Protein AF-0000000068602469 (afdb_homodimer)

Nearest PDB structures (foldseek):
  4c7j-assembly2_D  TM=8.621E-01  e=1.320E-16  Homo sapiens
  2ilt-assembly1_A  TM=8.071E-01  e=1.392E-16  Homo sapiens
  3czr-assembly1_A  TM=8.133E-01  e=3.814E-16  Homo sapiens
  6jhb-assembly1_B-2  TM=8.945E-01  e=5.231E-11  Microcystis aeruginosa FACHB-905 = DIANCHI905
  6jh7-assembly1_A-2  TM=8.562E-01  e=1.511E-10  Microcystis aeruginosa FACHB-905 = DIANCHI905

Foldseek 3Di:
DDPPPPPDLVVLLVPPVLPVLQCVLCVVVVVVVVQCPDVVSVVVVVVVVVVVVVVVVVVVVCVCLVVLVVLVVLLLVLQAPFEEEEEPCLWFLNVLLLLVSLLSAHEYEYEEQDQVSRVVSQVNSVVNHHVHYHYQYDALLDDLVRLLVSLVVSCVVSVGHQEYEYDWAAFEQAAPVLADPCQVLLLVLRLSGLAVSLLSNVVNNVVRLLVCLVVVHPCVVDPGQREYEYEAALLLLDPDFRGRSNSVNSVNRLVSQVVVCVVCVPSRHAYEYEHEYAAPICVQVTFGQYGYRNDNDSGTDNPSPDDDPDDDPPPPCCPPPDFHHYSNSSSSSSSSCRSVRHNYNYNGDPPSSVLSVCCVSRVSVSSSVCVSLNVQLNVCSNVVHDSRDRPDD/DDPPPDPDLVVLLVPPVLPVLQCVLCVVVVVVVVQCPDVVSVVVNVVVVVVVVVVVVVVVVCPCLPVLVVLVVLLLVLQAAFEEEEEPCLWFLNVLLLLVSLLSAHEYEYEEQDQVSRVVSQVNSVVNHHVHYHYQYDALLDDLVRLLVSLVVSCVVSVHHQEYEYDWAAFEQAAPPLADPCQVLLLVLRLSGLAVSLLSNVVNNVVRLLVCCVVVHPCVVDPGQREYEYEAALLLLDPDFRGRSNSVNSVNRLVSQVVVCVVCVPSRHAYEYEHEYAALICVQLTFGQYGYRNDSDRGTDNVSPPDDDDDDPPPPPCPPPDFHHYSNSSSSSSSSCRSVRHNYNYRGDPPSSVLSVCCVSRVSVSSSVCVSLNVQLNVCSNVVHDSRDRPDD

pLDDT: mean 78.22, std 22.5, range [24.78, 98.88]

Organism: Ostreococcus tauri (NCBI:txid70448)

Sequence (786 aa):
MVRPRSARPARAFARAGRFIPLCVDLAPAVAAGALIVAPDTAVALRALAGVVLAACAASLAFGRSSPSSAFARASRTHGRGRVVWITGATQGLGEAMAMRYAELGATVIASGRDLERCEDVATRCRRAGASSAHAVAFDVSGTREEINEATRKAFAVANGVDVFVHCAGGSQAASALDGDDNTGEVDRALFQLNALGAIAITKEVAKAMVNNIRSGGDSSRSSFAPTIVGVCSAASKLPAPGQAVYAAAKSAYAAFLNSLRSEIADTGVRVTCAYPGPIATGMNGQERVVFRRDMASSSPSPGAAKKTKSHAPDTSSASKIKGRMPVDRVARDIIAAAAVGHDEIVLAPQPIMALTYFIRFAPTLAYAILDLVGPKRARKADAGENMYILNEKMVRPRSARPARAFARAGRFIPLCVDLAPAVAAGALIVAPDTAVALRALAGVVLAACAASLAFGRSSPSSAFARASRTHGRGRVVWITGATQGLGEAMAMRYAELGATVIASGRDLERCEDVATRCRRAGASSAHAVAFDVSGTREEINEATRKAFAVANGVDVFVHCAGGSQAASALDGDDNTGEVDRALFQLNALGAIAITKEVAKAMVNNIRSGGDSSRSSFAPTIVGVCSAASKLPAPGQAVYAAAKSAYAAFLNSLRSEIADTGVRVTCAYPGPIATGMNGQERVVFRRDMASSSPSPGAAKKTKSHAPDTSSASKIKGRMPVDRVARDIIAAAAVGHDEIVLAPQPIMALTYFIRFAPTLAYAILDLVGPKRARKADAGENMYILNEK

Structure (mmCIF, N/CA/C/O backbone):
data_AF-0000000068602469-model_v1
#
loop_
_entity.id
_entity.type
_entity.pdbx_description
1 polymer 'Short-chain dehydrogenase/reductase SDR'
#
loop_
_atom_site.group_PDB
_atom_site.id
_atom_site.type_symbol
_atom_site.label_atom_id
_atom_site.label_alt_id
_atom_site.label_comp_id
_atom_site.label_asym_id
_atom_site.label_entity_id
_atom_site.label_seq_id
_atom_site.pdbx_PDB_ins_code
_atom_site.Cartn_x
_atom_site.Cartn_y
_atom_site.Cartn_z
_atom_site.occupancy
_atom_site.B_iso_or_equiv
_atom_site.auth_seq_id
_atom_site.auth_comp_id
_atom_site.auth_asym_id
_atom_site.auth_atom_id
_atom_site.pdbx_PDB_model_num
ATOM 1 N N . MET A 1 1 ? 32.594 32.719 2.256 1 24.78 1 MET A N 1
ATOM 2 C CA . MET A 1 1 ? 32.062 31.453 1.738 1 24.78 1 MET A CA 1
ATOM 3 C C . MET A 1 1 ? 31.547 30.578 2.871 1 24.78 1 MET A C 1
ATOM 5 O O . MET A 1 1 ? 32.312 29.922 3.57 1 24.78 1 MET A O 1
ATOM 9 N N . VAL A 1 2 ? 30.594 30.953 3.617 1 28.78 2 VAL A N 1
ATOM 10 C CA . VAL A 1 2 ? 30.203 30.375 4.898 1 28.78 2 VAL A CA 1
ATOM 11 C C . VAL A 1 2 ? 29.641 28.969 4.676 1 28.78 2 VAL A C 1
ATOM 13 O O . VAL A 1 2 ? 28.734 28.781 3.854 1 28.78 2 VAL A O 1
ATOM 16 N N . ARG A 1 3 ? 30.391 27.906 4.961 1 31.88 3 ARG A N 1
ATOM 17 C CA . ARG A 1 3 ? 30.125 26.484 4.848 1 31.88 3 ARG A CA 1
ATOM 18 C C . ARG A 1 3 ? 28.797 26.125 5.52 1 31.88 3 ARG A C 1
ATOM 20 O O . ARG A 1 3 ? 28.531 26.547 6.645 1 31.88 3 ARG A O 1
ATOM 27 N N . PRO A 1 4 ? 27.75 25.766 4.75 1 32.97 4 PRO A N 1
ATOM 28 C CA . PRO A 1 4 ? 26.469 25.391 5.328 1 32.97 4 PRO A CA 1
ATOM 29 C C . PRO A 1 4 ? 26.594 24.406 6.488 1 32.97 4 PRO A C 1
ATOM 31 O O . PRO A 1 4 ? 27.484 23.562 6.48 1 32.97 4 PRO A O 1
ATOM 34 N N . ARG A 1 5 ? 26.359 24.812 7.676 1 31.92 5 ARG A N 1
ATOM 35 C CA . ARG A 1 5 ? 26.375 24.031 8.914 1 31.92 5 ARG A CA 1
ATOM 36 C C . ARG A 1 5 ? 25.781 22.656 8.695 1 31.92 5 ARG A C 1
ATOM 38 O O . ARG A 1 5 ? 24.719 22.516 8.07 1 31.92 5 ARG A O 1
ATOM 45 N N . SER A 1 6 ? 26.562 21.578 8.656 1 33.22 6 SER A N 1
ATOM 46 C CA . SER A 1 6 ? 26.312 20.141 8.602 1 33.22 6 SER A CA 1
ATOM 47 C C . SER A 1 6 ? 25.141 19.75 9.492 1 33.22 6 SER A C 1
ATOM 49 O O . SER A 1 6 ? 25.172 19.969 10.703 1 33.22 6 SER A O 1
ATOM 51 N N . ALA A 1 7 ? 23.922 19.859 9.133 1 35.5 7 ALA A N 1
ATOM 52 C CA . ALA A 1 7 ? 22.734 19.406 9.852 1 35.5 7 ALA A CA 1
ATOM 53 C C . ALA A 1 7 ? 22.938 18 10.422 1 35.5 7 ALA A C 1
ATOM 55 O O . ALA A 1 7 ? 23.25 17.062 9.68 1 35.5 7 ALA A O 1
ATOM 56 N N . ARG A 1 8 ? 23.359 17.766 11.703 1 35.94 8 ARG A N 1
ATOM 57 C CA . ARG A 1 8 ? 23.734 16.594 12.484 1 35.94 8 ARG A CA 1
ATOM 58 C C . ARG A 1 8 ? 22.688 15.492 12.328 1 35.94 8 ARG A C 1
ATOM 60 O O . ARG A 1 8 ? 21.484 15.758 12.367 1 35.94 8 ARG A O 1
ATOM 67 N N . PRO A 1 9 ? 22.984 14.328 11.883 1 38.09 9 PRO A N 1
ATOM 68 C CA . PRO A 1 9 ? 22.203 13.086 11.766 1 38.09 9 PRO A CA 1
ATOM 69 C C . PRO A 1 9 ? 21.328 12.82 13 1 38.09 9 PRO A C 1
ATOM 71 O O . PRO A 1 9 ? 20.391 12.039 12.93 1 38.09 9 PRO A O 1
ATOM 74 N N . ALA A 1 10 ? 21.688 13.445 14.156 1 37.88 10 ALA A N 1
ATOM 75 C CA . ALA A 1 10 ? 21.078 13.156 15.453 1 37.88 10 ALA A CA 1
ATOM 76 C C . ALA A 1 10 ? 19.594 13.547 15.461 1 37.88 10 ALA A C 1
ATOM 78 O O . ALA A 1 10 ? 18.844 13.109 16.328 1 37.88 10 ALA A O 1
ATOM 79 N N . ARG A 1 11 ? 19.125 14.281 14.508 1 44.03 11 ARG A N 1
ATOM 80 C CA . ARG A 1 11 ? 17.797 14.852 14.609 1 44.03 11 ARG A CA 1
ATOM 81 C C . ARG A 1 11 ? 16.734 13.828 14.219 1 44.03 11 ARG A C 1
ATOM 83 O O . ARG A 1 11 ? 15.555 13.977 14.57 1 44.03 11 ARG A O 1
ATOM 90 N N . ALA A 1 12 ? 17.094 12.836 13.492 1 44.28 12 ALA A N 1
ATOM 91 C CA . ALA A 1 12 ? 16.078 11.883 13.039 1 44.28 12 ALA A CA 1
ATOM 92 C C . ALA A 1 12 ? 15.492 11.109 14.211 1 44.28 12 ALA A C 1
ATOM 94 O O . ALA A 1 12 ? 14.281 10.875 14.266 1 44.28 12 ALA A O 1
ATOM 95 N N . PHE A 1 13 ? 16.406 10.695 15.102 1 46 13 PHE A N 1
ATOM 96 C CA . PHE A 1 13 ? 15.922 9.953 16.266 1 46 13 PHE A CA 1
ATOM 97 C C . PHE A 1 13 ? 15.328 10.906 17.297 1 46 13 PHE A C 1
ATOM 99 O O . PHE A 1 13 ? 14.531 10.484 18.141 1 46 13 PHE A O 1
ATOM 106 N N . ALA A 1 14 ? 15.664 12.211 17.078 1 47.72 14 ALA A N 1
ATOM 107 C CA . ALA A 1 14 ? 15.352 13.164 18.156 1 47.72 14 ALA A CA 1
ATOM 108 C C . ALA A 1 14 ? 13.977 13.789 17.938 1 47.72 14 ALA A C 1
ATOM 110 O O . ALA A 1 14 ? 13.617 14.766 18.594 1 47.72 14 ALA A O 1
ATOM 111 N N . ARG A 1 15 ? 13.32 13.133 17.047 1 56.53 15 ARG A N 1
ATOM 112 C CA . ARG A 1 15 ? 11.977 13.695 16.938 1 56.53 15 ARG A CA 1
ATOM 113 C C . ARG A 1 15 ? 11.148 13.391 18.172 1 56.53 15 ARG A C 1
ATOM 115 O O . ARG A 1 15 ? 10.914 12.219 18.5 1 56.53 15 ARG A O 1
ATOM 122 N N . ALA A 1 16 ? 10.914 14.375 19 1 54.81 16 ALA A N 1
ATOM 123 C CA . ALA A 1 16 ? 10.164 14.266 20.25 1 54.81 16 ALA A CA 1
ATOM 124 C C . ALA A 1 16 ? 8.883 13.461 20.047 1 54.81 16 ALA A C 1
ATOM 126 O O . ALA A 1 16 ? 8.469 12.719 20.938 1 54.81 16 ALA A O 1
ATOM 127 N N . GLY A 1 17 ? 8.375 13.445 18.75 1 57.44 17 GLY A N 1
ATOM 128 C CA . GLY A 1 17 ? 7.102 12.789 18.516 1 57.44 17 GLY A CA 1
ATOM 129 C C . GLY A 1 17 ? 7.227 11.281 18.391 1 57.44 17 GLY A C 1
ATOM 130 O O . GLY A 1 17 ? 6.219 10.578 18.312 1 57.44 17 GLY A O 1
ATOM 131 N N . ARG A 1 18 ? 8.422 10.789 18.453 1 62.84 18 ARG A N 1
ATOM 132 C CA . ARG A 1 18 ? 8.594 9.359 18.203 1 62.84 18 ARG A CA 1
ATOM 133 C C . ARG A 1 18 ? 8.656 8.578 19.5 1 62.84 18 ARG A C 1
ATOM 135 O O . ARG A 1 18 ? 8.516 7.352 19.516 1 62.84 18 ARG A O 1
ATOM 142 N N . PHE A 1 19 ? 8.867 9.344 20.625 1 60.91 19 PHE A N 1
ATOM 143 C CA . PHE A 1 19 ? 9.062 8.625 21.891 1 60.91 19 PHE A CA 1
ATOM 144 C C . PHE A 1 19 ? 7.824 7.812 22.234 1 60.91 19 PHE A C 1
ATOM 146 O O . PHE A 1 19 ? 7.914 6.605 22.469 1 60.91 19 PHE A O 1
ATOM 153 N N . ILE A 1 20 ? 6.645 8.375 22.25 1 55.97 20 ILE A N 1
ATOM 154 C CA . ILE A 1 20 ? 5.41 7.715 22.656 1 55.97 20 ILE A CA 1
ATOM 155 C C . ILE A 1 20 ? 5.07 6.598 21.672 1 55.97 20 ILE A C 1
ATOM 157 O O . ILE A 1 20 ? 4.832 5.457 22.078 1 55.97 20 ILE A O 1
ATOM 161 N N . PRO A 1 21 ? 5.18 6.859 20.359 1 55.12 21 PRO A N 1
ATOM 162 C CA . PRO A 1 21 ? 4.918 5.758 19.438 1 55.12 21 PRO A CA 1
ATOM 163 C C . PRO A 1 21 ? 5.883 4.586 19.609 1 55.12 21 PRO A C 1
ATOM 165 O O . PRO A 1 21 ? 5.484 3.428 19.469 1 55.12 21 PRO A O 1
ATOM 168 N N . LEU A 1 22 ? 7.082 4.859 19.859 1 59.94 22 LEU A N 1
ATOM 169 C CA . LEU A 1 22 ? 8.055 3.793 20.062 1 59.94 22 LEU A CA 1
ATOM 170 C C . LEU A 1 22 ? 7.688 2.938 21.266 1 59.94 22 LEU A C 1
ATOM 172 O O . LEU A 1 22 ? 7.801 1.71 21.219 1 59.94 22 LEU A O 1
ATOM 176 N N . CYS A 1 23 ? 7.266 3.592 22.297 1 55.28 23 CYS A N 1
ATOM 177 C CA . CYS A 1 23 ? 6.82 2.867 23.484 1 55.28 23 CYS A CA 1
ATOM 178 C C . CYS A 1 23 ? 5.637 1.966 23.156 1 55.28 23 CYS A C 1
ATOM 180 O O . CYS A 1 23 ? 5.57 0.828 23.625 1 55.28 23 CYS A O 1
ATOM 182 N N . VAL A 1 24 ? 4.781 2.455 22.297 1 54.88 24 VAL A N 1
ATOM 183 C CA . VAL A 1 24 ? 3.604 1.684 21.922 1 54.88 24 VAL A CA 1
ATOM 184 C C . VAL A 1 24 ? 4.023 0.494 21.062 1 54.88 24 VAL A C 1
ATOM 186 O O . VAL A 1 24 ? 3.484 -0.605 21.203 1 54.88 24 VAL A O 1
ATOM 189 N N . ASP A 1 25 ? 4.961 0.739 20.188 1 58.53 25 ASP A N 1
ATOM 190 C CA . ASP A 1 25 ? 5.465 -0.328 19.328 1 58.53 25 ASP A CA 1
ATOM 191 C C . ASP A 1 25 ? 6.008 -1.488 20.156 1 58.53 25 ASP A C 1
ATOM 193 O O . ASP A 1 25 ? 5.801 -2.654 19.812 1 58.53 25 ASP A O 1
ATOM 197 N N . LEU A 1 26 ? 6.629 -1.241 21.188 1 55.47 26 LEU A N 1
ATOM 198 C CA . LEU A 1 26 ? 7.402 -2.229 21.938 1 55.47 26 LEU A CA 1
ATOM 199 C C . LEU A 1 26 ? 6.57 -2.834 23.062 1 55.47 26 LEU A C 1
ATOM 201 O O . LEU A 1 26 ? 6.973 -3.828 23.672 1 55.47 26 LEU A O 1
ATOM 205 N N . ALA A 1 27 ? 5.34 -2.287 23.203 1 50.59 27 ALA A N 1
ATOM 206 C CA . ALA A 1 27 ? 4.512 -2.633 24.344 1 50.59 27 ALA A CA 1
ATOM 207 C C . ALA A 1 27 ? 4.176 -4.121 24.359 1 50.59 27 ALA A C 1
ATOM 209 O O . ALA A 1 27 ? 4.309 -4.789 25.391 1 50.59 27 ALA A O 1
ATOM 210 N N . PRO A 1 28 ? 3.705 -4.605 23.172 1 50.66 28 PRO A N 1
ATOM 211 C CA . PRO A 1 28 ? 3.363 -6.027 23.203 1 50.66 28 PRO A CA 1
ATOM 212 C C . PRO A 1 28 ? 4.551 -6.906 23.594 1 50.66 28 PRO A C 1
ATOM 214 O O . PRO A 1 28 ? 4.395 -7.863 24.359 1 50.66 28 PRO A O 1
ATOM 217 N N . ALA A 1 29 ? 5.605 -6.438 22.984 1 50.53 29 ALA A N 1
ATOM 218 C CA . ALA A 1 29 ? 6.805 -7.211 23.297 1 50.53 29 ALA A CA 1
ATOM 219 C C . ALA A 1 29 ? 7.172 -7.098 24.766 1 50.53 29 ALA A C 1
ATOM 221 O O . ALA A 1 29 ? 7.539 -8.094 25.406 1 50.53 29 ALA A O 1
ATOM 222 N N . VAL A 1 30 ? 6.957 -5.945 25.312 1 49.31 30 VAL A N 1
ATOM 223 C CA . VAL A 1 30 ? 7.293 -5.672 26.703 1 49.31 30 VAL A CA 1
ATOM 224 C C . VAL A 1 30 ? 6.293 -6.371 27.625 1 49.31 30 VAL A C 1
ATOM 226 O O . VAL A 1 30 ? 6.68 -6.988 28.609 1 49.31 30 VAL A O 1
ATOM 229 N N . ALA A 1 31 ? 4.953 -6.227 27.312 1 48.41 31 ALA A N 1
ATOM 230 C CA . ALA A 1 31 ? 3.902 -6.887 28.094 1 48.41 31 ALA A CA 1
ATOM 231 C C . ALA A 1 31 ? 4.098 -8.398 28.109 1 48.41 31 ALA A C 1
ATOM 233 O O . ALA A 1 31 ? 3.969 -9.039 29.156 1 48.41 31 ALA A O 1
ATOM 234 N N . ALA A 1 32 ? 4.289 -8.828 26.953 1 45.47 32 ALA A N 1
ATOM 235 C CA . ALA A 1 32 ? 4.543 -10.266 26.844 1 45.47 32 ALA A CA 1
ATOM 236 C C . ALA A 1 32 ? 5.703 -10.688 27.75 1 45.47 32 ALA A C 1
ATOM 238 O O . ALA A 1 32 ? 5.637 -11.719 28.422 1 45.47 32 ALA A O 1
ATOM 239 N N . GLY A 1 33 ? 6.613 -9.758 27.891 1 43.19 33 GLY A N 1
ATOM 240 C CA . GLY A 1 33 ? 7.762 -10 28.75 1 43.19 33 GLY A CA 1
ATOM 241 C C . GLY A 1 33 ? 7.418 -10 30.234 1 43.19 33 GLY A C 1
ATOM 242 O O . GLY A 1 33 ? 7.879 -10.859 30.984 1 43.19 33 GLY A O 1
ATOM 243 N N . ALA A 1 34 ? 6.523 -9.125 30.688 1 47.22 34 ALA A N 1
ATOM 244 C CA . ALA A 1 34 ? 6.102 -9 32.062 1 47.22 34 ALA A CA 1
ATOM 245 C C . ALA A 1 34 ? 5.309 -10.227 32.531 1 47.22 34 ALA A C 1
ATOM 247 O O . ALA A 1 34 ? 5.469 -10.703 33.656 1 47.22 34 ALA A O 1
ATOM 248 N N . LEU A 1 35 ? 4.406 -10.625 31.781 1 46.41 35 LEU A N 1
ATOM 249 C CA . LEU A 1 35 ? 3.576 -11.773 32.125 1 46.41 35 LEU A CA 1
ATOM 250 C C . LEU A 1 35 ? 4.434 -13.023 32.312 1 46.41 35 LEU A C 1
ATOM 252 O O . LEU A 1 35 ? 4.129 -13.852 33.188 1 46.41 35 LEU A O 1
ATOM 256 N N . ILE A 1 36 ? 5.457 -13.07 31.641 1 43.56 36 ILE A N 1
ATOM 257 C CA . ILE A 1 36 ? 6.312 -14.25 31.688 1 43.56 36 ILE A CA 1
ATOM 258 C C . ILE A 1 36 ? 7.109 -14.258 32.969 1 43.56 36 ILE A C 1
ATOM 260 O O . ILE A 1 36 ? 7.379 -15.32 33.562 1 43.56 36 ILE A O 1
ATOM 264 N N . VAL A 1 37 ? 7.41 -13.07 33.625 1 41.44 37 VAL A N 1
ATOM 265 C CA . VAL A 1 37 ? 8.273 -12.977 34.812 1 41.44 37 VAL A CA 1
ATOM 266 C C . VAL A 1 37 ? 7.438 -13.172 36.062 1 41.44 37 VAL A C 1
ATOM 268 O O . VAL A 1 37 ? 7.988 -13.305 37.156 1 41.44 37 VAL A O 1
ATOM 271 N N . ALA A 1 38 ? 6.188 -13.273 36.062 1 44.69 38 ALA A N 1
ATOM 272 C CA . ALA A 1 38 ? 5.41 -13.469 37.281 1 44.69 38 ALA A CA 1
ATOM 273 C C . ALA A 1 38 ? 5.723 -14.828 37.906 1 44.69 38 ALA A C 1
ATOM 275 O O . ALA A 1 38 ? 5.879 -15.828 37.219 1 44.69 38 ALA A O 1
ATOM 276 N N . PRO A 1 39 ? 6.172 -14.977 39.281 1 43.44 39 PRO A N 1
ATOM 277 C CA . PRO A 1 39 ? 6.711 -16.125 40.031 1 43.44 39 PRO A CA 1
ATOM 278 C C . PRO A 1 39 ? 6.059 -17.438 39.625 1 43.44 39 PRO A C 1
ATOM 280 O O . PRO A 1 39 ? 6.754 -18.438 39.406 1 43.44 39 PRO A O 1
ATOM 283 N N . ASP A 1 40 ? 4.973 -17.828 40.281 1 41.81 40 ASP A N 1
ATOM 284 C CA . ASP A 1 40 ? 4.344 -19.094 39.906 1 41.81 40 ASP A CA 1
ATOM 285 C C . ASP A 1 40 ? 4.254 -19.25 38.406 1 41.81 40 ASP A C 1
ATOM 287 O O . ASP A 1 40 ? 3.76 -20.266 37.906 1 41.81 40 ASP A O 1
ATOM 291 N N . THR A 1 41 ? 4.684 -18.266 37.812 1 41.41 41 THR A N 1
ATOM 292 C CA . THR A 1 41 ? 4.773 -17.734 36.438 1 41.41 41 THR A CA 1
ATOM 293 C C . THR A 1 41 ? 6.105 -18.109 35.812 1 41.41 41 THR A C 1
ATOM 295 O O . THR A 1 41 ? 6.316 -17.875 34.625 1 41.41 41 THR A O 1
ATOM 298 N N . ALA A 1 42 ? 6.957 -18.734 36.562 1 42.22 42 ALA A N 1
ATOM 299 C CA . ALA A 1 42 ? 8.297 -19.234 36.25 1 42.22 42 ALA A CA 1
ATOM 300 C C . ALA A 1 42 ? 8.266 -20.266 35.125 1 42.22 42 ALA A C 1
ATOM 302 O O . ALA A 1 42 ? 9.125 -20.234 34.25 1 42.22 42 ALA A O 1
ATOM 303 N N . VAL A 1 43 ? 7.348 -21.188 35.344 1 42.72 43 VAL A N 1
ATOM 304 C CA . VAL A 1 43 ? 7.172 -22.219 34.344 1 42.72 43 VAL A CA 1
ATOM 305 C C . VAL A 1 43 ? 6.75 -21.578 33.031 1 42.72 43 VAL A C 1
ATOM 307 O O . VAL A 1 43 ? 7.262 -21.938 31.953 1 42.72 43 VAL A O 1
ATOM 310 N N . ALA A 1 44 ? 6.062 -20.531 33.219 1 37 44 ALA A N 1
ATOM 311 C CA . ALA A 1 44 ? 5.516 -19.891 32.031 1 37 44 ALA A CA 1
ATOM 312 C C . ALA A 1 44 ? 6.562 -19.031 31.344 1 37 44 ALA A C 1
ATOM 314 O O . ALA A 1 44 ? 6.672 -19.031 30.109 1 37 44 ALA A O 1
ATOM 315 N N . LEU A 1 45 ? 7.586 -18.672 32.031 1 41.84 45 LEU A N 1
ATOM 316 C CA . LEU A 1 45 ? 8.648 -17.844 31.5 1 41.84 45 LEU A CA 1
ATOM 317 C C . LEU A 1 45 ? 9.742 -18.688 30.859 1 41.84 45 LEU A C 1
ATOM 319 O O . LEU A 1 45 ? 10.273 -18.344 29.812 1 41.84 45 LEU A O 1
ATOM 323 N N . ARG A 1 46 ? 10.039 -19.781 31.406 1 43 46 ARG A N 1
ATOM 324 C CA . ARG A 1 46 ? 10.992 -20.734 30.828 1 43 46 ARG A CA 1
ATOM 325 C C . ARG A 1 46 ? 10.469 -21.297 29.516 1 43 46 ARG A C 1
ATOM 327 O O . ARG A 1 46 ? 11.227 -21.438 28.547 1 43 46 ARG A O 1
ATOM 334 N N . ALA A 1 47 ? 9.102 -21.422 29.484 1 42.22 47 ALA A N 1
ATOM 335 C CA . ALA A 1 47 ? 8.469 -21.844 28.234 1 42.22 47 ALA A CA 1
ATOM 336 C C . ALA A 1 47 ? 8.438 -20.703 27.219 1 42.22 47 ALA A C 1
ATOM 338 O O . ALA A 1 47 ? 8.695 -20.922 26.031 1 42.22 47 ALA A O 1
ATOM 339 N N . LEU A 1 48 ? 8.484 -19.594 27.734 1 40.19 48 LEU A N 1
ATOM 340 C CA . LEU A 1 48 ? 8.406 -18.469 26.812 1 40.19 48 LEU A CA 1
ATOM 341 C C . LEU A 1 48 ? 9.797 -18.094 26.297 1 40.19 48 LEU A C 1
ATOM 343 O O . LEU A 1 48 ? 9.969 -17.844 25.094 1 40.19 48 LEU A O 1
ATOM 347 N N . ALA A 1 49 ? 10.844 -18.188 26.969 1 42.53 49 ALA A N 1
ATOM 348 C CA . ALA A 1 49 ? 12.227 -18.031 26.516 1 42.53 49 ALA A CA 1
ATOM 349 C C . ALA A 1 49 ? 12.617 -19.109 25.516 1 42.53 49 ALA A C 1
ATOM 351 O O . ALA A 1 49 ? 13.281 -18.828 24.516 1 42.53 49 ALA A O 1
ATOM 352 N N . GLY A 1 50 ? 12.109 -20.344 25.734 1 42.22 50 GLY A N 1
ATOM 353 C CA . GLY A 1 50 ? 12.297 -21.391 24.75 1 42.22 50 GLY A CA 1
ATOM 354 C C . GLY A 1 50 ? 11.586 -21.094 23.438 1 42.22 50 GLY A C 1
ATOM 355 O O . GLY A 1 50 ? 12.156 -21.297 22.359 1 42.22 50 GLY A O 1
ATOM 356 N N . VAL A 1 51 ? 10.477 -20.375 23.578 1 41.66 51 VAL A N 1
ATOM 357 C CA . VAL A 1 51 ? 9.719 -20.031 22.375 1 41.66 51 VAL A CA 1
ATOM 358 C C . VAL A 1 51 ? 10.336 -18.797 21.719 1 41.66 51 VAL A C 1
ATOM 360 O O . VAL A 1 51 ? 10.484 -18.75 20.5 1 41.66 51 VAL A O 1
ATOM 363 N N . VAL A 1 52 ? 11.047 -17.953 22.422 1 41.84 52 VAL A N 1
ATOM 364 C CA . VAL A 1 52 ? 11.672 -16.797 21.797 1 41.84 52 VAL A CA 1
ATOM 365 C C . VAL A 1 52 ? 13.047 -17.188 21.25 1 41.84 52 VAL A C 1
ATOM 367 O O . VAL A 1 52 ? 13.383 -16.859 20.109 1 41.84 52 VAL A O 1
ATOM 370 N N . LEU A 1 53 ? 13.742 -17.781 21.812 1 42.69 53 LEU A N 1
ATOM 371 C CA . LEU A 1 53 ? 15.016 -18.266 21.312 1 42.69 53 LEU A CA 1
ATOM 372 C C . LEU A 1 53 ? 14.805 -19.266 20.172 1 42.69 53 LEU A C 1
ATOM 374 O O . LEU A 1 53 ? 15.547 -19.25 19.172 1 42.69 53 LEU A O 1
ATOM 378 N N . ALA A 1 54 ? 13.539 -19.984 20.234 1 43.09 54 ALA A N 1
ATOM 379 C CA . ALA A 1 54 ? 13.156 -20.766 19.047 1 43.09 54 ALA A CA 1
ATOM 380 C C . ALA A 1 54 ? 12.594 -19.859 17.953 1 43.09 54 ALA A C 1
ATOM 382 O O . ALA A 1 54 ? 12.867 -20.062 16.766 1 43.09 54 ALA A O 1
ATOM 383 N N . ALA A 1 55 ? 12.125 -18.812 18.297 1 40.19 55 ALA A N 1
ATOM 384 C CA . ALA A 1 55 ? 11.602 -17.891 17.281 1 40.19 55 ALA A CA 1
ATOM 385 C C . ALA A 1 55 ? 12.703 -17.031 16.688 1 40.19 55 ALA A C 1
ATOM 387 O O . ALA A 1 55 ? 12.727 -16.781 15.477 1 40.19 55 ALA A O 1
ATOM 388 N N . CYS A 1 56 ? 13.719 -16.641 17.281 1 41.59 56 CYS A N 1
ATOM 389 C CA . CYS A 1 56 ? 14.938 -16.047 16.719 1 41.59 56 CYS A CA 1
ATOM 390 C C . CYS A 1 56 ? 15.758 -17.094 15.984 1 41.59 56 CYS A C 1
ATOM 392 O O . CYS A 1 56 ? 16.219 -16.844 14.867 1 41.59 56 CYS A O 1
ATOM 394 N N . ALA A 1 57 ? 15.977 -18.125 16.484 1 41.53 57 ALA A N 1
ATOM 395 C CA . ALA A 1 57 ? 16.641 -19.234 15.805 1 41.53 57 ALA A CA 1
ATOM 396 C C . ALA A 1 57 ? 15.805 -19.734 14.617 1 41.53 57 ALA A C 1
ATOM 398 O O . ALA A 1 57 ? 16.344 -20.062 13.562 1 41.53 57 ALA A O 1
ATOM 399 N N . ALA A 1 58 ? 14.539 -19.469 14.641 1 40.5 58 ALA A N 1
ATOM 400 C CA . ALA A 1 58 ? 13.68 -19.625 13.469 1 40.5 58 ALA A CA 1
ATOM 401 C C . ALA A 1 58 ? 13.734 -18.391 12.578 1 40.5 58 ALA A C 1
ATOM 403 O O . ALA A 1 58 ? 13.781 -18.5 11.352 1 40.5 58 ALA A O 1
ATOM 404 N N . SER A 1 59 ? 13.703 -17.234 12.883 1 40.47 59 SER A N 1
ATOM 405 C CA . SER A 1 59 ? 13.781 -16.109 11.953 1 40.47 59 SER A CA 1
ATOM 406 C C . SER A 1 59 ? 15.164 -16.016 11.328 1 40.47 59 SER A C 1
ATOM 408 O O . SER A 1 59 ? 15.297 -15.625 10.164 1 40.47 59 SER A O 1
ATOM 410 N N . LEU A 1 60 ? 16.156 -16.203 11.844 1 39.91 60 LEU A N 1
ATOM 411 C CA . LEU A 1 60 ? 17.484 -16.5 11.305 1 39.91 60 LEU A CA 1
ATOM 412 C C . LEU A 1 60 ? 17.453 -17.812 10.516 1 39.91 60 LEU A C 1
ATOM 414 O O . LEU A 1 60 ? 18.109 -17.922 9.477 1 39.91 60 LEU A O 1
ATOM 418 N N . ALA A 1 61 ? 16.938 -18.688 11 1 35.72 61 ALA A N 1
ATOM 419 C CA . ALA A 1 61 ? 16.609 -19.953 10.352 1 35.72 61 ALA A CA 1
ATOM 420 C C . ALA A 1 61 ? 15.43 -19.812 9.406 1 35.72 61 ALA A C 1
ATOM 422 O O . ALA A 1 61 ? 15.305 -20.547 8.43 1 35.72 61 ALA A O 1
ATOM 423 N N . PHE A 1 62 ? 14.633 -18.844 9.547 1 37.03 62 PHE A N 1
ATOM 424 C CA . PHE A 1 62 ? 13.492 -18.406 8.758 1 37.03 62 PHE A CA 1
ATOM 425 C C . PHE A 1 62 ? 13.875 -17.25 7.844 1 37.03 62 PHE A C 1
ATOM 427 O O . PHE A 1 62 ? 13 -16.562 7.301 1 37.03 62 PHE A O 1
ATOM 434 N N . GLY A 1 63 ? 15.062 -16.625 7.875 1 40.44 63 GLY A N 1
ATOM 435 C CA . GLY A 1 63 ? 14.781 -16.266 6.496 1 40.44 63 GLY A CA 1
ATOM 436 C C . GLY A 1 63 ? 13.609 -17.016 5.91 1 40.44 63 GLY A C 1
ATOM 437 O O . GLY A 1 63 ? 13.438 -18.219 6.164 1 40.44 63 GLY A O 1
ATOM 438 N N . ARG A 1 64 ? 12.289 -16.359 6.047 1 44.97 64 ARG A N 1
ATOM 439 C CA . ARG A 1 64 ? 11.242 -17.266 5.586 1 44.97 64 ARG A CA 1
ATOM 440 C C . ARG A 1 64 ? 11.805 -18.312 4.629 1 44.97 64 ARG A C 1
ATOM 442 O O . ARG A 1 64 ? 11.789 -18.125 3.41 1 44.97 64 ARG A O 1
ATOM 449 N N . SER A 1 65 ? 13.062 -18.453 4.805 1 41.06 65 SER A N 1
ATOM 450 C CA . SER A 1 65 ? 13.492 -19.453 3.836 1 41.06 65 SER A CA 1
ATOM 451 C C . SER A 1 65 ? 12.672 -20.719 3.961 1 41.06 65 SER A C 1
ATOM 453 O O . SER A 1 65 ? 12.742 -21.422 4.977 1 41.06 65 SER A O 1
ATOM 455 N N . SER A 1 66 ? 11.469 -20.391 3.822 1 43.97 66 SER A N 1
ATOM 456 C CA . SER A 1 66 ? 10.852 -21.719 3.709 1 43.97 66 SER A CA 1
ATOM 457 C C . SER A 1 66 ? 11.844 -22.75 3.182 1 43.97 66 SER A C 1
ATOM 459 O O . SER A 1 66 ? 12.477 -22.531 2.146 1 43.97 66 SER A O 1
ATOM 461 N N . PRO A 1 67 ? 12.445 -23.484 4.145 1 46.5 67 PRO A N 1
ATOM 462 C CA . PRO A 1 67 ? 13.312 -24.484 3.504 1 46.5 67 PRO A CA 1
ATOM 463 C C . PRO A 1 67 ? 12.703 -25.078 2.24 1 46.5 67 PRO A C 1
ATOM 465 O O . PRO A 1 67 ? 11.75 -25.859 2.32 1 46.5 67 PRO A O 1
ATOM 468 N N . SER A 1 68 ? 12.828 -24.234 1.227 1 54.31 68 SER A N 1
ATOM 469 C CA . SER A 1 68 ? 12.336 -24.766 -0.041 1 54.31 68 SER A CA 1
ATOM 470 C C . SER A 1 68 ? 12.5 -26.281 -0.102 1 54.31 68 SER A C 1
ATOM 472 O O . SER A 1 68 ? 11.648 -26.984 -0.66 1 54.31 68 SER A O 1
ATOM 474 N N . SER A 1 69 ? 13.508 -26.625 0.757 1 56.53 69 SER A N 1
ATOM 475 C CA . SER A 1 69 ? 13.758 -28.062 0.7 1 56.53 69 SER A CA 1
ATOM 476 C C . SER A 1 69 ? 12.68 -28.844 1.454 1 56.53 69 SER A C 1
ATOM 478 O O . SER A 1 69 ? 12.297 -29.938 1.045 1 56.53 69 SER A O 1
ATOM 480 N N . ALA A 1 70 ? 12.133 -28.141 2.428 1 57.16 70 ALA A N 1
ATOM 481 C CA . ALA A 1 70 ? 11.117 -28.812 3.246 1 57.16 70 ALA A CA 1
ATOM 482 C C . ALA A 1 70 ? 9.789 -28.906 2.504 1 57.16 70 ALA A C 1
ATOM 484 O O . ALA A 1 70 ? 8.938 -29.734 2.848 1 57.16 70 ALA A O 1
ATOM 485 N N . PHE A 1 71 ? 9.852 -28.188 1.399 1 69.69 71 PHE A N 1
ATOM 486 C CA . PHE A 1 71 ? 8.57 -28.156 0.708 1 69.69 71 PHE A CA 1
ATOM 487 C C . PHE A 1 71 ? 8.703 -28.672 -0.715 1 69.69 71 PHE A C 1
ATOM 489 O O . PHE A 1 71 ? 7.922 -28.312 -1.596 1 69.69 71 PHE A O 1
ATOM 496 N N . ALA A 1 72 ? 9.766 -29.453 -0.813 1 71.81 72 ALA A N 1
ATOM 497 C CA . ALA A 1 72 ? 10.047 -29.969 -2.15 1 71.81 72 ALA A CA 1
ATOM 498 C C . ALA A 1 72 ? 8.859 -30.766 -2.689 1 71.81 72 ALA A C 1
ATOM 500 O O . ALA A 1 72 ? 8.492 -30.625 -3.857 1 71.81 72 ALA A O 1
ATOM 501 N N . ARG A 1 73 ? 8.273 -31.609 -1.834 1 75.12 73 ARG A N 1
ATOM 502 C CA . ARG A 1 73 ? 7.137 -32.406 -2.266 1 75.12 73 ARG A CA 1
ATOM 503 C C . ARG A 1 73 ? 5.949 -31.531 -2.623 1 75.12 73 ARG A C 1
ATOM 505 O O . ARG A 1 73 ? 5.27 -31.781 -3.625 1 75.12 73 ARG A O 1
ATOM 512 N N . ALA A 1 74 ? 5.742 -30.594 -1.795 1 76 74 ALA A N 1
ATOM 513 C CA . ALA A 1 74 ? 4.641 -29.672 -2.051 1 76 74 ALA A CA 1
ATOM 514 C C . ALA A 1 74 ? 4.863 -28.906 -3.348 1 76 74 ALA A C 1
ATOM 516 O O . ALA A 1 74 ? 3.926 -28.703 -4.121 1 76 74 ALA A O 1
ATOM 517 N N . SER A 1 75 ? 6.016 -28.5 -3.533 1 82.81 75 SER A N 1
ATOM 518 C CA . SER A 1 75 ? 6.344 -27.781 -4.762 1 82.81 75 SER A CA 1
ATOM 519 C C . SER A 1 75 ? 6.094 -28.641 -5.992 1 82.81 75 SER A C 1
ATOM 521 O O . SER A 1 75 ? 5.605 -28.156 -7.012 1 82.81 75 SER A O 1
ATOM 523 N N . ARG A 1 76 ? 6.43 -29.875 -5.859 1 85.75 76 ARG A N 1
ATOM 524 C CA . ARG A 1 76 ? 6.215 -30.781 -6.973 1 85.75 76 ARG A CA 1
ATOM 525 C C . ARG A 1 76 ? 4.73 -30.922 -7.293 1 85.75 76 ARG A C 1
ATOM 527 O O . ARG A 1 76 ? 4.336 -30.906 -8.461 1 85.75 76 ARG A O 1
ATOM 534 N N . THR A 1 77 ? 3.926 -31.031 -6.258 1 85.25 77 THR A N 1
ATOM 535 C CA . THR A 1 77 ? 2.482 -31.156 -6.441 1 85.25 77 THR A CA 1
ATOM 536 C C . THR A 1 77 ? 1.896 -29.875 -7.016 1 85.25 77 THR A C 1
ATOM 538 O O . THR A 1 77 ? 0.884 -29.906 -7.719 1 85.25 77 THR A O 1
ATOM 541 N N . HIS A 1 78 ? 2.562 -28.812 -6.699 1 89.69 78 HIS A N 1
ATOM 542 C CA . HIS A 1 78 ? 2.102 -27.484 -7.137 1 89.69 78 HIS A CA 1
ATOM 543 C C . HIS A 1 78 ? 2.482 -27.234 -8.594 1 89.69 78 HIS A C 1
ATOM 545 O O . HIS A 1 78 ? 1.936 -26.328 -9.227 1 89.69 78 HIS A O 1
ATOM 551 N N . GLY A 1 79 ? 3.357 -28.062 -9.164 1 91.62 79 GLY A N 1
ATOM 552 C CA . GLY A 1 79 ? 3.807 -27.875 -10.531 1 91.62 79 GLY A CA 1
ATOM 553 C C . GLY A 1 79 ? 3.408 -29.016 -11.453 1 91.62 79 GLY A C 1
ATOM 554 O O . GLY A 1 79 ? 2.861 -28.781 -12.531 1 91.62 79 GLY A O 1
ATOM 555 N N . ARG A 1 80 ? 3.602 -30.234 -10.961 1 92.94 80 ARG A N 1
ATOM 556 C CA . ARG A 1 80 ? 3.414 -31.406 -11.812 1 92.94 80 ARG A CA 1
ATOM 557 C C . ARG A 1 80 ? 1.957 -31.547 -12.242 1 92.94 80 ARG A C 1
ATOM 559 O O . ARG A 1 80 ? 1.063 -31.641 -11.398 1 92.94 80 ARG A O 1
ATOM 566 N N . GLY A 1 81 ? 1.798 -31.531 -13.516 1 92.31 81 GLY A N 1
ATOM 567 C CA . GLY A 1 81 ? 0.468 -31.734 -14.07 1 92.31 81 GLY A CA 1
ATOM 568 C C . GLY A 1 81 ? -0.408 -30.5 -13.969 1 92.31 81 GLY A C 1
ATOM 569 O O . GLY A 1 81 ? -1.59 -30.531 -14.32 1 92.31 81 GLY A O 1
ATOM 570 N N . ARG A 1 82 ? 0.157 -29.469 -13.492 1 95.25 82 ARG A N 1
ATOM 571 C CA . ARG A 1 82 ? -0.61 -28.234 -13.328 1 95.25 82 ARG A CA 1
ATOM 572 C C . ARG A 1 82 ? -0.342 -27.266 -14.477 1 95.25 82 ARG A C 1
ATOM 574 O O . ARG A 1 82 ? 0.73 -27.297 -15.086 1 95.25 82 ARG A O 1
ATOM 581 N N . VAL A 1 83 ? -1.347 -26.484 -14.789 1 97.25 83 VAL A N 1
ATOM 582 C CA . VAL A 1 83 ? -1.19 -25.406 -15.766 1 97.25 83 VAL A CA 1
ATOM 583 C C . VAL A 1 83 ? -0.824 -24.109 -15.047 1 97.25 83 VAL A C 1
ATOM 585 O O . VAL A 1 83 ? -1.598 -23.609 -14.234 1 97.25 83 VAL A O 1
ATOM 588 N N . VAL A 1 84 ? 0.363 -23.562 -15.359 1 98.44 84 VAL A N 1
ATOM 589 C CA . VAL A 1 84 ? 0.877 -22.359 -14.711 1 98.44 84 VAL A CA 1
ATOM 590 C C . VAL A 1 84 ? 1.001 -21.234 -15.742 1 98.44 84 VAL A C 1
ATOM 592 O O . VAL A 1 84 ? 1.684 -21.391 -16.75 1 98.44 84 VAL A O 1
ATOM 595 N N . TRP A 1 85 ? 0.285 -20.141 -15.523 1 98.81 85 TRP A N 1
ATOM 596 C CA . TRP A 1 85 ? 0.36 -18.953 -16.359 1 98.81 85 TRP A CA 1
ATOM 597 C C . TRP A 1 85 ? 1.194 -17.859 -15.695 1 98.81 85 TRP A C 1
ATOM 599 O O . TRP A 1 85 ? 0.89 -17.438 -14.586 1 98.81 85 TRP A O 1
ATOM 609 N N . ILE A 1 86 ? 2.25 -17.422 -16.375 1 98.81 86 ILE A N 1
ATOM 610 C CA . ILE A 1 86 ? 3.182 -16.453 -15.812 1 98.81 86 ILE A CA 1
ATOM 611 C C . ILE A 1 86 ? 3.246 -15.219 -16.703 1 98.81 86 ILE A C 1
ATOM 613 O O . ILE A 1 86 ? 3.555 -15.312 -17.891 1 98.81 86 ILE A O 1
ATOM 617 N N . THR A 1 87 ? 2.92 -14.047 -16.156 1 98.5 87 THR A N 1
ATOM 618 C CA . THR A 1 87 ? 3.189 -12.781 -16.844 1 98.5 87 THR A CA 1
ATOM 619 C C . THR A 1 87 ? 4.578 -12.266 -16.484 1 98.5 87 THR A C 1
ATOM 621 O O . THR A 1 87 ? 5.121 -12.594 -15.43 1 98.5 87 THR A O 1
ATOM 624 N N . GLY A 1 88 ? 5.117 -11.406 -17.375 1 96.5 88 GLY A N 1
ATOM 625 C CA . GLY A 1 88 ? 6.508 -11.023 -17.203 1 96.5 88 GLY A CA 1
ATOM 626 C C . GLY A 1 88 ? 7.469 -12.195 -17.312 1 96.5 88 GLY A C 1
ATOM 627 O O . GLY A 1 88 ? 8.508 -12.219 -16.656 1 96.5 88 GLY A O 1
ATOM 628 N N . ALA A 1 89 ? 7.164 -13.148 -18.125 1 97 89 ALA A N 1
ATOM 629 C CA . ALA A 1 89 ? 7.875 -14.422 -18.172 1 97 89 ALA A CA 1
ATOM 630 C C . ALA A 1 89 ? 9.148 -14.305 -19 1 97 89 ALA A C 1
ATOM 632 O O . ALA A 1 89 ? 9.969 -15.234 -19.031 1 97 89 ALA A O 1
ATOM 633 N N . THR A 1 90 ? 9.398 -13.203 -19.609 1 93.12 90 THR A N 1
ATOM 634 C CA . THR A 1 90 ? 10.484 -13.133 -20.594 1 93.12 90 THR A CA 1
ATOM 635 C C . THR A 1 90 ? 11.734 -12.523 -19.953 1 93.12 90 THR A C 1
ATOM 637 O O . THR A 1 90 ? 12.727 -12.281 -20.656 1 93.12 90 THR A O 1
ATOM 640 N N . GLN A 1 91 ? 11.68 -12.195 -18.703 1 87.88 91 GLN A N 1
ATOM 641 C CA . GLN A 1 91 ? 12.875 -11.648 -18.078 1 87.88 91 GLN A CA 1
ATOM 642 C C . GLN A 1 91 ? 12.828 -11.844 -16.562 1 87.88 91 GLN A C 1
ATOM 644 O O . GLN A 1 91 ? 11.758 -12.094 -15.992 1 87.88 91 GLN A O 1
ATOM 649 N N . GLY A 1 92 ? 13.984 -11.859 -16 1 90.56 92 GLY A N 1
ATOM 650 C CA . GLY A 1 92 ? 14.148 -11.742 -14.555 1 90.56 92 GLY A CA 1
ATOM 651 C C . GLY A 1 92 ? 13.453 -12.852 -13.789 1 90.56 92 GLY A C 1
ATOM 652 O O . GLY A 1 92 ? 13.648 -14.031 -14.086 1 90.56 92 GLY A O 1
ATOM 653 N N . LEU A 1 93 ? 12.734 -12.414 -12.789 1 94 93 LEU A N 1
ATOM 654 C CA . LEU A 1 93 ? 12.07 -13.352 -11.891 1 94 93 LEU A CA 1
ATOM 655 C C . LEU A 1 93 ? 11.016 -14.172 -12.633 1 94 93 LEU A C 1
ATOM 657 O O . LEU A 1 93 ? 10.859 -15.367 -12.375 1 94 93 LEU A O 1
ATOM 661 N N . GLY A 1 94 ? 10.297 -13.562 -13.586 1 96.81 94 GLY A N 1
ATOM 662 C CA . GLY A 1 94 ? 9.289 -14.281 -14.344 1 96.81 94 GLY A CA 1
ATOM 663 C C . GLY A 1 94 ? 9.867 -15.438 -15.148 1 96.81 94 GLY A C 1
ATOM 664 O O . GLY A 1 94 ? 9.273 -16.516 -15.195 1 96.81 94 GLY A O 1
ATOM 665 N N . GLU A 1 95 ? 10.969 -15.18 -15.719 1 95.31 95 GLU A N 1
ATOM 666 C CA . GLU A 1 95 ? 11.641 -16.234 -16.469 1 95.31 95 GLU A CA 1
ATOM 667 C C . GLU A 1 95 ? 12.094 -17.359 -15.539 1 95.31 95 GLU A C 1
ATOM 669 O O . GLU A 1 95 ? 11.93 -18.547 -15.867 1 95.31 95 GLU A O 1
ATOM 674 N N . ALA A 1 96 ? 12.672 -16.969 -14.43 1 95.44 96 ALA A N 1
ATOM 675 C CA . ALA A 1 96 ? 13.117 -17.969 -13.453 1 95.44 96 ALA A CA 1
ATOM 676 C C . ALA A 1 96 ? 11.953 -18.797 -12.945 1 95.44 96 ALA A C 1
ATOM 678 O O . ALA A 1 96 ? 12.086 -20.016 -12.766 1 95.44 96 ALA A O 1
ATOM 679 N N . MET A 1 97 ? 10.82 -18.172 -12.75 1 97.19 97 MET A N 1
ATOM 680 C CA . MET A 1 97 ? 9.617 -18.875 -12.32 1 97.19 97 MET A CA 1
ATOM 681 C C . MET A 1 97 ? 9.164 -19.875 -13.391 1 97.19 97 MET A C 1
ATOM 683 O O . MET A 1 97 ? 8.82 -21.016 -13.078 1 97.19 97 MET A O 1
ATOM 687 N N . ALA A 1 98 ? 9.18 -19.422 -14.602 1 98.06 98 ALA A N 1
ATOM 688 C CA . ALA A 1 98 ? 8.781 -20.281 -15.711 1 98.06 98 ALA A CA 1
ATOM 689 C C . ALA A 1 98 ? 9.664 -21.531 -15.789 1 98.06 98 ALA A C 1
ATOM 691 O O . ALA A 1 98 ? 9.156 -22.656 -15.891 1 98.06 98 ALA A O 1
ATOM 692 N N . MET A 1 99 ? 10.945 -21.297 -15.688 1 97.56 99 MET A N 1
ATOM 693 C CA . MET A 1 99 ? 11.906 -22.406 -15.766 1 97.56 99 MET A CA 1
ATOM 694 C C . MET A 1 99 ? 11.719 -23.375 -14.609 1 97.56 99 MET A C 1
ATOM 696 O O . MET A 1 99 ? 11.75 -24.594 -14.797 1 97.56 99 MET A O 1
ATOM 700 N N . ARG A 1 100 ? 11.508 -22.812 -13.461 1 97 100 ARG A N 1
ATOM 701 C CA . ARG A 1 100 ? 11.367 -23.656 -12.281 1 97 100 ARG A CA 1
ATOM 702 C C . ARG A 1 100 ? 10.094 -24.484 -12.352 1 97 100 ARG A C 1
ATOM 704 O O . ARG A 1 100 ? 10.102 -25.672 -12.031 1 97 100 ARG A O 1
ATOM 711 N N . TYR A 1 101 ? 8.977 -23.938 -12.742 1 98.19 101 TYR A N 1
ATOM 712 C CA . TYR A 1 101 ? 7.734 -24.688 -12.898 1 98.19 101 TYR A CA 1
ATOM 713 C C . TYR A 1 101 ? 7.871 -25.75 -13.984 1 98.19 101 TYR A C 1
ATOM 715 O O . TYR A 1 101 ? 7.309 -26.844 -13.867 1 98.19 101 TYR A O 1
ATOM 723 N N . ALA A 1 102 ? 8.625 -25.422 -15.047 1 98.38 102 ALA A N 1
ATOM 724 C CA . ALA A 1 102 ? 8.891 -26.406 -16.109 1 98.38 102 ALA A CA 1
ATOM 725 C C . ALA A 1 102 ? 9.625 -27.625 -15.555 1 98.38 102 ALA A C 1
ATOM 727 O O . ALA A 1 102 ? 9.25 -28.75 -15.844 1 98.38 102 ALA A O 1
ATOM 728 N N . GLU A 1 103 ? 10.625 -27.328 -14.766 1 97.44 103 GLU A N 1
ATOM 729 C CA . GLU A 1 103 ? 11.406 -28.391 -14.148 1 97.44 103 GLU A CA 1
ATOM 730 C C . GLU A 1 103 ? 10.531 -29.281 -13.266 1 97.44 103 GLU A C 1
ATOM 732 O O . GLU A 1 103 ? 10.828 -30.469 -13.078 1 97.44 103 GLU A O 1
ATOM 737 N N . LEU A 1 104 ? 9.453 -28.734 -12.75 1 96.56 104 LEU A N 1
ATOM 738 C CA . LEU A 1 104 ? 8.539 -29.469 -11.883 1 96.56 104 LEU A CA 1
ATOM 739 C C . LEU A 1 104 ? 7.504 -30.219 -12.695 1 96.56 104 LEU A C 1
ATOM 741 O O . LEU A 1 104 ? 6.645 -30.906 -12.141 1 96.56 104 LEU A O 1
ATOM 745 N N . GLY A 1 105 ? 7.539 -30.078 -14.016 1 97.31 105 GLY A N 1
ATOM 746 C CA . GLY A 1 105 ? 6.672 -30.844 -14.891 1 97.31 105 GLY A CA 1
ATOM 747 C C . GLY A 1 105 ? 5.359 -30.141 -15.195 1 97.31 105 GLY A C 1
ATOM 748 O O . GLY A 1 105 ? 4.383 -30.797 -15.586 1 97.31 105 GLY A O 1
ATOM 749 N N . ALA A 1 106 ? 5.277 -28.875 -15.055 1 97.81 106 ALA A N 1
ATOM 750 C CA . ALA A 1 106 ? 4.059 -28.109 -15.297 1 97.81 106 ALA A CA 1
ATOM 751 C C . ALA A 1 106 ? 3.852 -27.859 -16.797 1 97.81 106 ALA A C 1
ATOM 753 O O . ALA A 1 106 ? 4.781 -28.016 -17.594 1 97.81 106 ALA A O 1
ATOM 754 N N . THR A 1 107 ? 2.594 -27.672 -17.156 1 98.12 107 THR A N 1
ATOM 755 C CA . THR A 1 107 ? 2.309 -26.938 -18.391 1 98.12 107 THR A CA 1
ATOM 756 C C . THR A 1 107 ? 2.486 -25.438 -18.172 1 98.12 107 THR A C 1
ATOM 758 O O . THR A 1 107 ? 1.834 -24.844 -17.312 1 98.12 107 THR A O 1
ATOM 761 N N . VAL A 1 108 ? 3.352 -24.797 -18.969 1 98.69 108 VAL A N 1
ATOM 762 C CA . VAL A 1 108 ? 3.701 -23.391 -18.719 1 98.69 108 VAL A CA 1
ATOM 763 C C . VAL A 1 108 ? 3.139 -22.516 -19.828 1 98.69 108 VAL A C 1
ATOM 765 O O . VAL A 1 108 ? 3.297 -22.812 -21.016 1 98.69 108 VAL A O 1
ATOM 768 N N . ILE A 1 109 ? 2.404 -21.516 -19.484 1 98.81 109 ILE A N 1
ATOM 769 C CA . ILE A 1 109 ? 2.01 -20.438 -20.391 1 98.81 109 ILE A CA 1
ATOM 770 C C . ILE A 1 109 ? 2.838 -19.188 -20.094 1 98.81 109 ILE A C 1
ATOM 772 O O . ILE A 1 109 ? 2.699 -18.578 -19.031 1 98.81 109 ILE A O 1
ATOM 776 N N . ALA A 1 110 ? 3.703 -18.812 -21.031 1 98.56 110 ALA A N 1
ATOM 777 C CA . ALA A 1 110 ? 4.598 -17.672 -20.875 1 98.56 110 ALA A CA 1
ATOM 778 C C . ALA A 1 110 ? 4.035 -16.438 -21.562 1 98.56 110 ALA A C 1
ATOM 780 O O . ALA A 1 110 ? 3.754 -16.469 -22.766 1 98.56 110 ALA A O 1
ATOM 781 N N . SER A 1 111 ? 3.889 -15.398 -20.797 1 98.44 111 SER A N 1
ATOM 782 C CA . SER A 1 111 ? 3.354 -14.164 -21.375 1 98.44 111 SER A CA 1
ATOM 783 C C . SER A 1 111 ? 4.32 -13 -21.172 1 98.44 111 SER A C 1
ATOM 785 O O . SER A 1 111 ? 4.984 -12.906 -20.141 1 98.44 111 SER A O 1
ATOM 787 N N . GLY A 1 112 ? 4.391 -12.117 -22.047 1 96 112 GLY A N 1
ATOM 788 C CA . GLY A 1 112 ? 5.094 -10.852 -22.188 1 96 112 GLY A CA 1
ATOM 789 C C . GLY A 1 112 ? 4.645 -10.055 -23.391 1 96 112 GLY A C 1
ATOM 790 O O . GLY A 1 112 ? 3.719 -10.453 -24.094 1 96 112 GLY A O 1
ATOM 791 N N . ARG A 1 113 ? 5.262 -8.961 -23.594 1 93.5 113 ARG A N 1
ATOM 792 C CA . ARG A 1 113 ? 4.828 -8.086 -24.672 1 93.5 113 ARG A CA 1
ATOM 793 C C . ARG A 1 113 ? 5.301 -8.609 -26.031 1 93.5 113 ARG A C 1
ATOM 795 O O . ARG A 1 113 ? 4.637 -8.406 -27.047 1 93.5 113 ARG A O 1
ATOM 802 N N . ASP A 1 114 ? 6.418 -9.312 -26 1 92.88 114 ASP A N 1
ATOM 803 C CA . ASP A 1 114 ? 7.062 -9.75 -27.234 1 92.88 114 ASP A CA 1
ATOM 804 C C . ASP A 1 114 ? 6.797 -11.234 -27.5 1 92.88 114 ASP A C 1
ATOM 806 O O . ASP A 1 114 ? 7.277 -12.094 -26.75 1 92.88 114 ASP A O 1
ATOM 810 N N . LEU A 1 115 ? 6.137 -11.516 -28.609 1 97 115 LEU A N 1
ATOM 811 C CA . LEU A 1 115 ? 5.734 -12.883 -28.906 1 97 115 LEU A CA 1
ATOM 812 C C . LEU A 1 115 ? 6.957 -13.773 -29.109 1 97 115 LEU A C 1
ATOM 814 O O . LEU A 1 115 ? 6.988 -14.914 -28.625 1 97 115 LEU A O 1
ATOM 818 N N . GLU A 1 116 ? 7.93 -13.32 -29.812 1 96.75 116 GLU A N 1
ATOM 819 C CA . GLU A 1 116 ? 9.125 -14.117 -30.094 1 96.75 116 GLU A CA 1
ATOM 820 C C . GLU A 1 116 ? 9.844 -14.5 -28.797 1 96.75 116 GLU A C 1
ATOM 822 O O . GLU A 1 116 ? 10.297 -15.633 -28.641 1 96.75 116 GLU A O 1
ATOM 827 N N . ARG A 1 117 ? 9.914 -13.57 -27.922 1 95 117 ARG A N 1
ATOM 828 C CA . ARG A 1 117 ? 10.555 -13.836 -26.641 1 95 117 ARG A CA 1
ATOM 829 C C . ARG A 1 117 ? 9.75 -14.836 -25.812 1 95 117 ARG A C 1
ATOM 831 O O . ARG A 1 117 ? 10.312 -15.703 -25.156 1 95 117 ARG A O 1
ATOM 838 N N . CYS A 1 118 ? 8.422 -14.727 -25.859 1 97.62 118 CYS A N 1
ATOM 839 C CA . CYS A 1 118 ? 7.559 -15.672 -25.156 1 97.62 118 CYS A CA 1
ATOM 840 C C . CYS A 1 118 ? 7.738 -17.078 -25.703 1 97.62 118 CYS A C 1
ATOM 842 O O . CYS A 1 118 ? 7.809 -18.047 -24.938 1 97.62 118 CYS A O 1
ATOM 844 N N . GLU A 1 119 ? 7.855 -17.188 -26.984 1 98.19 119 GLU A N 1
ATOM 845 C CA . GLU A 1 119 ? 8.055 -18.484 -27.641 1 98.19 119 GLU A CA 1
ATOM 846 C C . GLU A 1 119 ? 9.398 -19.094 -27.266 1 98.19 119 GLU A C 1
ATOM 848 O O . GLU A 1 119 ? 9.508 -20.297 -27.062 1 98.19 119 GLU A O 1
ATOM 853 N N . ASP A 1 120 ? 10.375 -18.203 -27.219 1 97.5 120 ASP A N 1
ATOM 854 C CA . ASP A 1 120 ? 11.695 -18.672 -26.797 1 97.5 120 ASP A CA 1
ATOM 855 C C . ASP A 1 120 ? 11.641 -19.266 -25.391 1 97.5 120 ASP A C 1
ATOM 857 O O . ASP A 1 120 ? 12.188 -20.344 -25.156 1 97.5 120 ASP A O 1
ATOM 861 N N . VAL A 1 121 ? 10.961 -18.594 -24.484 1 97.5 121 VAL A N 1
ATOM 862 C CA . VAL A 1 121 ? 10.82 -19.094 -23.109 1 97.5 121 VAL A CA 1
ATOM 863 C C . VAL A 1 121 ? 10.039 -20.406 -23.125 1 97.5 121 VAL A C 1
ATOM 865 O O . VAL A 1 121 ? 10.414 -21.359 -22.438 1 97.5 121 VAL A O 1
ATOM 868 N N . ALA A 1 122 ? 8.992 -20.484 -23.891 1 98.38 122 ALA A N 1
ATOM 869 C CA . ALA A 1 122 ? 8.195 -21.703 -23.984 1 98.38 122 ALA A CA 1
ATOM 870 C C . ALA A 1 122 ? 9.047 -22.875 -24.469 1 98.38 122 ALA A C 1
ATOM 872 O O . ALA A 1 122 ? 8.961 -23.984 -23.922 1 98.38 122 ALA A O 1
ATOM 873 N N . THR A 1 123 ? 9.867 -22.625 -25.453 1 98.5 123 THR A N 1
ATOM 874 C CA . THR A 1 123 ? 10.75 -23.656 -26 1 98.5 123 THR A CA 1
ATOM 875 C C . THR A 1 123 ? 11.727 -24.141 -24.922 1 98.5 123 THR A C 1
ATOM 877 O O . THR A 1 123 ? 11.922 -25.344 -24.766 1 98.5 123 THR A O 1
ATOM 880 N N . ARG A 1 124 ? 12.289 -23.188 -24.266 1 98.06 124 ARG A N 1
ATOM 881 C CA . ARG A 1 124 ? 13.234 -23.547 -23.203 1 98.06 124 ARG A CA 1
ATOM 882 C C . ARG A 1 124 ? 12.539 -24.312 -22.094 1 98.06 124 ARG A C 1
ATOM 884 O O . ARG A 1 124 ? 13.125 -25.219 -21.5 1 98.06 124 ARG A O 1
ATOM 891 N N . CYS A 1 125 ? 11.289 -23.969 -21.812 1 98.44 125 CYS A N 1
ATOM 892 C CA . CYS A 1 125 ? 10.516 -24.688 -20.797 1 98.44 125 CYS A CA 1
ATOM 893 C C . CYS A 1 125 ? 10.273 -26.125 -21.219 1 98.44 125 CYS A C 1
ATOM 895 O O . CYS A 1 125 ? 10.398 -27.047 -20.406 1 98.44 125 CYS A O 1
ATOM 897 N N . ARG A 1 126 ? 9.969 -26.375 -22.484 1 98.19 126 ARG A N 1
ATOM 898 C CA . ARG A 1 126 ? 9.773 -27.734 -22.984 1 98.19 126 ARG A CA 1
ATOM 899 C C . ARG A 1 126 ? 11.047 -28.562 -22.828 1 98.19 126 ARG A C 1
ATOM 901 O O . ARG A 1 126 ? 10.992 -29.719 -22.406 1 98.19 126 ARG A O 1
ATOM 908 N N . ARG A 1 127 ? 12.148 -27.922 -23.078 1 98 127 ARG A N 1
ATOM 909 C CA . ARG A 1 127 ? 13.43 -28.609 -22.969 1 98 127 ARG A CA 1
ATOM 910 C C . ARG A 1 127 ? 13.758 -28.922 -21.516 1 98 127 ARG A C 1
ATOM 912 O O . ARG A 1 127 ? 14.398 -29.938 -21.219 1 98 127 ARG A O 1
ATOM 919 N N . ALA A 1 128 ? 13.289 -28.047 -20.625 1 97.19 128 ALA A N 1
ATOM 920 C CA . ALA A 1 128 ? 13.625 -28.156 -19.219 1 97.19 128 ALA A CA 1
ATOM 921 C C . ALA A 1 128 ? 12.781 -29.234 -18.531 1 97.19 128 ALA A C 1
ATOM 923 O O . ALA A 1 128 ? 13.125 -29.703 -17.453 1 97.19 128 ALA A O 1
ATOM 924 N N . GLY A 1 129 ? 11.609 -29.609 -19.109 1 97.38 129 GLY A N 1
ATOM 925 C CA . GLY A 1 129 ? 10.836 -30.688 -18.531 1 97.38 129 GLY A CA 1
ATOM 926 C C . GLY A 1 129 ? 9.352 -30.375 -18.438 1 97.38 129 GLY A C 1
ATOM 927 O O . GLY A 1 129 ? 8.594 -31.156 -17.844 1 97.38 129 GLY A O 1
ATOM 928 N N . ALA A 1 130 ? 8.945 -29.297 -18.984 1 97.94 130 ALA A N 1
ATOM 929 C CA . ALA A 1 130 ? 7.52 -28.969 -18.969 1 97.94 130 ALA A CA 1
ATOM 930 C C . ALA A 1 130 ? 6.707 -30.016 -19.734 1 97.94 130 ALA A C 1
ATOM 932 O O . ALA A 1 130 ? 7.16 -30.531 -20.75 1 97.94 130 ALA A O 1
ATOM 933 N N . SER A 1 131 ? 5.527 -30.359 -19.203 1 96.62 131 SER A N 1
ATOM 934 C CA . SER A 1 131 ? 4.629 -31.234 -19.953 1 96.62 131 SER A CA 1
ATOM 935 C C . SER A 1 131 ? 4.242 -30.609 -21.297 1 96.62 131 SER A C 1
ATOM 937 O O . SER A 1 131 ? 4.125 -31.312 -22.297 1 96.62 131 SER A O 1
ATOM 939 N N . SER A 1 132 ? 3.979 -29.406 -21.266 1 97.5 132 SER A N 1
ATOM 940 C CA . SER A 1 132 ? 3.775 -28.547 -22.438 1 97.5 132 SER A CA 1
ATOM 941 C C . SER A 1 132 ? 4.07 -27.094 -22.125 1 97.5 132 SER A C 1
ATOM 943 O O . SER A 1 132 ? 4.164 -26.719 -20.953 1 97.5 132 SER A O 1
ATOM 945 N N . ALA A 1 133 ? 4.289 -26.266 -23.156 1 98.5 133 ALA A N 1
ATOM 946 C CA . ALA A 1 133 ? 4.555 -24.859 -22.938 1 98.5 133 ALA A CA 1
ATOM 947 C C . ALA A 1 133 ? 4.027 -24.016 -24.109 1 98.5 133 ALA A C 1
ATOM 949 O O . ALA A 1 133 ? 4.16 -24.406 -25.266 1 98.5 133 ALA A O 1
ATOM 950 N N . HIS A 1 134 ? 3.395 -22.953 -23.766 1 98.44 134 HIS A N 1
ATOM 951 C CA . HIS A 1 134 ? 2.721 -22.094 -24.719 1 98.44 134 HIS A CA 1
ATOM 952 C C . HIS A 1 134 ? 3.082 -20.625 -24.516 1 98.44 134 HIS A C 1
ATOM 954 O O . HIS A 1 134 ? 3.516 -20.25 -23.422 1 98.44 134 HIS A O 1
ATOM 960 N N . ALA A 1 135 ? 2.975 -19.891 -25.609 1 98.44 135 ALA A N 1
ATOM 961 C CA . ALA A 1 135 ? 3.195 -18.453 -25.578 1 98.44 135 ALA A CA 1
ATOM 962 C C . ALA A 1 135 ? 1.891 -17.688 -25.781 1 98.44 135 ALA A C 1
ATOM 964 O O . ALA A 1 135 ? 1.134 -17.984 -26.719 1 98.44 135 ALA A O 1
ATOM 965 N N . VAL A 1 136 ? 1.555 -16.766 -24.906 1 98.31 136 VAL A N 1
ATOM 966 C CA . VAL A 1 136 ? 0.455 -15.82 -25.062 1 98.31 136 VAL A CA 1
ATOM 967 C C . VAL A 1 136 ? 0.967 -14.391 -24.859 1 98.31 136 VAL A C 1
ATOM 969 O O . VAL A 1 136 ? 1.168 -13.961 -23.719 1 98.31 136 VAL A O 1
ATOM 972 N N . ALA A 1 137 ? 1.152 -13.672 -25.906 1 97.69 137 ALA A N 1
ATOM 973 C CA . ALA A 1 137 ? 1.731 -12.336 -25.844 1 97.69 137 ALA A CA 1
ATOM 974 C C . ALA A 1 137 ? 0.649 -11.281 -25.625 1 97.69 137 ALA A C 1
ATOM 976 O O . ALA A 1 137 ? -0.408 -11.336 -26.266 1 97.69 137 ALA A O 1
ATOM 977 N N . PHE A 1 138 ? 0.857 -10.344 -24.703 1 97.12 138 PHE A N 1
ATOM 978 C CA . PHE A 1 138 ? 0.03 -9.164 -24.484 1 97.12 138 PHE A CA 1
ATOM 979 C C . PHE A 1 138 ? 0.727 -8.172 -23.562 1 97.12 138 PHE A C 1
ATOM 981 O O . PHE A 1 138 ? 1.741 -8.5 -22.938 1 97.12 138 PHE A O 1
ATOM 988 N N . ASP A 1 139 ? 0.258 -6.988 -23.562 1 96.12 139 ASP A N 1
ATOM 989 C CA . ASP A 1 139 ? 0.766 -5.938 -22.688 1 96.12 139 ASP A CA 1
ATOM 990 C C . ASP A 1 139 ? -0.119 -5.781 -21.453 1 96.12 139 ASP A C 1
ATOM 992 O O . ASP A 1 139 ? -1.287 -5.402 -21.562 1 96.12 139 ASP A O 1
ATOM 996 N N . VAL A 1 140 ? 0.506 -6.027 -20.297 1 96.06 140 VAL A N 1
ATOM 997 C CA . VAL A 1 140 ? -0.236 -5.93 -19.047 1 96.06 140 VAL A CA 1
ATOM 998 C C . VAL A 1 140 ? -0.752 -4.504 -18.859 1 96.06 140 VAL A C 1
ATOM 1000 O O . VAL A 1 140 ? -1.735 -4.277 -18.156 1 96.06 140 VAL A O 1
ATOM 1003 N N . SER A 1 141 ? -0.138 -3.545 -19.484 1 95.06 141 SER A N 1
ATOM 1004 C CA . SER A 1 141 ? -0.545 -2.146 -19.391 1 95.06 141 SER A CA 1
ATOM 1005 C C . SER A 1 141 ? -1.599 -1.807 -20.438 1 95.06 141 SER A C 1
ATOM 1007 O O . SER A 1 141 ? -2.008 -0.65 -20.562 1 95.06 141 SER A O 1
ATOM 1009 N N . GLY A 1 142 ? -2.031 -2.752 -21.203 1 94.44 142 GLY A N 1
ATOM 1010 C CA . GLY A 1 142 ? -2.98 -2.521 -22.281 1 94.44 142 GLY A CA 1
ATOM 1011 C C . GLY A 1 142 ? -4.395 -2.277 -21.781 1 94.44 142 GLY A C 1
ATOM 1012 O O . GLY A 1 142 ? -4.617 -2.1 -20.578 1 94.44 142 GLY A O 1
ATOM 1013 N N . THR A 1 143 ? -5.34 -2.299 -22.688 1 93.31 143 THR A N 1
ATOM 1014 C CA . THR A 1 143 ? -6.742 -2.041 -22.391 1 93.31 143 THR A CA 1
ATOM 1015 C C . THR A 1 143 ? -7.379 -3.246 -21.703 1 93.31 143 THR A C 1
ATOM 1017 O O . THR A 1 143 ? -6.82 -4.348 -21.734 1 93.31 143 THR A O 1
ATOM 1020 N N . ARG A 1 144 ? -8.484 -2.961 -21.109 1 91.94 144 ARG A N 1
ATOM 1021 C CA . ARG A 1 144 ? -9.227 -4.039 -20.469 1 91.94 144 ARG A CA 1
ATOM 1022 C C . ARG A 1 144 ? -9.586 -5.137 -21.469 1 91.94 144 ARG A C 1
ATOM 1024 O O . ARG A 1 144 ? -9.562 -6.32 -21.125 1 91.94 144 ARG A O 1
ATOM 1031 N N . GLU A 1 145 ? -9.945 -4.742 -22.625 1 93.12 145 GLU A N 1
ATOM 1032 C CA . GLU A 1 145 ? -10.289 -5.695 -23.672 1 93.12 145 GLU A CA 1
ATOM 1033 C C . GLU A 1 145 ? -9.109 -6.598 -24.016 1 93.12 145 GLU A C 1
ATOM 1035 O O . GLU A 1 145 ? -9.266 -7.805 -24.188 1 93.12 145 GLU A O 1
ATOM 1040 N N . GLU A 1 146 ? -7.957 -6.012 -24.125 1 95.44 146 GLU A N 1
ATOM 1041 C CA . GLU A 1 146 ? -6.75 -6.777 -24.406 1 95.44 146 GLU A CA 1
ATOM 1042 C C . GLU A 1 146 ? -6.445 -7.777 -23.297 1 95.44 146 GLU A C 1
ATOM 1044 O O . GLU A 1 146 ? -6.062 -8.914 -23.562 1 95.44 146 GLU A O 1
ATOM 1049 N N . ILE A 1 147 ? -6.637 -7.371 -22.109 1 96 147 ILE A N 1
ATOM 1050 C CA . ILE A 1 147 ? -6.375 -8.211 -20.938 1 96 147 ILE A CA 1
ATOM 1051 C C . ILE A 1 147 ? -7.387 -9.352 -20.891 1 96 147 ILE A C 1
ATOM 1053 O O . ILE A 1 147 ? -7.023 -10.5 -20.641 1 96 147 ILE A O 1
ATOM 1057 N N . ASN A 1 148 ? -8.617 -9.047 -21.156 1 94.75 148 ASN A N 1
ATOM 1058 C CA . ASN A 1 148 ? -9.664 -10.062 -21.203 1 94.75 148 ASN A CA 1
ATOM 1059 C C . ASN A 1 148 ? -9.383 -11.109 -22.281 1 94.75 148 ASN A C 1
ATOM 1061 O O . ASN A 1 148 ? -9.547 -12.305 -22.047 1 94.75 148 ASN A O 1
ATOM 1065 N N . GLU A 1 149 ? -9.008 -10.609 -23.406 1 96.62 149 GLU A N 1
ATOM 1066 C CA . GLU A 1 149 ? -8.695 -11.508 -24.516 1 96.62 149 GLU A CA 1
ATOM 1067 C C . GLU A 1 149 ? -7.516 -12.414 -24.172 1 96.62 149 GLU A C 1
ATOM 1069 O O . GLU A 1 149 ? -7.539 -13.617 -24.453 1 96.62 149 GLU A O 1
ATOM 1074 N N . ALA A 1 150 ? -6.488 -11.828 -23.594 1 97.44 150 ALA A N 1
ATOM 1075 C CA . ALA A 1 150 ? -5.328 -12.617 -23.188 1 97.44 150 ALA A CA 1
ATOM 1076 C C . ALA A 1 150 ? -5.719 -13.688 -22.172 1 97.44 150 ALA A C 1
ATOM 1078 O O . ALA A 1 150 ? -5.219 -14.812 -22.219 1 97.44 150 ALA A O 1
ATOM 1079 N N . THR A 1 151 ? -6.574 -13.328 -21.219 1 97.25 151 THR A N 1
ATOM 1080 C CA . THR A 1 151 ? -7.039 -14.273 -20.219 1 97.25 151 THR A CA 1
ATOM 1081 C C . THR A 1 151 ? -7.809 -15.422 -20.859 1 97.25 151 THR A C 1
ATOM 1083 O O . THR A 1 151 ? -7.562 -16.594 -20.547 1 97.25 151 THR A O 1
ATOM 1086 N N . ARG A 1 152 ? -8.664 -15.094 -21.781 1 96.88 152 ARG A N 1
ATOM 1087 C CA . ARG A 1 152 ? -9.414 -16.125 -22.5 1 96.88 152 ARG A CA 1
ATOM 1088 C C . ARG A 1 152 ? -8.477 -17.078 -23.234 1 96.88 152 ARG A C 1
ATOM 1090 O O . ARG A 1 152 ? -8.641 -18.297 -23.172 1 96.88 152 ARG A O 1
ATOM 1097 N N . LYS A 1 153 ? -7.562 -16.516 -23.906 1 97.69 153 LYS A N 1
ATOM 1098 C CA . LYS A 1 153 ? -6.605 -17.328 -24.656 1 97.69 153 LYS A CA 1
ATOM 1099 C C . LYS A 1 153 ? -5.809 -18.234 -23.734 1 97.69 153 LYS A C 1
ATOM 1101 O O . LYS A 1 153 ? -5.625 -19.422 -24.031 1 97.69 153 LYS A O 1
ATOM 1106 N N . ALA A 1 154 ? -5.332 -17.719 -22.625 1 97.81 154 ALA A N 1
ATOM 1107 C CA . ALA A 1 154 ? -4.535 -18.5 -21.688 1 97.81 154 ALA A CA 1
ATOM 1108 C C . ALA A 1 154 ? -5.348 -19.656 -21.109 1 97.81 154 ALA A C 1
ATOM 1110 O O . ALA A 1 154 ? -4.852 -20.781 -21.016 1 97.81 154 ALA A O 1
ATOM 1111 N N . PHE A 1 155 ? -6.578 -19.406 -20.766 1 96.38 155 PHE A N 1
ATOM 1112 C CA . PHE A 1 155 ? -7.43 -20.438 -20.188 1 96.38 155 PHE A CA 1
ATOM 1113 C C . PHE A 1 155 ? -7.836 -21.453 -21.234 1 96.38 155 PHE A C 1
ATOM 1115 O O . PHE A 1 155 ? -8.086 -22.625 -20.906 1 96.38 155 PHE A O 1
ATOM 1122 N N . ALA A 1 156 ? -7.863 -21.047 -22.5 1 95.38 156 ALA A N 1
ATOM 1123 C CA . ALA A 1 156 ? -8.273 -21.938 -23.578 1 95.38 156 ALA A CA 1
ATOM 1124 C C . ALA A 1 156 ? -7.141 -22.875 -23.984 1 95.38 156 ALA A C 1
ATOM 1126 O O . ALA A 1 156 ? -7.375 -24.047 -24.312 1 95.38 156 ALA A O 1
ATOM 1127 N N . VAL A 1 157 ? -5.934 -22.406 -23.953 1 90.62 157 VAL A N 1
ATOM 1128 C CA . VAL A 1 157 ? -4.801 -23.141 -24.516 1 90.62 157 VAL A CA 1
ATOM 1129 C C . VAL A 1 157 ? -4.578 -24.422 -23.719 1 90.62 157 VAL A C 1
ATOM 1131 O O . VAL A 1 157 ? -4.195 -25.453 -24.297 1 90.62 157 VAL A O 1
ATOM 1134 N N . ALA A 1 158 ? -4.801 -24.469 -22.453 1 84.62 158 ALA A N 1
ATOM 1135 C CA . ALA A 1 158 ? -4.551 -25.656 -21.641 1 84.62 158 ALA A CA 1
ATOM 1136 C C . ALA A 1 158 ? -5.797 -26.062 -20.859 1 84.62 158 ALA A C 1
ATOM 1138 O O . ALA A 1 158 ? -5.707 -26.781 -19.859 1 84.62 158 ALA A O 1
ATOM 1139 N N . ASN A 1 159 ? -7.004 -25.562 -21.25 1 87.12 159 ASN A N 1
ATOM 1140 C CA . ASN A 1 159 ? -8.305 -25.891 -20.656 1 87.12 159 ASN A CA 1
ATOM 1141 C C . ASN A 1 159 ? -8.359 -25.516 -19.188 1 87.12 159 ASN A C 1
ATOM 1143 O O . ASN A 1 159 ? -8.789 -26.312 -18.344 1 87.12 159 ASN A O 1
ATOM 1147 N N . GLY A 1 160 ? -7.777 -24.391 -18.906 1 92.5 160 GLY A N 1
ATOM 1148 C CA . GLY A 1 160 ? -7.801 -23.875 -17.547 1 92.5 160 GLY A CA 1
ATOM 1149 C C . GLY A 1 160 ? -6.434 -23.453 -17.047 1 92.5 160 GLY A C 1
ATOM 1150 O O . GLY A 1 160 ? -5.418 -23.766 -17.672 1 92.5 160 GLY A O 1
ATOM 1151 N N . VAL A 1 161 ? -6.402 -22.719 -15.977 1 96.56 161 VAL A N 1
ATOM 1152 C CA . VAL A 1 161 ? -5.188 -22.297 -15.297 1 96.56 161 VAL A CA 1
ATOM 1153 C C . VAL A 1 161 ? -5.281 -22.641 -13.812 1 96.56 161 VAL A C 1
ATOM 1155 O O . VAL A 1 161 ? -6.234 -22.234 -13.133 1 96.56 161 VAL A O 1
ATOM 1158 N N . ASP A 1 162 ? -4.281 -23.359 -13.336 1 96.12 162 ASP A N 1
ATOM 1159 C CA . ASP A 1 162 ? -4.27 -23.766 -11.938 1 96.12 162 ASP A CA 1
ATOM 1160 C C . ASP A 1 162 ? -3.516 -22.766 -11.078 1 96.12 162 ASP A C 1
ATOM 1162 O O . ASP A 1 162 ? -3.871 -22.531 -9.914 1 96.12 162 ASP A O 1
ATOM 1166 N N . VAL A 1 163 ? -2.426 -22.25 -11.602 1 97.94 163 VAL A N 1
ATOM 1167 C CA . VAL A 1 163 ? -1.587 -21.281 -10.906 1 97.94 163 VAL A CA 1
ATOM 1168 C C . VAL A 1 163 ? -1.323 -20.078 -11.812 1 97.94 163 VAL A C 1
ATOM 1170 O O . VAL A 1 163 ? -0.923 -20.234 -12.969 1 97.94 163 VAL A O 1
ATOM 1173 N N . PHE A 1 164 ? -1.658 -18.922 -11.359 1 98.75 164 PHE A N 1
ATOM 1174 C CA . PHE A 1 164 ? -1.305 -17.672 -12.023 1 98.75 164 PHE A CA 1
ATOM 1175 C C . PHE A 1 164 ? -0.212 -16.953 -11.25 1 98.75 164 PHE A C 1
ATOM 1177 O O . PHE A 1 164 ? -0.333 -16.734 -10.039 1 98.75 164 PHE A O 1
ATOM 1184 N N . VAL A 1 165 ? 0.882 -16.625 -11.914 1 98.88 165 VAL A N 1
ATOM 1185 C CA . VAL A 1 165 ? 1.982 -15.867 -11.32 1 98.88 165 VAL A CA 1
ATOM 1186 C C . VAL A 1 165 ? 2.146 -14.531 -12.047 1 98.88 165 VAL A C 1
ATOM 1188 O O . VAL A 1 165 ? 2.488 -14.5 -13.234 1 98.88 165 VAL A O 1
ATOM 1191 N N . HIS A 1 166 ? 1.918 -13.469 -11.344 1 98.81 166 HIS A N 1
ATOM 1192 C CA . HIS A 1 166 ? 2.094 -12.148 -11.938 1 98.81 166 HIS A CA 1
ATOM 1193 C C . HIS A 1 166 ? 3.461 -11.57 -11.594 1 98.81 166 HIS A C 1
ATOM 1195 O O . HIS A 1 166 ? 3.666 -11.078 -10.484 1 98.81 166 HIS A O 1
ATOM 1201 N N . CYS A 1 167 ? 4.348 -11.523 -12.602 1 97.69 167 CYS A N 1
ATOM 1202 C CA . CYS A 1 167 ? 5.711 -11.047 -12.391 1 97.69 167 CYS A CA 1
ATOM 1203 C C . CYS A 1 167 ? 5.984 -9.789 -13.203 1 97.69 167 CYS A C 1
ATOM 1205 O O . CYS A 1 167 ? 7.051 -9.18 -13.07 1 97.69 167 CYS A O 1
ATOM 1207 N N . ALA A 1 168 ? 5.035 -9.422 -14.047 1 96.44 168 ALA A N 1
ATOM 1208 C CA . ALA A 1 168 ? 5.258 -8.242 -14.883 1 96.44 168 ALA A CA 1
ATOM 1209 C C . ALA A 1 168 ? 5.391 -6.984 -14.023 1 96.44 168 ALA A C 1
ATOM 1211 O O . ALA A 1 168 ? 4.621 -6.781 -13.086 1 96.44 168 ALA A O 1
ATOM 1212 N N . GLY A 1 169 ? 6.34 -6.188 -14.25 1 94.44 169 GLY A N 1
ATOM 1213 C CA . GLY A 1 169 ? 6.562 -4.938 -13.531 1 94.44 169 GLY A CA 1
ATOM 1214 C C . GLY A 1 169 ? 7.875 -4.27 -13.891 1 94.44 169 GLY A C 1
ATOM 1215 O O . GLY A 1 169 ? 8.602 -4.75 -14.766 1 94.44 169 GLY A O 1
ATOM 1216 N N . GLY A 1 170 ? 8.062 -3.113 -13.391 1 92.19 170 GLY A N 1
ATOM 1217 C CA . GLY A 1 170 ? 9.289 -2.334 -13.547 1 92.19 170 GLY A CA 1
ATOM 1218 C C . GLY A 1 170 ? 9.633 -1.525 -12.312 1 92.19 170 GLY A C 1
ATOM 1219 O O . GLY A 1 170 ? 8.742 -1.024 -11.617 1 92.19 170 GLY A O 1
ATOM 1220 N N . SER A 1 171 ? 10.922 -1.399 -12.078 1 91.5 171 SER A N 1
ATOM 1221 C CA . SER A 1 171 ? 11.391 -0.659 -10.906 1 91.5 171 SER A CA 1
ATOM 1222 C C . SER A 1 171 ? 11.508 0.832 -11.211 1 91.5 171 SER A C 1
ATOM 1224 O O . SER A 1 171 ? 11.047 1.297 -12.258 1 91.5 171 SER A O 1
ATOM 1226 N N . GLN A 1 172 ? 12.016 1.573 -10.203 1 90.56 172 GLN A N 1
ATOM 1227 C CA . GLN A 1 172 ? 12.203 3.014 -10.32 1 90.56 172 GLN A CA 1
ATOM 1228 C C . GLN A 1 172 ? 13.539 3.445 -9.719 1 90.56 172 GLN A C 1
ATOM 1230 O O . GLN A 1 172 ? 13.984 2.877 -8.719 1 90.56 172 GLN A O 1
ATOM 1235 N N . ALA A 1 173 ? 14.156 4.41 -10.344 1 89.62 173 ALA A N 1
ATOM 1236 C CA . ALA A 1 173 ? 15.289 5.121 -9.758 1 89.62 173 ALA A CA 1
ATOM 1237 C C . ALA A 1 173 ? 15.125 6.633 -9.906 1 89.62 173 ALA A C 1
ATOM 1239 O O . ALA A 1 173 ? 15.602 7.223 -10.883 1 89.62 173 ALA A O 1
ATOM 1240 N N . ALA A 1 174 ? 14.477 7.246 -9.039 1 92.56 174 ALA A N 1
ATOM 1241 C CA . ALA A 1 174 ? 14.203 8.68 -8.969 1 92.56 174 ALA A CA 1
ATOM 1242 C C . ALA A 1 174 ? 13.516 9.047 -7.656 1 92.56 174 ALA A C 1
ATOM 1244 O O . ALA A 1 174 ? 12.633 8.32 -7.188 1 92.56 174 ALA A O 1
ATOM 1245 N N . SER A 1 175 ? 14.008 10.102 -7.062 1 93.94 175 SER A N 1
ATOM 1246 C CA . SER A 1 175 ? 13.336 10.562 -5.852 1 93.94 175 SER A CA 1
ATOM 1247 C C . SER A 1 175 ? 12.016 11.258 -6.18 1 93.94 175 SER A C 1
ATOM 1249 O O . SER A 1 175 ? 11.766 11.602 -7.336 1 93.94 175 SER A O 1
ATOM 1251 N N . ALA A 1 176 ? 11.18 11.445 -5.172 1 94.44 176 ALA A N 1
ATOM 1252 C CA . ALA A 1 176 ? 9.859 12.047 -5.34 1 94.44 176 ALA A CA 1
ATOM 1253 C C . ALA A 1 176 ? 9.969 13.492 -5.816 1 94.44 176 ALA A C 1
ATOM 1255 O O . ALA A 1 176 ? 9.086 13.984 -6.527 1 94.44 176 ALA A O 1
ATOM 1256 N N . LEU A 1 177 ? 11.062 14.133 -5.434 1 93.12 177 LEU A N 1
ATOM 1257 C CA . LEU A 1 177 ? 11.172 15.555 -5.738 1 93.12 177 LEU A CA 1
ATOM 1258 C C . LEU A 1 177 ? 11.961 15.773 -7.027 1 93.12 177 LEU A C 1
ATOM 1260 O O . LEU A 1 177 ? 12.07 16.906 -7.512 1 93.12 177 LEU A O 1
ATOM 1264 N N . ASP A 1 178 ? 12.492 14.609 -7.559 1 83.62 178 ASP A N 1
ATOM 1265 C CA . ASP A 1 178 ? 13.266 14.711 -8.797 1 83.62 178 ASP A CA 1
ATOM 1266 C C . ASP A 1 178 ? 12.344 14.719 -10.016 1 83.62 178 ASP A C 1
ATOM 1268 O O . ASP A 1 178 ? 11.891 13.664 -10.461 1 83.62 178 ASP A O 1
ATOM 1272 N N . GLY A 1 179 ? 11.586 15.836 -10.133 1 76.5 179 GLY A N 1
ATOM 1273 C CA . GLY A 1 179 ? 10.633 15.781 -11.234 1 76.5 179 GLY A CA 1
ATOM 1274 C C . GLY A 1 179 ? 10.828 16.906 -12.242 1 76.5 179 GLY A C 1
ATOM 1275 O O . GLY A 1 179 ? 11.438 17.922 -11.93 1 76.5 179 GLY A O 1
ATOM 1276 N N . ASP A 1 180 ? 10.594 16.516 -13.469 1 76.75 180 ASP A N 1
ATOM 1277 C CA . ASP A 1 180 ? 10.516 17.5 -14.539 1 76.75 180 ASP A CA 1
ATOM 1278 C C . ASP A 1 180 ? 9.117 17.531 -15.148 1 76.75 180 ASP A C 1
ATOM 1280 O O . ASP A 1 180 ? 8.141 17.109 -14.516 1 76.75 180 ASP A O 1
ATOM 1284 N N . ASP A 1 181 ? 8.953 18.141 -16.25 1 73.06 181 ASP A N 1
ATOM 1285 C CA . ASP A 1 181 ? 7.656 18.328 -16.891 1 73.06 181 ASP A CA 1
ATOM 1286 C C . ASP A 1 181 ? 7.027 16.984 -17.266 1 73.06 181 ASP A C 1
ATOM 1288 O O . ASP A 1 181 ? 5.809 16.891 -17.422 1 73.06 181 ASP A O 1
ATOM 1292 N N . ASN A 1 182 ? 7.816 15.922 -17.312 1 76.12 182 ASN A N 1
ATOM 1293 C CA . ASN A 1 182 ? 7.328 14.625 -17.766 1 76.12 182 ASN A CA 1
ATOM 1294 C C . ASN A 1 182 ? 7.035 13.695 -16.594 1 76.12 182 ASN A C 1
ATOM 1296 O O . ASN A 1 182 ? 6.539 12.586 -16.781 1 76.12 182 ASN A O 1
ATOM 1300 N N . THR A 1 183 ? 7.246 14.156 -15.461 1 83.56 183 THR A N 1
ATOM 1301 C CA . THR A 1 183 ? 7.168 13.305 -14.273 1 83.56 183 THR A CA 1
ATOM 1302 C C . THR A 1 183 ? 5.758 12.75 -14.102 1 83.56 183 THR A C 1
ATOM 1304 O O . THR A 1 183 ? 5.582 11.609 -13.672 1 83.56 183 THR A O 1
ATOM 1307 N N . GLY A 1 184 ? 4.809 13.57 -14.492 1 87.75 184 GLY A N 1
ATOM 1308 C CA . GLY A 1 184 ? 3.443 13.078 -14.391 1 87.75 184 GLY A CA 1
ATOM 1309 C C . GLY A 1 184 ? 3.174 11.883 -15.289 1 87.75 184 GLY A C 1
ATOM 1310 O O . GLY A 1 184 ? 2.508 10.93 -14.875 1 87.75 184 GLY A O 1
ATOM 1311 N N . GLU A 1 185 ? 3.66 11.953 -16.406 1 89.5 185 GLU A N 1
ATOM 1312 C CA . GLU A 1 185 ? 3.494 10.852 -17.359 1 89.5 185 GLU A CA 1
ATOM 1313 C C . GLU A 1 185 ? 4.246 9.609 -16.891 1 89.5 185 GLU A C 1
ATOM 1315 O O . GLU A 1 185 ? 3.758 8.484 -17.047 1 89.5 185 GLU A O 1
ATOM 1320 N N . VAL A 1 186 ? 5.387 9.812 -16.344 1 91.56 186 VAL A N 1
ATOM 1321 C CA . VAL A 1 186 ? 6.195 8.703 -15.836 1 91.56 186 VAL A CA 1
ATOM 1322 C C . VAL A 1 186 ? 5.461 8.016 -14.688 1 91.56 186 VAL A C 1
ATOM 1324 O O . VAL A 1 186 ? 5.375 6.785 -14.648 1 91.56 186 VAL A O 1
ATOM 1327 N N . ASP A 1 187 ? 4.91 8.836 -13.812 1 94.69 187 ASP A N 1
ATOM 1328 C CA . ASP A 1 187 ? 4.16 8.289 -12.688 1 94.69 187 ASP A CA 1
ATOM 1329 C C . ASP A 1 187 ? 2.967 7.465 -13.172 1 94.69 187 ASP A C 1
ATOM 1331 O O . ASP A 1 187 ? 2.713 6.371 -12.664 1 94.69 187 ASP A O 1
ATOM 1335 N N . ARG A 1 188 ? 2.303 7.996 -14.133 1 94.44 188 ARG A N 1
ATOM 1336 C CA . ARG A 1 188 ? 1.133 7.312 -14.672 1 94.44 188 ARG A CA 1
ATOM 1337 C C . ARG A 1 188 ? 1.523 5.984 -15.32 1 94.44 188 ARG A C 1
ATOM 1339 O O . ARG A 1 188 ? 0.858 4.969 -15.109 1 94.44 188 ARG A O 1
ATOM 1346 N N . ALA A 1 189 ? 2.547 6.016 -16.094 1 94.12 189 ALA A N 1
ATOM 1347 C CA . ALA A 1 189 ? 3.01 4.797 -16.75 1 94.12 189 ALA A CA 1
ATOM 1348 C C . ALA A 1 189 ? 3.445 3.754 -15.734 1 94.12 189 ALA A C 1
ATOM 1350 O O . ALA A 1 189 ? 3.154 2.566 -15.883 1 94.12 189 ALA A O 1
ATOM 1351 N N . LEU A 1 190 ? 4.125 4.219 -14.766 1 95.94 190 LEU A N 1
ATOM 1352 C CA . LEU A 1 190 ? 4.582 3.336 -13.695 1 95.94 190 LEU A CA 1
ATOM 1353 C C . LEU A 1 190 ? 3.4 2.689 -12.984 1 95.94 190 LEU A C 1
ATOM 1355 O O . LEU A 1 190 ? 3.4 1.48 -12.742 1 95.94 190 LEU A O 1
ATOM 1359 N N . PHE A 1 191 ? 2.365 3.457 -12.688 1 96.94 191 PHE A N 1
ATOM 1360 C CA . PHE A 1 191 ? 1.178 2.941 -12.016 1 96.94 191 PHE A CA 1
ATOM 1361 C C . PHE A 1 191 ? 0.412 1.986 -12.922 1 96.94 191 PHE A C 1
ATOM 1363 O O . PHE A 1 191 ? -0.146 0.991 -12.453 1 96.94 191 PHE A O 1
ATOM 1370 N N . GLN A 1 192 ? 0.369 2.361 -14.141 1 96.25 192 GLN A N 1
ATOM 1371 C CA . GLN A 1 192 ? -0.338 1.503 -15.086 1 96.25 192 GLN A CA 1
ATOM 1372 C C . GLN A 1 192 ? 0.284 0.11 -15.133 1 96.25 192 GLN A C 1
ATOM 1374 O O . GLN A 1 192 ? -0.43 -0.894 -15.156 1 96.25 192 GLN A O 1
ATOM 1379 N N . LEU A 1 193 ? 1.508 0.04 -15.109 1 96.44 193 LEU A N 1
ATOM 1380 C CA . LEU A 1 193 ? 2.217 -1.23 -15.219 1 96.44 193 LEU A CA 1
ATOM 1381 C C . LEU A 1 193 ? 2.172 -1.993 -13.898 1 96.44 193 LEU A C 1
ATOM 1383 O O . LEU A 1 193 ? 1.784 -3.164 -13.867 1 96.44 193 LEU A O 1
ATOM 1387 N N . ASN A 1 194 ? 2.514 -1.327 -12.828 1 97.94 194 ASN A N 1
ATOM 1388 C CA . ASN A 1 194 ? 2.789 -2.018 -11.578 1 97.94 194 ASN A CA 1
ATOM 1389 C C . ASN A 1 194 ? 1.534 -2.146 -10.719 1 97.94 194 ASN A C 1
ATOM 1391 O O . ASN A 1 194 ? 1.504 -2.932 -9.773 1 97.94 194 ASN A O 1
ATOM 1395 N N . ALA A 1 195 ? 0.478 -1.354 -11.039 1 98.38 195 ALA A N 1
ATOM 1396 C CA . ALA A 1 195 ? -0.697 -1.391 -10.172 1 98.38 195 ALA A CA 1
ATOM 1397 C C . ALA A 1 195 ? -1.966 -1.653 -10.977 1 98.38 195 ALA A C 1
ATOM 1399 O O . ALA A 1 195 ? -2.484 -2.771 -10.984 1 98.38 195 ALA A O 1
ATOM 1400 N N . LEU A 1 196 ? -2.375 -0.721 -11.828 1 97.81 196 LEU A N 1
ATOM 1401 C CA . LEU A 1 196 ? -3.656 -0.817 -12.516 1 97.81 196 LEU A CA 1
ATOM 1402 C C . LEU A 1 196 ? -3.691 -2.035 -13.43 1 97.81 196 LEU A C 1
ATOM 1404 O O . LEU A 1 196 ? -4.672 -2.783 -13.445 1 97.81 196 LEU A O 1
ATOM 1408 N N . GLY A 1 197 ? -2.65 -2.17 -14.234 1 97.44 197 GLY A N 1
ATOM 1409 C CA . GLY A 1 197 ? -2.576 -3.346 -15.086 1 97.44 197 GLY A CA 1
ATOM 1410 C C . GLY A 1 197 ? -2.537 -4.648 -14.305 1 97.44 197 GLY A C 1
ATOM 1411 O O . GLY A 1 197 ? -3.215 -5.613 -14.672 1 97.44 197 GLY A O 1
ATOM 1412 N N . ALA A 1 198 ? -1.728 -4.688 -13.258 1 98.31 198 ALA A N 1
ATOM 1413 C CA . ALA A 1 198 ? -1.626 -5.859 -12.391 1 98.31 198 ALA A CA 1
ATOM 1414 C C . ALA A 1 198 ? -2.977 -6.195 -11.766 1 98.31 198 ALA A C 1
ATOM 1416 O O . ALA A 1 198 ? -3.371 -7.363 -11.719 1 98.31 198 ALA A O 1
ATOM 1417 N N . ILE A 1 199 ? -3.678 -5.203 -11.289 1 98.38 199 ILE A N 1
ATOM 1418 C CA . ILE A 1 199 ? -4.984 -5.375 -10.672 1 98.38 199 ILE A CA 1
ATOM 1419 C C . ILE A 1 199 ? -5.98 -5.906 -11.695 1 98.38 199 ILE A C 1
ATOM 1421 O O . ILE A 1 199 ? -6.727 -6.848 -11.422 1 98.38 199 ILE A O 1
ATOM 1425 N N . ALA A 1 200 ? -5.969 -5.375 -12.867 1 97.25 200 ALA A N 1
ATOM 1426 C CA . ALA A 1 200 ? -6.914 -5.75 -13.914 1 97.25 200 ALA A CA 1
ATOM 1427 C C . ALA A 1 200 ? -6.758 -7.219 -14.289 1 97.25 200 ALA A C 1
ATOM 1429 O O . ALA A 1 200 ? -7.742 -7.961 -14.344 1 97.25 200 ALA A O 1
ATOM 1430 N N . ILE A 1 201 ? -5.547 -7.629 -14.547 1 97.81 201 ILE A N 1
ATOM 1431 C CA . ILE A 1 201 ? -5.332 -9.008 -14.969 1 97.81 201 ILE A CA 1
ATOM 1432 C C . ILE A 1 201 ? -5.656 -9.953 -13.82 1 97.81 201 ILE A C 1
ATOM 1434 O O . ILE A 1 201 ? -6.184 -11.047 -14.039 1 97.81 201 ILE A O 1
ATOM 1438 N N . THR A 1 202 ? -5.316 -9.578 -12.625 1 98.38 202 THR A N 1
ATOM 1439 C CA . THR A 1 202 ? -5.602 -10.414 -11.469 1 98.38 202 THR A CA 1
ATOM 1440 C C . THR A 1 202 ? -7.109 -10.586 -11.289 1 98.38 202 THR A C 1
ATOM 1442 O O . THR A 1 202 ? -7.578 -11.68 -10.969 1 98.38 202 THR A O 1
ATOM 1445 N N . LYS A 1 203 ? -7.855 -9.484 -11.453 1 97.31 203 LYS A N 1
ATOM 1446 C CA . LYS A 1 203 ? -9.312 -9.578 -11.383 1 97.31 203 LYS A CA 1
ATOM 1447 C C . LYS A 1 203 ? -9.844 -10.602 -12.383 1 97.31 203 LYS A C 1
ATOM 1449 O O . LYS A 1 203 ? -10.672 -11.445 -12.031 1 97.31 203 LYS A O 1
ATOM 1454 N N . GLU A 1 204 ? -9.391 -10.531 -13.578 1 96.5 204 GLU A N 1
ATOM 1455 C CA . GLU A 1 204 ? -9.875 -11.422 -14.633 1 96.5 204 GLU A CA 1
ATOM 1456 C C . GLU A 1 204 ? -9.523 -12.875 -14.344 1 96.5 204 GLU A C 1
ATOM 1458 O O . GLU A 1 204 ? -10.352 -13.766 -14.523 1 96.5 204 GLU A O 1
ATOM 1463 N N . VAL A 1 205 ? -8.336 -13.094 -13.875 1 97.88 205 VAL A N 1
ATOM 1464 C CA . VAL A 1 205 ? -7.887 -14.445 -13.562 1 97.88 205 VAL A CA 1
ATOM 1465 C C . VAL A 1 205 ? -8.695 -15 -12.391 1 97.88 205 VAL A C 1
ATOM 1467 O O . VAL A 1 205 ? -9.148 -16.141 -12.43 1 97.88 205 VAL A O 1
ATOM 1470 N N . ALA A 1 206 ? -8.836 -14.18 -11.344 1 97.75 206 ALA A N 1
ATOM 1471 C CA . ALA A 1 206 ? -9.602 -14.602 -10.18 1 97.75 206 ALA A CA 1
ATOM 1472 C C . ALA A 1 206 ? -11.031 -14.977 -10.57 1 97.75 206 ALA A C 1
ATOM 1474 O O . ALA A 1 206 ? -11.547 -16.016 -10.141 1 97.75 206 ALA A O 1
ATOM 1475 N N . LYS A 1 207 ? -11.609 -14.148 -11.375 1 95.94 207 LYS A N 1
ATOM 1476 C CA . LYS A 1 207 ? -12.969 -14.406 -11.852 1 95.94 207 LYS A CA 1
ATOM 1477 C C . LYS A 1 207 ? -13.039 -15.734 -12.602 1 95.94 207 LYS A C 1
ATOM 1479 O O . LYS A 1 207 ? -13.938 -16.547 -12.352 1 95.94 207 LYS A O 1
ATOM 1484 N N . ALA A 1 208 ? -12.156 -15.938 -13.477 1 95.56 208 ALA A N 1
ATOM 1485 C CA . ALA A 1 208 ? -12.125 -17.172 -14.273 1 95.56 208 ALA A CA 1
ATOM 1486 C C . ALA A 1 208 ? -11.914 -18.391 -13.391 1 95.56 208 ALA A C 1
ATOM 1488 O O . ALA A 1 208 ? -12.562 -19.422 -13.578 1 95.56 208 ALA A O 1
ATOM 1489 N N . MET A 1 209 ? -11.008 -18.297 -12.414 1 95.88 209 MET A N 1
ATOM 1490 C CA . MET A 1 209 ? -10.719 -19.406 -11.508 1 95.88 209 MET A CA 1
ATOM 1491 C C . MET A 1 209 ? -11.93 -19.75 -10.648 1 95.88 209 MET A C 1
ATOM 1493 O O . MET A 1 209 ? -12.273 -20.922 -10.484 1 95.88 209 MET A O 1
ATOM 1497 N N . VAL A 1 210 ? -12.539 -18.703 -10.094 1 94.75 210 VAL A N 1
ATOM 1498 C CA . VAL A 1 210 ? -13.711 -18.906 -9.25 1 94.75 210 VAL A CA 1
ATOM 1499 C C . VAL A 1 210 ? -14.828 -19.547 -10.062 1 94.75 210 VAL A C 1
ATOM 1501 O O . VAL A 1 210 ? -15.484 -20.484 -9.594 1 94.75 210 VAL A O 1
ATOM 1504 N N . ASN A 1 211 ? -15.016 -19.078 -11.281 1 92.88 211 ASN A N 1
ATOM 1505 C CA . ASN A 1 211 ? -16.047 -19.625 -12.156 1 92.88 211 ASN A CA 1
ATOM 1506 C C . ASN A 1 211 ? -15.758 -21.078 -12.508 1 92.88 211 ASN A C 1
ATOM 1508 O O . ASN A 1 211 ? -16.672 -21.906 -12.602 1 92.88 211 ASN A O 1
ATOM 1512 N N . ASN A 1 212 ? -14.555 -21.375 -12.734 1 90.88 212 ASN A N 1
ATOM 1513 C CA . ASN A 1 212 ? -14.164 -22.75 -13.039 1 90.88 212 ASN A CA 1
ATOM 1514 C C . ASN A 1 212 ? -14.477 -23.688 -11.883 1 90.88 212 ASN A C 1
ATOM 1516 O O . ASN A 1 212 ? -14.922 -24.828 -12.102 1 90.88 212 ASN A O 1
ATOM 1520 N N . ILE A 1 213 ? -14.227 -23.266 -10.68 1 88.88 213 ILE A N 1
ATOM 1521 C CA . ILE A 1 213 ? -14.516 -24.078 -9.5 1 88.88 213 ILE A CA 1
ATOM 1522 C C . ILE A 1 213 ? -16.016 -24.297 -9.383 1 88.88 213 ILE A C 1
ATOM 1524 O O . ILE A 1 213 ? -16.484 -25.406 -9.125 1 88.88 213 ILE A O 1
ATOM 1528 N N . ARG A 1 214 ? -16.781 -23.281 -9.594 1 86.38 214 ARG A N 1
ATOM 1529 C CA . ARG A 1 214 ? -18.219 -23.344 -9.453 1 86.38 214 ARG A CA 1
ATOM 1530 C C . ARG A 1 214 ? -18.844 -24.266 -10.5 1 86.38 214 ARG A C 1
ATOM 1532 O O . ARG A 1 214 ? -19.859 -24.906 -10.25 1 86.38 214 ARG A O 1
ATOM 1539 N N . SER A 1 215 ? -18.219 -24.297 -11.602 1 84.69 215 SER A N 1
ATOM 1540 C CA . SER A 1 215 ? -18.75 -25.094 -12.695 1 84.69 215 SER A CA 1
ATOM 1541 C C . SER A 1 215 ? -18.297 -26.547 -12.586 1 84.69 215 SER A C 1
ATOM 1543 O O . SER A 1 215 ? -18.688 -27.391 -13.398 1 84.69 215 SER A O 1
ATOM 1545 N N . GLY A 1 216 ? -17.625 -26.844 -11.562 1 74.56 216 GLY A N 1
ATOM 1546 C CA . GLY A 1 216 ? -17.156 -28.203 -11.375 1 74.56 216 GLY A CA 1
ATOM 1547 C C . GLY A 1 216 ? -15.969 -28.547 -12.258 1 74.56 216 GLY A C 1
ATOM 1548 O O . GLY A 1 216 ? -15.828 -29.688 -12.695 1 74.56 216 GLY A O 1
ATOM 1549 N N . GLY A 1 217 ? -15.281 -27.562 -12.633 1 61.94 217 GLY A N 1
ATOM 1550 C CA . GLY A 1 217 ? -14.133 -27.812 -13.492 1 61.94 217 GLY A CA 1
ATOM 1551 C C . GLY A 1 217 ? -13.094 -28.703 -12.844 1 61.94 217 GLY A C 1
ATOM 1552 O O . GLY A 1 217 ? -13.273 -29.156 -11.711 1 61.94 217 GLY A O 1
ATOM 1553 N N . ASP A 1 218 ? -12.125 -29.188 -13.672 1 55.19 218 ASP A N 1
ATOM 1554 C CA . ASP A 1 218 ? -11.148 -30.234 -13.336 1 55.19 218 ASP A CA 1
ATOM 1555 C C . ASP A 1 218 ? -10.43 -29.906 -12.031 1 55.19 218 ASP A C 1
ATOM 1557 O O . ASP A 1 218 ? -10.156 -30.797 -11.227 1 55.19 218 ASP A O 1
ATOM 1561 N N . SER A 1 219 ? -10.062 -28.531 -11.844 1 52.88 219 SER A N 1
ATOM 1562 C CA . SER A 1 219 ? -9.344 -28.188 -10.625 1 52.88 219 SER A CA 1
ATOM 1563 C C . SER A 1 219 ? -10.188 -28.469 -9.391 1 52.88 219 SER A C 1
ATOM 1565 O O . SER A 1 219 ? -9.656 -28.672 -8.297 1 52.88 219 SER A O 1
ATOM 1567 N N . SER A 1 220 ? -11.594 -28.375 -9.594 1 49.5 220 SER A N 1
ATOM 1568 C CA . SER A 1 220 ? -12.516 -28.625 -8.492 1 49.5 220 SER A CA 1
ATOM 1569 C C . SER A 1 220 ? -12.484 -30.094 -8.078 1 49.5 220 SER A C 1
ATOM 1571 O O . SER A 1 220 ? -12.734 -30.422 -6.914 1 49.5 220 SER A O 1
ATOM 1573 N N . ARG A 1 221 ? -12.227 -30.938 -9.055 1 47.38 221 ARG A N 1
ATOM 1574 C CA . ARG A 1 221 ? -12.227 -32.375 -8.781 1 47.38 221 ARG A CA 1
ATOM 1575 C C . ARG A 1 221 ? -10.938 -32.781 -8.086 1 47.38 221 ARG A C 1
ATOM 1577 O O . ARG A 1 221 ? -10.875 -33.875 -7.48 1 47.38 221 ARG A O 1
ATOM 1584 N N . SER A 1 222 ? -9.898 -31.984 -8.312 1 57.59 222 SER A N 1
ATOM 1585 C CA . SER A 1 222 ? -8.633 -32.281 -7.656 1 57.59 222 SER A CA 1
ATOM 1586 C C . SER A 1 222 ? -8.477 -31.484 -6.367 1 57.59 222 SER A C 1
ATOM 1588 O O . SER A 1 222 ? -9.18 -30.484 -6.16 1 57.59 222 SER A O 1
ATOM 1590 N N . SER A 1 223 ? -8.039 -32.125 -5.324 1 68.62 223 SER A N 1
ATOM 1591 C CA . SER A 1 223 ? -7.715 -31.578 -4.008 1 68.62 223 SER A CA 1
ATOM 1592 C C . SER A 1 223 ? -6.809 -30.359 -4.121 1 68.62 223 SER A C 1
ATOM 1594 O O . SER A 1 223 ? -6.367 -29.812 -3.109 1 68.62 223 SER A O 1
ATOM 1596 N N . PHE A 1 224 ? -6.766 -29.859 -5.535 1 80.81 224 PHE A N 1
ATOM 1597 C CA . PHE A 1 224 ? -5.84 -28.75 -5.695 1 80.81 224 PHE A CA 1
ATOM 1598 C C . PHE A 1 224 ? -6.578 -27.406 -5.609 1 80.81 224 PHE A C 1
ATOM 1600 O O . PHE A 1 224 ? -7.637 -27.25 -6.223 1 80.81 224 PHE A O 1
ATOM 1607 N N . ALA A 1 225 ? -6.078 -26.562 -4.887 1 87.19 225 ALA A N 1
ATOM 1608 C CA . ALA A 1 225 ? -6.621 -25.203 -4.781 1 87.19 225 ALA A CA 1
ATOM 1609 C C . ALA A 1 225 ? -5.977 -24.266 -5.805 1 87.19 225 ALA A C 1
ATOM 1611 O O . ALA A 1 225 ? -4.77 -24.016 -5.742 1 87.19 225 ALA A O 1
ATOM 1612 N N . PRO A 1 226 ? -6.754 -23.812 -6.828 1 95 226 PRO A N 1
ATOM 1613 C CA . PRO A 1 226 ? -6.176 -22.812 -7.715 1 95 226 PRO A CA 1
ATOM 1614 C C . PRO A 1 226 ? -5.531 -21.656 -6.957 1 95 226 PRO A C 1
ATOM 1616 O O . PRO A 1 226 ? -6.027 -21.25 -5.902 1 95 226 PRO A O 1
ATOM 1619 N N . THR A 1 227 ? -4.379 -21.188 -7.477 1 96.62 227 THR A N 1
ATOM 1620 C CA . THR A 1 227 ? -3.568 -20.25 -6.699 1 96.62 227 THR A CA 1
ATOM 1621 C C . THR A 1 227 ? -3.154 -19.047 -7.555 1 96.62 227 THR A C 1
ATOM 1623 O O . THR A 1 227 ? -2.746 -19.219 -8.703 1 96.62 227 THR A O 1
ATOM 1626 N N . ILE A 1 228 ? -3.359 -17.906 -7.012 1 98.56 228 ILE A N 1
ATOM 1627 C CA . ILE A 1 228 ? -2.82 -16.656 -7.562 1 98.56 228 ILE A CA 1
ATOM 1628 C C . ILE A 1 228 ? -1.589 -16.234 -6.766 1 98.56 228 ILE A C 1
ATOM 1630 O O . ILE A 1 228 ? -1.649 -16.109 -5.543 1 98.56 228 ILE A O 1
ATOM 1634 N N . VAL A 1 229 ? -0.458 -16.078 -7.426 1 98.5 229 VAL A N 1
ATOM 1635 C CA . VAL A 1 229 ? 0.774 -15.562 -6.832 1 98.5 229 VAL A CA 1
ATOM 1636 C C . VAL A 1 229 ? 1.072 -14.172 -7.379 1 98.5 229 VAL A C 1
ATOM 1638 O O . VAL A 1 229 ? 1.335 -14.008 -8.578 1 98.5 229 VAL A O 1
ATOM 1641 N N . GLY A 1 230 ? 0.945 -13.188 -6.535 1 98.69 230 GLY A N 1
ATOM 1642 C CA . GLY A 1 230 ? 1.318 -11.836 -6.91 1 98.69 230 GLY A CA 1
ATOM 1643 C C . GLY A 1 230 ? 2.695 -11.438 -6.414 1 98.69 230 GLY A C 1
ATOM 1644 O O . GLY A 1 230 ? 2.982 -11.531 -5.219 1 98.69 230 GLY A O 1
ATOM 1645 N N . VAL A 1 231 ? 3.514 -11.023 -7.348 1 98 231 VAL A N 1
ATOM 1646 C CA . VAL A 1 231 ? 4.84 -10.547 -6.977 1 98 231 VAL A CA 1
ATOM 1647 C C . VAL A 1 231 ? 4.789 -9.055 -6.676 1 98 231 VAL A C 1
ATOM 1649 O O . VAL A 1 231 ? 4.684 -8.234 -7.59 1 98 231 VAL A O 1
ATOM 1652 N N . CYS A 1 232 ? 4.824 -8.766 -5.453 1 97.94 232 CYS A N 1
ATOM 1653 C CA . CYS A 1 232 ? 4.91 -7.398 -4.965 1 97.94 232 CYS A CA 1
ATOM 1654 C C . CYS A 1 232 ? 6.363 -6.965 -4.801 1 97.94 232 CYS A C 1
ATOM 1656 O O . CYS A 1 232 ? 7.148 -7.043 -5.742 1 97.94 232 CYS A O 1
ATOM 1658 N N . SER A 1 233 ? 6.711 -6.387 -3.607 1 96.38 233 SER A N 1
ATOM 1659 C CA . SER A 1 233 ? 8.07 -5.945 -3.318 1 96.38 233 SER A CA 1
ATOM 1660 C C . SER A 1 233 ? 8.266 -5.695 -1.827 1 96.38 233 SER A C 1
ATOM 1662 O O . SER A 1 233 ? 7.305 -5.418 -1.107 1 96.38 233 SER A O 1
ATOM 1664 N N . ALA A 1 234 ? 9.523 -5.863 -1.464 1 93.94 234 ALA A N 1
ATOM 1665 C CA . ALA A 1 234 ? 9.852 -5.391 -0.12 1 93.94 234 ALA A CA 1
ATOM 1666 C C . ALA A 1 234 ? 9.5 -3.916 0.044 1 93.94 234 ALA A C 1
ATOM 1668 O O . ALA A 1 234 ? 9.172 -3.467 1.146 1 93.94 234 ALA A O 1
ATOM 1669 N N . ALA A 1 235 ? 9.43 -3.193 -1.015 1 95.94 235 ALA A N 1
ATOM 1670 C CA . ALA A 1 235 ? 9.086 -1.774 -1.019 1 95.94 235 ALA A CA 1
ATOM 1671 C C . ALA A 1 235 ? 7.613 -1.57 -0.682 1 95.94 235 ALA A C 1
ATOM 1673 O O . ALA A 1 235 ? 7.18 -0.446 -0.42 1 95.94 235 ALA A O 1
ATOM 1674 N N . SER A 1 236 ? 6.84 -2.635 -0.689 1 96.94 236 SER A N 1
ATOM 1675 C CA . SER A 1 236 ? 5.453 -2.562 -0.241 1 96.94 236 SER A CA 1
ATOM 1676 C C . SER A 1 236 ? 5.359 -2.611 1.28 1 96.94 236 SER A C 1
ATOM 1678 O O . SER A 1 236 ? 4.32 -2.281 1.855 1 96.94 236 SER A O 1
ATOM 1680 N N . LYS A 1 237 ? 6.434 -3.062 1.898 1 93.06 237 LYS A N 1
ATOM 1681 C CA . LYS A 1 237 ? 6.406 -3.297 3.338 1 93.06 237 LYS A CA 1
ATOM 1682 C C . LYS A 1 237 ? 7.152 -2.197 4.09 1 93.06 237 LYS A C 1
ATOM 1684 O O . LYS A 1 237 ? 6.895 -1.959 5.27 1 93.06 237 LYS A O 1
ATOM 1689 N N . LEU A 1 238 ? 8.055 -1.558 3.432 1 93.69 238 LEU A N 1
ATOM 1690 C CA . LEU A 1 238 ? 8.844 -0.501 4.059 1 93.69 238 LEU A CA 1
ATOM 1691 C C . LEU A 1 238 ? 9.047 0.667 3.102 1 93.69 238 LEU A C 1
ATOM 1693 O O . LEU A 1 238 ? 9.016 0.487 1.882 1 93.69 238 LEU A O 1
ATOM 1697 N N . PRO A 1 239 ? 9.266 1.855 3.699 1 95 239 PRO A N 1
ATOM 1698 C CA . PRO A 1 239 ? 9.602 2.998 2.844 1 95 239 PRO A CA 1
ATOM 1699 C C . PRO A 1 239 ? 10.781 2.721 1.916 1 95 239 PRO A C 1
ATOM 1701 O O . PRO A 1 239 ? 11.734 2.047 2.311 1 95 239 PRO A O 1
ATOM 1704 N N . ALA A 1 240 ? 10.68 3.207 0.705 1 96.69 240 ALA A N 1
ATOM 1705 C CA . ALA A 1 240 ? 11.703 2.971 -0.31 1 96.69 240 ALA A CA 1
ATOM 1706 C C . ALA A 1 240 ? 12.219 4.285 -0.891 1 96.69 240 ALA A C 1
ATOM 1708 O O . ALA A 1 240 ? 11.938 4.609 -2.049 1 96.69 240 ALA A O 1
ATOM 1709 N N . PRO A 1 241 ? 13.062 5.02 -0.118 1 96.25 241 PRO A N 1
ATOM 1710 C CA . PRO A 1 241 ? 13.617 6.266 -0.662 1 96.25 241 PRO A CA 1
ATOM 1711 C C . PRO A 1 241 ? 14.336 6.055 -1.991 1 96.25 241 PRO A C 1
ATOM 1713 O O . PRO A 1 241 ? 15.102 5.102 -2.139 1 96.25 241 PRO A O 1
ATOM 1716 N N . GLY A 1 242 ? 14.07 6.914 -2.936 1 95.56 242 GLY A N 1
ATOM 1717 C CA . GLY A 1 242 ? 14.602 6.793 -4.285 1 95.56 242 GLY A CA 1
ATOM 1718 C C . GLY A 1 242 ? 13.688 6.016 -5.215 1 95.56 242 GLY A C 1
ATOM 1719 O O . GLY A 1 242 ? 13.969 5.883 -6.406 1 95.56 242 GLY A O 1
ATOM 1720 N N . GLN A 1 243 ? 12.594 5.438 -4.672 1 96.62 243 GLN A N 1
ATOM 1721 C CA . GLN A 1 243 ? 11.609 4.652 -5.414 1 96.62 243 GLN A CA 1
ATOM 1722 C C . GLN A 1 243 ? 10.203 4.871 -4.867 1 96.62 243 GLN A C 1
ATOM 1724 O O . GLN A 1 243 ? 9.445 3.918 -4.703 1 96.62 243 GLN A O 1
ATOM 1729 N N . ALA A 1 244 ? 9.914 6.133 -4.52 1 97.75 244 ALA A N 1
ATOM 1730 C CA . ALA A 1 244 ? 8.688 6.426 -3.787 1 97.75 244 ALA A CA 1
ATOM 1731 C C . ALA A 1 244 ? 7.453 6.039 -4.602 1 97.75 244 ALA A C 1
ATOM 1733 O O . ALA A 1 244 ? 6.508 5.457 -4.07 1 97.75 244 ALA A O 1
ATOM 1734 N N . VAL A 1 245 ? 7.414 6.367 -5.898 1 97.38 245 VAL A N 1
ATOM 1735 C CA . VAL A 1 245 ? 6.25 6.078 -6.727 1 97.38 245 VAL A CA 1
ATOM 1736 C C . VAL A 1 245 ? 6.176 4.578 -7.012 1 97.38 245 VAL A C 1
ATOM 1738 O O . VAL A 1 245 ? 5.09 4.004 -7.086 1 97.38 245 VAL A O 1
ATOM 1741 N N . TYR A 1 246 ? 7.289 3.93 -7.16 1 96.75 246 TYR A N 1
ATOM 1742 C CA . TYR A 1 246 ? 7.34 2.477 -7.289 1 96.75 246 TYR A CA 1
ATOM 1743 C C . TYR A 1 246 ? 6.773 1.802 -6.043 1 96.75 246 TYR A C 1
ATOM 1745 O O . TYR A 1 246 ? 5.941 0.899 -6.145 1 96.75 246 TYR A O 1
ATOM 1753 N N . ALA A 1 247 ? 7.273 2.248 -4.895 1 98.44 247 ALA A N 1
ATOM 1754 C CA . ALA A 1 247 ? 6.758 1.715 -3.637 1 98.44 247 ALA A CA 1
ATOM 1755 C C . ALA A 1 247 ? 5.246 1.886 -3.549 1 98.44 247 ALA A C 1
ATOM 1757 O O . ALA A 1 247 ? 4.539 0.987 -3.086 1 98.44 247 ALA A O 1
ATOM 1758 N N . ALA A 1 248 ? 4.805 3.023 -3.982 1 98.75 248 ALA A N 1
ATOM 1759 C CA . ALA A 1 248 ? 3.369 3.295 -3.996 1 98.75 248 ALA A CA 1
ATOM 1760 C C . ALA A 1 248 ? 2.625 2.277 -4.855 1 98.75 248 ALA A C 1
ATOM 1762 O O . ALA A 1 248 ? 1.669 1.647 -4.395 1 98.75 248 ALA A O 1
ATOM 1763 N N . ALA A 1 249 ? 3.047 2.061 -6.027 1 98.56 249 ALA A N 1
ATOM 1764 C CA . ALA A 1 249 ? 2.365 1.174 -6.965 1 98.56 249 ALA A CA 1
ATOM 1765 C C . ALA A 1 249 ? 2.389 -0.27 -6.473 1 98.56 249 ALA A C 1
ATOM 1767 O O . ALA A 1 249 ? 1.379 -0.974 -6.543 1 98.56 249 ALA A O 1
ATOM 1768 N N . LYS A 1 250 ? 3.516 -0.705 -6 1 98.69 250 LYS A N 1
ATOM 1769 C CA . LYS A 1 250 ? 3.635 -2.08 -5.52 1 98.69 250 LYS A CA 1
ATOM 1770 C C . LYS A 1 250 ? 2.828 -2.289 -4.242 1 98.69 250 LYS A C 1
ATOM 1772 O O . LYS A 1 250 ? 2.291 -3.373 -4.012 1 98.69 250 LYS A O 1
ATOM 1777 N N . SER A 1 251 ? 2.779 -1.257 -3.438 1 98.75 251 SER A N 1
ATOM 1778 C CA . SER A 1 251 ? 1.919 -1.333 -2.26 1 98.75 251 SER A CA 1
ATOM 1779 C C . SER A 1 251 ? 0.449 -1.43 -2.656 1 98.75 251 SER A C 1
ATOM 1781 O O . SER A 1 251 ? -0.336 -2.105 -1.987 1 98.75 251 SER A O 1
ATOM 1783 N N . ALA A 1 252 ? 0.118 -0.672 -3.639 1 98.88 252 ALA A N 1
ATOM 1784 C CA . ALA A 1 252 ? -1.249 -0.759 -4.145 1 98.88 252 ALA A CA 1
ATOM 1785 C C . ALA A 1 252 ? -1.599 -2.191 -4.539 1 98.88 252 ALA A C 1
ATOM 1787 O O . ALA A 1 252 ? -2.643 -2.715 -4.141 1 98.88 252 ALA A O 1
ATOM 1788 N N . TYR A 1 253 ? -0.768 -2.811 -5.289 1 98.81 253 TYR A N 1
ATOM 1789 C CA . TYR A 1 253 ? -1.026 -4.172 -5.75 1 98.81 253 TYR A CA 1
ATOM 1790 C C . TYR A 1 253 ? -1.106 -5.141 -4.578 1 98.81 253 TYR A C 1
ATOM 1792 O O . TYR A 1 253 ? -1.982 -6.008 -4.539 1 98.81 253 TYR A O 1
ATOM 1800 N N . ALA A 1 254 ? -0.205 -5.008 -3.619 1 98.69 254 ALA A N 1
ATOM 1801 C CA . ALA A 1 254 ? -0.219 -5.863 -2.436 1 98.69 254 ALA A CA 1
ATOM 1802 C C . ALA A 1 254 ? -1.535 -5.73 -1.676 1 98.69 254 ALA A C 1
ATOM 1804 O O . ALA A 1 254 ? -2.135 -6.73 -1.277 1 98.69 254 ALA A O 1
ATOM 1805 N N . ALA A 1 255 ? -1.923 -4.465 -1.485 1 98.75 255 ALA A N 1
ATOM 1806 C CA . ALA A 1 255 ? -3.166 -4.223 -0.758 1 98.75 255 ALA A CA 1
ATOM 1807 C C . ALA A 1 255 ? -4.359 -4.816 -1.499 1 98.75 255 ALA A C 1
ATOM 1809 O O . ALA A 1 255 ? -5.27 -5.375 -0.879 1 98.75 255 ALA A O 1
ATOM 1810 N N . PHE A 1 256 ? -4.363 -4.719 -2.773 1 98.75 256 PHE A N 1
ATOM 1811 C CA . PHE A 1 256 ? -5.422 -5.309 -3.582 1 98.75 256 PHE A CA 1
ATOM 1812 C C . PHE A 1 256 ? -5.465 -6.82 -3.395 1 98.75 256 PHE A C 1
ATOM 1814 O O . PHE A 1 256 ? -6.531 -7.391 -3.146 1 98.75 256 PHE A O 1
ATOM 1821 N N . LEU A 1 257 ? -4.34 -7.469 -3.527 1 98.75 257 LEU A N 1
ATOM 1822 C CA . LEU A 1 257 ? -4.254 -8.922 -3.424 1 98.75 257 LEU A CA 1
ATOM 1823 C C . LEU A 1 257 ? -4.77 -9.398 -2.07 1 98.75 257 LEU A C 1
ATOM 1825 O O . LEU A 1 257 ? -5.516 -10.383 -1.995 1 98.75 257 LEU A O 1
ATOM 1829 N N . ASN A 1 258 ? -4.332 -8.742 -1.023 1 98.06 258 ASN A N 1
ATOM 1830 C CA . ASN A 1 258 ? -4.75 -9.156 0.314 1 98.06 258 ASN A CA 1
ATOM 1831 C C . ASN A 1 258 ? -6.25 -8.977 0.512 1 98.06 258 ASN A C 1
ATOM 1833 O O . ASN A 1 258 ? -6.895 -9.805 1.158 1 98.06 258 ASN A O 1
ATOM 1837 N N . SER A 1 259 ? -6.797 -7.902 -0.015 1 98.44 259 SER A N 1
ATOM 1838 C CA . SER A 1 259 ? -8.242 -7.699 0.072 1 98.44 259 SER A CA 1
ATOM 1839 C C . SER A 1 259 ? -8.992 -8.719 -0.771 1 98.44 259 SER A C 1
ATOM 1841 O O . SER A 1 259 ? -10.008 -9.266 -0.335 1 98.44 259 SER A O 1
ATOM 1843 N N . LEU A 1 260 ? -8.477 -8.961 -1.945 1 98.38 260 LEU A N 1
ATOM 1844 C CA . LEU A 1 260 ? -9.062 -9.977 -2.814 1 98.38 260 LEU A CA 1
ATOM 1845 C C . LEU A 1 260 ? -9.086 -11.336 -2.121 1 98.38 260 LEU A C 1
ATOM 1847 O O . LEU A 1 260 ? -10.102 -12.039 -2.15 1 98.38 260 LEU A O 1
ATOM 1851 N N . ARG A 1 261 ? -7.957 -11.719 -1.54 1 96.94 261 ARG A N 1
ATOM 1852 C CA . ARG A 1 261 ? -7.859 -12.984 -0.823 1 96.94 261 ARG A CA 1
ATOM 1853 C C . ARG A 1 261 ? -9 -13.141 0.175 1 96.94 261 ARG A C 1
ATOM 1855 O O . ARG A 1 261 ? -9.648 -14.188 0.225 1 96.94 261 ARG A O 1
ATOM 1862 N N . SER A 1 262 ? -9.188 -12.094 0.944 1 96.38 262 SER A N 1
ATOM 1863 C CA . SER A 1 262 ? -10.242 -12.125 1.955 1 96.38 262 SER A CA 1
ATOM 1864 C C . SER A 1 262 ? -11.617 -12.242 1.314 1 96.38 262 SER A C 1
ATOM 1866 O O . SER A 1 262 ? -12.469 -12.984 1.8 1 96.38 262 SER A O 1
ATOM 1868 N N . GLU A 1 263 ? -11.867 -11.562 0.263 1 97.38 263 GLU A N 1
ATOM 1869 C CA . GLU A 1 263 ? -13.164 -11.531 -0.403 1 97.38 263 GLU A CA 1
ATOM 1870 C C . GLU A 1 263 ? -13.531 -12.898 -0.957 1 97.38 263 GLU A C 1
ATOM 1872 O O . GLU A 1 263 ? -14.703 -13.289 -0.933 1 97.38 263 GLU A O 1
ATOM 1877 N N . ILE A 1 264 ? -12.523 -13.609 -1.416 1 96.31 264 ILE A N 1
ATOM 1878 C CA . ILE A 1 264 ? -12.844 -14.844 -2.127 1 96.31 264 ILE A CA 1
ATOM 1879 C C . ILE A 1 264 ? -12.438 -16.047 -1.282 1 96.31 264 ILE A C 1
ATOM 1881 O O . ILE A 1 264 ? -12.227 -17.141 -1.811 1 96.31 264 ILE A O 1
ATOM 1885 N N . ALA A 1 265 ? -12.273 -15.836 -0.026 1 93.75 265 ALA A N 1
ATOM 1886 C CA . ALA A 1 265 ? -11.75 -16.859 0.882 1 93.75 265 ALA A CA 1
ATOM 1887 C C . ALA A 1 265 ? -12.664 -18.078 0.916 1 93.75 265 ALA A C 1
ATOM 1889 O O . ALA A 1 265 ? -12.234 -19.172 1.301 1 93.75 265 ALA A O 1
ATOM 1890 N N . ASP A 1 266 ? -13.859 -17.969 0.481 1 92.25 266 ASP A N 1
ATOM 1891 C CA . ASP A 1 266 ? -14.812 -19.062 0.552 1 92.25 266 ASP A CA 1
ATOM 1892 C C . ASP A 1 266 ? -14.977 -19.734 -0.81 1 92.25 266 ASP A C 1
ATOM 1894 O O . ASP A 1 266 ? -15.859 -20.578 -0.991 1 92.25 266 ASP A O 1
ATOM 1898 N N . THR A 1 267 ? -14.188 -19.453 -1.786 1 93 267 THR A N 1
ATOM 1899 C CA . THR A 1 267 ? -14.359 -19.953 -3.143 1 93 267 THR A CA 1
ATOM 1900 C C . THR A 1 267 ? -13.398 -21.109 -3.422 1 93 267 THR A C 1
ATOM 1902 O O . THR A 1 267 ? -13.562 -21.828 -4.406 1 93 267 THR A O 1
ATOM 1905 N N . GLY A 1 268 ? -12.328 -21.188 -2.604 1 90.62 268 GLY A N 1
ATOM 1906 C CA . GLY A 1 268 ? -11.328 -22.219 -2.816 1 90.62 268 GLY A CA 1
ATOM 1907 C C . GLY A 1 268 ? -10.086 -21.719 -3.527 1 90.62 268 GLY A C 1
ATOM 1908 O O . GLY A 1 268 ? -9.086 -22.438 -3.604 1 90.62 268 GLY A O 1
ATOM 1909 N N . VAL A 1 269 ? -10.125 -20.547 -4.074 1 94.75 269 VAL A N 1
ATOM 1910 C CA . VAL A 1 269 ? -8.953 -19.969 -4.719 1 94.75 269 VAL A CA 1
ATOM 1911 C C . VAL A 1 269 ? -8.023 -19.375 -3.658 1 94.75 269 VAL A C 1
ATOM 1913 O O . VAL A 1 269 ? -8.477 -18.688 -2.742 1 94.75 269 VAL A O 1
ATOM 1916 N N . ARG A 1 270 ? -6.73 -19.656 -3.76 1 94.12 270 ARG A N 1
ATOM 1917 C CA . ARG A 1 270 ? -5.73 -19.125 -2.836 1 94.12 270 ARG A CA 1
ATOM 1918 C C . ARG A 1 270 ? -4.98 -17.953 -3.449 1 94.12 270 ARG A C 1
ATOM 1920 O O . ARG A 1 270 ? -4.84 -17.859 -4.672 1 94.12 270 ARG A O 1
ATOM 1927 N N . VAL A 1 271 ? -4.574 -17.062 -2.588 1 97 271 VAL A N 1
ATOM 1928 C CA . VAL A 1 271 ? -3.77 -15.914 -3.002 1 97 271 VAL A CA 1
ATOM 1929 C C . VAL A 1 271 ? -2.504 -15.836 -2.152 1 97 271 VAL A C 1
ATOM 1931 O O . VAL A 1 271 ? -2.572 -15.852 -0.921 1 97 271 VAL A O 1
ATOM 1934 N N . THR A 1 272 ? -1.354 -15.82 -2.764 1 94.19 272 THR A N 1
ATOM 1935 C CA . THR A 1 272 ? -0.064 -15.648 -2.105 1 94.19 272 THR A CA 1
ATOM 1936 C C . THR A 1 272 ? 0.614 -14.367 -2.578 1 94.19 272 THR A C 1
ATOM 1938 O O . THR A 1 272 ? 0.752 -14.141 -3.783 1 94.19 272 THR A O 1
ATOM 1941 N N . CYS A 1 273 ? 0.958 -13.523 -1.672 1 96.75 273 CYS A N 1
ATOM 1942 C CA . CYS A 1 273 ? 1.708 -12.305 -1.969 1 96.75 273 CYS A CA 1
ATOM 1943 C C . CYS A 1 273 ? 3.195 -12.5 -1.695 1 96.75 273 CYS A C 1
ATOM 1945 O O . CYS A 1 273 ? 3.586 -12.836 -0.577 1 96.75 273 CYS A O 1
ATOM 1947 N N . ALA A 1 274 ? 4.027 -12.328 -2.697 1 96.06 274 ALA A N 1
ATOM 1948 C CA . ALA A 1 274 ? 5.477 -12.391 -2.531 1 96.06 274 ALA A CA 1
ATOM 1949 C C . ALA A 1 274 ? 6.082 -10.992 -2.449 1 96.06 274 ALA A C 1
ATOM 1951 O O . ALA A 1 274 ? 5.727 -10.109 -3.232 1 96.06 274 ALA A O 1
ATOM 1952 N N . TYR A 1 275 ? 6.953 -10.797 -1.501 1 95.69 275 TYR A N 1
ATOM 1953 C CA . TYR A 1 275 ? 7.613 -9.516 -1.287 1 95.69 275 TYR A CA 1
ATOM 1954 C C . TYR A 1 275 ? 9.125 -9.656 -1.402 1 95.69 275 TYR A C 1
ATOM 1956 O O . TYR A 1 275 ? 9.836 -9.617 -0.396 1 95.69 275 TYR A O 1
ATOM 1964 N N . PRO A 1 276 ? 9.633 -9.711 -2.623 1 94.31 276 PRO A N 1
ATOM 1965 C CA . PRO A 1 276 ? 11.086 -9.797 -2.775 1 94.31 276 PRO A CA 1
ATOM 1966 C C . PRO A 1 276 ? 11.781 -8.453 -2.586 1 94.31 276 PRO A C 1
ATOM 1968 O O . PRO A 1 276 ? 11.227 -7.414 -2.947 1 94.31 276 PRO A O 1
ATOM 1971 N N . GLY A 1 277 ? 12.938 -8.484 -1.944 1 92 277 GLY A N 1
ATOM 1972 C CA . GLY A 1 277 ? 13.875 -7.379 -2.025 1 92 277 GLY A CA 1
ATOM 1973 C C . GLY A 1 277 ? 14.672 -7.363 -3.318 1 92 277 GLY A C 1
ATOM 1974 O O . GLY A 1 277 ? 14.242 -7.934 -4.324 1 92 277 GLY A O 1
ATOM 1975 N N . PRO A 1 278 ? 15.773 -6.711 -3.34 1 88 278 PRO A N 1
ATOM 1976 C CA . PRO A 1 278 ? 16.594 -6.664 -4.559 1 88 278 PRO A CA 1
ATOM 1977 C C . PRO A 1 278 ? 17.016 -8.047 -5.035 1 88 278 PRO A C 1
ATOM 1979 O O . PRO A 1 278 ? 17.531 -8.844 -4.246 1 88 278 PRO A O 1
ATOM 1982 N N . ILE A 1 279 ? 16.703 -8.266 -6.27 1 85.81 279 ILE A N 1
ATOM 1983 C CA . ILE A 1 279 ? 17.031 -9.547 -6.902 1 85.81 279 ILE A CA 1
ATOM 1984 C C . ILE A 1 279 ? 18.094 -9.336 -7.98 1 85.81 279 ILE A C 1
ATOM 1986 O O . ILE A 1 279 ? 18.078 -8.32 -8.688 1 85.81 279 ILE A O 1
ATOM 1990 N N . ALA A 1 280 ? 18.969 -10.25 -8.047 1 74.5 280 ALA A N 1
ATOM 1991 C CA . ALA A 1 280 ? 20 -10.195 -9.07 1 74.5 280 ALA A CA 1
ATOM 1992 C C . ALA A 1 280 ? 19.453 -10.547 -10.445 1 74.5 280 ALA A C 1
ATOM 1994 O O . ALA A 1 280 ? 19.484 -11.703 -10.859 1 74.5 280 ALA A O 1
ATOM 1995 N N . THR A 1 281 ? 18.672 -9.547 -10.969 1 63.31 281 THR A N 1
ATOM 1996 C CA . THR A 1 281 ? 18.125 -9.742 -12.305 1 63.31 281 THR A CA 1
ATOM 1997 C C . THR A 1 281 ? 18.844 -8.844 -13.312 1 63.31 281 THR A C 1
ATOM 1999 O O . THR A 1 281 ? 19.375 -7.793 -12.945 1 63.31 281 THR A O 1
ATOM 2002 N N . GLY A 1 282 ? 18.969 -9.102 -14.586 1 55.31 282 GLY A N 1
ATOM 2003 C CA . GLY A 1 282 ? 19.5 -8.266 -15.656 1 55.31 282 GLY A CA 1
ATOM 2004 C C . GLY A 1 282 ? 21 -8.336 -15.797 1 55.31 282 GLY A C 1
ATOM 2005 O O . GLY A 1 282 ? 21.594 -7.629 -16.609 1 55.31 282 GLY A O 1
ATOM 2006 N N . MET A 1 283 ? 21.703 -8.883 -14.805 1 44.66 283 MET A N 1
ATOM 2007 C CA . MET A 1 283 ? 23.156 -8.82 -14.836 1 44.66 283 MET A CA 1
ATOM 2008 C C . MET A 1 283 ? 23.703 -9.562 -16.047 1 44.66 283 MET A C 1
ATOM 2010 O O . MET A 1 283 ? 24.844 -9.312 -16.484 1 44.66 283 MET A O 1
ATOM 2014 N N . ASN A 1 284 ? 23.062 -10.438 -16.469 1 42.88 284 ASN A N 1
ATOM 2015 C CA . ASN A 1 284 ? 23.641 -11.117 -17.625 1 42.88 284 ASN A CA 1
ATOM 2016 C C . ASN A 1 284 ? 23.156 -10.508 -18.938 1 42.88 284 ASN A C 1
ATOM 2018 O O . ASN A 1 284 ? 22.938 -11.234 -19.906 1 42.88 284 ASN A O 1
ATOM 2022 N N . GLY A 1 285 ? 22.969 -9.102 -18.938 1 48.94 285 GLY A N 1
ATOM 2023 C CA . GLY A 1 285 ? 22.5 -8.555 -20.188 1 48.94 285 GLY A CA 1
ATOM 2024 C C . GLY A 1 285 ? 20.984 -8.508 -20.297 1 48.94 285 GLY A C 1
ATOM 2025 O O . GLY A 1 285 ? 20.438 -8.18 -21.344 1 48.94 285 GLY A O 1
ATOM 2026 N N . GLN A 1 286 ? 20.422 -8.922 -19.219 1 54.19 286 GLN A N 1
ATOM 2027 C CA . GLN A 1 286 ? 18.969 -9.039 -19.328 1 54.19 286 GLN A CA 1
ATOM 2028 C C . GLN A 1 286 ? 18.297 -7.684 -19.109 1 54.19 286 GLN A C 1
ATOM 2030 O O . GLN A 1 286 ? 18.797 -6.852 -18.344 1 54.19 286 GLN A O 1
ATOM 2035 N N . GLU A 1 287 ? 17.266 -7.367 -20.031 1 61.84 287 GLU A N 1
ATOM 2036 C CA . GLU A 1 287 ? 16.453 -6.164 -20.125 1 61.84 287 GLU A CA 1
ATOM 2037 C C . GLU A 1 287 ? 15.578 -5.992 -18.891 1 61.84 287 GLU A C 1
ATOM 2039 O O . GLU A 1 287 ? 15.086 -6.973 -18.328 1 61.84 287 GLU A O 1
ATOM 2044 N N . ARG A 1 288 ? 15.828 -4.762 -18.125 1 72.81 288 ARG A N 1
ATOM 2045 C CA . ARG A 1 288 ? 14.898 -4.422 -17.047 1 72.81 288 ARG A CA 1
ATOM 2046 C C . ARG A 1 288 ? 14.188 -3.104 -17.344 1 72.81 288 ARG A C 1
ATOM 2048 O O . ARG A 1 288 ? 14.727 -2.234 -18.016 1 72.81 288 ARG A O 1
ATOM 2055 N N . VAL A 1 289 ? 12.945 -3.109 -16.984 1 77 289 VAL A N 1
ATOM 2056 C CA . VAL A 1 289 ? 12.219 -1.846 -17.047 1 77 289 VAL A CA 1
ATOM 2057 C C . VAL A 1 289 ? 12.484 -1.028 -15.781 1 77 289 VAL A C 1
ATOM 2059 O O . VAL A 1 289 ? 12.195 -1.48 -14.672 1 77 289 VAL A O 1
ATOM 2062 N N . VAL A 1 290 ? 13.195 0.096 -15.906 1 79.69 290 VAL A N 1
ATOM 2063 C CA . VAL A 1 290 ? 13.445 1.017 -14.797 1 79.69 290 VAL A CA 1
ATOM 2064 C C . VAL A 1 290 ? 12.953 2.414 -15.172 1 79.69 290 VAL A C 1
ATOM 2066 O O . VAL A 1 290 ? 13.414 3 -16.156 1 79.69 290 VAL A O 1
ATOM 2069 N N . PHE A 1 291 ? 12.055 2.873 -14.391 1 84.94 291 PHE A N 1
ATOM 2070 C CA . PHE A 1 291 ? 11.547 4.227 -14.586 1 84.94 291 PHE A CA 1
ATOM 2071 C C . PHE A 1 291 ? 12.469 5.25 -13.945 1 84.94 291 PHE A C 1
ATOM 2073 O O . PHE A 1 291 ? 12.953 5.047 -12.828 1 84.94 291 PHE A O 1
ATOM 2080 N N . ARG A 1 292 ? 12.734 6.188 -14.719 1 84.31 292 ARG A N 1
ATOM 2081 C CA . ARG A 1 292 ? 13.523 7.32 -14.25 1 84.31 292 ARG A CA 1
ATOM 2082 C C . ARG A 1 292 ? 12.758 8.625 -14.422 1 84.31 292 ARG A C 1
ATOM 2084 O O . ARG A 1 292 ? 11.578 8.617 -14.781 1 84.31 292 ARG A O 1
ATOM 2091 N N . ARG A 1 293 ? 13.391 9.68 -14.102 1 78.44 293 ARG A N 1
ATOM 2092 C CA . ARG A 1 293 ? 12.727 10.977 -14.094 1 78.44 293 ARG A CA 1
ATOM 2093 C C . ARG A 1 293 ? 12.078 11.273 -15.438 1 78.44 293 ARG A C 1
ATOM 2095 O O . ARG A 1 293 ? 10.992 11.859 -15.5 1 78.44 293 ARG A O 1
ATOM 2102 N N . ASP A 1 294 ? 12.648 10.82 -16.484 1 75.75 294 ASP A N 1
ATOM 2103 C CA . ASP A 1 294 ? 12.195 11.266 -17.797 1 75.75 294 ASP A CA 1
ATOM 2104 C C . ASP A 1 294 ? 11.844 10.078 -18.688 1 75.75 294 ASP A C 1
ATOM 2106 O O . ASP A 1 294 ? 11.609 10.242 -19.891 1 75.75 294 ASP A O 1
ATOM 2110 N N . MET A 1 295 ? 11.812 8.945 -18.156 1 72.19 295 MET A N 1
ATOM 2111 C CA . MET A 1 295 ? 11.57 7.762 -18.984 1 72.19 295 MET A CA 1
ATOM 2112 C C . MET A 1 295 ? 10.227 7.129 -18.641 1 72.19 295 MET A C 1
ATOM 2114 O O . MET A 1 295 ? 10.133 6.27 -17.766 1 72.19 295 MET A O 1
ATOM 2118 N N . ALA A 1 296 ? 9.281 7.5 -19.484 1 65.69 296 ALA A N 1
ATOM 2119 C CA . ALA A 1 296 ? 7.922 7.031 -19.219 1 65.69 296 ALA A CA 1
ATOM 2120 C C . ALA A 1 296 ? 7.648 5.723 -19.969 1 65.69 296 ALA A C 1
ATOM 2122 O O . ALA A 1 296 ? 6.512 5.25 -20 1 65.69 296 ALA A O 1
ATOM 2123 N N . SER A 1 297 ? 8.742 5.195 -20.547 1 66 297 SER A N 1
ATOM 2124 C CA . SER A 1 297 ? 8.43 3.99 -21.297 1 66 297 SER A CA 1
ATOM 2125 C C . SER A 1 297 ? 8.758 2.734 -20.5 1 66 297 SER A C 1
ATOM 2127 O O . SER A 1 297 ? 9.773 2.678 -19.812 1 66 297 SER A O 1
ATOM 2129 N N . SER A 1 298 ? 7.883 1.879 -20.531 1 65.81 298 SER A N 1
ATOM 2130 C CA . SER A 1 298 ? 8.039 0.583 -19.875 1 65.81 298 SER A CA 1
ATOM 2131 C C . SER A 1 298 ? 8.883 -0.365 -20.719 1 65.81 298 SER A C 1
ATOM 2133 O O . SER A 1 298 ? 8.859 -1.579 -20.516 1 65.81 298 SER A O 1
ATOM 2135 N N . SER A 1 299 ? 9.57 0.217 -21.672 1 61.75 299 SER A N 1
ATOM 2136 C CA . SER A 1 299 ? 10.406 -0.657 -22.484 1 61.75 299 SER A CA 1
ATOM 2137 C C . SER A 1 299 ? 11.758 -0.909 -21.812 1 61.75 299 SER A C 1
ATOM 2139 O O . SER A 1 299 ? 12.312 -0.015 -21.172 1 61.75 299 SER A O 1
ATOM 2141 N N . PRO A 1 300 ? 12.195 -2.113 -21.859 1 61.97 300 PRO A N 1
ATOM 2142 C CA . PRO A 1 300 ? 13.484 -2.422 -21.234 1 61.97 300 PRO A CA 1
ATOM 2143 C C . PRO A 1 300 ? 14.625 -1.589 -21.812 1 61.97 300 PRO A C 1
ATOM 2145 O O . PRO A 1 300 ? 14.602 -1.229 -23 1 61.97 300 PRO A O 1
ATOM 2148 N N . SER A 1 301 ? 15.539 -0.985 -21.094 1 51.34 301 SER A N 1
ATOM 2149 C CA . SER A 1 301 ? 16.703 -0.256 -21.578 1 51.34 301 SER A CA 1
ATOM 2150 C C . SER A 1 301 ? 17.609 -1.161 -22.406 1 51.34 301 SER A C 1
ATOM 2152 O O . SER A 1 301 ? 17.875 -2.301 -22.016 1 51.34 301 SER A O 1
ATOM 2154 N N . PRO A 1 302 ? 18.031 -0.674 -23.719 1 42.59 302 PRO A N 1
ATOM 2155 C CA . PRO A 1 302 ? 18.922 -1.438 -24.594 1 42.59 302 PRO A CA 1
ATOM 2156 C C . PRO A 1 302 ? 20.281 -1.717 -23.953 1 42.59 302 PRO A C 1
ATOM 2158 O O . PRO A 1 302 ? 21.172 -2.254 -24.609 1 42.59 302 PRO A O 1
ATOM 2161 N N . GLY A 1 303 ? 20.781 -1.311 -23.016 1 35.81 303 GLY A N 1
ATOM 2162 C CA . GLY A 1 303 ? 22.188 -1.424 -22.719 1 35.81 303 GLY A CA 1
ATOM 2163 C C . GLY A 1 303 ? 22.703 -2.848 -22.812 1 35.81 303 GLY A C 1
ATOM 2164 O O . GLY A 1 303 ? 23.922 -3.074 -22.812 1 35.81 303 GLY A O 1
ATOM 2165 N N . ALA A 1 304 ? 22.188 -3.861 -22.391 1 36.25 304 ALA A N 1
ATOM 2166 C CA . ALA A 1 304 ? 23.031 -5.059 -22.375 1 36.25 304 ALA A CA 1
ATOM 2167 C C . ALA A 1 304 ? 23.203 -5.633 -23.781 1 36.25 304 ALA A C 1
ATOM 2169 O O . ALA A 1 304 ? 23.703 -6.75 -23.938 1 36.25 304 ALA A O 1
ATOM 2170 N N . ALA A 1 305 ? 22.75 -5.059 -24.859 1 30.58 305 ALA A N 1
ATOM 2171 C CA . ALA A 1 305 ? 23.016 -5.766 -26.109 1 30.58 305 ALA A CA 1
ATOM 2172 C C . ALA A 1 305 ? 24.5 -5.75 -26.438 1 30.58 305 ALA A C 1
ATOM 2174 O O . ALA A 1 305 ? 24.906 -6.223 -27.5 1 30.58 305 ALA A O 1
ATOM 2175 N N . LYS A 1 306 ? 25.297 -4.93 -25.984 1 30.67 306 LYS A N 1
ATOM 2176 C CA . LYS A 1 306 ? 26.547 -5.031 -26.75 1 30.67 306 LYS A CA 1
ATOM 2177 C C . LYS A 1 306 ? 27.156 -6.422 -26.625 1 30.67 306 LYS A C 1
ATOM 2179 O O . LYS A 1 306 ? 28.141 -6.738 -27.297 1 30.67 306 LYS A O 1
ATOM 2184 N N . LYS A 1 307 ? 27.844 -6.75 -25.469 1 30 307 LYS A N 1
ATOM 2185 C CA . LYS A 1 307 ? 28.984 -7.602 -25.75 1 30 307 LYS A CA 1
ATOM 2186 C C . LYS A 1 307 ? 28.578 -8.844 -26.531 1 30 307 LYS A C 1
ATOM 2188 O O . LYS A 1 307 ? 27.422 -9.242 -26.516 1 30 307 LYS A O 1
ATOM 2193 N N . THR A 1 308 ? 29.594 -9.617 -27.219 1 27.83 308 THR A N 1
ATOM 2194 C CA . THR A 1 308 ? 29.984 -10.586 -28.234 1 27.83 308 THR A CA 1
ATOM 2195 C C . THR A 1 308 ? 29.219 -11.891 -28.062 1 27.83 308 THR A C 1
ATOM 2197 O O . THR A 1 308 ? 28.781 -12.219 -26.953 1 27.83 308 THR A O 1
ATOM 2200 N N . LYS A 1 309 ? 29.203 -12.891 -29.094 1 29.12 309 LYS A N 1
ATOM 2201 C CA . LYS A 1 309 ? 28.938 -14.266 -29.516 1 29.12 309 LYS A CA 1
ATOM 2202 C C . LYS A 1 309 ? 29.312 -15.258 -28.422 1 29.12 309 LYS A C 1
ATOM 2204 O O . LYS A 1 309 ? 29.078 -16.469 -28.562 1 29.12 309 LYS A O 1
ATOM 2209 N N . SER A 1 310 ? 30.672 -15.156 -27.938 1 30.14 310 SER A N 1
ATOM 2210 C CA . SER A 1 310 ? 31.281 -16.469 -27.734 1 30.14 310 SER A CA 1
ATOM 2211 C C . SER A 1 310 ? 30.516 -17.266 -26.672 1 30.14 310 SER A C 1
ATOM 2213 O O . SER A 1 310 ? 30.125 -18.406 -26.922 1 30.14 310 SER A O 1
ATOM 2215 N N . HIS A 1 311 ? 31.422 -17.641 -25.547 1 29.19 311 HIS A N 1
ATOM 2216 C CA . HIS A 1 311 ? 31.344 -18.875 -24.781 1 29.19 311 HIS A CA 1
ATOM 2217 C C . HIS A 1 311 ? 30.094 -18.906 -23.906 1 29.19 311 HIS A C 1
ATOM 2219 O O . HIS A 1 311 ? 29.578 -17.859 -23.516 1 29.19 311 HIS A O 1
ATOM 2225 N N . ALA A 1 312 ? 29.5 -20.062 -23.781 1 30.56 312 ALA A N 1
ATOM 2226 C CA . ALA A 1 312 ? 28.422 -20.609 -22.969 1 30.56 312 ALA A CA 1
ATOM 2227 C C . ALA A 1 312 ? 28.328 -19.891 -21.625 1 30.56 312 ALA A C 1
ATOM 2229 O O . ALA A 1 312 ? 29.297 -19.906 -20.844 1 30.56 312 ALA A O 1
ATOM 2230 N N . PRO A 1 313 ? 27.734 -18.828 -21.516 1 35.25 313 PRO A N 1
ATOM 2231 C CA . PRO A 1 313 ? 27.734 -18.172 -20.203 1 35.25 313 PRO A CA 1
ATOM 2232 C C . PRO A 1 313 ? 27.625 -19.172 -19.047 1 35.25 313 PRO A C 1
ATOM 2234 O O . PRO A 1 313 ? 26.828 -20.109 -19.125 1 35.25 313 PRO A O 1
ATOM 2237 N N . ASP A 1 314 ? 28.844 -19.578 -18.453 1 31.73 314 ASP A N 1
ATOM 2238 C CA . ASP A 1 314 ? 28.859 -20.422 -17.266 1 31.73 314 ASP A CA 1
ATOM 2239 C C . ASP A 1 314 ? 27.703 -20.094 -16.328 1 31.73 314 ASP A C 1
ATOM 2241 O O . ASP A 1 314 ? 27.625 -18.969 -15.812 1 31.73 314 ASP A O 1
ATOM 2245 N N . THR A 1 315 ? 26.5 -20.484 -16.562 1 35.41 315 THR A N 1
ATOM 2246 C CA . THR A 1 315 ? 25.234 -20.516 -15.836 1 35.41 315 THR A CA 1
ATOM 2247 C C . THR A 1 315 ? 25.484 -20.531 -14.328 1 35.41 315 THR A C 1
ATOM 2249 O O . THR A 1 315 ? 24.562 -20.312 -13.539 1 35.41 315 THR A O 1
ATOM 2252 N N . SER A 1 316 ? 26.578 -21.219 -13.898 1 34.22 316 SER A N 1
ATOM 2253 C CA . SER A 1 316 ? 26.797 -21.562 -12.5 1 34.22 316 SER A CA 1
ATOM 2254 C C . SER A 1 316 ? 27.125 -20.344 -11.664 1 34.22 316 SER A C 1
ATOM 2256 O O . SER A 1 316 ? 27.016 -20.359 -10.438 1 34.22 316 SER A O 1
ATOM 2258 N N . SER A 1 317 ? 27.906 -19.375 -12.125 1 34.62 317 SER A N 1
ATOM 2259 C CA . SER A 1 317 ? 28.438 -18.344 -11.242 1 34.62 317 SER A CA 1
ATOM 2260 C C . SER A 1 317 ? 27.422 -17.219 -11.023 1 34.62 317 SER A C 1
ATOM 2262 O O . SER A 1 317 ? 27.484 -16.203 -11.695 1 34.62 317 SER A O 1
ATOM 2264 N N . ALA A 1 318 ? 26.172 -17.422 -11.102 1 40.59 318 ALA A N 1
ATOM 2265 C CA . ALA A 1 318 ? 25.234 -16.438 -10.555 1 40.59 318 ALA A CA 1
ATOM 2266 C C . ALA A 1 318 ? 25.906 -15.578 -9.484 1 40.59 318 ALA A C 1
ATOM 2268 O O . ALA A 1 318 ? 26.172 -16.047 -8.375 1 40.59 318 ALA A O 1
ATOM 2269 N N . SER A 1 319 ? 26.844 -14.852 -9.773 1 39.28 319 SER A N 1
ATOM 2270 C CA . SER A 1 319 ? 27.672 -13.938 -9 1 39.28 319 SER A CA 1
ATOM 2271 C C . SER A 1 319 ? 26.844 -13.18 -7.965 1 39.28 319 SER A C 1
ATOM 2273 O O . SER A 1 319 ? 25.766 -12.688 -8.273 1 39.28 319 SER A O 1
ATOM 2275 N N . LYS A 1 320 ? 27.031 -13.547 -6.805 1 51.22 320 LYS A N 1
ATOM 2276 C CA . LYS A 1 320 ? 26.672 -12.844 -5.578 1 51.22 320 LYS A CA 1
ATOM 2277 C C . LYS A 1 320 ? 26.906 -11.336 -5.715 1 51.22 320 LYS A C 1
ATOM 2279 O O . LYS A 1 320 ? 28.031 -10.867 -5.613 1 51.22 320 LYS A O 1
ATOM 2284 N N . ILE A 1 321 ? 26.047 -10.828 -6.75 1 58.19 321 ILE A N 1
ATOM 2285 C CA . ILE A 1 321 ? 26.172 -9.375 -6.664 1 58.19 321 ILE A CA 1
ATOM 2286 C C . ILE A 1 321 ? 25.844 -8.906 -5.25 1 58.19 321 ILE A C 1
ATOM 2288 O O . ILE A 1 321 ? 24.797 -9.281 -4.699 1 58.19 321 ILE A O 1
ATOM 2292 N N . LYS A 1 322 ? 26.703 -8.305 -4.672 1 65.44 322 LYS A N 1
ATOM 2293 C CA . LYS A 1 322 ? 26.594 -7.848 -3.289 1 65.44 322 LYS A CA 1
ATOM 2294 C C . LYS A 1 322 ? 25.281 -7.125 -3.043 1 65.44 322 LYS A C 1
ATOM 2296 O O . LYS A 1 322 ? 24.859 -6.281 -3.84 1 65.44 322 LYS A O 1
ATOM 2301 N N . GLY A 1 323 ? 24.484 -7.633 -2.205 1 75.62 323 GLY A N 1
ATOM 2302 C CA . GLY A 1 323 ? 23.281 -6.98 -1.715 1 75.62 323 GLY A CA 1
ATOM 2303 C C . GLY A 1 323 ? 22.016 -7.422 -2.439 1 75.62 323 GLY A C 1
ATOM 2304 O O . GLY A 1 323 ? 20.938 -6.852 -2.238 1 75.62 323 GLY A O 1
ATOM 2305 N N . ARG A 1 324 ? 22.141 -8.445 -3.379 1 85.31 324 ARG A N 1
ATOM 2306 C CA . ARG A 1 324 ? 20.984 -8.93 -4.109 1 85.31 324 ARG A CA 1
ATOM 2307 C C . ARG A 1 324 ? 20.797 -10.43 -3.912 1 85.31 324 ARG A C 1
ATOM 2309 O O . ARG A 1 324 ? 21.766 -11.156 -3.691 1 85.31 324 ARG A O 1
ATOM 2316 N N . MET A 1 325 ? 19.578 -10.891 -3.969 1 85.31 325 MET A N 1
ATOM 2317 C CA . MET A 1 325 ? 19.281 -12.312 -3.848 1 85.31 325 MET A CA 1
ATOM 2318 C C . MET A 1 325 ? 19.359 -13 -5.207 1 85.31 325 MET A C 1
ATOM 2320 O O . MET A 1 325 ? 18.938 -12.438 -6.215 1 85.31 325 MET A O 1
ATOM 2324 N N . PRO A 1 326 ? 19.875 -14.25 -5.172 1 86.62 326 PRO A N 1
ATOM 2325 C CA . PRO A 1 326 ? 19.828 -15.008 -6.43 1 86.62 326 PRO A CA 1
ATOM 2326 C C . PRO A 1 326 ? 18.391 -15.25 -6.906 1 86.62 326 PRO A C 1
ATOM 2328 O O . PRO A 1 326 ? 17.531 -15.664 -6.121 1 86.62 326 PRO A O 1
ATOM 2331 N N . VAL A 1 327 ? 18.156 -15 -8.172 1 91.38 327 VAL A N 1
ATOM 2332 C CA . VAL A 1 327 ? 16.812 -15.031 -8.742 1 91.38 327 VAL A CA 1
ATOM 2333 C C . VAL A 1 327 ? 16.25 -16.438 -8.633 1 91.38 327 VAL A C 1
ATOM 2335 O O . VAL A 1 327 ? 15.055 -16.609 -8.359 1 91.38 327 VAL A O 1
ATOM 2338 N N . ASP A 1 328 ? 17.062 -17.5 -8.789 1 90.12 328 ASP A N 1
ATOM 2339 C CA . ASP A 1 328 ? 16.609 -18.875 -8.719 1 90.12 328 ASP A CA 1
ATOM 2340 C C . ASP A 1 328 ? 16.125 -19.234 -7.316 1 90.12 328 ASP A C 1
ATOM 2342 O O . ASP A 1 328 ? 15.148 -19.969 -7.152 1 90.12 328 ASP A O 1
ATOM 2346 N N . ARG A 1 329 ? 16.828 -18.703 -6.379 1 88.12 329 ARG A N 1
ATOM 2347 C CA . ARG A 1 329 ? 16.422 -18.953 -5 1 88.12 329 ARG A CA 1
ATOM 2348 C C . ARG A 1 329 ? 15.086 -18.297 -4.695 1 88.12 329 ARG A C 1
ATOM 2350 O O . ARG A 1 329 ? 14.227 -18.891 -4.043 1 88.12 329 ARG A O 1
ATOM 2357 N N . VAL A 1 330 ? 14.961 -17.094 -5.152 1 91.81 330 VAL A N 1
ATOM 2358 C CA . VAL A 1 330 ? 13.719 -16.375 -4.934 1 91.81 330 VAL A CA 1
ATOM 2359 C C . VAL A 1 330 ? 12.562 -17.109 -5.59 1 91.81 330 VAL A C 1
ATOM 2361 O O . VAL A 1 330 ? 11.508 -17.312 -4.969 1 91.81 330 VAL A O 1
ATOM 2364 N N . ALA A 1 331 ? 12.742 -17.594 -6.797 1 94.44 331 ALA A N 1
ATOM 2365 C CA . ALA A 1 331 ? 11.711 -18.344 -7.516 1 94.44 331 ALA A CA 1
ATOM 2366 C C . ALA A 1 331 ? 11.336 -19.609 -6.762 1 94.44 331 ALA A C 1
ATOM 2368 O O . ALA A 1 331 ? 10.148 -19.891 -6.562 1 94.44 331 ALA A O 1
ATOM 2369 N N . ARG A 1 332 ? 12.328 -20.328 -6.328 1 91.56 332 ARG A N 1
ATOM 2370 C CA . ARG A 1 332 ? 12.109 -21.578 -5.602 1 91.56 332 ARG A CA 1
ATOM 2371 C C . ARG A 1 332 ? 11.305 -21.328 -4.328 1 91.56 332 ARG A C 1
ATOM 2373 O O . ARG A 1 332 ? 10.359 -22.062 -4.031 1 91.56 332 ARG A O 1
ATOM 2380 N N . ASP A 1 333 ? 11.68 -20.297 -3.65 1 89.5 333 ASP A N 1
ATOM 2381 C CA . ASP A 1 333 ? 11.047 -20.031 -2.365 1 89.5 333 ASP A CA 1
ATOM 2382 C C . ASP A 1 333 ? 9.609 -19.547 -2.559 1 89.5 333 ASP A C 1
ATOM 2384 O O . ASP A 1 333 ? 8.727 -19.875 -1.768 1 89.5 333 ASP A O 1
ATOM 2388 N N . ILE A 1 334 ? 9.367 -18.75 -3.57 1 93.62 334 ILE A N 1
ATOM 2389 C CA . ILE A 1 334 ? 8.016 -18.266 -3.846 1 93.62 334 ILE A CA 1
ATOM 2390 C C . ILE A 1 334 ? 7.117 -19.453 -4.203 1 93.62 334 ILE A C 1
ATOM 2392 O O . ILE A 1 334 ? 5.996 -19.562 -3.709 1 93.62 334 ILE A O 1
ATOM 2396 N N . ILE A 1 335 ? 7.613 -20.375 -5.027 1 95.06 335 ILE A N 1
ATOM 2397 C CA . ILE A 1 335 ? 6.836 -21.547 -5.438 1 95.06 335 ILE A CA 1
ATOM 2398 C C . ILE A 1 335 ? 6.535 -22.422 -4.223 1 95.06 335 ILE A C 1
ATOM 2400 O O . ILE A 1 335 ? 5.406 -22.875 -4.047 1 95.06 335 ILE A O 1
ATOM 2404 N N . ALA A 1 336 ? 7.516 -22.609 -3.379 1 87.75 336 ALA A N 1
ATOM 2405 C CA . ALA A 1 336 ? 7.324 -23.406 -2.172 1 87.75 336 ALA A CA 1
ATOM 2406 C C . ALA A 1 336 ? 6.262 -22.781 -1.268 1 87.75 336 ALA A C 1
ATOM 2408 O O . ALA A 1 336 ? 5.398 -23.484 -0.742 1 87.75 336 ALA A O 1
ATOM 2409 N N . ALA A 1 337 ? 6.344 -21.469 -1.118 1 86.44 337 ALA A N 1
ATOM 2410 C CA . ALA A 1 337 ? 5.383 -20.766 -0.273 1 86.44 337 ALA A CA 1
ATOM 2411 C C . ALA A 1 337 ? 3.965 -20.906 -0.823 1 86.44 337 ALA A C 1
ATOM 2413 O O . ALA A 1 337 ? 3.021 -21.156 -0.071 1 86.44 337 ALA A O 1
ATOM 2414 N N . ALA A 1 338 ? 3.84 -20.703 -2.113 1 91.25 338 ALA A N 1
ATOM 2415 C CA . ALA A 1 338 ? 2.531 -20.844 -2.748 1 91.25 338 ALA A CA 1
ATOM 2416 C C . ALA A 1 338 ? 2.002 -22.266 -2.594 1 91.25 338 ALA A C 1
ATOM 2418 O O . ALA A 1 338 ? 0.812 -22.469 -2.344 1 91.25 338 ALA A O 1
ATOM 2419 N N . ALA A 1 339 ? 2.883 -23.234 -2.713 1 89.31 339 ALA A N 1
ATOM 2420 C CA . ALA A 1 339 ? 2.521 -24.656 -2.662 1 89.31 339 ALA A CA 1
ATOM 2421 C C . ALA A 1 339 ? 1.931 -25.016 -1.304 1 89.31 339 ALA A C 1
ATOM 2423 O O . ALA A 1 339 ? 1 -25.828 -1.221 1 89.31 339 ALA A O 1
ATOM 2424 N N . VAL A 1 340 ? 2.479 -24.453 -0.301 1 81.69 340 VAL A N 1
ATOM 2425 C CA . VAL A 1 340 ? 2.031 -24.828 1.034 1 81.69 340 VAL A CA 1
ATOM 2426 C C . VAL A 1 340 ? 0.915 -23.891 1.495 1 81.69 340 VAL A C 1
ATOM 2428 O O . VAL A 1 340 ? 0.393 -24.047 2.604 1 81.69 340 VAL A O 1
ATOM 2431 N N . GLY A 1 341 ? 0.631 -22.906 0.752 1 85.19 341 GLY A N 1
ATOM 2432 C CA . GLY A 1 341 ? -0.529 -22.078 1.025 1 85.19 341 GLY A CA 1
ATOM 2433 C C . GLY A 1 341 ? -0.211 -20.875 1.897 1 85.19 341 GLY A C 1
ATOM 2434 O O . GLY A 1 341 ? -1.058 -20.422 2.67 1 85.19 341 GLY A O 1
ATOM 2435 N N . HIS A 1 342 ? 1.034 -20.375 1.863 1 85.25 342 HIS A N 1
ATOM 2436 C CA . HIS A 1 342 ? 1.371 -19.141 2.576 1 85.25 342 HIS A CA 1
ATOM 2437 C C . HIS A 1 342 ? 0.62 -17.953 2.002 1 85.25 342 HIS A C 1
ATOM 2439 O O . HIS A 1 342 ? 0.47 -17.828 0.783 1 85.25 342 HIS A O 1
ATOM 2445 N N . ASP A 1 343 ? 0.118 -17.125 2.963 1 89.69 343 ASP A N 1
ATOM 2446 C CA . ASP A 1 343 ? -0.511 -15.883 2.512 1 89.69 343 ASP A CA 1
ATOM 2447 C C . ASP A 1 343 ? 0.531 -14.891 2.002 1 89.69 343 ASP A C 1
ATOM 2449 O O . ASP A 1 343 ? 0.272 -14.141 1.059 1 89.69 343 ASP A O 1
ATOM 2453 N N . GLU A 1 344 ? 1.652 -14.875 2.639 1 89.69 344 GLU A N 1
ATOM 2454 C CA . GLU A 1 344 ? 2.725 -13.953 2.275 1 89.69 344 GLU A CA 1
ATOM 2455 C C . GLU A 1 344 ? 4.094 -14.602 2.447 1 89.69 344 GLU A C 1
ATOM 2457 O O . GLU A 1 344 ? 4.266 -15.484 3.295 1 89.69 344 GLU A O 1
ATOM 2462 N N . ILE A 1 345 ? 5.016 -14.164 1.629 1 86.38 345 ILE A N 1
ATOM 2463 C CA . ILE A 1 345 ? 6.418 -14.523 1.797 1 86.38 345 ILE A CA 1
ATOM 2464 C C . ILE A 1 345 ? 7.297 -13.305 1.53 1 86.38 345 ILE A C 1
ATOM 2466 O O . ILE A 1 345 ? 7.156 -12.641 0.5 1 86.38 345 ILE A O 1
ATOM 2470 N N . VAL A 1 346 ? 8.109 -12.93 2.482 1 87.31 346 VAL A N 1
ATOM 2471 C CA . VAL A 1 346 ? 9.078 -11.852 2.348 1 87.31 346 VAL A CA 1
ATOM 2472 C C . VAL A 1 346 ? 10.477 -12.43 2.139 1 87.31 346 VAL A C 1
ATOM 2474 O O . VAL A 1 346 ? 10.906 -13.312 2.879 1 87.31 346 VAL A O 1
ATOM 2477 N N . LEU A 1 347 ? 11.125 -12.055 1.038 1 85.56 347 LEU A N 1
ATOM 2478 C CA . LEU A 1 347 ? 12.461 -12.516 0.685 1 85.56 347 LEU A CA 1
ATOM 2479 C C . LEU A 1 347 ? 13.398 -11.336 0.432 1 85.56 347 LEU A C 1
ATOM 2481 O O . LEU A 1 347 ? 13.227 -10.602 -0.542 1 85.56 347 LEU A O 1
ATOM 2485 N N . ALA A 1 348 ? 14.344 -11.125 1.26 1 85.81 348 ALA A N 1
ATOM 2486 C CA . ALA A 1 348 ? 15.273 -10.023 1.082 1 85.81 348 ALA A CA 1
ATOM 2487 C C . ALA A 1 348 ? 16.625 -10.328 1.74 1 85.81 348 ALA A C 1
ATOM 2489 O O . ALA A 1 348 ? 16.688 -11.086 2.711 1 85.81 348 ALA A O 1
ATOM 2490 N N . PRO A 1 349 ? 17.641 -9.773 1.15 1 81.38 349 PRO A N 1
ATOM 2491 C CA . PRO A 1 349 ? 18.922 -9.852 1.87 1 81.38 349 PRO A CA 1
ATOM 2492 C C . PRO A 1 349 ? 18.969 -8.945 3.096 1 81.38 349 PRO A C 1
ATOM 2494 O O . PRO A 1 349 ? 18.094 -8.078 3.26 1 81.38 349 PRO A O 1
ATOM 2497 N N . GLN A 1 350 ? 19.922 -9.203 3.945 1 78.69 350 GLN A N 1
ATOM 2498 C CA . GLN A 1 350 ? 20.172 -8.242 5.016 1 78.69 350 GLN A CA 1
ATOM 2499 C C . GLN A 1 350 ? 20.828 -6.973 4.48 1 78.69 350 GLN A C 1
ATOM 2501 O O . GLN A 1 350 ? 21.594 -7.023 3.518 1 78.69 350 GLN A O 1
ATOM 2506 N N . PRO A 1 351 ? 20.625 -5.797 5.02 1 81.56 351 PRO A N 1
ATOM 2507 C CA . PRO A 1 351 ? 19.828 -5.551 6.219 1 81.56 351 PRO A CA 1
ATOM 2508 C C . PRO A 1 351 ? 18.344 -5.32 5.906 1 81.56 351 PRO A C 1
ATOM 2510 O O . PRO A 1 351 ? 17.562 -5.016 6.805 1 81.56 351 PRO A O 1
ATOM 2513 N N . ILE A 1 352 ? 17.938 -5.477 4.672 1 87.12 352 ILE A N 1
ATOM 2514 C CA . ILE A 1 352 ? 16.562 -5.18 4.25 1 87.12 352 ILE A CA 1
ATOM 2515 C C . ILE A 1 352 ? 15.594 -6.105 4.973 1 87.12 352 ILE A C 1
ATOM 2517 O O . ILE A 1 352 ? 14.547 -5.664 5.449 1 87.12 352 ILE A O 1
ATOM 2521 N N . MET A 1 353 ? 15.914 -7.348 5.027 1 81.38 353 MET A N 1
ATOM 2522 C CA . MET A 1 353 ? 15.047 -8.297 5.719 1 81.38 353 MET A CA 1
ATOM 2523 C C . MET A 1 353 ? 14.82 -7.871 7.164 1 81.38 353 MET A C 1
ATOM 2525 O O . MET A 1 353 ? 13.688 -7.895 7.652 1 81.38 353 MET A O 1
ATOM 2529 N N . ALA A 1 354 ? 15.883 -7.477 7.867 1 75.31 354 ALA A N 1
ATOM 2530 C CA . ALA A 1 354 ? 15.781 -7.012 9.25 1 75.31 354 ALA A CA 1
ATOM 2531 C C . ALA A 1 354 ? 14.867 -5.789 9.344 1 75.31 354 ALA A C 1
ATOM 2533 O O . ALA A 1 354 ? 14.062 -5.68 10.273 1 75.31 354 ALA A O 1
ATOM 2534 N N . LEU A 1 355 ? 15 -4.926 8.414 1 83.06 355 LEU A N 1
ATOM 2535 C CA . LEU A 1 355 ? 14.211 -3.699 8.414 1 83.06 355 LEU A CA 1
ATOM 2536 C C . LEU A 1 355 ? 12.727 -4.012 8.258 1 83.06 355 LEU A C 1
ATOM 2538 O O . LEU A 1 355 ? 11.883 -3.318 8.828 1 83.06 355 LEU A O 1
ATOM 2542 N N . THR A 1 356 ? 12.375 -5.047 7.441 1 83.38 356 THR A N 1
ATOM 2543 C CA . THR A 1 356 ? 10.969 -5.426 7.305 1 83.38 356 THR A CA 1
ATOM 2544 C C . THR A 1 356 ? 10.398 -5.875 8.641 1 83.38 356 THR A C 1
ATOM 2546 O O . THR A 1 356 ? 9.227 -5.625 8.938 1 83.38 356 THR A O 1
ATOM 2549 N N . TYR A 1 357 ? 11.172 -6.449 9.461 1 72.5 357 TYR A N 1
ATOM 2550 C CA . TYR A 1 357 ? 10.727 -6.852 10.789 1 72.5 357 TYR A CA 1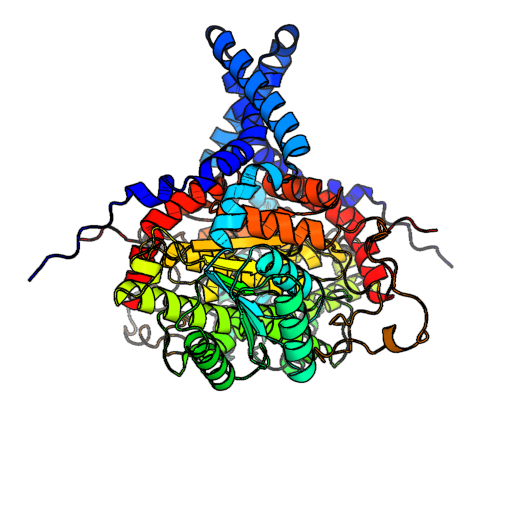
ATOM 2551 C C . TYR A 1 357 ? 10.625 -5.648 11.719 1 72.5 357 TYR A C 1
ATOM 2553 O O . TYR A 1 357 ? 9.703 -5.562 12.539 1 72.5 357 TYR A O 1
ATOM 2561 N N . PHE A 1 358 ? 11.594 -4.758 11.562 1 74.69 358 PHE A N 1
ATOM 2562 C CA . PHE A 1 358 ? 11.531 -3.551 12.383 1 74.69 358 PHE A CA 1
ATOM 2563 C C . PHE A 1 358 ? 10.273 -2.752 12.078 1 74.69 358 PHE A C 1
ATOM 2565 O O . PHE A 1 358 ? 9.617 -2.248 12.992 1 74.69 358 PHE A O 1
ATOM 2572 N N . ILE A 1 359 ? 9.961 -2.691 10.852 1 81.88 359 ILE A N 1
ATOM 2573 C CA . ILE A 1 359 ? 8.773 -1.942 10.477 1 81.88 359 ILE A CA 1
ATOM 2574 C C . ILE A 1 359 ? 7.531 -2.611 11.062 1 81.88 359 ILE A C 1
ATOM 2576 O O . ILE A 1 359 ? 6.578 -1.935 11.461 1 81.88 359 ILE A O 1
ATOM 2580 N N . ARG A 1 360 ? 7.539 -3.875 11.07 1 77.12 360 ARG A N 1
ATOM 2581 C CA . ARG A 1 360 ? 6.402 -4.629 11.594 1 77.12 360 ARG A CA 1
ATOM 2582 C C . ARG A 1 360 ? 6.27 -4.453 13.102 1 77.12 360 ARG A C 1
ATOM 2584 O O . ARG A 1 360 ? 5.188 -4.148 13.602 1 77.12 360 ARG A O 1
ATOM 2591 N N . PHE A 1 361 ? 7.359 -4.527 13.82 1 69.06 361 PHE A N 1
ATOM 2592 C CA . PHE A 1 361 ? 7.27 -4.625 15.273 1 69.06 361 PHE A CA 1
ATOM 2593 C C . PHE A 1 361 ? 7.559 -3.279 15.922 1 69.06 361 PHE A C 1
ATOM 2595 O O . PHE A 1 361 ? 7.059 -2.992 17.016 1 69.06 361 PHE A O 1
ATOM 2602 N N . ALA A 1 362 ? 8.414 -2.469 15.289 1 72.56 362 ALA A N 1
ATOM 2603 C CA . ALA A 1 362 ? 8.805 -1.163 15.812 1 72.56 362 ALA A CA 1
ATOM 2604 C C . ALA A 1 362 ? 8.891 -0.126 14.695 1 72.56 362 ALA A C 1
ATOM 2606 O O . ALA A 1 362 ? 9.961 0.431 14.438 1 72.56 362 ALA A O 1
ATOM 2607 N N . PRO A 1 363 ? 7.734 0.155 14.172 1 81.38 363 PRO A N 1
ATOM 2608 C CA . PRO A 1 363 ? 7.746 1.053 13.008 1 81.38 363 PRO A CA 1
ATOM 2609 C C . PRO A 1 363 ? 8.422 2.391 13.305 1 81.38 363 PRO A C 1
ATOM 2611 O O . PRO A 1 363 ? 9.07 2.967 12.43 1 81.38 363 PRO A O 1
ATOM 2614 N N . THR A 1 364 ? 8.266 2.943 14.492 1 79.38 364 THR A N 1
ATOM 2615 C CA . THR A 1 364 ? 8.883 4.219 14.828 1 79.38 364 THR A CA 1
ATOM 2616 C C . THR A 1 364 ? 10.406 4.141 14.68 1 79.38 364 THR A C 1
ATOM 2618 O O . THR A 1 364 ? 11.023 5.047 14.125 1 79.38 364 THR A O 1
ATOM 2621 N N . LEU A 1 365 ? 10.992 3.049 15.203 1 75.88 365 LEU A N 1
ATOM 2622 C CA . LEU A 1 365 ? 12.43 2.848 15.078 1 75.88 365 LEU A CA 1
ATOM 2623 C C . LEU A 1 365 ? 12.828 2.652 13.617 1 75.88 365 LEU A C 1
ATOM 2625 O O . LEU A 1 365 ? 13.836 3.195 13.172 1 75.88 365 LEU A O 1
ATOM 2629 N N . ALA A 1 366 ? 12.094 1.861 12.938 1 84 366 ALA A N 1
ATOM 2630 C CA . ALA A 1 366 ? 12.375 1.619 11.523 1 84 366 ALA A CA 1
ATOM 2631 C C . ALA A 1 366 ? 12.336 2.92 10.727 1 84 366 ALA A C 1
ATOM 2633 O O . ALA A 1 366 ? 13.203 3.168 9.883 1 84 366 ALA A O 1
ATOM 2634 N N . TYR A 1 367 ? 11.305 3.727 10.992 1 89.44 367 TYR A N 1
ATOM 2635 C CA . TYR A 1 367 ? 11.195 5.016 10.32 1 89.44 367 TYR A CA 1
ATOM 2636 C C . TYR A 1 367 ? 12.406 5.891 10.609 1 89.44 367 TYR A C 1
ATOM 2638 O O . TYR A 1 367 ? 12.938 6.539 9.703 1 89.44 367 TYR A O 1
ATOM 2646 N N . ALA A 1 368 ? 12.867 5.922 11.859 1 86.5 368 ALA A N 1
ATOM 2647 C CA . ALA A 1 368 ? 14.039 6.719 12.227 1 86.5 368 ALA A CA 1
ATOM 2648 C C . ALA A 1 368 ? 15.273 6.27 11.461 1 86.5 368 ALA A C 1
ATOM 2650 O O . ALA A 1 368 ? 16.047 7.098 10.969 1 86.5 368 ALA A O 1
ATOM 2651 N N . ILE A 1 369 ? 15.477 4.965 11.398 1 85.81 369 ILE A N 1
ATOM 2652 C CA . ILE A 1 369 ? 16.625 4.402 10.68 1 85.81 369 ILE A CA 1
ATOM 2653 C C . ILE A 1 369 ? 16.547 4.785 9.203 1 85.81 369 ILE A C 1
ATOM 2655 O O . ILE A 1 369 ? 17.531 5.234 8.625 1 85.81 369 ILE A O 1
ATOM 2659 N N . LEU A 1 370 ? 15.406 4.648 8.617 1 91.44 370 LEU A N 1
ATOM 2660 C CA . LEU A 1 370 ? 15.227 4.941 7.199 1 91.44 370 LEU A CA 1
ATOM 2661 C C . LEU A 1 370 ? 15.383 6.438 6.934 1 91.44 370 LEU A C 1
ATOM 2663 O O . LEU A 1 370 ? 15.867 6.836 5.871 1 91.44 370 LEU A O 1
ATOM 2667 N N . ASP A 1 371 ? 14.93 7.25 7.887 1 91.31 371 ASP A N 1
ATOM 2668 C CA . ASP A 1 371 ? 15.07 8.695 7.742 1 91.31 371 ASP A CA 1
ATOM 2669 C C . ASP A 1 371 ? 16.547 9.102 7.746 1 91.31 371 ASP A C 1
ATOM 2671 O O . ASP A 1 371 ? 16.906 10.141 7.188 1 91.31 371 ASP A O 1
ATOM 2675 N N . LEU A 1 372 ? 17.391 8.289 8.414 1 90 372 LEU A N 1
ATOM 2676 C CA . LEU A 1 372 ? 18.828 8.57 8.453 1 90 372 LEU A CA 1
ATOM 2677 C C . LEU A 1 372 ? 19.469 8.273 7.102 1 90 372 LEU A C 1
ATOM 2679 O O . LEU A 1 372 ? 20.359 9.008 6.66 1 90 372 LEU A O 1
ATOM 2683 N N . VAL A 1 373 ? 19.016 7.301 6.426 1 91.25 373 VAL A N 1
ATOM 2684 C CA . VAL A 1 373 ? 19.688 6.859 5.207 1 91.25 373 VAL A CA 1
ATOM 2685 C C . VAL A 1 373 ? 18.922 7.359 3.984 1 91.25 373 VAL A C 1
ATOM 2687 O O . VAL A 1 373 ? 19.453 7.367 2.873 1 91.25 373 VAL A O 1
ATOM 2690 N N . GLY A 1 374 ? 17.688 7.734 4.148 1 94.69 374 GLY A N 1
ATOM 2691 C CA . GLY A 1 374 ? 16.766 8.047 3.068 1 94.69 374 GLY A CA 1
ATOM 2692 C C . GLY A 1 374 ? 17.266 9.156 2.158 1 94.69 374 GLY A C 1
ATOM 2693 O O . GLY A 1 374 ? 17.297 8.992 0.937 1 94.69 374 GLY A O 1
ATOM 2694 N N . PRO A 1 375 ? 17.734 10.266 2.719 1 94.56 375 PRO A N 1
ATOM 2695 C CA . PRO A 1 375 ? 18.188 11.375 1.872 1 94.56 375 PRO A CA 1
ATOM 2696 C C . PRO A 1 375 ? 19.359 10.992 0.977 1 94.56 375 PRO A C 1
ATOM 2698 O O . PRO A 1 375 ? 19.375 11.328 -0.21 1 94.56 375 PRO A O 1
ATOM 2701 N N . LYS A 1 376 ? 20.281 10.273 1.547 1 93.5 376 LYS A N 1
ATOM 2702 C CA . LYS A 1 376 ? 21.438 9.836 0.753 1 93.5 376 LYS A CA 1
ATOM 2703 C C . LYS A 1 376 ? 21 8.867 -0.346 1 93.5 376 LYS A C 1
ATOM 2705 O O . LYS A 1 376 ? 21.469 8.961 -1.483 1 93.5 376 LYS A O 1
ATOM 2710 N N . ARG A 1 377 ? 20.156 7.973 -0.024 1 93.19 377 ARG A N 1
ATOM 2711 C CA . ARG A 1 377 ? 19.656 7.008 -0.997 1 93.19 377 ARG A CA 1
ATOM 2712 C C . ARG A 1 377 ? 18.906 7.711 -2.119 1 93.19 377 ARG A C 1
ATOM 2714 O O . ARG A 1 377 ? 19.047 7.355 -3.289 1 93.19 377 ARG A O 1
ATOM 2721 N N . ALA A 1 378 ? 18.156 8.695 -1.754 1 94.38 378 ALA A N 1
ATOM 2722 C CA . ALA A 1 378 ? 17.391 9.453 -2.74 1 94.38 378 ALA A CA 1
ATOM 2723 C C . ALA A 1 378 ? 18.312 10.18 -3.713 1 94.38 378 ALA A C 1
ATOM 2725 O O . ALA A 1 378 ? 18.078 10.172 -4.926 1 94.38 378 ALA A O 1
ATOM 2726 N N . ARG A 1 379 ? 19.328 10.742 -3.215 1 92.69 379 ARG A N 1
ATOM 2727 C CA . ARG A 1 379 ? 20.297 11.445 -4.062 1 92.69 379 ARG A CA 1
ATOM 2728 C C . ARG A 1 379 ? 21 10.477 -5 1 92.69 379 ARG A C 1
ATOM 2730 O O . ARG A 1 379 ? 21.266 10.805 -6.16 1 92.69 379 ARG A O 1
ATOM 2737 N N . LYS A 1 380 ? 21.312 9.336 -4.504 1 91 380 LYS A N 1
ATOM 2738 C CA . LYS A 1 380 ? 21.953 8.32 -5.344 1 91 380 LYS A CA 1
ATOM 2739 C C . LYS A 1 380 ? 21.016 7.875 -6.465 1 91 380 LYS A C 1
ATOM 2741 O O . LYS A 1 380 ? 21.453 7.66 -7.598 1 91 380 LYS A O 1
ATOM 2746 N N . ALA A 1 381 ? 19.797 7.719 -6.16 1 89.94 381 ALA A N 1
ATOM 2747 C CA . ALA A 1 381 ? 18.812 7.367 -7.184 1 89.94 381 ALA A CA 1
ATOM 2748 C C . ALA A 1 381 ? 18.766 8.422 -8.289 1 89.94 381 ALA A C 1
ATOM 2750 O O . ALA A 1 381 ? 18.781 8.086 -9.477 1 89.94 381 ALA A O 1
ATOM 2751 N N . ASP A 1 382 ? 18.734 9.641 -7.863 1 89.56 382 ASP A N 1
ATOM 2752 C CA . ASP A 1 382 ? 18.672 10.75 -8.812 1 89.56 382 ASP A CA 1
ATOM 2753 C C . ASP A 1 382 ? 19.922 10.805 -9.68 1 89.56 382 ASP A C 1
ATOM 2755 O O . ASP A 1 382 ? 19.844 11.164 -10.859 1 89.56 382 ASP A O 1
ATOM 2759 N N . ALA A 1 383 ? 21.031 10.344 -9.109 1 87.94 383 ALA A N 1
ATOM 2760 C CA . ALA A 1 383 ? 22.312 10.375 -9.805 1 87.94 383 ALA A CA 1
ATOM 2761 C C . ALA A 1 383 ? 22.5 9.125 -10.664 1 87.94 383 ALA A C 1
ATOM 2763 O O . ALA A 1 383 ? 23.484 9.016 -11.414 1 87.94 383 ALA A O 1
ATOM 2764 N N . GLY A 1 384 ? 21.562 8.227 -10.594 1 80.25 384 GLY A N 1
ATOM 2765 C CA . GLY A 1 384 ? 21.688 6.984 -11.344 1 80.25 384 GLY A CA 1
ATOM 2766 C C . GLY A 1 384 ? 22.703 6.027 -10.758 1 80.25 384 GLY A C 1
ATOM 2767 O O . GLY A 1 384 ? 23.266 5.188 -11.469 1 80.25 384 GLY A O 1
ATOM 2768 N N . GLU A 1 385 ? 23 6.215 -9.438 1 80.19 385 GLU A N 1
ATOM 2769 C CA . GLU A 1 385 ? 23.953 5.359 -8.727 1 80.19 385 GLU A CA 1
ATOM 2770 C C . GLU A 1 385 ? 23.234 4.223 -8.008 1 80.19 385 GLU A C 1
ATOM 2772 O O . GLU A 1 385 ? 22.016 4.215 -7.91 1 80.19 385 GLU A O 1
ATOM 2777 N N . ASN A 1 386 ? 24.062 3.264 -7.652 1 75.5 386 ASN A N 1
ATOM 2778 C CA . ASN A 1 386 ? 23.516 2.135 -6.914 1 75.5 386 ASN A CA 1
ATOM 2779 C C . ASN A 1 386 ? 22.953 2.566 -5.562 1 75.5 386 ASN A C 1
ATOM 2781 O O . ASN A 1 386 ? 23.703 3.018 -4.695 1 75.5 386 ASN A O 1
ATOM 2785 N N . MET A 1 387 ? 21.781 2.363 -5.355 1 79.81 387 MET A N 1
ATOM 2786 C CA . MET A 1 387 ? 21.062 2.857 -4.18 1 79.81 387 MET A CA 1
ATOM 2787 C C . MET A 1 387 ? 21.281 1.938 -2.984 1 79.81 387 MET A C 1
ATOM 2789 O O . MET A 1 387 ? 20.906 2.275 -1.861 1 79.81 387 MET A O 1
ATOM 2793 N N . TYR A 1 388 ? 21.844 0.838 -3.189 1 71.69 388 TYR A N 1
ATOM 2794 C CA . TYR A 1 388 ? 21.984 -0.144 -2.121 1 71.69 388 TYR A CA 1
ATOM 2795 C C . TYR A 1 388 ? 23.391 -0.124 -1.537 1 71.69 388 TYR A C 1
ATOM 2797 O O . TYR A 1 388 ? 23.656 -0.788 -0.534 1 71.69 388 TYR A O 1
ATOM 2805 N N . ILE A 1 389 ? 24.312 0.592 -2.133 1 67.12 389 ILE A N 1
ATOM 2806 C CA . ILE A 1 389 ? 25.656 0.824 -1.614 1 67.12 389 ILE A CA 1
ATOM 2807 C C . ILE A 1 389 ? 25.797 2.289 -1.208 1 67.12 389 ILE A C 1
ATOM 2809 O O . ILE A 1 389 ? 26.109 3.145 -2.045 1 67.12 389 ILE A O 1
ATOM 2813 N N . LEU A 1 390 ? 25.594 2.529 0.059 1 69.12 390 LEU A N 1
ATOM 2814 C CA . LEU A 1 390 ? 25.5 3.924 0.479 1 69.12 390 LEU A CA 1
ATOM 2815 C C . LEU A 1 390 ? 26.875 4.469 0.872 1 69.12 390 LEU A C 1
ATOM 2817 O O . LEU A 1 390 ? 27.094 5.68 0.864 1 69.12 390 LEU A O 1
ATOM 2821 N N . ASN A 1 391 ? 27.766 3.65 1.361 1 58.22 391 ASN A N 1
ATOM 2822 C CA . ASN A 1 391 ? 29.062 4.117 1.825 1 58.22 391 ASN A CA 1
ATOM 2823 C C . ASN A 1 391 ? 30.109 4.043 0.72 1 58.22 391 ASN A C 1
ATOM 2825 O O . ASN A 1 391 ? 31.312 4.141 0.988 1 58.22 391 ASN A O 1
ATOM 2829 N N . GLU A 1 392 ? 29.828 3.785 -0.503 1 44.91 392 GLU A N 1
ATOM 2830 C CA . GLU A 1 392 ? 30.984 3.814 -1.383 1 44.91 392 GLU A CA 1
ATOM 2831 C C . GLU A 1 392 ? 31.531 5.234 -1.538 1 44.91 392 GLU A C 1
ATOM 2833 O O . GLU A 1 392 ? 30.766 6.168 -1.791 1 44.91 392 GLU A O 1
ATOM 2838 N N . LYS A 1 393 ? 32.875 5.535 -0.969 1 36.88 393 LYS A N 1
ATOM 2839 C CA . LYS A 1 393 ? 33.75 6.676 -1.144 1 36.88 393 LYS A CA 1
ATOM 2840 C C . LYS A 1 393 ? 34 6.969 -2.623 1 36.88 393 LYS A C 1
ATOM 2842 O O . LYS A 1 393 ? 34.219 6.051 -3.416 1 36.88 393 LYS A O 1
ATOM 2847 N N . MET B 1 1 ? -33.281 -30.719 -5.621 1 24.89 1 MET B N 1
ATOM 2848 C CA . MET B 1 1 ? -32.812 -29.375 -5.285 1 24.89 1 MET B CA 1
ATOM 2849 C C . MET B 1 1 ? -31.641 -29.438 -4.293 1 24.89 1 MET B C 1
ATOM 2851 O O . MET B 1 1 ? -31.859 -29.609 -3.092 1 24.89 1 MET B O 1
ATOM 2855 N N . VAL B 1 2 ? -30.547 -30.016 -4.57 1 29.38 2 VAL B N 1
ATOM 2856 C CA . VAL B 1 2 ? -29.5 -30.422 -3.633 1 29.38 2 VAL B CA 1
ATOM 2857 C C . VAL B 1 2 ? -28.828 -29.172 -3.053 1 29.38 2 VAL B C 1
ATOM 2859 O O . VAL B 1 2 ? -28.375 -28.297 -3.795 1 29.38 2 VAL B O 1
ATOM 2862 N N . ARG B 1 3 ? -29.156 -28.797 -1.835 1 32.19 3 ARG B N 1
ATOM 2863 C CA . ARG B 1 3 ? -28.703 -27.672 -1.025 1 32.19 3 ARG B CA 1
ATOM 2864 C C . ARG B 1 3 ? -27.172 -27.625 -0.991 1 32.19 3 ARG B C 1
ATOM 2866 O O . ARG B 1 3 ? -26.516 -28.641 -0.774 1 32.19 3 ARG B O 1
ATOM 2873 N N . PRO B 1 4 ? -26.547 -26.609 -1.631 1 33.5 4 PRO B N 1
ATOM 2874 C CA . PRO B 1 4 ? -25.094 -26.484 -1.632 1 33.5 4 PRO B CA 1
ATOM 2875 C C . PRO B 1 4 ? -24.484 -26.625 -0.238 1 33.5 4 PRO B C 1
ATOM 2877 O O . PRO B 1 4 ? -25.078 -26.188 0.748 1 33.5 4 PRO B O 1
ATOM 2880 N N . ARG B 1 5 ? -23.828 -27.672 0.043 1 32.78 5 ARG B N 1
ATOM 2881 C CA . ARG B 1 5 ? -23.141 -28 1.284 1 32.78 5 ARG B CA 1
ATOM 2882 C C . ARG B 1 5 ? -22.422 -26.766 1.847 1 32.78 5 ARG B C 1
ATOM 2884 O O . ARG B 1 5 ? -21.781 -26.016 1.106 1 32.78 5 ARG B O 1
ATOM 2891 N N . SER B 1 6 ? -22.891 -26.172 2.947 1 33.25 6 SER B N 1
ATOM 2892 C CA . SER B 1 6 ? -22.406 -25.094 3.791 1 33.25 6 SER B CA 1
ATOM 2893 C C . SER B 1 6 ? -20.906 -25.172 3.994 1 33.25 6 SER B C 1
ATOM 2895 O O . SER B 1 6 ? -20.391 -26.156 4.52 1 33.25 6 SER B O 1
ATOM 2897 N N . ALA B 1 7 ? -20.062 -24.703 3.158 1 35.5 7 ALA B N 1
ATOM 2898 C CA . ALA B 1 7 ? -18.609 -24.609 3.295 1 35.5 7 ALA B CA 1
ATOM 2899 C C . ALA B 1 7 ? -18.219 -24.078 4.676 1 35.5 7 ALA B C 1
ATOM 2901 O O . ALA B 1 7 ? -18.656 -23 5.078 1 35.5 7 ALA B O 1
ATOM 2902 N N . ARG B 1 8 ? -17.953 -24.922 5.73 1 37.09 8 ARG B N 1
ATOM 2903 C CA . ARG B 1 8 ? -17.656 -24.719 7.148 1 37.09 8 ARG B CA 1
ATOM 2904 C C . ARG B 1 8 ? -16.625 -23.609 7.348 1 37.09 8 ARG B C 1
ATOM 2906 O O . ARG B 1 8 ? -15.633 -23.547 6.617 1 37.09 8 ARG B O 1
ATOM 2913 N N . PRO B 1 9 ? -16.875 -22.562 8.023 1 38.16 9 PRO B N 1
ATOM 2914 C CA . PRO B 1 9 ? -16.016 -21.469 8.469 1 38.16 9 PRO B CA 1
ATOM 2915 C C . PRO B 1 9 ? -14.633 -21.938 8.906 1 38.16 9 PRO B C 1
ATOM 2917 O O . PRO B 1 9 ? -13.695 -21.141 8.977 1 38.16 9 PRO B O 1
ATOM 2920 N N . ALA B 1 10 ? -14.523 -23.281 9.242 1 37.97 10 ALA B N 1
ATOM 2921 C CA . ALA B 1 10 ? -13.336 -23.875 9.844 1 37.97 10 ALA B CA 1
ATOM 2922 C C . ALA B 1 10 ? -12.148 -23.844 8.875 1 37.97 10 ALA B C 1
ATOM 2924 O O . ALA B 1 10 ? -11 -24 9.289 1 37.97 10 ALA B O 1
ATOM 2925 N N . ARG B 1 11 ? -12.336 -23.594 7.633 1 43.41 11 ARG B N 1
ATOM 2926 C CA . ARG B 1 11 ? -11.266 -23.766 6.66 1 43.41 11 ARG B CA 1
ATOM 2927 C C . ARG B 1 11 ? -10.32 -22.578 6.66 1 43.41 11 ARG B C 1
ATOM 2929 O O . ARG B 1 11 ? -9.18 -22.672 6.215 1 43.41 11 ARG B O 1
ATOM 2936 N N . ALA B 1 12 ? -10.758 -21.438 7.109 1 44.97 12 ALA B N 1
ATOM 2937 C CA . ALA B 1 12 ? -9.906 -20.25 7.062 1 44.97 12 ALA B CA 1
ATOM 2938 C C . ALA B 1 12 ? -8.703 -20.406 7.984 1 44.97 12 ALA B C 1
ATOM 2940 O O . ALA B 1 12 ? -7.582 -20.031 7.621 1 44.97 12 ALA B O 1
ATOM 2941 N N . PHE B 1 13 ? -9.016 -20.953 9.18 1 46.5 13 PHE B N 1
ATOM 2942 C CA . PHE B 1 13 ? -7.922 -21.125 10.125 1 46.5 13 PHE B CA 1
ATOM 2943 C C . PHE B 1 13 ? -7.137 -22.391 9.812 1 46.5 13 PHE B C 1
ATOM 2945 O O . PHE B 1 13 ? -6 -22.562 10.258 1 46.5 13 PHE B O 1
ATOM 2952 N N . ALA B 1 14 ? -7.785 -23.203 8.945 1 47.53 14 ALA B N 1
ATOM 2953 C CA . ALA B 1 14 ? -7.223 -24.547 8.766 1 47.53 14 ALA B CA 1
ATOM 2954 C C . ALA B 1 14 ? -6.238 -24.562 7.598 1 47.53 14 ALA B C 1
ATOM 2956 O O . ALA B 1 14 ? -5.789 -25.641 7.184 1 47.53 14 ALA B O 1
ATOM 2957 N N . ARG B 1 15 ? -5.953 -23.406 7.227 1 55.72 15 ARG B N 1
ATOM 2958 C CA . ARG B 1 15 ? -4.953 -23.453 6.164 1 55.72 15 ARG B CA 1
ATOM 2959 C C . ARG B 1 15 ? -3.6 -23.906 6.711 1 55.72 15 ARG B C 1
ATOM 2961 O O . ARG B 1 15 ? -3.021 -23.234 7.57 1 55.72 15 ARG B O 1
ATOM 2968 N N . ALA B 1 16 ? -3.188 -25.109 6.402 1 54.59 16 ALA B N 1
ATOM 2969 C CA . ALA B 1 16 ? -1.943 -25.734 6.863 1 54.59 16 ALA B CA 1
ATOM 2970 C C . ALA B 1 16 ? -0.768 -24.766 6.703 1 54.59 16 ALA B C 1
ATOM 2972 O O . ALA B 1 16 ? 0.149 -24.75 7.527 1 54.59 16 ALA B O 1
ATOM 2973 N N . GLY B 1 17 ? -0.92 -23.797 5.742 1 57 17 GLY B N 1
ATOM 2974 C CA . GLY B 1 17 ? 0.205 -22.922 5.465 1 57 17 GLY B CA 1
ATOM 2975 C C . GLY B 1 17 ? 0.329 -21.781 6.457 1 57 17 GLY B C 1
ATOM 2976 O O . GLY B 1 17 ? 1.293 -21.016 6.414 1 57 17 GLY B O 1
ATOM 2977 N N . ARG B 1 18 ? -0.588 -21.719 7.383 1 62.28 18 ARG B N 1
ATOM 2978 C CA . ARG B 1 18 ? -0.579 -20.547 8.266 1 62.28 18 ARG B CA 1
ATOM 2979 C C . ARG B 1 18 ? 0.126 -20.859 9.578 1 62.28 18 ARG B C 1
ATOM 2981 O O . ARG B 1 18 ? 0.487 -19.953 10.328 1 62.28 18 ARG B O 1
ATOM 2988 N N . PHE B 1 19 ? 0.311 -22.203 9.812 1 60.84 19 PHE B N 1
ATOM 2989 C CA . PHE B 1 19 ? 0.866 -22.562 11.109 1 60.84 19 PHE B CA 1
ATOM 2990 C C . PHE B 1 19 ? 2.26 -21.969 11.281 1 60.84 19 PHE B C 1
ATOM 2992 O O . PHE B 1 19 ? 2.527 -21.281 12.266 1 60.84 19 PHE B O 1
ATOM 2999 N N . ILE B 1 20 ? 3.172 -22.156 10.375 1 56.12 20 ILE B N 1
ATOM 3000 C CA . ILE B 1 20 ? 4.559 -21.719 10.484 1 56.12 20 ILE B CA 1
ATOM 3001 C C . ILE B 1 20 ? 4.613 -20.188 10.492 1 56.12 20 ILE B C 1
ATOM 3003 O O . ILE B 1 20 ? 5.227 -19.594 11.375 1 56.12 20 ILE B O 1
ATOM 3007 N N . PRO B 1 21 ? 3.854 -19.531 9.609 1 54.38 21 PRO B N 1
ATOM 3008 C CA . PRO B 1 21 ? 3.863 -18.062 9.68 1 54.38 21 PRO B CA 1
ATOM 3009 C C . PRO B 1 21 ? 3.342 -17.531 11.008 1 54.38 21 PRO B C 1
ATOM 3011 O O . PRO B 1 21 ? 3.848 -16.531 11.516 1 54.38 21 PRO B O 1
ATOM 3014 N N . LEU B 1 22 ? 2.365 -18.141 11.531 1 59.75 22 LEU B N 1
ATOM 3015 C CA . LEU B 1 22 ? 1.821 -17.703 12.812 1 59.75 22 LEU B CA 1
ATOM 3016 C C . LEU B 1 22 ? 2.867 -17.812 13.914 1 59.75 22 LEU B C 1
ATOM 3018 O O . LEU B 1 22 ? 2.986 -16.922 14.758 1 59.75 22 LEU B O 1
ATOM 3022 N N . CYS B 1 23 ? 3.58 -18.891 13.875 1 55.34 23 CYS B N 1
ATOM 3023 C CA . CYS B 1 23 ? 4.656 -19.078 14.844 1 55.34 23 CYS B CA 1
ATOM 3024 C C . CYS B 1 23 ? 5.711 -17.984 14.703 1 55.34 23 CYS B C 1
ATOM 3026 O O . CYS B 1 23 ? 6.211 -17.469 15.703 1 55.34 23 CYS B O 1
ATOM 3028 N N . VAL B 1 24 ? 5.953 -17.594 13.477 1 54.66 24 VAL B N 1
ATOM 3029 C CA . VAL B 1 24 ? 6.941 -16.562 13.219 1 54.66 24 VAL B CA 1
ATOM 3030 C C . VAL B 1 24 ? 6.414 -15.211 13.711 1 54.66 24 VAL B C 1
ATOM 3032 O O . VAL B 1 24 ? 7.164 -14.414 14.273 1 54.66 24 VAL B O 1
ATOM 3035 N N . ASP B 1 25 ? 5.156 -14.984 13.484 1 58.25 25 ASP B N 1
ATOM 3036 C CA . ASP B 1 25 ? 4.531 -13.742 13.93 1 58.25 25 ASP B CA 1
ATOM 3037 C C . ASP B 1 25 ? 4.68 -13.562 15.445 1 58.25 25 ASP B C 1
ATOM 3039 O O . ASP B 1 25 ? 4.93 -12.461 15.922 1 58.25 25 ASP B O 1
ATOM 3043 N N . LEU B 1 26 ? 4.57 -14.555 16.172 1 55.94 26 LEU B N 1
ATOM 3044 C CA . LEU B 1 26 ? 4.445 -14.484 17.625 1 55.94 26 LEU B CA 1
ATOM 3045 C C . LEU B 1 26 ? 5.805 -14.633 18.297 1 55.94 26 LEU B C 1
ATOM 3047 O O . LEU B 1 26 ? 5.938 -14.398 19.5 1 55.94 26 LEU B O 1
ATOM 3051 N N . ALA B 1 27 ? 6.824 -14.898 17.422 1 50.69 27 ALA B N 1
ATOM 3052 C CA . ALA B 1 27 ? 8.148 -15.258 17.938 1 50.69 27 ALA B CA 1
ATOM 3053 C C . ALA B 1 27 ? 8.727 -14.117 18.781 1 50.69 27 ALA B C 1
ATOM 3055 O O . ALA B 1 27 ? 9.227 -14.352 19.875 1 50.69 27 ALA B O 1
ATOM 3056 N N . PRO B 1 28 ? 8.672 -12.875 18.203 1 50.16 28 PRO B N 1
ATOM 3057 C CA . PRO B 1 28 ? 9.266 -11.805 19.016 1 50.16 28 PRO B CA 1
ATOM 3058 C C . PRO B 1 28 ? 8.594 -11.664 20.375 1 50.16 28 PRO B C 1
ATOM 3060 O O . PRO B 1 28 ? 9.273 -11.453 21.391 1 50.16 28 PRO B O 1
ATOM 3063 N N . ALA B 1 29 ? 7.32 -11.844 20.219 1 50.44 29 ALA B N 1
ATOM 3064 C CA . ALA B 1 29 ? 6.582 -11.734 21.469 1 50.44 29 ALA B CA 1
ATOM 3065 C C . ALA B 1 29 ? 6.941 -12.867 22.422 1 50.44 29 ALA B C 1
ATOM 3067 O O . ALA B 1 29 ? 7.117 -12.641 23.625 1 50.44 29 ALA B O 1
ATOM 3068 N N . VAL B 1 30 ? 7.148 -14 21.828 1 49.53 30 VAL B N 1
ATOM 3069 C CA . VAL B 1 30 ? 7.465 -15.188 22.625 1 49.53 30 VAL B CA 1
ATOM 3070 C C . VAL B 1 30 ? 8.891 -15.086 23.156 1 49.53 30 VAL B C 1
ATOM 3072 O O . VAL B 1 30 ? 9.148 -15.375 24.328 1 49.53 30 VAL B O 1
ATOM 3075 N N . ALA B 1 31 ? 9.883 -14.727 22.266 1 48.84 31 ALA B N 1
ATOM 3076 C CA . ALA B 1 31 ? 11.281 -14.555 22.672 1 48.84 31 ALA B CA 1
ATOM 3077 C C . ALA B 1 31 ? 11.414 -13.508 23.766 1 48.84 31 ALA B C 1
ATOM 3079 O O . ALA B 1 31 ? 12.141 -13.711 24.734 1 48.84 31 ALA B O 1
ATOM 3080 N N . ALA B 1 32 ? 10.82 -12.445 23.5 1 45.66 32 ALA B N 1
ATOM 3081 C CA . ALA B 1 32 ? 10.836 -11.383 24.5 1 45.66 32 ALA B CA 1
ATOM 3082 C C . ALA B 1 32 ? 10.336 -11.906 25.844 1 45.66 32 ALA B C 1
ATOM 3084 O O . ALA B 1 32 ? 10.914 -11.586 26.891 1 45.66 32 ALA B O 1
ATOM 3085 N N . GLY B 1 33 ? 9.445 -12.844 25.75 1 43.94 33 GLY B N 1
ATOM 3086 C CA . GLY B 1 33 ? 8.906 -13.461 26.953 1 43.94 33 GLY B CA 1
ATOM 3087 C C . GLY B 1 33 ? 9.906 -14.367 27.656 1 43.94 33 GLY B C 1
ATOM 3088 O O . GLY B 1 33 ? 10.031 -14.328 28.875 1 43.94 33 GLY B O 1
ATOM 3089 N N . ALA B 1 34 ? 10.719 -15.086 26.906 1 47.84 34 ALA B N 1
ATOM 3090 C CA . ALA B 1 34 ? 11.719 -16 27.453 1 47.84 34 ALA B CA 1
ATOM 3091 C C . ALA B 1 34 ? 12.844 -15.242 28.141 1 47.84 34 ALA B C 1
ATOM 3093 O O . ALA B 1 34 ? 13.336 -15.672 29.188 1 47.84 34 ALA B O 1
ATOM 3094 N N . LEU B 1 35 ? 13.344 -14.25 27.562 1 46.41 35 LEU B N 1
ATOM 3095 C CA . LEU B 1 35 ? 14.438 -13.461 28.125 1 46.41 35 LEU B CA 1
ATOM 3096 C C . LEU B 1 35 ? 14.039 -12.859 29.469 1 46.41 35 LEU B C 1
ATOM 3098 O O . LEU B 1 35 ? 14.859 -12.758 30.375 1 46.41 35 LEU B O 1
ATOM 3102 N N . ILE B 1 36 ? 12.859 -12.523 29.578 1 43.88 36 ILE B N 1
ATOM 3103 C CA . ILE B 1 36 ? 12.375 -11.859 30.781 1 43.88 36 ILE B CA 1
ATOM 3104 C C . ILE B 1 36 ? 12.297 -12.859 31.922 1 43.88 36 ILE B C 1
ATOM 3106 O O . ILE B 1 36 ? 12.547 -12.508 33.094 1 43.88 36 ILE B O 1
ATOM 3110 N N . VAL B 1 37 ? 12.102 -14.148 31.625 1 42.28 37 VAL B N 1
ATOM 3111 C CA . VAL B 1 37 ? 11.914 -15.156 32.656 1 42.28 37 VAL B CA 1
ATOM 3112 C C . VAL B 1 37 ? 13.266 -15.656 33.156 1 42.28 37 VAL B C 1
ATOM 3114 O O . VAL B 1 37 ? 13.344 -16.375 34.156 1 42.28 37 VAL B O 1
ATOM 3117 N N . ALA B 1 38 ? 14.328 -15.195 32.625 1 44.97 38 ALA B N 1
ATOM 3118 C CA . ALA B 1 38 ? 15.617 -15.672 33.094 1 44.97 38 ALA B CA 1
ATOM 3119 C C . ALA B 1 38 ? 15.891 -15.141 34.5 1 44.97 38 ALA B C 1
ATOM 3121 O O . ALA B 1 38 ? 15.586 -13.984 34.812 1 44.97 38 ALA B O 1
ATOM 3122 N N . PRO B 1 39 ? 16.234 -15.898 35.594 1 43.75 39 PRO B N 1
ATOM 3123 C CA . PRO B 1 39 ? 16.312 -15.641 37.031 1 43.75 39 PRO B CA 1
ATOM 3124 C C . PRO B 1 39 ? 16.906 -14.273 37.375 1 43.75 39 PRO B C 1
ATOM 3126 O O . PRO B 1 39 ? 16.375 -13.547 38.219 1 43.75 39 PRO B O 1
ATOM 3129 N N . ASP B 1 40 ? 18.234 -14.102 37.531 1 42.25 40 ASP B N 1
ATOM 3130 C CA . ASP B 1 40 ? 18.844 -12.836 37.906 1 42.25 40 ASP B CA 1
ATOM 3131 C C . ASP B 1 40 ? 18.281 -11.672 37.094 1 42.25 40 ASP B C 1
ATOM 3133 O O . ASP B 1 40 ? 18.656 -10.516 37.312 1 42.25 40 ASP B O 1
ATOM 3137 N N . THR B 1 41 ? 17.656 -11.969 36.125 1 42.38 41 THR B N 1
ATOM 3138 C CA . THR B 1 41 ? 16.953 -11.328 35.031 1 42.38 41 THR B CA 1
ATOM 3139 C C . THR B 1 41 ? 15.539 -10.93 35.469 1 42.38 41 THR B C 1
ATOM 3141 O O . THR B 1 41 ? 14.781 -10.375 34.656 1 42.38 41 THR B O 1
ATOM 3144 N N . ALA B 1 42 ? 15.203 -11.172 36.688 1 42.66 42 ALA B N 1
ATOM 3145 C CA . ALA B 1 42 ? 13.922 -11.008 37.375 1 42.66 42 ALA B CA 1
ATOM 3146 C C . ALA B 1 42 ? 13.547 -9.539 37.5 1 42.66 42 ALA B C 1
ATOM 3148 O O . ALA B 1 42 ? 12.391 -9.172 37.281 1 42.66 42 ALA B O 1
ATOM 3149 N N . VAL B 1 43 ? 14.523 -8.82 38 1 43.19 43 VAL B N 1
ATOM 3150 C CA . VAL B 1 43 ? 14.297 -7.391 38.219 1 43.19 43 VAL B CA 1
ATOM 3151 C C . VAL B 1 43 ? 14 -6.73 36.875 1 43.19 43 VAL B C 1
ATOM 3153 O O . VAL B 1 43 ? 13.078 -5.918 36.75 1 43.19 43 VAL B O 1
ATOM 3156 N N . ALA B 1 44 ? 14.703 -7.23 35.938 1 37.38 44 ALA B N 1
ATOM 3157 C CA . ALA B 1 44 ? 14.586 -6.613 34.625 1 37.38 44 ALA B CA 1
ATOM 3158 C C . ALA B 1 44 ? 13.281 -7.02 33.938 1 37.38 44 ALA B C 1
ATOM 3160 O O . ALA B 1 44 ? 12.594 -6.18 33.344 1 37.38 44 ALA B O 1
ATOM 3161 N N . LEU B 1 45 ? 12.75 -8.117 34.344 1 42.5 45 LEU B N 1
ATOM 3162 C CA . LEU B 1 45 ? 11.523 -8.625 33.75 1 42.5 45 LEU B CA 1
ATOM 3163 C C . LEU B 1 45 ? 10.297 -8.055 34.438 1 42.5 45 LEU B C 1
ATOM 3165 O O . LEU B 1 45 ? 9.305 -7.711 33.781 1 42.5 45 LEU B O 1
ATOM 3169 N N . ARG B 1 46 ? 10.359 -7.82 35.688 1 43.25 46 ARG B N 1
ATOM 3170 C CA . ARG B 1 46 ? 9.281 -7.18 36.438 1 43.25 46 ARG B CA 1
ATOM 3171 C C . ARG B 1 46 ? 9.094 -5.734 36 1 43.25 46 ARG B C 1
ATOM 3173 O O . ARG B 1 46 ? 7.961 -5.273 35.844 1 43.25 46 ARG B O 1
ATOM 3180 N N . ALA B 1 47 ? 10.281 -5.121 35.656 1 42.59 47 ALA B N 1
ATOM 3181 C CA . ALA B 1 47 ? 10.227 -3.762 35.125 1 42.59 47 ALA B CA 1
ATOM 3182 C C . ALA B 1 47 ? 9.688 -3.75 33.688 1 42.59 47 ALA B C 1
ATOM 3184 O O . ALA B 1 47 ? 8.867 -2.898 33.344 1 42.59 47 ALA B O 1
ATOM 3185 N N . LEU B 1 48 ? 9.922 -4.812 33.125 1 41.25 48 LEU B N 1
ATOM 3186 C CA . LEU B 1 48 ? 9.492 -4.871 31.719 1 41.25 48 LEU B CA 1
ATOM 3187 C C . LEU B 1 48 ? 8.023 -5.277 31.625 1 41.25 48 LEU B C 1
ATOM 3189 O O . LEU B 1 48 ? 7.266 -4.688 30.844 1 41.25 48 LEU B O 1
ATOM 3193 N N . ALA B 1 49 ? 7.453 -6.051 32.5 1 42.75 49 ALA B N 1
ATOM 3194 C CA . ALA B 1 49 ? 6.031 -6.371 32.594 1 42.75 49 ALA B CA 1
ATOM 3195 C C . ALA B 1 49 ? 5.223 -5.145 33 1 42.75 49 ALA B C 1
ATOM 3197 O O . ALA B 1 49 ? 4.145 -4.887 32.469 1 42.75 49 ALA B O 1
ATOM 3198 N N . GLY B 1 50 ? 5.754 -4.387 33.938 1 43.28 50 GLY B N 1
ATOM 3199 C CA . GLY B 1 50 ? 5.109 -3.133 34.281 1 43.28 50 GLY B CA 1
ATOM 3200 C C . GLY B 1 50 ? 5.023 -2.156 33.125 1 43.28 50 GLY B C 1
ATOM 3201 O O . GLY B 1 50 ? 3.979 -1.537 32.906 1 43.28 50 GLY B O 1
ATOM 3202 N N . VAL B 1 51 ? 6.066 -2.227 32.25 1 42.34 51 VAL B N 1
ATOM 3203 C CA . VAL B 1 51 ? 6.066 -1.343 31.094 1 42.34 51 VAL B CA 1
ATOM 3204 C C . VAL B 1 51 ? 5.152 -1.91 30.016 1 42.34 51 VAL B C 1
ATOM 3206 O O . VAL B 1 51 ? 4.383 -1.172 29.391 1 42.34 51 VAL B O 1
ATOM 3209 N N . VAL B 1 52 ? 5 -3.213 29.969 1 42.84 52 VAL B N 1
ATOM 3210 C CA . VAL B 1 52 ? 4.145 -3.779 28.938 1 42.84 52 VAL B CA 1
ATOM 3211 C C . VAL B 1 52 ? 2.686 -3.736 29.391 1 42.84 52 VAL B C 1
ATOM 3213 O O . VAL B 1 52 ? 1.805 -3.322 28.641 1 42.84 52 VAL B O 1
ATOM 3216 N N . LEU B 1 53 ? 2.34 -4.008 30.469 1 43.19 53 LEU B N 1
ATOM 3217 C CA . LEU B 1 53 ? 0.993 -3.846 31 1 43.19 53 LEU B CA 1
ATOM 3218 C C . LEU B 1 53 ? 0.594 -2.373 31.031 1 43.19 53 LEU B C 1
ATOM 3220 O O . LEU B 1 53 ? -0.546 -2.029 30.703 1 43.19 53 LEU B O 1
ATOM 3224 N N . ALA B 1 54 ? 1.668 -1.499 31.25 1 44.03 54 ALA B N 1
ATOM 3225 C CA . ALA B 1 54 ? 1.408 -0.069 31.109 1 44.03 54 ALA B CA 1
ATOM 3226 C C . ALA B 1 54 ? 1.273 0.326 29.641 1 44.03 54 ALA B C 1
ATOM 3228 O O . ALA B 1 54 ? 0.422 1.146 29.297 1 44.03 54 ALA B O 1
ATOM 3229 N N . ALA B 1 55 ? 1.856 -0.346 28.844 1 40.94 55 ALA B N 1
ATOM 3230 C CA . ALA B 1 55 ? 1.726 -0.059 27.422 1 40.94 55 ALA B CA 1
ATOM 3231 C C . ALA B 1 55 ? 0.447 -0.668 26.844 1 40.94 55 ALA B C 1
ATOM 3233 O O . ALA B 1 55 ? -0.244 -0.04 26.047 1 40.94 55 ALA B O 1
ATOM 3234 N N . CYS B 1 56 ? 0.006 -1.788 27.219 1 42.09 56 CYS B N 1
ATOM 3235 C CA . CYS B 1 56 ? -1.289 -2.359 26.875 1 42.09 56 CYS B CA 1
ATOM 3236 C C . CYS B 1 56 ? -2.422 -1.598 27.547 1 42.09 56 CYS B C 1
ATOM 3238 O O . CYS B 1 56 ? -3.42 -1.261 26.906 1 42.09 56 CYS B O 1
ATOM 3240 N N . ALA B 1 57 ? -2.373 -1.382 28.703 1 42.31 57 ALA B N 1
ATOM 3241 C CA . ALA B 1 57 ? -3.311 -0.516 29.422 1 42.31 57 ALA B CA 1
ATOM 3242 C C . ALA B 1 57 ? -3.293 0.899 28.844 1 42.31 57 ALA B C 1
ATOM 3244 O O . ALA B 1 57 ? -4.34 1.538 28.719 1 42.31 57 ALA B O 1
ATOM 3245 N N . ALA B 1 58 ? -2.168 1.256 28.281 1 40.47 58 ALA B N 1
ATOM 3246 C CA . ALA B 1 58 ? -2.086 2.492 27.516 1 40.47 58 ALA B CA 1
ATOM 3247 C C . ALA B 1 58 ? -2.641 2.297 26.109 1 40.47 58 ALA B C 1
ATOM 3249 O O . ALA B 1 58 ? -3.34 3.166 25.578 1 40.47 58 ALA B O 1
ATOM 3250 N N . SER B 1 59 ? -2.393 1.351 25.391 1 40.41 59 SER B N 1
ATOM 3251 C CA . SER B 1 59 ? -2.992 1.173 24.078 1 40.41 59 SER B CA 1
ATOM 3252 C C . SER B 1 59 ? -4.504 1.021 24.172 1 40.41 59 SER B C 1
ATOM 3254 O O . SER B 1 59 ? -5.238 1.513 23.312 1 40.41 59 SER B O 1
ATOM 3256 N N . LEU B 1 60 ? -5.078 0.329 24.984 1 39.53 60 LEU B N 1
ATOM 3257 C CA . LEU B 1 60 ? -6.477 0.361 25.391 1 39.53 60 LEU B CA 1
ATOM 3258 C C . LEU B 1 60 ? -6.863 1.744 25.906 1 39.53 60 LEU B C 1
ATOM 3260 O O . LEU B 1 60 ? -7.961 2.232 25.625 1 39.53 60 LEU B O 1
ATOM 3264 N N . ALA B 1 61 ? -6.191 2.229 26.75 1 36.94 61 ALA B N 1
ATOM 3265 C CA . ALA B 1 61 ? -6.379 3.605 27.203 1 36.94 61 ALA B CA 1
ATOM 3266 C C . ALA B 1 61 ? -6.039 4.598 26.094 1 36.94 61 ALA B C 1
ATOM 3268 O O . ALA B 1 61 ? -6.586 5.703 26.047 1 36.94 61 ALA B O 1
ATOM 3269 N N . PHE B 1 62 ? -5.223 4.219 25.219 1 37.12 62 PHE B N 1
ATOM 3270 C CA . PHE B 1 62 ? -4.77 4.992 24.062 1 37.12 62 PHE B CA 1
ATOM 3271 C C . PHE B 1 62 ? -5.551 4.605 22.812 1 37.12 62 PHE B C 1
ATOM 3273 O O . PHE B 1 62 ? -5.145 4.938 21.703 1 37.12 62 PHE B O 1
ATOM 3280 N N . GLY B 1 63 ? -6.586 3.834 22.812 1 39.84 63 GLY B N 1
ATOM 3281 C CA . GLY B 1 63 ? -6.922 4.371 21.5 1 39.84 63 GLY B CA 1
ATOM 3282 C C . GLY B 1 63 ? -5.887 5.352 20.984 1 39.84 63 GLY B C 1
ATOM 3283 O O . GLY B 1 63 ? -5.188 6 21.75 1 39.84 63 GLY B O 1
ATOM 3284 N N . ARG B 1 64 ? -4.773 5.02 19.938 1 44.69 64 ARG B N 1
ATOM 3285 C CA . ARG B 1 64 ? -3.855 6.137 19.719 1 44.69 64 ARG B CA 1
ATOM 3286 C C . ARG B 1 64 ? -4.512 7.465 20.078 1 44.69 64 ARG B C 1
ATOM 3288 O O . ARG B 1 64 ? -5.07 8.141 19.203 1 44.69 64 ARG B O 1
ATOM 3295 N N . SER B 1 65 ? -5.512 7.379 20.875 1 41.38 65 SER B N 1
ATOM 3296 C CA . SER B 1 65 ? -6.102 8.688 21.156 1 41.38 65 SER B CA 1
ATOM 3297 C C . SER B 1 65 ? -5.066 9.648 21.734 1 41.38 65 SER B C 1
ATOM 3299 O O . SER B 1 65 ? -4.551 9.422 22.828 1 41.38 65 SER B O 1
ATOM 3301 N N . SER B 1 66 ? -4.066 9.797 20.938 1 44 66 SER B N 1
ATOM 3302 C CA . SER B 1 66 ? -3.311 10.914 21.484 1 44 66 SER B CA 1
ATOM 3303 C C . SER B 1 66 ? -4.199 11.828 22.328 1 44 66 SER B C 1
ATOM 3305 O O . SER B 1 66 ? -5.266 12.25 21.875 1 44 66 SER B O 1
ATOM 3307 N N . PRO B 1 67 ? -4.094 11.641 23.672 1 46.94 67 PRO B N 1
ATOM 3308 C CA . PRO B 1 67 ? -4.934 12.617 24.375 1 46.94 67 PRO B CA 1
ATOM 3309 C C . PRO B 1 67 ? -4.852 14.016 23.766 1 46.94 67 PRO B C 1
ATOM 3311 O O . PRO B 1 67 ? -3.834 14.695 23.891 1 46.94 67 PRO B O 1
ATOM 3314 N N . SER B 1 68 ? -5.594 14.109 22.688 1 54.25 68 SER B N 1
ATOM 3315 C CA . SER B 1 68 ? -5.641 15.438 22.078 1 54.25 68 SER B CA 1
ATOM 3316 C C . SER B 1 68 ? -5.508 16.531 23.141 1 54.25 68 SER B C 1
ATOM 3318 O O . SER B 1 68 ? -4.887 17.562 22.891 1 54.25 68 SER B O 1
ATOM 3320 N N . SER B 1 69 ? -5.91 16.016 24.344 1 56.66 69 SER B N 1
ATOM 3321 C CA . SER B 1 69 ? -5.875 17.031 25.391 1 56.66 69 SER B CA 1
ATOM 3322 C C . SER B 1 69 ? -4.445 17.297 25.859 1 56.66 69 SER B C 1
ATOM 3324 O O . SER B 1 69 ? -4.09 18.438 26.172 1 56.66 69 SER B O 1
ATOM 3326 N N . ALA B 1 70 ? -3.656 16.266 25.703 1 56.72 70 ALA B N 1
ATOM 3327 C CA . ALA B 1 70 ? -2.275 16.391 26.172 1 56.72 70 ALA B CA 1
ATOM 3328 C C . ALA B 1 70 ? -1.442 17.203 25.188 1 56.72 70 ALA B C 1
ATOM 3330 O O . ALA B 1 70 ? -0.387 17.734 25.562 1 56.72 70 ALA B O 1
ATOM 3331 N N . PHE B 1 71 ? -2.143 17.406 24.094 1 69.62 71 PHE B N 1
ATOM 3332 C CA . PHE B 1 71 ? -1.349 18.109 23.078 1 69.62 71 PHE B CA 1
ATOM 3333 C C . PHE B 1 71 ? -2.02 19.406 22.656 1 69.62 71 PHE B C 1
ATOM 3335 O O . PHE B 1 71 ? -1.817 19.875 21.547 1 69.62 71 PHE B O 1
ATOM 3342 N N . ALA B 1 72 ? -2.83 19.812 23.594 1 71.75 72 ALA B N 1
ATOM 3343 C CA . ALA B 1 72 ? -3.588 21.031 23.297 1 71.75 72 ALA B CA 1
ATOM 3344 C C . ALA B 1 72 ? -2.654 22.188 22.969 1 71.75 72 ALA B C 1
ATOM 3346 O O . ALA B 1 72 ? -2.898 22.938 22.016 1 71.75 72 ALA B O 1
ATOM 3347 N N . ARG B 1 73 ? -1.596 22.344 23.766 1 75.38 73 ARG B N 1
ATOM 3348 C CA . ARG B 1 73 ? -0.651 23.438 23.531 1 75.38 73 ARG B CA 1
ATOM 3349 C C . ARG B 1 73 ? 0.047 23.266 22.188 1 75.38 73 ARG B C 1
ATOM 3351 O O . ARG B 1 73 ? 0.22 24.234 21.453 1 75.38 73 ARG B O 1
ATOM 3358 N N . ALA B 1 74 ? 0.425 22.078 21.938 1 75.88 74 ALA B N 1
ATOM 3359 C CA . ALA B 1 74 ? 1.085 21.797 20.672 1 75.88 74 ALA B CA 1
ATOM 3360 C C . ALA B 1 74 ? 0.147 22.062 19.5 1 75.88 74 ALA B C 1
ATOM 3362 O O . ALA B 1 74 ? 0.564 22.609 18.469 1 75.88 74 ALA B O 1
ATOM 3363 N N . SER B 1 75 ? -1.0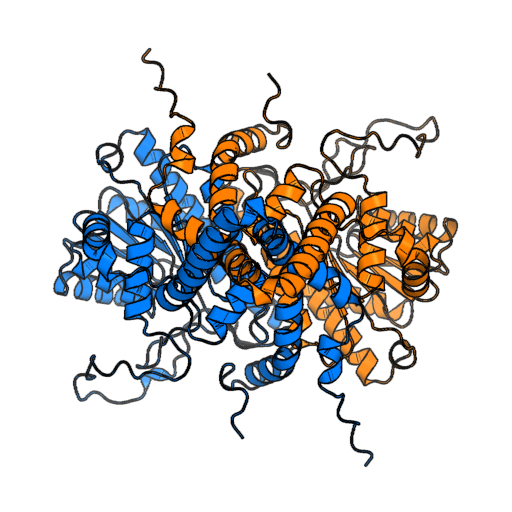18 21.688 19.641 1 82.75 75 SER B N 1
ATOM 3364 C CA . SER B 1 75 ? -2.004 21.922 18.594 1 82.75 75 SER B CA 1
ATOM 3365 C C . SER B 1 75 ? -2.186 23.406 18.344 1 82.75 75 SER B C 1
ATOM 3367 O O . SER B 1 75 ? -2.328 23.828 17.188 1 82.75 75 SER B O 1
ATOM 3369 N N . ARG B 1 76 ? -2.182 24.141 19.391 1 85.56 76 ARG B N 1
ATOM 3370 C CA . ARG B 1 76 ? -2.326 25.578 19.25 1 85.56 76 ARG B CA 1
ATOM 3371 C C . ARG B 1 76 ? -1.157 26.172 18.469 1 85.56 76 ARG B C 1
ATOM 3373 O O . ARG B 1 76 ? -1.355 27.016 17.594 1 85.56 76 ARG B O 1
ATOM 3380 N N . THR B 1 77 ? 0.033 25.719 18.781 1 85.12 77 THR B N 1
ATOM 3381 C CA . THR B 1 77 ? 1.224 26.219 18.109 1 85.12 77 THR B CA 1
ATOM 3382 C C . THR B 1 77 ? 1.218 25.781 16.641 1 85.12 77 THR B C 1
ATOM 3384 O O . THR B 1 77 ? 1.777 26.469 15.781 1 85.12 77 THR B O 1
ATOM 3387 N N . HIS B 1 78 ? 0.572 24.688 16.406 1 89.5 78 HIS B N 1
ATOM 3388 C CA . HIS B 1 78 ? 0.511 24.125 15.07 1 89.5 78 HIS B CA 1
ATOM 3389 C C . HIS B 1 78 ? -0.537 24.828 14.219 1 89.5 78 HIS B C 1
ATOM 3391 O O . HIS B 1 78 ? -0.531 24.719 12.992 1 89.5 78 HIS B O 1
ATOM 3397 N N . GLY B 1 79 ? -1.388 25.641 14.844 1 91.44 79 GLY B N 1
ATOM 3398 C CA . GLY B 1 79 ? -2.445 26.328 14.125 1 91.44 79 GLY B CA 1
ATOM 3399 C C . GLY B 1 79 ? -2.303 27.844 14.164 1 91.44 79 GLY B C 1
ATOM 3400 O O . GLY B 1 79 ? -2.377 28.5 13.125 1 91.44 79 GLY B O 1
ATOM 3401 N N . ARG B 1 80 ? -2.006 28.359 15.352 1 92.81 80 ARG B N 1
ATOM 3402 C CA . ARG B 1 80 ? -2.006 29.812 15.555 1 92.81 80 ARG B CA 1
ATOM 3403 C C . ARG B 1 80 ? -0.913 30.484 14.727 1 92.81 80 ARG B C 1
ATOM 3405 O O . ARG B 1 80 ? 0.269 30.172 14.883 1 92.81 80 ARG B O 1
ATOM 3412 N N . GLY B 1 81 ? -1.354 31.359 13.898 1 92.19 81 GLY B N 1
ATOM 3413 C CA . GLY B 1 81 ? -0.42 32.125 13.094 1 92.19 81 GLY B CA 1
ATOM 3414 C C . GLY B 1 81 ? 0.149 31.344 11.922 1 92.19 81 GLY B C 1
ATOM 3415 O O . GLY B 1 81 ? 1.024 31.828 11.211 1 92.19 81 GLY B O 1
ATOM 3416 N N . ARG B 1 82 ? -0.327 30.172 11.773 1 95.12 82 ARG B N 1
ATOM 3417 C CA . ARG B 1 82 ? 0.174 29.328 10.695 1 95.12 82 ARG B CA 1
ATOM 3418 C C . ARG B 1 82 ? -0.773 29.344 9.5 1 95.12 82 ARG B C 1
ATOM 3420 O O . ARG B 1 82 ? -1.976 29.562 9.656 1 95.12 82 ARG B O 1
ATOM 3427 N N . VAL B 1 83 ? -0.201 29.188 8.336 1 97.19 83 VAL B N 1
ATOM 3428 C CA . VAL B 1 83 ? -0.992 29.031 7.117 1 97.19 83 VAL B CA 1
ATOM 3429 C C . VAL B 1 83 ? -1.232 27.562 6.836 1 97.19 83 VAL B C 1
ATOM 3431 O O . VAL B 1 83 ? -0.284 26.797 6.625 1 97.19 83 VAL B O 1
ATOM 3434 N N . VAL B 1 84 ? -2.502 27.125 6.824 1 98.44 84 VAL B N 1
ATOM 3435 C CA . VAL B 1 84 ? -2.885 25.734 6.637 1 98.44 84 VAL B CA 1
ATOM 3436 C C . VAL B 1 84 ? -3.68 25.594 5.34 1 98.44 84 VAL B C 1
ATOM 3438 O O . VAL B 1 84 ? -4.711 26.234 5.156 1 98.44 84 VAL B O 1
ATOM 3441 N N . TRP B 1 85 ? -3.168 24.797 4.406 1 98.81 85 TRP B N 1
ATOM 3442 C CA . TRP B 1 85 ? -3.85 24.484 3.152 1 98.81 85 TRP B CA 1
ATOM 3443 C C . TRP B 1 85 ? -4.477 23.094 3.201 1 98.81 85 TRP B C 1
ATOM 3445 O O . TRP B 1 85 ? -3.783 22.094 3.43 1 98.81 85 TRP B O 1
ATOM 3455 N N . ILE B 1 86 ? -5.789 23.016 2.988 1 98.81 86 ILE B N 1
ATOM 3456 C CA . ILE B 1 86 ? -6.523 21.766 3.104 1 98.81 86 ILE B CA 1
ATOM 3457 C C . ILE B 1 86 ? -7.227 21.453 1.784 1 98.81 86 ILE B C 1
ATOM 3459 O O . ILE B 1 86 ? -8.023 22.266 1.296 1 98.81 86 ILE B O 1
ATOM 3463 N N . THR B 1 87 ? -6.926 20.328 1.171 1 98.5 87 THR B N 1
ATOM 3464 C CA . THR B 1 87 ? -7.715 19.812 0.054 1 98.5 87 THR B CA 1
ATOM 3465 C C . THR B 1 87 ? -8.859 18.938 0.556 1 98.5 87 THR B C 1
ATOM 3467 O O . THR B 1 87 ? -8.781 18.375 1.648 1 98.5 87 THR B O 1
ATOM 3470 N N . GLY B 1 88 ? -9.898 18.828 -0.294 1 96.44 88 GLY B N 1
ATOM 3471 C CA . GLY B 1 88 ? -11.086 18.156 0.199 1 96.44 88 GLY B CA 1
ATOM 3472 C C . GLY B 1 88 ? -11.75 18.891 1.35 1 96.44 88 GLY B C 1
ATOM 3473 O O . GLY B 1 88 ? -12.359 18.266 2.223 1 96.44 88 GLY B O 1
ATOM 3474 N N . ALA B 1 89 ? -11.672 20.172 1.37 1 97 89 ALA B N 1
ATOM 3475 C CA . ALA B 1 89 ? -12.062 20.984 2.521 1 97 89 ALA B CA 1
ATOM 3476 C C . ALA B 1 89 ? -13.57 21.188 2.549 1 97 89 ALA B C 1
ATOM 3478 O O . ALA B 1 89 ? -14.109 21.703 3.529 1 97 89 ALA B O 1
ATOM 3479 N N . THR B 1 90 ? -14.289 20.766 1.556 1 93.06 90 THR B N 1
ATOM 3480 C CA . THR B 1 90 ? -15.688 21.156 1.43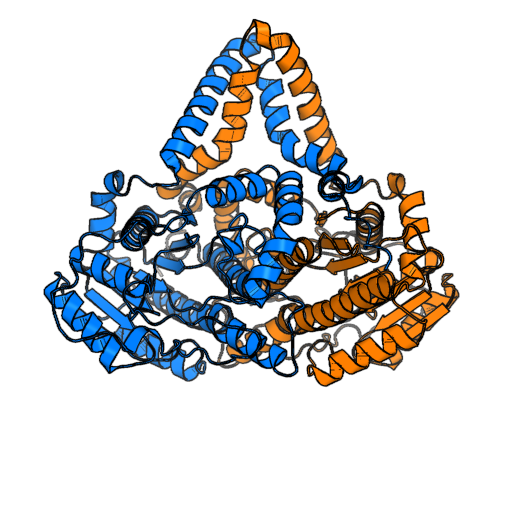8 1 93.06 90 THR B CA 1
ATOM 3481 C C . THR B 1 90 ? -16.594 20.062 1.973 1 93.06 90 THR B C 1
ATOM 3483 O O . THR B 1 90 ? -17.828 20.141 1.856 1 93.06 90 THR B O 1
ATOM 3486 N N . GLN B 1 91 ? -16.047 19 2.465 1 87.88 91 GLN B N 1
ATOM 3487 C CA . GLN B 1 91 ? -16.891 17.953 3.023 1 87.88 91 GLN B CA 1
ATOM 3488 C C . GLN B 1 91 ? -16.109 17.094 4.012 1 87.88 91 GLN B C 1
ATOM 3490 O O . GLN B 1 91 ? -14.883 17.094 4.02 1 87.88 91 GLN B O 1
ATOM 3495 N N . GLY B 1 92 ? -16.859 16.5 4.887 1 90.56 92 GLY B N 1
ATOM 3496 C CA . GLY B 1 92 ? -16.359 15.422 5.73 1 90.56 92 GLY B CA 1
ATOM 3497 C C . GLY B 1 92 ? -15.195 15.844 6.605 1 90.56 92 GLY B C 1
ATOM 3498 O O . GLY B 1 92 ? -15.273 16.844 7.312 1 90.56 92 GLY B O 1
ATOM 3499 N N . LEU B 1 93 ? -14.195 15 6.559 1 94 93 LEU B N 1
ATOM 3500 C CA . LEU B 1 93 ? -13.031 15.211 7.41 1 94 93 LEU B CA 1
ATOM 3501 C C . LEU B 1 93 ? -12.305 16.5 7.035 1 94 93 LEU B C 1
ATOM 3503 O O . LEU B 1 93 ? -11.812 17.219 7.91 1 94 93 LEU B O 1
ATOM 3507 N N . GLY B 1 94 ? -12.234 16.828 5.738 1 96.81 94 GLY B N 1
ATOM 3508 C CA . GLY B 1 94 ? -11.578 18.062 5.305 1 96.81 94 GLY B CA 1
ATOM 3509 C C . GLY B 1 94 ? -12.219 19.312 5.875 1 96.81 94 GLY B C 1
ATOM 3510 O O . GLY B 1 94 ? -11.523 20.234 6.297 1 96.81 94 GLY B O 1
ATOM 3511 N N . GLU B 1 95 ? -13.484 19.281 5.883 1 95.31 95 GLU B N 1
ATOM 3512 C CA . GLU B 1 95 ? -14.211 20.406 6.461 1 95.31 95 GLU B CA 1
ATOM 3513 C C . GLU B 1 95 ? -13.953 20.516 7.965 1 95.31 95 GLU B C 1
ATOM 3515 O O . GLU B 1 95 ? -13.734 21.609 8.484 1 95.31 95 GLU B O 1
ATOM 3520 N N . ALA B 1 96 ? -14.008 19.391 8.617 1 95.38 96 ALA B N 1
ATOM 3521 C CA . ALA B 1 96 ? -13.758 19.359 10.055 1 95.38 96 ALA B CA 1
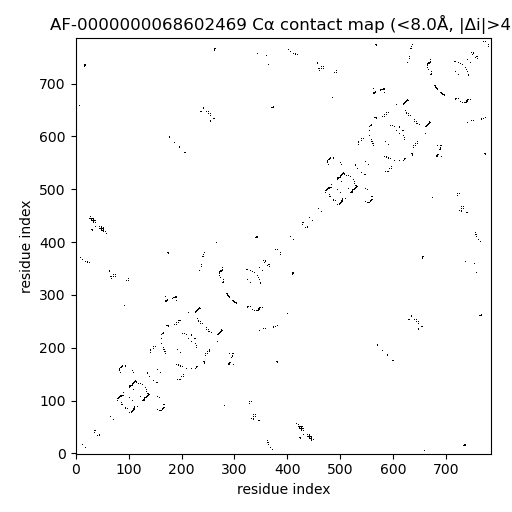ATOM 3522 C C . ALA B 1 96 ? -12.352 19.844 10.375 1 95.38 96 ALA B C 1
ATOM 3524 O O . ALA B 1 96 ? -12.148 20.578 11.359 1 95.38 96 ALA B O 1
ATOM 3525 N N . MET B 1 97 ? -11.406 19.484 9.562 1 97.19 97 MET B N 1
ATOM 3526 C CA . MET B 1 97 ? -10.031 19.938 9.727 1 97.19 97 MET B CA 1
ATOM 3527 C C . MET B 1 97 ? -9.938 21.453 9.555 1 97.19 97 MET B C 1
ATOM 3529 O O . MET B 1 97 ? -9.273 22.125 10.344 1 97.19 97 MET B O 1
ATOM 3533 N N . ALA B 1 98 ? -10.594 21.938 8.547 1 98.06 98 ALA B N 1
ATOM 3534 C CA . ALA B 1 98 ? -10.594 23.375 8.281 1 98.06 98 ALA B CA 1
ATOM 3535 C C . ALA B 1 98 ? -11.156 24.156 9.469 1 98.06 98 ALA B C 1
ATOM 3537 O O . ALA B 1 98 ? -10.547 25.125 9.93 1 98.06 98 ALA B O 1
ATOM 3538 N N . MET B 1 99 ? -12.25 23.672 9.984 1 97.56 99 MET B N 1
ATOM 3539 C CA . MET B 1 99 ? -12.906 24.328 11.109 1 97.56 99 MET B CA 1
ATOM 3540 C C . MET B 1 99 ? -12.023 24.281 12.359 1 97.56 99 MET B C 1
ATOM 3542 O O . MET B 1 99 ? -11.906 25.281 13.07 1 97.56 99 MET B O 1
ATOM 3546 N N . ARG B 1 100 ? -11.43 23.156 12.555 1 96.94 100 ARG B N 1
ATOM 3547 C CA . ARG B 1 100 ? -10.602 23.016 13.75 1 96.94 100 ARG B CA 1
ATOM 3548 C C . ARG B 1 100 ? -9.367 23.906 13.68 1 96.94 100 ARG B C 1
ATOM 3550 O O . ARG B 1 100 ? -9 24.547 14.664 1 96.94 100 ARG B O 1
ATOM 3557 N N . TYR B 1 101 ? -8.695 23.984 12.57 1 98.19 101 TYR B N 1
ATOM 3558 C CA . TYR B 1 101 ? -7.543 24.875 12.406 1 98.19 101 TYR B CA 1
ATOM 3559 C C . TYR B 1 101 ? -7.957 26.328 12.547 1 98.19 101 TYR B C 1
ATOM 3561 O O . TYR B 1 101 ? -7.203 27.141 13.086 1 98.19 101 TYR B O 1
ATOM 3569 N N . ALA B 1 102 ? -9.164 26.656 12.047 1 98.31 102 ALA B N 1
ATOM 3570 C CA . ALA B 1 102 ? -9.695 28.016 12.203 1 98.31 102 ALA B CA 1
ATOM 3571 C C . ALA B 1 102 ? -9.844 28.375 13.68 1 98.31 102 ALA B C 1
ATOM 3573 O O . ALA B 1 102 ? -9.43 29.469 14.094 1 98.31 102 ALA B O 1
ATOM 3574 N N . GLU B 1 103 ? -10.383 27.453 14.414 1 97.44 103 GLU B N 1
ATOM 3575 C CA . GLU B 1 103 ? -10.578 27.656 15.844 1 97.44 103 GLU B CA 1
ATOM 3576 C C . GLU B 1 103 ? -9.242 27.875 16.547 1 97.44 103 GLU B C 1
ATOM 3578 O O . GLU B 1 103 ? -9.188 28.531 17.594 1 97.44 103 GLU B O 1
ATOM 3583 N N . LEU B 1 104 ? -8.18 27.344 15.992 1 96.5 104 LEU B N 1
ATOM 3584 C CA . LEU B 1 104 ? -6.848 27.469 16.578 1 96.5 104 LEU B CA 1
ATOM 3585 C C . LEU B 1 104 ? -6.176 28.75 16.125 1 96.5 104 LEU B C 1
ATOM 3587 O O . LEU B 1 104 ? -5.047 29.047 16.531 1 96.5 104 LEU B O 1
ATOM 3591 N N . GLY B 1 105 ? -6.848 29.531 15.266 1 97.31 105 GLY B N 1
ATOM 3592 C CA . GLY B 1 105 ? -6.348 30.844 14.867 1 97.31 105 GLY B CA 1
ATOM 3593 C C . GLY B 1 105 ? -5.484 30.781 13.625 1 97.31 105 GLY B C 1
ATOM 3594 O O . GLY B 1 105 ? -4.691 31.703 13.375 1 97.31 105 GLY B O 1
ATOM 3595 N N . ALA B 1 106 ? -5.594 29.781 12.805 1 97.81 106 ALA B N 1
ATOM 3596 C CA . ALA B 1 106 ? -4.797 29.641 11.586 1 97.81 106 ALA B CA 1
ATOM 3597 C C . ALA B 1 106 ? -5.352 30.5 10.453 1 97.81 106 ALA B C 1
ATOM 3599 O O . ALA B 1 106 ? -6.492 30.969 10.523 1 97.81 106 ALA B O 1
ATOM 3600 N N . THR B 1 107 ? -4.469 30.844 9.539 1 98.06 107 THR B N 1
ATOM 3601 C CA . THR B 1 107 ? -4.93 31.188 8.195 1 98.06 107 THR B CA 1
ATOM 3602 C C . THR B 1 107 ? -5.273 29.938 7.402 1 98.06 107 THR B C 1
ATOM 3604 O O . THR B 1 107 ? -4.422 29.062 7.207 1 98.06 107 THR B O 1
ATOM 3607 N N . VAL B 1 108 ? -6.516 29.828 6.906 1 98.69 108 VAL B N 1
ATOM 3608 C CA . VAL B 1 108 ? -6.973 28.594 6.285 1 98.69 108 VAL B CA 1
ATOM 3609 C C . VAL B 1 108 ? -7.164 28.812 4.785 1 98.69 108 VAL B C 1
ATOM 3611 O O . VAL B 1 108 ? -7.785 29.797 4.367 1 98.69 108 VAL B O 1
ATOM 3614 N N . ILE B 1 109 ? -6.562 28.016 3.98 1 98.81 109 ILE B N 1
ATOM 3615 C CA . ILE B 1 109 ? -6.84 27.922 2.551 1 98.81 109 ILE B CA 1
ATOM 3616 C C . ILE B 1 109 ? -7.668 26.672 2.266 1 98.81 109 ILE B C 1
ATOM 3618 O O . ILE B 1 109 ? -7.18 25.547 2.416 1 98.81 109 ILE B O 1
ATOM 3622 N N . ALA B 1 110 ? -8.914 26.844 1.873 1 98.56 110 ALA B N 1
ATOM 3623 C CA . ALA B 1 110 ? -9.844 25.75 1.61 1 98.56 110 ALA B CA 1
ATOM 3624 C C . ALA B 1 110 ? -9.914 25.438 0.119 1 98.56 110 ALA B C 1
ATOM 3626 O O . ALA B 1 110 ? -10.219 26.312 -0.694 1 98.56 110 ALA B O 1
ATOM 3627 N N . SER B 1 111 ? -9.633 24.203 -0.205 1 98.44 111 SER B N 1
ATOM 3628 C CA . SER B 1 111 ? -9.672 23.797 -1.607 1 98.44 111 SER B CA 1
ATOM 3629 C C . SER B 1 111 ? -10.648 22.656 -1.827 1 98.44 111 SER B C 1
ATOM 3631 O O . SER B 1 111 ? -10.773 21.766 -0.979 1 98.44 111 SER B O 1
ATOM 3633 N N . GLY B 1 112 ? -11.266 22.578 -2.891 1 95.88 112 GLY B N 1
ATOM 3634 C CA . GLY B 1 112 ? -12.188 21.625 -3.498 1 95.88 112 GLY B CA 1
ATOM 3635 C C . GLY B 1 112 ? -12.508 21.953 -4.945 1 95.88 112 GLY B C 1
ATOM 3636 O O . GLY B 1 112 ? -11.953 22.891 -5.516 1 95.88 112 GLY B O 1
ATOM 3637 N N . ARG B 1 113 ? -13.352 21.172 -5.508 1 93.5 113 ARG B N 1
ATOM 3638 C CA . ARG B 1 113 ? -13.641 21.344 -6.926 1 93.5 113 ARG B CA 1
ATOM 3639 C C . ARG B 1 113 ? -14.57 22.531 -7.156 1 93.5 113 ARG B C 1
ATOM 3641 O O . ARG B 1 113 ? -14.5 23.203 -8.195 1 93.5 113 ARG B O 1
ATOM 3648 N N . ASP B 1 114 ? -15.398 22.812 -6.152 1 92.81 114 ASP B N 1
ATOM 3649 C CA . ASP B 1 114 ? -16.438 23.828 -6.289 1 92.81 114 ASP B CA 1
ATOM 3650 C C . ASP B 1 114 ? -16.031 25.125 -5.574 1 92.81 114 ASP B C 1
ATOM 3652 O O . ASP B 1 114 ? -15.938 25.156 -4.348 1 92.81 114 ASP B O 1
ATOM 3656 N N . LEU B 1 115 ? -15.922 26.203 -6.344 1 96.94 115 LEU B N 1
ATOM 3657 C CA . LEU B 1 115 ? -15.445 27.453 -5.789 1 96.94 115 LEU B CA 1
ATOM 3658 C C . LEU B 1 115 ? -16.422 28 -4.754 1 96.94 115 LEU B C 1
ATOM 3660 O O . LEU B 1 115 ? -16.016 28.484 -3.697 1 96.94 115 LEU B O 1
ATOM 3664 N N . GLU B 1 116 ? -17.672 27.938 -5.02 1 96.62 116 GLU B N 1
ATOM 3665 C CA . GLU B 1 116 ? -18.688 28.469 -4.102 1 96.62 116 GLU B CA 1
ATOM 3666 C C . GLU B 1 116 ? -18.641 27.734 -2.76 1 96.62 116 GLU B C 1
ATOM 3668 O O . GLU B 1 116 ? -18.75 28.359 -1.703 1 96.62 116 GLU B O 1
ATOM 3673 N N . ARG B 1 117 ? -18.484 26.484 -2.83 1 94.94 117 ARG B N 1
ATOM 3674 C CA . ARG B 1 117 ? -18.391 25.688 -1.604 1 94.94 117 ARG B CA 1
ATOM 3675 C C . ARG B 1 117 ? -17.125 26.016 -0.828 1 94.94 117 ARG B C 1
ATOM 3677 O O . ARG B 1 117 ? -17.141 26.078 0.403 1 94.94 117 ARG B O 1
ATOM 3684 N N . CYS B 1 118 ? -16.016 26.219 -1.535 1 97.62 118 CYS B N 1
ATOM 3685 C CA . CYS B 1 118 ? -14.766 26.594 -0.891 1 97.62 118 CYS B CA 1
ATOM 3686 C C . CYS B 1 118 ? -14.906 27.938 -0.186 1 97.62 118 CYS B C 1
ATOM 3688 O O . CYS B 1 118 ? -14.43 28.109 0.937 1 97.62 118 CYS B O 1
ATOM 3690 N N . GLU B 1 119 ? -15.578 28.875 -0.811 1 98.12 119 GLU B N 1
ATOM 3691 C CA . GLU B 1 119 ? -15.789 30.188 -0.233 1 98.12 119 GLU B CA 1
ATOM 3692 C C . GLU B 1 119 ? -16.672 30.109 1.01 1 98.12 119 GLU B C 1
ATOM 3694 O O . GLU B 1 119 ? -16.453 30.828 1.985 1 98.12 119 GLU B O 1
ATOM 3699 N N . ASP B 1 120 ? -17.672 29.234 0.882 1 97.44 120 ASP B N 1
ATOM 3700 C CA . ASP B 1 120 ? -18.531 29.031 2.043 1 97.44 120 ASP B CA 1
ATOM 3701 C C . ASP B 1 120 ? -17.719 28.547 3.242 1 97.44 120 ASP B C 1
ATOM 3703 O O . ASP B 1 120 ? -17.875 29.047 4.355 1 97.44 120 ASP B O 1
ATOM 3707 N N . VAL B 1 121 ? -16.828 27.594 3.027 1 97.44 121 VAL B N 1
ATOM 3708 C CA . VAL B 1 121 ? -15.992 27.062 4.094 1 97.44 121 VAL B CA 1
ATOM 3709 C C . VAL B 1 121 ? -15.07 28.172 4.613 1 97.44 121 VAL B C 1
ATOM 3711 O O . VAL B 1 121 ? -14.891 28.312 5.824 1 97.44 121 VAL B O 1
ATOM 3714 N N . ALA B 1 122 ? -14.492 28.938 3.729 1 98.38 122 ALA B N 1
ATOM 3715 C CA . ALA B 1 122 ? -13.609 30.031 4.129 1 98.38 122 ALA B CA 1
ATOM 3716 C C . ALA B 1 122 ? -14.344 31.031 5.012 1 98.38 122 ALA B C 1
ATOM 3718 O O . ALA B 1 122 ? -13.812 31.484 6.031 1 98.38 122 ALA B O 1
ATOM 3719 N N . THR B 1 123 ? -15.555 31.344 4.645 1 98.44 123 THR B N 1
ATOM 3720 C CA . THR B 1 123 ? -16.375 32.281 5.418 1 98.44 123 THR B CA 1
ATOM 3721 C C . THR B 1 123 ? -16.641 31.734 6.816 1 98.44 123 THR B C 1
ATOM 3723 O O . THR B 1 123 ? -16.5 32.438 7.809 1 98.44 123 THR B O 1
ATOM 3726 N N . ARG B 1 124 ? -17.016 30.484 6.836 1 98 124 ARG B N 1
ATOM 3727 C CA . ARG B 1 124 ? -17.266 29.844 8.125 1 98 124 ARG B CA 1
ATOM 3728 C C . ARG B 1 124 ? -16 29.797 8.977 1 98 124 ARG B C 1
ATOM 3730 O O . ARG B 1 124 ? -16.062 29.938 10.195 1 98 124 ARG B O 1
ATOM 3737 N N . CYS B 1 125 ? -14.859 29.609 8.344 1 98.38 125 CYS B N 1
ATOM 3738 C CA . CYS B 1 125 ? -13.586 29.594 9.055 1 98.38 125 CYS B CA 1
ATOM 3739 C C . CYS B 1 125 ? -13.297 30.969 9.664 1 98.38 125 CYS B C 1
ATOM 3741 O O . CYS B 1 125 ? -12.852 31.047 10.805 1 98.38 125 CYS B O 1
ATOM 3743 N N . ARG B 1 126 ? -13.57 32.031 8.938 1 98.19 126 ARG B N 1
ATOM 3744 C CA . ARG B 1 126 ? -13.367 33.406 9.461 1 98.19 126 ARG B CA 1
ATOM 3745 C C . ARG B 1 126 ? -14.242 33.625 10.688 1 98.19 126 ARG B C 1
ATOM 3747 O O . ARG B 1 126 ? -13.781 34.188 11.68 1 98.19 126 ARG B O 1
ATOM 3754 N N . ARG B 1 127 ? -15.43 33.125 10.617 1 97.94 127 ARG B N 1
ATOM 3755 C CA . ARG B 1 127 ? -16.359 33.312 11.734 1 97.94 127 ARG B CA 1
ATOM 3756 C C . ARG B 1 127 ? -15.914 32.5 12.945 1 97.94 127 ARG B C 1
ATOM 3758 O O . ARG B 1 127 ? -16.141 32.906 14.086 1 97.94 127 ARG B O 1
ATOM 3765 N N . ALA B 1 128 ? -15.266 31.375 12.68 1 97.06 128 ALA B N 1
ATOM 3766 C CA . ALA B 1 128 ? -14.883 30.453 13.742 1 97.06 128 ALA B CA 1
ATOM 3767 C C . ALA B 1 128 ? -13.633 30.938 14.469 1 97.06 128 ALA B C 1
ATOM 3769 O O . ALA B 1 128 ? -13.344 30.484 15.578 1 97.06 128 ALA B O 1
ATOM 3770 N N . GLY B 1 129 ? -12.812 31.812 13.828 1 97.31 129 GLY B N 1
ATOM 3771 C CA . GLY B 1 129 ? -11.672 32.375 14.539 1 97.31 129 GLY B CA 1
ATOM 3772 C C . GLY B 1 129 ? -10.398 32.344 13.711 1 97.31 129 GLY B C 1
ATOM 3773 O O . GLY B 1 129 ? -9.32 32.688 14.219 1 97.31 129 GLY B O 1
ATOM 3774 N N . ALA B 1 130 ? -10.492 32.031 12.477 1 97.88 130 ALA B N 1
ATOM 3775 C CA . ALA B 1 130 ? -9.32 32.062 11.609 1 97.88 130 ALA B CA 1
ATOM 3776 C C . ALA B 1 130 ? -8.758 33.469 11.484 1 97.88 130 ALA B C 1
ATOM 3778 O O . ALA B 1 130 ? -9.516 34.438 11.438 1 97.88 130 ALA B O 1
ATOM 3779 N N . SER B 1 131 ? -7.43 33.594 11.484 1 96.44 131 SER B N 1
ATOM 3780 C CA . SER B 1 131 ? -6.82 34.875 11.219 1 96.44 131 SER B CA 1
ATOM 3781 C C . SER B 1 131 ? -7.223 35.406 9.844 1 96.44 131 SER B C 1
ATOM 3783 O O . SER B 1 131 ? -7.441 36.594 9.672 1 96.44 131 SER B O 1
ATOM 3785 N N . SER B 1 132 ? -7.223 34.562 8.922 1 97.44 132 SER B N 1
ATOM 3786 C CA . SER B 1 132 ? -7.746 34.781 7.574 1 97.44 132 SER B CA 1
ATOM 3787 C C . SER B 1 132 ? -8.141 33.469 6.922 1 97.44 132 SER B C 1
ATOM 3789 O O . SER B 1 132 ? -7.762 32.406 7.398 1 97.44 132 SER B O 1
ATOM 3791 N N . ALA B 1 133 ? -8.953 33.531 5.871 1 98.5 133 ALA B N 1
ATOM 3792 C CA . ALA B 1 133 ? -9.367 32.312 5.172 1 98.5 133 ALA B CA 1
ATOM 3793 C C . ALA B 1 133 ? -9.609 32.594 3.689 1 98.5 133 ALA B C 1
ATOM 3795 O O . ALA B 1 133 ? -10.172 33.625 3.328 1 98.5 133 ALA B O 1
ATOM 3796 N N . HIS B 1 134 ? -9.102 31.719 2.895 1 98.44 134 HIS B N 1
ATOM 3797 C CA . HIS B 1 134 ? -9.133 31.875 1.444 1 98.44 134 HIS B CA 1
ATOM 3798 C C . HIS B 1 134 ? -9.625 30.609 0.759 1 98.44 134 HIS B C 1
ATOM 3800 O O . HIS B 1 134 ? -9.578 29.516 1.341 1 98.44 134 HIS B O 1
ATOM 3806 N N . ALA B 1 135 ? -10.188 30.828 -0.431 1 98.44 135 ALA B N 1
ATOM 3807 C CA . ALA B 1 135 ? -10.633 29.719 -1.271 1 98.44 135 ALA B CA 1
ATOM 3808 C C . ALA B 1 135 ? -9.75 29.562 -2.502 1 98.44 135 ALA B C 1
ATOM 3810 O O . ALA B 1 135 ? -9.453 30.547 -3.188 1 98.44 135 ALA B O 1
ATOM 3811 N N . VAL B 1 136 ? -9.234 28.391 -2.766 1 98.31 136 VAL B N 1
ATOM 3812 C CA . VAL B 1 136 ? -8.531 28.016 -3.99 1 98.31 136 VAL B CA 1
ATOM 3813 C C . VAL B 1 136 ? -9.156 26.766 -4.586 1 98.31 136 VAL B C 1
ATOM 3815 O O . VAL B 1 136 ? -8.898 25.656 -4.121 1 98.31 136 VAL B O 1
ATOM 3818 N N . ALA B 1 137 ? -9.945 26.906 -5.594 1 97.69 137 ALA B N 1
ATOM 3819 C CA . ALA B 1 137 ? -10.672 25.781 -6.184 1 97.69 137 ALA B CA 1
ATOM 3820 C C . ALA B 1 137 ? -9.844 25.094 -7.266 1 97.69 137 ALA B C 1
ATOM 3822 O O . ALA B 1 137 ? -9.211 25.766 -8.086 1 97.69 137 ALA B O 1
ATOM 3823 N N . PHE B 1 138 ? -9.773 23.766 -7.25 1 97.19 138 PHE B N 1
ATOM 3824 C CA . PHE B 1 138 ? -9.18 22.938 -8.297 1 97.19 138 PHE B CA 1
ATOM 3825 C C . PHE B 1 138 ? -9.555 21.469 -8.102 1 97.19 138 PHE B C 1
ATOM 3827 O O . PHE B 1 138 ? -10.086 21.094 -7.055 1 97.19 138 PHE B O 1
ATOM 3834 N N . ASP B 1 139 ? -9.375 20.719 -9.109 1 96.06 139 ASP B N 1
ATOM 3835 C CA . ASP B 1 139 ? -9.617 19.281 -9.062 1 96.06 139 ASP B CA 1
ATOM 3836 C C . ASP B 1 139 ? -8.312 18.516 -8.852 1 96.06 139 ASP B C 1
ATOM 3838 O O . ASP B 1 139 ? -7.418 18.547 -9.703 1 96.06 139 ASP B O 1
ATOM 3842 N N . VAL B 1 140 ? -8.281 17.797 -7.719 1 96.06 140 VAL B N 1
ATOM 3843 C CA . VAL B 1 140 ? -7.086 17.031 -7.391 1 96.06 140 VAL B CA 1
ATOM 3844 C C . VAL B 1 140 ? -6.824 15.984 -8.477 1 96.06 140 VAL B C 1
ATOM 3846 O O . VAL B 1 140 ? -5.688 15.539 -8.656 1 96.06 140 VAL B O 1
ATOM 3849 N N . SER B 1 141 ? -7.82 15.602 -9.203 1 95 141 SER B N 1
ATOM 3850 C CA . SER B 1 141 ? -7.691 14.609 -10.273 1 95 141 SER B CA 1
ATOM 3851 C C . SER B 1 141 ? -7.324 15.273 -11.594 1 95 141 SER B C 1
ATOM 3853 O O . SER B 1 141 ? -7.238 14.609 -12.633 1 95 141 SER B O 1
ATOM 3855 N N . GLY B 1 142 ? -7.121 16.547 -11.602 1 94.44 142 GLY B N 1
ATOM 3856 C CA . GLY B 1 142 ? -6.836 17.281 -12.82 1 94.44 142 GLY B CA 1
ATOM 3857 C C . GLY B 1 142 ? -5.43 17.047 -13.344 1 94.44 142 GLY B C 1
ATOM 3858 O O . GLY B 1 142 ? -4.719 16.156 -12.859 1 94.44 142 GLY B O 1
ATOM 3859 N N . THR B 1 143 ? -5.02 17.844 -14.305 1 93.31 143 THR B N 1
ATOM 3860 C CA . THR B 1 143 ? -3.711 17.719 -14.938 1 93.31 143 THR B CA 1
ATOM 3861 C C . THR B 1 143 ? -2.613 18.25 -14.023 1 93.31 143 THR B C 1
ATOM 3863 O O . THR B 1 143 ? -2.895 18.953 -13.047 1 93.31 143 THR B O 1
ATOM 3866 N N . ARG B 1 144 ? -1.437 17.875 -14.367 1 91.88 144 ARG B N 1
ATOM 3867 C CA . ARG B 1 144 ? -0.293 18.359 -13.602 1 91.88 144 ARG B CA 1
ATOM 3868 C C . ARG B 1 144 ? -0.235 19.875 -13.625 1 91.88 144 ARG B C 1
ATOM 3870 O O . ARG B 1 144 ? 0.13 20.5 -12.625 1 91.88 144 ARG B O 1
ATOM 3877 N N . GLU B 1 145 ? -0.518 20.453 -14.727 1 93.12 145 GLU B N 1
ATOM 3878 C CA . GLU B 1 145 ? -0.514 21.906 -14.867 1 93.12 145 GLU B CA 1
ATOM 3879 C C . GLU B 1 145 ? -1.524 22.547 -13.922 1 93.12 145 GLU B C 1
ATOM 3881 O O . GLU B 1 145 ? -1.23 23.562 -13.289 1 93.12 145 GLU B O 1
ATOM 3886 N N . GLU B 1 146 ? -2.684 21.969 -13.852 1 95.38 146 GLU B N 1
ATOM 3887 C CA . GLU B 1 146 ? -3.717 22.484 -12.953 1 95.38 146 GLU B CA 1
ATOM 3888 C C . GLU B 1 146 ? -3.277 22.391 -11.492 1 95.38 146 GLU B C 1
ATOM 3890 O O . GLU B 1 146 ? -3.514 23.328 -10.719 1 95.38 146 GLU B O 1
ATOM 3895 N N . ILE B 1 147 ? -2.648 21.344 -11.156 1 96 147 ILE B N 1
ATOM 3896 C CA . ILE B 1 147 ? -2.18 21.125 -9.797 1 96 147 ILE B CA 1
ATOM 3897 C C . ILE B 1 147 ? -1.059 22.094 -9.469 1 96 147 ILE B C 1
ATOM 3899 O O . ILE B 1 147 ? -1.035 22.688 -8.383 1 96 147 ILE B O 1
ATOM 3903 N N . ASN B 1 148 ? -0.174 22.297 -10.391 1 94.69 148 ASN B N 1
ATOM 3904 C CA . ASN B 1 148 ? 0.906 23.25 -10.219 1 94.69 148 ASN B CA 1
ATOM 3905 C C . ASN B 1 148 ? 0.366 24.672 -10.023 1 94.69 148 ASN B C 1
ATOM 3907 O O . ASN B 1 148 ? 0.845 25.406 -9.164 1 94.69 148 ASN B O 1
ATOM 3911 N N . GLU B 1 149 ? -0.569 25 -10.836 1 96.62 149 GLU B N 1
ATOM 3912 C CA . GLU B 1 149 ? -1.174 26.328 -10.734 1 96.62 149 GLU B CA 1
ATOM 3913 C C . GLU B 1 149 ? -1.861 26.516 -9.391 1 96.62 149 GLU B C 1
ATOM 3915 O O . GLU B 1 149 ? -1.742 27.578 -8.773 1 96.62 149 GLU B O 1
ATOM 3920 N N . ALA B 1 150 ? -2.611 25.516 -8.977 1 97.38 150 ALA B N 1
ATOM 3921 C CA . ALA B 1 150 ? -3.277 25.578 -7.68 1 97.38 150 ALA B CA 1
ATOM 3922 C C . ALA B 1 150 ? -2.266 25.75 -6.551 1 97.38 150 ALA B C 1
ATOM 3924 O O . ALA B 1 150 ? -2.506 26.5 -5.598 1 97.38 150 ALA B O 1
ATOM 3925 N N . THR B 1 151 ? -1.156 25.031 -6.633 1 97.31 151 THR B N 1
ATOM 3926 C CA . THR B 1 151 ? -0.105 25.125 -5.625 1 97.31 151 THR B CA 1
ATOM 3927 C C . THR B 1 151 ? 0.485 26.531 -5.582 1 97.31 151 THR B C 1
ATOM 3929 O O . THR B 1 151 ? 0.641 27.109 -4.508 1 97.31 151 THR B O 1
ATOM 3932 N N . ARG B 1 152 ? 0.742 27.078 -6.73 1 96.88 152 ARG B N 1
ATOM 3933 C CA . ARG B 1 152 ? 1.263 28.438 -6.805 1 96.88 152 ARG B CA 1
ATOM 3934 C C . ARG B 1 152 ? 0.291 29.438 -6.172 1 96.88 152 ARG B C 1
ATOM 3936 O O . ARG B 1 152 ? 0.699 30.297 -5.398 1 96.88 152 ARG B O 1
ATOM 3943 N N . LYS B 1 153 ? -0.908 29.312 -6.52 1 97.62 153 LYS B N 1
ATOM 3944 C CA . LYS B 1 153 ? -1.93 30.203 -5.988 1 97.62 153 LYS B CA 1
ATOM 3945 C C . LYS B 1 153 ? -2.02 30.094 -4.469 1 97.62 153 LYS B C 1
ATOM 3947 O O . LYS B 1 153 ? -2.09 31.109 -3.771 1 97.62 153 LYS B O 1
ATOM 3952 N N . ALA B 1 154 ? -2.037 28.891 -3.953 1 97.81 154 ALA B N 1
ATOM 3953 C CA . ALA B 1 154 ? -2.143 28.656 -2.514 1 97.81 154 ALA B CA 1
ATOM 3954 C C . ALA B 1 154 ? -0.953 29.266 -1.776 1 97.81 154 ALA B C 1
ATOM 3956 O O . ALA B 1 154 ? -1.12 29.922 -0.739 1 97.81 154 ALA B O 1
ATOM 3957 N N . PHE B 1 155 ? 0.232 29.094 -2.307 1 96.38 155 PHE B N 1
ATOM 3958 C CA . PHE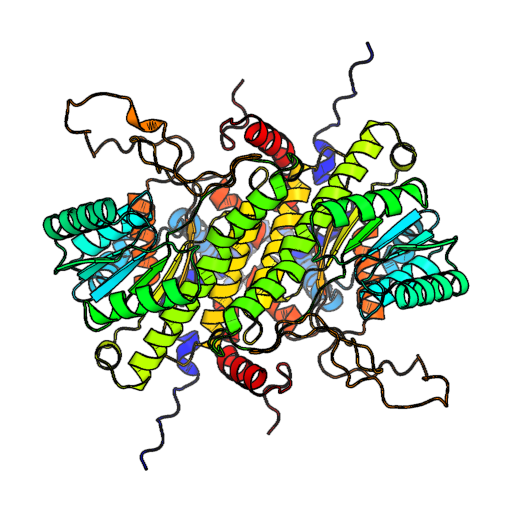 B 1 155 ? 1.436 29.609 -1.665 1 96.38 155 PHE B CA 1
ATOM 3959 C C . PHE B 1 155 ? 1.508 31.125 -1.783 1 96.38 155 PHE B C 1
ATOM 3961 O O . PHE B 1 155 ? 2.096 31.797 -0.93 1 96.38 155 PHE B O 1
ATOM 3968 N N . ALA B 1 156 ? 0.871 31.688 -2.807 1 95.25 156 ALA B N 1
ATOM 3969 C CA . ALA B 1 156 ? 0.903 33.125 -3.043 1 95.25 156 ALA B CA 1
ATOM 3970 C C . ALA B 1 156 ? -0.087 33.844 -2.137 1 95.25 156 ALA B C 1
ATOM 3972 O O . ALA B 1 156 ? 0.192 34.969 -1.658 1 95.25 156 ALA B O 1
ATOM 3973 N N . VAL B 1 157 ? -1.212 33.25 -1.869 1 90.56 157 VAL B N 1
ATOM 3974 C CA . VAL B 1 157 ? -2.305 33.938 -1.19 1 90.56 157 VAL B CA 1
ATOM 3975 C C . VAL B 1 157 ? -1.892 34.281 0.238 1 90.56 157 VAL B C 1
ATOM 3977 O O . VAL B 1 157 ? -2.279 35.344 0.769 1 90.56 157 VAL B O 1
ATOM 3980 N N . ALA B 1 158 ? -1.125 33.531 0.907 1 84.44 158 ALA B N 1
ATOM 3981 C CA . ALA B 1 158 ? -0.743 33.781 2.293 1 84.44 158 ALA B CA 1
ATOM 3982 C C . ALA B 1 158 ? 0.775 33.781 2.449 1 84.44 158 ALA B C 1
ATOM 3984 O O . ALA B 1 158 ? 1.293 33.625 3.559 1 84.44 158 ALA B O 1
ATOM 3985 N N . ASN B 1 159 ? 1.552 33.938 1.335 1 86.56 159 ASN B N 1
ATOM 3986 C CA . ASN B 1 159 ? 3.008 34.031 1.294 1 86.56 159 ASN B CA 1
ATOM 3987 C C . ASN B 1 159 ? 3.668 32.781 1.885 1 86.56 159 ASN B C 1
ATOM 3989 O O . ASN B 1 159 ? 4.574 32.875 2.713 1 86.56 159 ASN B O 1
ATOM 3993 N N . GLY B 1 160 ? 3.084 31.672 1.573 1 92.38 160 GLY B N 1
ATOM 3994 C CA . GLY B 1 160 ? 3.625 30.391 2.01 1 92.38 160 GLY B CA 1
ATOM 3995 C C . GLY B 1 160 ? 2.588 29.5 2.656 1 92.38 160 GLY B C 1
ATOM 3996 O O . GLY B 1 160 ? 1.481 29.938 2.969 1 92.38 160 GLY B O 1
ATOM 3997 N N . VAL B 1 161 ? 2.91 28.25 2.797 1 96.5 161 VAL B N 1
ATOM 3998 C CA . VAL B 1 161 ? 2.088 27.25 3.477 1 96.5 161 VAL B CA 1
ATOM 3999 C C . VAL B 1 161 ? 2.92 26.531 4.531 1 96.5 161 VAL B C 1
ATOM 4001 O O . VAL B 1 161 ? 3.979 25.969 4.223 1 96.5 161 VAL B O 1
ATOM 4004 N N . ASP B 1 162 ? 2.412 26.547 5.746 1 96.12 162 ASP B N 1
ATOM 4005 C CA . ASP B 1 162 ? 3.123 25.906 6.848 1 96.12 162 ASP B CA 1
ATOM 4006 C C . ASP B 1 162 ? 2.672 24.453 7.023 1 96.12 162 ASP B C 1
ATOM 4008 O O . ASP B 1 162 ? 3.471 23.578 7.387 1 96.12 162 ASP B O 1
ATOM 4012 N N . VAL B 1 163 ? 1.389 24.219 6.863 1 97.94 163 VAL B N 1
ATOM 4013 C CA . VAL B 1 163 ? 0.794 22.891 7.012 1 97.94 163 VAL B CA 1
ATOM 4014 C C . VAL B 1 163 ? -0.084 22.578 5.801 1 97.94 163 VAL B C 1
ATOM 4016 O 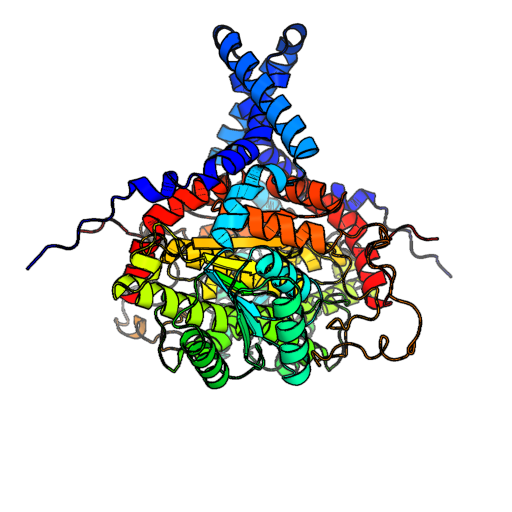O . VAL B 1 163 ? -0.928 23.391 5.414 1 97.94 163 VAL B O 1
ATOM 4019 N N . PHE B 1 164 ? 0.193 21.516 5.141 1 98.69 164 PHE B N 1
ATOM 4020 C CA . PHE B 1 164 ? -0.658 20.984 4.078 1 98.69 164 PHE B CA 1
ATOM 4021 C C . PHE B 1 164 ? -1.393 19.734 4.547 1 98.69 164 PHE B C 1
ATOM 4023 O O . PHE B 1 164 ? -0.773 18.797 5.059 1 98.69 164 PHE B O 1
ATOM 4030 N N . VAL B 1 165 ? -2.705 19.719 4.453 1 98.88 165 VAL B N 1
ATOM 4031 C CA . VAL B 1 165 ? -3.529 18.578 4.801 1 98.88 165 VAL B CA 1
ATOM 4032 C C . VAL B 1 165 ? -4.266 18.078 3.561 1 98.88 165 VAL B C 1
ATOM 4034 O O . VAL B 1 165 ? -5.109 18.781 3.002 1 98.88 165 VAL B O 1
ATOM 4037 N N . HIS B 1 166 ? -3.955 16.891 3.154 1 98.81 166 HIS B N 1
ATOM 4038 C CA . HIS B 1 166 ? -4.633 16.297 2.004 1 98.81 166 HIS B CA 1
ATOM 4039 C C . HIS B 1 166 ? -5.773 15.383 2.443 1 98.81 166 HIS B C 1
ATOM 4041 O O . HIS B 1 166 ? -5.535 14.25 2.857 1 98.81 166 HIS B O 1
ATOM 4047 N N . CYS B 1 167 ? -7.016 15.852 2.223 1 97.69 167 CYS B N 1
ATOM 4048 C CA . CYS B 1 167 ? -8.188 15.094 2.656 1 97.69 167 CYS B CA 1
ATOM 4049 C C . CYS B 1 167 ? -9.039 14.68 1.462 1 97.69 167 CYS B C 1
ATOM 4051 O O . CYS B 1 167 ? -10.023 13.953 1.617 1 97.69 167 CYS B O 1
ATOM 4053 N N . ALA B 1 168 ? -8.695 15.188 0.294 1 96.44 168 ALA B N 1
ATOM 4054 C CA . ALA B 1 168 ? -9.492 14.844 -0.88 1 96.44 168 ALA B CA 1
ATOM 4055 C C . ALA B 1 168 ? -9.461 13.344 -1.153 1 96.44 168 ALA B C 1
ATOM 4057 O O . ALA B 1 168 ? -8.398 12.719 -1.092 1 96.44 168 ALA B O 1
ATOM 4058 N N . GLY B 1 169 ? -10.539 12.734 -1.396 1 94.44 169 GLY B N 1
ATOM 4059 C CA . GLY B 1 169 ? -10.641 11.32 -1.707 1 94.44 169 GLY B CA 1
ATOM 4060 C C . GLY B 1 169 ? -12.07 10.828 -1.761 1 94.44 169 GLY B C 1
ATOM 4061 O O . GLY B 1 169 ? -13.016 11.609 -1.627 1 94.44 169 GLY B O 1
ATOM 4062 N N . GLY B 1 170 ? -12.234 9.617 -2.133 1 92.19 170 GLY B N 1
ATOM 4063 C CA . GLY B 1 170 ? -13.516 8.922 -2.182 1 92.19 170 GLY B CA 1
ATOM 4064 C C . GLY B 1 170 ? -13.406 7.449 -1.85 1 92.19 170 GLY B C 1
ATOM 4065 O O . GLY B 1 170 ? -12.414 6.801 -2.195 1 92.19 170 GLY B O 1
ATOM 4066 N N . SER B 1 171 ? -14.438 6.949 -1.209 1 91.44 171 SER B N 1
ATOM 4067 C CA . SER B 1 171 ? -14.453 5.547 -0.806 1 91.44 171 SER B CA 1
ATOM 4068 C C . SER B 1 171 ? -14.984 4.656 -1.922 1 91.44 171 SER B C 1
ATOM 4070 O O . SER B 1 171 ? -15.164 5.109 -3.053 1 91.44 171 SER B O 1
ATOM 4072 N N . GLN B 1 172 ? -15.086 3.354 -1.602 1 90.5 172 GLN B N 1
ATOM 4073 C CA . GLN B 1 172 ? -15.586 2.359 -2.545 1 90.5 172 GLN B CA 1
ATOM 4074 C C . GLN B 1 172 ? -16.547 1.391 -1.864 1 90.5 172 GLN B C 1
ATOM 4076 O O . GLN B 1 172 ? -16.375 1.048 -0.694 1 90.5 172 GLN B O 1
ATOM 4081 N N . ALA B 1 173 ? -17.562 0.999 -2.592 1 89.5 173 ALA B N 1
ATOM 4082 C CA . ALA B 1 173 ? -18.406 -0.126 -2.205 1 89.5 173 ALA B CA 1
ATOM 4083 C C . ALA B 1 173 ? -18.625 -1.08 -3.375 1 89.5 173 ALA B C 1
ATOM 4085 O O . ALA B 1 173 ? -19.594 -0.945 -4.121 1 89.5 173 ALA B O 1
ATOM 4086 N N . ALA B 1 174 ? -17.797 -1.979 -3.578 1 92.56 174 ALA B N 1
ATOM 4087 C CA . ALA B 1 174 ? -17.797 -3 -4.625 1 92.56 174 ALA B CA 1
ATOM 4088 C C . ALA B 1 174 ? -16.672 -4.004 -4.41 1 92.56 174 ALA B C 1
ATOM 4090 O O . ALA B 1 174 ? -15.547 -3.627 -4.055 1 92.56 174 ALA B O 1
ATOM 4091 N N . SER B 1 175 ? -17.031 -5.254 -4.547 1 93.94 175 SER B N 1
ATOM 4092 C CA . SER B 1 175 ? -15.977 -6.266 -4.449 1 93.94 175 SER B CA 1
ATOM 4093 C C . SER B 1 175 ? -15.117 -6.293 -5.711 1 93.94 175 SER B C 1
ATOM 4095 O O . SER B 1 175 ? -15.492 -5.723 -6.738 1 93.94 175 SER B O 1
ATOM 4097 N N . ALA B 1 176 ? -13.969 -6.949 -5.629 1 94.5 176 ALA B N 1
ATOM 4098 C CA . ALA B 1 176 ? -13.016 -7.016 -6.73 1 94.5 176 ALA B CA 1
ATOM 4099 C C . ALA B 1 176 ? -13.609 -7.754 -7.926 1 94.5 176 ALA B C 1
ATOM 4101 O O . ALA B 1 176 ? -13.273 -7.461 -9.078 1 94.5 176 ALA B O 1
ATOM 4102 N N . LEU B 1 177 ? -14.508 -8.664 -7.629 1 93.31 177 LEU B N 1
ATOM 4103 C CA . LEU B 1 177 ? -15.023 -9.5 -8.711 1 93.31 177 LEU B CA 1
ATOM 4104 C C . LEU B 1 177 ? -16.328 -8.945 -9.25 1 93.31 177 LEU B C 1
ATOM 4106 O O . LEU B 1 177 ? -16.875 -9.453 -10.234 1 93.31 177 LEU B O 1
ATOM 4110 N N . ASP B 1 178 ? -16.828 -7.875 -8.539 1 84 178 ASP B N 1
ATOM 4111 C CA . ASP B 1 178 ? -18.078 -7.266 -8.977 1 84 178 ASP B CA 1
ATOM 4112 C C . ASP B 1 178 ? -17.844 -6.277 -10.117 1 84 178 ASP B C 1
ATOM 4114 O O . ASP B 1 178 ? -17.484 -5.121 -9.883 1 84 178 ASP B O 1
ATOM 4118 N N . GLY B 1 179 ? -17.438 -6.855 -11.281 1 76.75 179 GLY B N 1
ATOM 4119 C CA . GLY B 1 179 ? -17.109 -5.902 -12.328 1 76.75 179 GLY B CA 1
ATOM 4120 C C . GLY B 1 179 ? -17.953 -6.074 -13.578 1 76.75 179 GLY B C 1
ATOM 4121 O O . GLY B 1 179 ? -18.547 -7.137 -13.797 1 76.75 179 GLY B O 1
ATOM 4122 N N . ASP B 1 180 ? -18.25 -4.941 -14.148 1 76.69 180 ASP B N 1
ATOM 4123 C CA . ASP B 1 180 ? -18.859 -4.918 -15.477 1 76.69 180 ASP B CA 1
ATOM 4124 C C . ASP B 1 180 ? -17.938 -4.258 -16.5 1 76.69 180 ASP B C 1
ATOM 4126 O O . ASP B 1 180 ? -16.719 -4.184 -16.281 1 76.69 180 ASP B O 1
ATOM 4130 N N . ASP B 1 181 ? -18.422 -3.93 -17.625 1 73.06 181 ASP B N 1
ATOM 4131 C CA . ASP B 1 181 ? -17.625 -3.377 -18.719 1 73.06 181 ASP B CA 1
ATOM 4132 C C . ASP B 1 181 ? -17 -2.041 -18.328 1 73.06 181 ASP B C 1
ATOM 4134 O O . ASP B 1 181 ? -16 -1.621 -18.906 1 73.06 181 ASP B O 1
ATOM 4138 N N . ASN B 1 182 ? -17.5 -1.401 -17.266 1 76 182 ASN B N 1
ATOM 4139 C CA . ASN B 1 182 ? -17.031 -0.071 -16.891 1 76 182 ASN B CA 1
ATOM 4140 C C . ASN B 1 182 ? -16.062 -0.13 -15.719 1 76 182 ASN B C 1
ATOM 4142 O O . ASN B 1 182 ? -15.508 0.894 -15.312 1 76 182 ASN B O 1
ATOM 4146 N N . THR B 1 183 ? -15.812 -1.253 -15.266 1 84 183 THR B N 1
ATOM 4147 C CA . THR B 1 183 ? -15.031 -1.423 -14.047 1 84 183 THR B CA 1
ATOM 4148 C C . THR B 1 183 ? -13.625 -0.866 -14.219 1 84 183 THR B C 1
ATOM 4150 O O . THR B 1 183 ? -13.055 -0.292 -13.289 1 84 183 THR B O 1
ATOM 4153 N N . GLY B 1 184 ? -13.133 -1.015 -15.43 1 87.88 184 GLY B N 1
ATOM 4154 C CA . GLY B 1 184 ? -11.812 -0.461 -15.68 1 87.88 184 GLY B CA 1
ATOM 4155 C C . GLY B 1 184 ? -11.758 1.047 -15.523 1 87.88 184 GLY B C 1
ATOM 4156 O O . GLY B 1 184 ? -10.812 1.585 -14.953 1 87.88 184 GLY B O 1
ATOM 4157 N N . GLU B 1 185 ? -12.711 1.66 -16.016 1 89.5 185 GLU B N 1
ATOM 4158 C CA . GLU B 1 185 ? -12.781 3.113 -15.906 1 89.5 185 GLU B CA 1
ATOM 4159 C C . GLU B 1 185 ? -12.977 3.551 -14.453 1 89.5 185 GLU B C 1
ATOM 4161 O O . GLU B 1 185 ? -12.414 4.559 -14.023 1 89.5 185 GLU B O 1
ATOM 4166 N N . VAL B 1 186 ? -13.758 2.814 -13.75 1 91.62 186 VAL B N 1
ATOM 4167 C CA . VAL B 1 186 ? -14.008 3.113 -12.344 1 91.62 186 VAL B CA 1
ATOM 4168 C C . VAL B 1 186 ? -12.719 2.984 -11.539 1 91.62 186 VAL B C 1
ATOM 4170 O O . VAL B 1 186 ? -12.383 3.859 -10.742 1 91.62 186 VAL B O 1
ATOM 4173 N N . ASP B 1 187 ? -11.992 1.919 -11.828 1 94.75 187 ASP B N 1
ATOM 4174 C CA . ASP B 1 187 ? -10.719 1.71 -11.148 1 94.75 187 ASP B CA 1
ATOM 4175 C C . ASP B 1 187 ? -9.75 2.855 -11.43 1 94.75 187 ASP B C 1
ATOM 4177 O O . ASP B 1 187 ? -9.086 3.352 -10.523 1 94.75 187 ASP B O 1
ATOM 4181 N N . ARG B 1 188 ? -9.719 3.244 -12.656 1 94.38 188 ARG B N 1
ATOM 4182 C CA . ARG B 1 188 ? -8.82 4.324 -13.055 1 94.38 188 ARG B CA 1
ATOM 4183 C C . ARG B 1 188 ? -9.195 5.633 -12.359 1 94.38 188 ARG B C 1
ATOM 4185 O O . ARG B 1 188 ? -8.328 6.352 -11.867 1 94.38 188 ARG B O 1
ATOM 4192 N N . ALA B 1 189 ? -10.453 5.93 -12.367 1 94 189 ALA B N 1
ATOM 4193 C CA . ALA B 1 189 ? -10.914 7.156 -11.727 1 94 189 ALA B CA 1
ATOM 4194 C C . ALA B 1 189 ? -10.625 7.141 -10.227 1 94 189 ALA B C 1
ATOM 4196 O O . ALA B 1 189 ? -10.211 8.156 -9.656 1 94 189 ALA B O 1
ATOM 4197 N N . LEU B 1 190 ? -10.852 6.027 -9.656 1 95.81 190 LEU B N 1
ATOM 4198 C CA . LEU B 1 190 ? -10.594 5.859 -8.234 1 95.81 190 LEU B CA 1
ATOM 4199 C C . LEU B 1 190 ? -9.117 6.074 -7.922 1 95.81 190 LEU B C 1
ATOM 4201 O O . LEU B 1 190 ? -8.773 6.785 -6.977 1 95.81 190 LEU B O 1
ATOM 4205 N N . PHE B 1 191 ? -8.227 5.527 -8.742 1 96.94 191 PHE B N 1
ATOM 4206 C CA . PHE B 1 191 ? -6.789 5.684 -8.555 1 96.94 191 PHE B CA 1
ATOM 4207 C C . PHE B 1 191 ? -6.363 7.125 -8.797 1 96.94 191 PHE B C 1
ATOM 4209 O O . PHE B 1 191 ? -5.473 7.637 -8.117 1 96.94 191 PHE B O 1
ATOM 4216 N N . GLN B 1 192 ? -6.953 7.68 -9.781 1 96.19 192 GLN B N 1
ATOM 4217 C CA . GLN B 1 192 ? -6.609 9.062 -10.086 1 96.19 192 GLN B CA 1
ATOM 4218 C C . GLN B 1 192 ? -6.902 9.977 -8.898 1 96.19 192 GLN B C 1
ATOM 4220 O O . GLN B 1 192 ? -6.102 10.859 -8.57 1 96.19 192 GLN B O 1
ATOM 4225 N N . LEU B 1 193 ? -7.945 9.766 -8.273 1 96.31 193 LEU B N 1
ATOM 4226 C CA . LEU B 1 193 ? -8.367 10.609 -7.164 1 96.31 193 LEU B CA 1
ATOM 4227 C C . LEU B 1 193 ? -7.57 10.289 -5.902 1 96.31 193 LEU B C 1
ATOM 4229 O O . LEU B 1 193 ? -6.992 11.18 -5.281 1 96.31 193 LEU B O 1
ATOM 4233 N N . ASN B 1 194 ? -7.5 9.031 -5.559 1 97.94 194 ASN B N 1
ATOM 4234 C CA . ASN B 1 194 ? -7.031 8.633 -4.234 1 97.94 194 ASN B CA 1
ATOM 4235 C C . ASN B 1 194 ? -5.523 8.391 -4.223 1 97.94 194 ASN B C 1
ATOM 4237 O O . ASN B 1 194 ? -4.906 8.32 -3.158 1 97.94 194 ASN B O 1
ATOM 4241 N N . ALA B 1 195 ? -4.91 8.242 -5.434 1 98.31 195 ALA B N 1
ATOM 4242 C CA . ALA B 1 195 ? -3.486 7.918 -5.441 1 98.31 195 ALA B CA 1
ATOM 4243 C C . ALA B 1 195 ? -2.707 8.891 -6.324 1 98.31 195 ALA B C 1
ATOM 4245 O O . ALA B 1 195 ? -2.039 9.797 -5.82 1 98.31 195 ALA B O 1
ATOM 4246 N N . LEU B 1 196 ? -2.926 8.867 -7.633 1 97.81 196 LEU B N 1
ATOM 4247 C CA . LEU B 1 196 ? -2.113 9.648 -8.562 1 97.81 196 LEU B CA 1
ATOM 4248 C C . LEU B 1 196 ? -2.27 11.141 -8.297 1 97.81 196 LEU B C 1
ATOM 4250 O O . LEU B 1 196 ? -1.278 11.875 -8.258 1 97.81 196 LEU B O 1
ATOM 4254 N N . GLY B 1 197 ? -3.51 11.578 -8.195 1 97.44 197 GLY B N 1
ATOM 4255 C CA . GLY B 1 197 ? -3.74 12.977 -7.875 1 97.44 197 GLY B CA 1
ATOM 4256 C C . GLY B 1 197 ? -3.164 13.383 -6.531 1 97.44 197 GLY B C 1
ATOM 4257 O O . GLY B 1 197 ? -2.557 14.445 -6.41 1 97.44 197 GLY B O 1
ATOM 4258 N N . ALA B 1 198 ? -3.371 12.555 -5.516 1 98.31 198 ALA B N 1
ATOM 4259 C CA . ALA B 1 198 ? -2.834 12.797 -4.18 1 98.31 198 ALA B CA 1
ATOM 4260 C C . ALA B 1 198 ? -1.311 12.875 -4.207 1 98.31 198 ALA B C 1
ATOM 4262 O O . ALA B 1 198 ? -0.718 13.758 -3.582 1 98.31 198 ALA B O 1
ATOM 4263 N N . ILE B 1 199 ? -0.679 11.977 -4.922 1 98.38 199 ILE B N 1
ATOM 4264 C CA . ILE B 1 199 ? 0.775 11.938 -5.039 1 98.38 199 ILE B CA 1
ATOM 4265 C C . ILE B 1 199 ? 1.27 13.203 -5.746 1 98.38 199 ILE B C 1
ATOM 4267 O O . ILE B 1 199 ? 2.227 13.836 -5.301 1 98.38 199 ILE B O 1
ATOM 4271 N N . ALA B 1 200 ? 0.622 13.602 -6.777 1 97.25 200 ALA B N 1
ATOM 4272 C CA . ALA B 1 200 ? 1.033 14.75 -7.574 1 97.25 200 ALA B CA 1
ATOM 4273 C C . ALA B 1 200 ? 1.008 16.031 -6.746 1 97.25 200 ALA B C 1
ATOM 4275 O O . ALA B 1 200 ? 1.98 16.797 -6.73 1 97.25 200 ALA B O 1
ATOM 4276 N N . ILE B 1 201 ? -0.074 16.266 -6.059 1 97.81 201 ILE B N 1
ATOM 4277 C CA . ILE B 1 201 ? -0.191 17.5 -5.289 1 97.81 201 ILE B CA 1
ATOM 4278 C C . ILE B 1 201 ? 0.799 17.469 -4.125 1 97.81 201 ILE B C 1
ATOM 4280 O O . ILE B 1 201 ? 1.369 18.5 -3.77 1 97.81 201 ILE B O 1
ATOM 4284 N N . THR B 1 202 ? 0.981 16.344 -3.531 1 98.38 202 THR B N 1
ATOM 4285 C CA . THR B 1 202 ? 1.924 16.219 -2.424 1 98.38 202 THR B CA 1
ATOM 4286 C C . THR B 1 202 ? 3.346 16.516 -2.893 1 98.38 202 THR B C 1
ATOM 4288 O O . THR B 1 202 ? 4.113 17.188 -2.189 1 98.38 202 THR B O 1
ATOM 4291 N N . LYS B 1 203 ? 3.703 15.977 -4.066 1 97.25 203 LYS B N 1
ATOM 4292 C CA . LYS B 1 203 ? 5.012 16.281 -4.637 1 97.25 203 LYS B CA 1
ATOM 4293 C C . LYS B 1 203 ? 5.215 17.781 -4.781 1 97.25 203 LYS B C 1
ATOM 4295 O O . LYS B 1 203 ? 6.258 18.312 -4.395 1 97.25 203 LYS B O 1
ATOM 4300 N N . GLU B 1 204 ? 4.262 18.453 -5.32 1 96.56 204 GLU B N 1
ATOM 4301 C CA . GL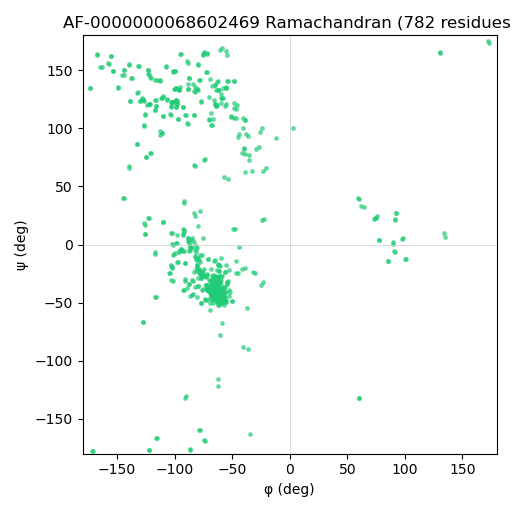U B 1 204 ? 4.367 19.891 -5.57 1 96.56 204 GLU B CA 1
ATOM 4302 C C . GLU B 1 204 ? 4.477 20.672 -4.266 1 96.56 204 GLU B C 1
ATOM 4304 O O . GLU B 1 204 ? 5.281 21.594 -4.156 1 96.56 204 GLU B O 1
ATOM 4309 N N . VAL B 1 205 ? 3.703 20.297 -3.297 1 97.88 205 VAL B N 1
ATOM 4310 C CA . VAL B 1 205 ? 3.721 20.969 -2.004 1 97.88 205 VAL B CA 1
ATOM 4311 C C . VAL B 1 205 ? 5.066 20.734 -1.318 1 97.88 205 VAL B C 1
ATOM 4313 O O . VAL B 1 205 ? 5.664 21.672 -0.786 1 97.88 205 VAL B O 1
ATOM 4316 N N . ALA B 1 206 ? 5.496 19.469 -1.317 1 97.75 206 ALA B N 1
ATOM 4317 C CA . ALA B 1 206 ? 6.781 19.156 -0.7 1 97.75 206 ALA B CA 1
ATOM 4318 C C . ALA B 1 206 ? 7.914 19.953 -1.336 1 97.75 206 ALA B C 1
ATOM 4320 O O . ALA B 1 206 ? 8.758 20.5 -0.632 1 97.75 206 ALA B O 1
ATOM 4321 N N . LYS B 1 207 ? 7.887 20 -2.639 1 95.94 207 LYS B N 1
ATOM 4322 C CA . LYS B 1 207 ? 8.898 20.766 -3.365 1 95.94 207 LYS B CA 1
ATOM 4323 C C . LYS B 1 207 ? 8.875 22.234 -2.951 1 95.94 207 LYS B C 1
ATOM 4325 O O . LYS B 1 207 ? 9.922 22.828 -2.678 1 95.94 207 LYS B O 1
ATOM 4330 N N . ALA B 1 208 ? 7.746 22.812 -2.914 1 95.56 208 ALA B N 1
ATOM 4331 C CA . ALA B 1 208 ? 7.586 24.203 -2.547 1 95.56 208 ALA B CA 1
ATOM 4332 C C . ALA B 1 208 ? 8.047 24.453 -1.114 1 95.56 208 ALA B C 1
ATOM 4334 O O . ALA B 1 208 ? 8.719 25.453 -0.835 1 95.56 208 ALA B O 1
ATOM 4335 N N . MET B 1 209 ? 7.699 23.578 -0.184 1 95.81 209 MET B N 1
ATOM 4336 C CA . MET B 1 209 ? 8.078 23.719 1.22 1 95.81 209 MET B CA 1
ATOM 4337 C C . MET B 1 209 ? 9.586 23.625 1.388 1 95.81 209 MET B C 1
ATOM 4339 O O . MET B 1 209 ? 10.188 24.422 2.107 1 95.81 209 MET B O 1
ATOM 4343 N N . VAL B 1 210 ? 10.156 22.625 0.737 1 94.69 210 VAL B N 1
ATOM 4344 C CA . VAL B 1 210 ? 11.602 22.422 0.823 1 94.69 210 VAL B CA 1
ATOM 4345 C C . VAL B 1 210 ? 12.32 23.656 0.263 1 94.69 210 VAL B C 1
ATOM 4347 O O . VAL B 1 210 ? 13.281 24.141 0.862 1 94.69 210 VAL B O 1
ATOM 4350 N N . ASN B 1 211 ? 11.828 24.156 -0.856 1 92.88 211 ASN B N 1
ATOM 4351 C CA . ASN B 1 211 ? 12.422 25.344 -1.472 1 92.88 211 ASN B CA 1
ATOM 4352 C C . ASN B 1 211 ? 12.297 26.562 -0.572 1 92.88 211 ASN B C 1
ATOM 4354 O O . ASN B 1 211 ? 13.211 27.391 -0.503 1 92.88 211 ASN B O 1
ATOM 4358 N N . ASN B 1 212 ? 11.211 26.688 0.054 1 90.69 212 ASN B N 1
ATOM 4359 C CA . ASN B 1 212 ? 11 27.812 0.967 1 90.69 212 ASN B CA 1
ATOM 4360 C C . ASN B 1 212 ? 11.984 27.781 2.131 1 90.69 212 ASN B C 1
ATOM 4362 O O . ASN B 1 212 ? 12.484 28.828 2.555 1 90.69 212 ASN B O 1
ATOM 4366 N N . ILE B 1 213 ? 12.242 26.609 2.666 1 88.75 213 ILE B N 1
ATOM 4367 C CA . ILE B 1 213 ? 13.188 26.469 3.764 1 88.75 213 ILE B CA 1
ATOM 4368 C C . ILE B 1 213 ? 14.594 26.828 3.285 1 88.75 213 ILE B C 1
ATOM 4370 O O . ILE B 1 213 ? 15.32 27.547 3.973 1 88.75 213 ILE B O 1
ATOM 4374 N N . ARG B 1 214 ? 14.945 26.391 2.15 1 86.38 214 ARG B N 1
ATOM 4375 C CA . ARG B 1 214 ? 16.281 26.609 1.603 1 86.38 214 ARG B CA 1
ATOM 4376 C C . ARG B 1 214 ? 16.516 28.094 1.327 1 86.38 214 ARG B C 1
ATOM 4378 O O . ARG B 1 214 ? 17.641 28.578 1.423 1 86.38 214 ARG B O 1
ATOM 4385 N N . SER B 1 215 ? 15.484 28.734 0.969 1 84.44 215 SER B N 1
ATOM 4386 C CA . SER B 1 215 ? 15.602 30.156 0.621 1 84.44 215 SER B CA 1
ATOM 4387 C C . SER B 1 215 ? 15.523 31.031 1.861 1 84.44 215 SER B C 1
ATOM 4389 O O . SER B 1 215 ? 15.648 32.25 1.768 1 84.44 215 SER B O 1
ATOM 4391 N N . GLY B 1 216 ? 15.484 30.438 2.988 1 74.19 216 GLY B N 1
ATOM 4392 C CA . GLY B 1 216 ? 15.414 31.203 4.223 1 74.19 216 GLY B CA 1
ATOM 4393 C C . GLY B 1 216 ? 14.055 31.812 4.473 1 74.19 216 GLY B C 1
ATOM 4394 O O . GLY B 1 216 ? 13.953 32.906 5.047 1 74.19 216 GLY B O 1
ATOM 4395 N N . GLY B 1 217 ? 13.102 31.234 3.873 1 62.06 217 GLY B N 1
ATOM 4396 C CA . GLY B 1 217 ? 11.766 31.781 4.062 1 62.06 217 GLY B CA 1
ATOM 4397 C C . GLY B 1 217 ? 11.32 31.797 5.512 1 62.06 217 GLY B C 1
ATOM 4398 O O . GLY B 1 217 ? 12.078 31.391 6.398 1 62.06 217 GLY B O 1
ATOM 4399 N N . ASP B 1 218 ? 10.188 32.5 5.781 1 55.03 218 ASP B N 1
ATOM 4400 C CA . ASP B 1 218 ? 9.688 32.844 7.109 1 55.03 218 ASP B CA 1
ATOM 4401 C C . ASP B 1 218 ? 9.586 31.594 7.988 1 55.03 218 ASP B C 1
ATOM 4403 O O . ASP B 1 218 ? 9.867 31.656 9.188 1 55.03 218 ASP B O 1
ATOM 4407 N N . SER B 1 219 ? 9.125 30.406 7.352 1 53.06 219 SER B N 1
ATOM 4408 C CA . SER B 1 219 ? 8.977 29.219 8.172 1 53.06 219 SER B CA 1
ATOM 4409 C C . SER B 1 219 ? 10.328 28.766 8.727 1 53.06 219 SER B C 1
ATOM 4411 O O . SER B 1 219 ? 10.383 28.062 9.742 1 53.06 219 SER B O 1
ATOM 4413 N N . SER B 1 220 ? 11.438 29.094 7.906 1 49.44 220 SER B N 1
ATOM 4414 C CA . SER B 1 220 ? 12.789 28.719 8.328 1 49.44 220 SER B CA 1
ATOM 4415 C C . SER B 1 220 ? 13.211 29.5 9.57 1 49.44 220 SER B C 1
ATOM 4417 O O . SER B 1 220 ? 14.008 29 10.367 1 49.44 220 SER B O 1
ATOM 4419 N N . ARG B 1 221 ? 12.68 30.719 9.68 1 47.31 221 ARG B N 1
ATOM 4420 C CA . ARG B 1 221 ? 13.062 31.562 10.797 1 47.31 221 ARG B CA 1
ATOM 4421 C C . ARG B 1 221 ? 12.352 31.141 12.078 1 47.31 221 ARG B C 1
ATOM 4423 O O . ARG B 1 221 ? 12.797 31.469 13.18 1 47.31 221 ARG B O 1
ATOM 4430 N N . SER B 1 222 ? 11.211 30.5 11.867 1 57.28 222 SER B N 1
ATOM 4431 C CA . SER B 1 222 ? 10.477 30.016 13.031 1 57.28 222 SER B CA 1
ATOM 4432 C C . SER B 1 222 ? 10.781 28.547 13.312 1 57.28 222 SER B C 1
ATOM 4434 O O . SER B 1 222 ? 11.273 27.828 12.438 1 57.28 222 SER B O 1
ATOM 4436 N N . SER B 1 223 ? 11.031 28.219 14.555 1 68.56 223 SER B N 1
ATOM 4437 C CA . SER B 1 223 ? 11.25 26.891 15.109 1 68.56 223 SER B CA 1
ATOM 4438 C C . SER B 1 223 ? 10.18 25.906 14.641 1 68.56 223 SER B C 1
ATOM 4440 O O . SER B 1 223 ? 10.148 24.766 15.086 1 68.56 223 SER B O 1
ATOM 4442 N N . PHE B 1 224 ? 9.406 26.469 13.508 1 80.88 224 PHE B N 1
ATOM 4443 C CA . PHE B 1 224 ? 8.312 25.594 13.094 1 80.88 224 PHE B CA 1
ATOM 4444 C C . PHE B 1 224 ? 8.734 24.734 11.914 1 80.88 224 PHE B C 1
ATOM 4446 O O . PHE B 1 224 ? 9.336 25.219 10.961 1 80.88 224 PHE B O 1
ATOM 4453 N N . ALA B 1 225 ? 8.461 23.531 12 1 87.19 225 ALA B N 1
ATOM 4454 C CA . ALA B 1 225 ? 8.719 22.594 10.906 1 87.19 225 ALA B CA 1
ATOM 4455 C C . ALA B 1 225 ? 7.512 22.484 9.984 1 87.19 225 ALA B C 1
ATOM 4457 O O . ALA B 1 225 ? 6.445 22.016 10.398 1 87.19 225 ALA B O 1
ATOM 4458 N N . PRO B 1 226 ? 7.637 23 8.719 1 94.94 226 PRO B N 1
ATOM 4459 C CA . PRO B 1 226 ? 6.535 22.75 7.789 1 94.94 226 PRO B CA 1
ATOM 4460 C C . PRO B 1 226 ? 6.098 21.297 7.762 1 94.94 226 PRO B C 1
ATOM 4462 O O . PRO B 1 226 ? 6.934 20.391 7.875 1 94.94 226 PRO B O 1
ATOM 4465 N N . THR B 1 227 ? 4.777 21.062 7.672 1 96.62 227 THR B N 1
ATOM 4466 C CA . THR B 1 227 ? 4.246 19.719 7.879 1 96.62 227 THR B CA 1
ATOM 4467 C C . THR B 1 227 ? 3.264 19.359 6.773 1 96.62 227 THR B C 1
ATOM 4469 O O . THR B 1 227 ? 2.41 20.156 6.395 1 96.62 227 THR B O 1
ATOM 4472 N N . ILE B 1 228 ? 3.473 18.203 6.219 1 98.56 228 ILE B N 1
ATOM 4473 C CA . ILE B 1 228 ? 2.51 17.578 5.316 1 98.56 228 ILE B CA 1
ATOM 4474 C C . ILE B 1 228 ? 1.728 16.5 6.062 1 98.56 228 ILE B C 1
ATOM 4476 O O . ILE B 1 228 ? 2.316 15.594 6.66 1 98.56 228 ILE B O 1
ATOM 4480 N N . VAL B 1 229 ? 0.408 16.609 6.094 1 98.5 229 VAL B N 1
ATOM 4481 C CA . VAL B 1 229 ? -0.486 15.609 6.668 1 98.5 229 VAL B CA 1
ATOM 4482 C C . VAL B 1 229 ? -1.266 14.914 5.555 1 98.5 229 VAL B C 1
ATOM 4484 O O . VAL B 1 229 ? -2.072 15.547 4.867 1 98.5 229 VAL B O 1
ATOM 4487 N N . GLY B 1 230 ? -0.956 13.664 5.336 1 98.69 230 GLY B N 1
ATOM 4488 C CA . GLY B 1 230 ? -1.713 12.867 4.383 1 98.69 230 GLY B CA 1
ATOM 4489 C C . GLY B 1 230 ? -2.758 11.984 5.039 1 98.69 230 GLY B C 1
ATOM 4490 O O . GLY B 1 230 ? -2.441 11.203 5.941 1 98.69 230 GLY B O 1
ATOM 4491 N N . VAL B 1 231 ? -3.98 12.148 4.59 1 98 231 VAL B N 1
ATOM 4492 C CA . VAL B 1 231 ? -5.055 11.305 5.102 1 98 231 VAL B CA 1
ATOM 4493 C C . VAL B 1 231 ? -5.16 10.039 4.254 1 98 231 VAL B C 1
ATOM 4495 O O . VAL B 1 231 ? -5.656 10.078 3.125 1 98 231 VAL B O 1
ATOM 4498 N N . CYS B 1 232 ? -4.684 9 4.801 1 97.88 232 CYS B N 1
ATOM 4499 C CA . CYS B 1 232 ? -4.801 7.676 4.211 1 97.88 232 CYS B CA 1
ATOM 4500 C C . CYS B 1 232 ? -6.066 6.973 4.695 1 97.88 232 CYS B C 1
ATOM 4502 O O . CYS B 1 232 ? -7.164 7.516 4.578 1 97.88 232 CYS B O 1
ATOM 4504 N N . SER B 1 233 ? -5.934 5.691 5.141 1 96.38 233 SER B N 1
ATOM 4505 C CA . SER B 1 233 ? -7.066 4.918 5.637 1 96.38 233 SER B CA 1
ATOM 4506 C C . SER B 1 233 ? -6.598 3.703 6.434 1 96.38 233 SER B C 1
ATOM 4508 O O . SER B 1 233 ? -5.488 3.209 6.227 1 96.38 233 SER B O 1
ATOM 4510 N N . ALA B 1 234 ? -7.496 3.338 7.344 1 93.94 234 ALA B N 1
ATOM 4511 C CA . ALA B 1 234 ? -7.254 2.039 7.965 1 93.94 234 ALA B CA 1
ATOM 4512 C C . ALA B 1 234 ? -7.156 0.938 6.914 1 93.94 234 ALA B C 1
ATOM 4514 O O . ALA B 1 234 ? -6.465 -0.062 7.113 1 93.94 234 ALA B O 1
ATOM 4515 N N . ALA B 1 235 ? -7.719 1.142 5.781 1 95.94 235 ALA B N 1
ATOM 4516 C CA . ALA B 1 235 ? -7.699 0.19 4.672 1 95.94 235 ALA B CA 1
ATOM 4517 C C . ALA B 1 235 ? -6.305 0.1 4.055 1 95.94 235 ALA B C 1
ATOM 4519 O O . ALA B 1 235 ? -6.031 -0.798 3.254 1 95.94 235 ALA B O 1
ATOM 4520 N N . SER B 1 236 ? -5.441 1.012 4.406 1 96.88 236 SER B N 1
ATOM 4521 C CA . SER B 1 236 ? -4.047 0.926 3.984 1 96.88 236 SER B CA 1
ATOM 4522 C C . SER B 1 236 ? -3.258 -0.034 4.871 1 96.88 236 SER B C 1
ATOM 4524 O O . SER B 1 236 ? -2.158 -0.458 4.508 1 96.88 236 SER B O 1
ATOM 4526 N N . LYS B 1 237 ? -3.809 -0.324 6.023 1 93.06 237 LYS B N 1
ATOM 4527 C CA . LYS B 1 237 ? -3.078 -1.113 7.012 1 93.06 237 LYS B CA 1
ATOM 4528 C C . LYS B 1 237 ? -3.592 -2.549 7.055 1 93.06 237 LYS B C 1
ATOM 4530 O O . LYS B 1 237 ? -2.873 -3.459 7.477 1 93.06 237 LYS B O 1
ATOM 4535 N N . LEU B 1 238 ? -4.797 -2.746 6.66 1 93.56 238 LEU B N 1
ATOM 4536 C CA . LEU B 1 238 ? -5.391 -4.078 6.684 1 93.56 238 LEU B CA 1
ATOM 4537 C C . LEU B 1 238 ? -6.23 -4.316 5.434 1 93.56 238 LEU B C 1
ATOM 4539 O O . LEU B 1 238 ? -6.73 -3.369 4.82 1 93.56 238 LEU B O 1
ATOM 4543 N N . PRO B 1 239 ? -6.387 -5.621 5.094 1 95.06 239 PRO B N 1
ATOM 4544 C CA . PRO B 1 239 ? -7.285 -5.938 3.98 1 95.06 239 PRO B CA 1
ATOM 4545 C C . PRO B 1 239 ? -8.68 -5.348 4.164 1 95.06 239 PRO B C 1
ATOM 4547 O O . PRO B 1 239 ? -9.203 -5.32 5.281 1 95.06 239 PRO B O 1
ATOM 4550 N N . ALA B 1 240 ? -9.25 -4.859 3.086 1 96.75 240 ALA B N 1
ATOM 4551 C CA . ALA B 1 240 ? -10.555 -4.207 3.119 1 96.75 240 ALA B CA 1
ATOM 4552 C C . ALA B 1 240 ? -11.523 -4.859 2.135 1 96.75 240 ALA B C 1
ATOM 4554 O O . ALA B 1 240 ? -11.875 -4.27 1.11 1 96.75 240 ALA B O 1
ATOM 4555 N N . PRO B 1 241 ? -12.047 -6.059 2.482 1 96.31 241 PRO B N 1
ATOM 4556 C CA . PRO B 1 241 ? -13.016 -6.695 1.587 1 96.31 241 PRO B CA 1
ATOM 4557 C C . PRO B 1 241 ? -14.211 -5.797 1.278 1 96.31 241 PRO B C 1
ATOM 4559 O O . PRO B 1 241 ? -14.766 -5.164 2.182 1 96.31 241 PRO B O 1
ATOM 4562 N N . GLY B 1 242 ? -14.586 -5.734 0.036 1 95.56 242 GLY B N 1
ATOM 4563 C CA . GLY B 1 242 ? -15.633 -4.848 -0.432 1 95.56 242 GLY B CA 1
ATOM 4564 C C . GLY B 1 242 ? -15.125 -3.49 -0.874 1 95.56 242 GLY B C 1
ATOM 4565 O O . GLY B 1 242 ? -15.891 -2.658 -1.36 1 95.56 242 GLY B O 1
ATOM 4566 N N . GLN B 1 243 ? -13.82 -3.217 -0.673 1 96.5 243 GLN B N 1
ATOM 4567 C CA . GLN B 1 243 ? -13.156 -1.967 -1.032 1 96.5 243 GLN B CA 1
ATOM 4568 C C . GLN B 1 243 ? -11.727 -2.219 -1.505 1 96.5 243 GLN B C 1
ATOM 4570 O O . GLN B 1 243 ? -10.805 -1.499 -1.12 1 96.5 243 GLN B O 1
ATOM 4575 N N . ALA B 1 244 ? -11.562 -3.305 -2.285 1 97.75 244 ALA B N 1
ATOM 4576 C CA . ALA B 1 244 ? -10.219 -3.768 -2.613 1 97.75 244 ALA B CA 1
ATOM 4577 C C . ALA B 1 244 ? -9.445 -2.709 -3.396 1 97.75 244 ALA B C 1
ATOM 4579 O O . ALA B 1 244 ? -8.273 -2.463 -3.131 1 97.75 244 ALA B O 1
ATOM 4580 N N . VAL B 1 245 ? -10.07 -2.07 -4.395 1 97.44 245 VAL B N 1
ATOM 4581 C CA . VAL B 1 245 ? -9.383 -1.086 -5.223 1 97.44 245 VAL B CA 1
ATOM 4582 C C . VAL B 1 245 ? -9.164 0.197 -4.422 1 97.44 245 VAL B C 1
ATOM 4584 O O . VAL B 1 245 ? -8.141 0.866 -4.582 1 97.44 245 VAL B O 1
ATOM 4587 N N . TYR B 1 246 ? -10.07 0.55 -3.566 1 96.69 246 TYR B N 1
ATOM 4588 C CA . TYR B 1 246 ? -9.891 1.669 -2.646 1 96.69 246 TYR B CA 1
ATOM 4589 C C . TYR B 1 246 ? -8.703 1.437 -1.727 1 96.69 246 TYR B C 1
ATOM 4591 O O . TYR B 1 246 ? -7.852 2.314 -1.569 1 96.69 246 TYR B O 1
ATOM 4599 N N . ALA B 1 247 ? -8.688 0.245 -1.12 1 98.44 247 ALA B N 1
ATOM 4600 C CA . ALA B 1 247 ? -7.559 -0.113 -0.263 1 98.44 247 ALA B CA 1
ATOM 4601 C C . ALA B 1 247 ? -6.238 -0.005 -1.021 1 98.44 247 ALA B C 1
ATOM 4603 O O . ALA B 1 247 ? -5.238 0.468 -0.474 1 98.44 247 ALA B O 1
ATOM 4604 N N . ALA B 1 248 ? -6.273 -0.442 -2.236 1 98.75 248 ALA B N 1
ATOM 4605 C CA . ALA B 1 248 ? -5.09 -0.353 -3.086 1 98.75 248 ALA B CA 1
ATOM 4606 C C . ALA B 1 248 ? -4.641 1.097 -3.252 1 98.75 248 ALA B C 1
ATOM 4608 O O . ALA B 1 248 ? -3.48 1.428 -3 1 98.75 248 ALA B O 1
ATOM 4609 N N . ALA B 1 249 ? -5.496 1.956 -3.596 1 98.56 249 ALA B N 1
ATOM 4610 C CA . ALA B 1 249 ? -5.168 3.352 -3.867 1 98.56 249 ALA B CA 1
ATOM 4611 C C . ALA B 1 249 ? -4.68 4.059 -2.604 1 98.56 249 ALA B C 1
ATOM 4613 O O . ALA B 1 249 ? -3.703 4.809 -2.641 1 98.56 249 ALA B O 1
ATOM 4614 N N . LYS B 1 250 ? -5.359 3.836 -1.521 1 98.62 250 LYS B N 1
ATOM 4615 C CA . LYS B 1 250 ? -4.977 4.48 -0.268 1 98.62 250 LYS B CA 1
ATOM 4616 C C . LYS B 1 250 ? -3.648 3.936 0.25 1 98.62 250 LYS B C 1
ATOM 4618 O O . LYS B 1 250 ? -2.869 4.664 0.863 1 98.62 250 LYS B O 1
ATOM 4623 N N . SER B 1 251 ? -3.434 2.662 0.008 1 98.75 251 SER B N 1
ATOM 4624 C CA . SER B 1 251 ? -2.133 2.094 0.353 1 98.75 251 SER B CA 1
ATOM 4625 C C . SER B 1 251 ? -1.021 2.709 -0.488 1 98.75 251 SER B C 1
ATOM 4627 O O . SER B 1 251 ? 0.097 2.9 -0.004 1 98.75 251 SER B O 1
ATOM 4629 N N . ALA B 1 252 ? -1.338 2.891 -1.716 1 98.88 252 ALA B N 1
ATOM 4630 C CA . ALA B 1 252 ? -0.368 3.557 -2.582 1 98.88 252 ALA B CA 1
ATOM 4631 C C . ALA B 1 252 ? 0.03 4.918 -2.016 1 98.88 252 ALA B C 1
ATOM 4633 O O . ALA B 1 252 ? 1.219 5.23 -1.914 1 98.88 252 ALA B O 1
ATOM 4634 N N . TYR B 1 253 ? -0.906 5.703 -1.656 1 98.81 253 TYR B N 1
ATOM 4635 C CA . TYR B 1 253 ? -0.634 7.039 -1.136 1 98.81 253 TYR B CA 1
ATOM 4636 C C . TYR B 1 253 ? 0.161 6.965 0.162 1 98.81 253 TYR B C 1
ATOM 4638 O O . TYR B 1 253 ? 1.105 7.734 0.363 1 98.81 253 TYR B O 1
ATOM 4646 N N . ALA B 1 254 ? -0.203 6.055 1.04 1 98.69 254 ALA B N 1
ATOM 4647 C CA . ALA B 1 254 ? 0.518 5.879 2.299 1 98.69 254 ALA B CA 1
ATOM 4648 C C . ALA B 1 254 ? 1.982 5.527 2.049 1 98.69 254 ALA B C 1
ATOM 4650 O O . ALA B 1 254 ? 2.879 6.098 2.676 1 98.69 254 ALA B O 1
ATOM 4651 N N . ALA B 1 255 ? 2.16 4.574 1.132 1 98.75 255 ALA B N 1
ATOM 4652 C CA . ALA B 1 255 ? 3.525 4.152 0.824 1 98.75 255 ALA B CA 1
ATOM 4653 C C . ALA B 1 255 ? 4.336 5.305 0.238 1 98.75 255 ALA B C 1
ATOM 4655 O O . ALA B 1 255 ? 5.516 5.469 0.556 1 98.75 255 ALA B O 1
ATOM 4656 N N . PHE B 1 256 ? 3.732 6.09 -0.571 1 98.75 256 PHE B N 1
ATOM 4657 C CA . PHE B 1 256 ? 4.391 7.262 -1.137 1 98.75 256 PHE B CA 1
ATOM 4658 C C . PHE B 1 256 ? 4.809 8.227 -0.038 1 98.75 256 PHE B C 1
ATOM 4660 O O . PHE B 1 256 ? 5.957 8.68 -0.002 1 98.75 256 PHE B O 1
ATOM 4667 N N . LEU B 1 257 ? 3.898 8.555 0.836 1 98.75 257 LEU B N 1
ATOM 4668 C CA . LEU B 1 257 ? 4.156 9.516 1.905 1 98.75 257 LEU B CA 1
ATOM 4669 C C . LEU B 1 257 ? 5.312 9.055 2.785 1 98.75 257 LEU B C 1
ATOM 4671 O O . LEU B 1 257 ? 6.184 9.852 3.141 1 98.75 257 LEU B O 1
ATOM 4675 N N . ASN B 1 258 ? 5.293 7.801 3.154 1 98 258 ASN B N 1
ATOM 4676 C CA . ASN B 1 258 ? 6.344 7.281 4.023 1 98 258 ASN B CA 1
ATOM 4677 C C . ASN B 1 258 ? 7.703 7.312 3.334 1 98 258 ASN B C 1
ATOM 4679 O O . ASN B 1 258 ? 8.719 7.594 3.971 1 98 258 ASN B O 1
ATOM 4683 N N . SER B 1 259 ? 7.723 6.996 2.057 1 98.44 259 SER B N 1
ATOM 4684 C CA . SER B 1 259 ? 8.977 7.07 1.312 1 98.44 259 SER B CA 1
ATOM 4685 C C . SER B 1 259 ? 9.438 8.516 1.155 1 98.44 259 SER B C 1
ATOM 4687 O O . SER B 1 259 ? 10.625 8.812 1.305 1 98.44 259 SER B O 1
ATOM 4689 N N . LEU B 1 260 ? 8.5 9.375 0.862 1 98.38 260 LEU B N 1
ATOM 4690 C CA . LEU B 1 260 ? 8.805 10.797 0.766 1 98.38 260 LEU B CA 1
ATOM 4691 C C . LEU B 1 260 ? 9.406 11.312 2.07 1 98.38 260 LEU B C 1
ATOM 4693 O O . LEU B 1 260 ? 10.406 12.039 2.055 1 98.38 260 LEU B O 1
ATOM 4697 N N . ARG B 1 261 ? 8.773 10.984 3.186 1 96.94 261 ARG B N 1
ATOM 4698 C CA . ARG B 1 261 ? 9.258 11.398 4.496 1 96.94 261 ARG B CA 1
ATOM 4699 C C . ARG B 1 261 ? 10.742 11.062 4.66 1 96.94 261 ARG B C 1
ATOM 4701 O O . ARG B 1 261 ? 11.531 11.906 5.094 1 96.94 261 ARG B O 1
ATOM 4708 N N . SER B 1 262 ? 11.047 9.836 4.32 1 96.38 262 SER B N 1
ATOM 4709 C CA . SER B 1 262 ? 12.43 9.391 4.449 1 96.38 262 SER B CA 1
ATOM 4710 C C . SER B 1 262 ? 13.352 10.164 3.52 1 96.38 262 SER B C 1
ATOM 4712 O O . SER B 1 262 ? 14.461 10.539 3.906 1 96.38 262 SER B O 1
ATOM 4714 N N . GLU B 1 263 ? 12.953 10.43 2.334 1 97.38 263 GLU B N 1
ATOM 4715 C CA . GLU B 1 263 ? 13.766 11.102 1.326 1 97.38 263 GLU B CA 1
ATOM 4716 C C . GLU B 1 263 ? 14.094 12.523 1.749 1 97.38 263 GLU B C 1
ATOM 4718 O O . GLU B 1 263 ? 15.195 13.016 1.488 1 97.38 263 GLU B O 1
ATOM 4723 N N . ILE B 1 264 ? 13.156 13.156 2.416 1 96.31 264 ILE B N 1
ATOM 4724 C CA . ILE B 1 264 ? 13.344 14.578 2.68 1 96.31 264 ILE B CA 1
ATOM 4725 C C . ILE B 1 264 ? 13.609 14.797 4.168 1 96.31 264 ILE B C 1
ATOM 4727 O O . ILE B 1 264 ? 13.391 15.891 4.688 1 96.31 264 ILE B O 1
ATOM 4731 N N . ALA B 1 265 ? 14 13.773 4.84 1 93.56 265 ALA B N 1
ATOM 4732 C CA . ALA B 1 265 ? 14.164 13.789 6.293 1 93.56 265 ALA B CA 1
ATOM 4733 C C . ALA B 1 265 ? 15.203 14.828 6.711 1 93.56 265 ALA B C 1
ATOM 4735 O O . ALA B 1 265 ? 15.219 15.273 7.863 1 93.56 265 ALA B O 1
ATOM 4736 N N . ASP B 1 266 ? 16.016 15.266 5.828 1 92.12 266 ASP B N 1
ATOM 4737 C CA . ASP B 1 266 ? 17.094 16.203 6.172 1 92.12 266 ASP B CA 1
ATOM 4738 C C . ASP B 1 266 ? 16.734 17.625 5.75 1 92.12 266 ASP B C 1
ATOM 4740 O O . ASP B 1 266 ? 17.578 18.516 5.793 1 92.12 266 ASP B O 1
ATOM 4744 N N . THR B 1 267 ? 15.547 17.922 5.348 1 92.94 267 THR B N 1
ATOM 4745 C CA . THR B 1 267 ? 15.172 19.219 4.809 1 92.94 267 THR B CA 1
ATOM 4746 C C . THR B 1 267 ? 14.43 20.047 5.859 1 92.94 267 THR B C 1
ATOM 4748 O O . THR B 1 267 ? 14.25 21.25 5.691 1 92.94 267 THR B O 1
ATOM 4751 N N . GLY B 1 268 ? 13.898 19.359 6.891 1 90.44 268 GLY B N 1
ATOM 4752 C CA . GLY B 1 268 ? 13.133 20.047 7.914 1 90.44 268 GLY B CA 1
ATOM 4753 C C . GLY B 1 268 ? 11.633 19.922 7.734 1 90.44 268 GLY B C 1
ATOM 4754 O O . GLY B 1 268 ? 10.867 20.281 8.625 1 90.44 268 GLY B O 1
ATOM 4755 N N . VAL B 1 269 ? 11.195 19.453 6.605 1 94.75 269 VAL B N 1
ATOM 4756 C CA . VAL B 1 269 ? 9.773 19.234 6.371 1 94.75 269 VAL B CA 1
ATOM 4757 C C . VAL B 1 269 ? 9.336 17.922 7.027 1 94.75 269 VAL B C 1
ATOM 4759 O O . VAL B 1 269 ? 10.016 16.906 6.895 1 94.75 269 VAL B O 1
ATOM 4762 N N . ARG B 1 270 ? 8.227 17.938 7.75 1 94.06 270 ARG B N 1
ATOM 4763 C CA . ARG B 1 270 ? 7.68 16.75 8.406 1 94.06 270 ARG B CA 1
ATOM 4764 C C . ARG B 1 270 ? 6.52 16.172 7.602 1 94.06 270 ARG B C 1
ATOM 4766 O O . ARG B 1 270 ? 5.82 16.906 6.895 1 94.06 270 ARG B O 1
ATOM 4773 N N . VAL B 1 271 ? 6.391 14.875 7.691 1 97 271 VAL B N 1
ATOM 4774 C CA . VAL B 1 271 ? 5.281 14.172 7.055 1 97 271 VAL B CA 1
ATOM 4775 C C . VAL B 1 271 ? 4.559 13.305 8.086 1 97 271 VAL B C 1
ATOM 4777 O O . VAL B 1 271 ? 5.188 12.516 8.781 1 97 271 VAL B O 1
ATOM 4780 N N . THR B 1 272 ? 3.281 13.492 8.25 1 94.25 272 THR B N 1
ATOM 4781 C CA . THR B 1 272 ? 2.43 12.672 9.109 1 94.25 272 THR B CA 1
ATOM 4782 C C . THR B 1 272 ? 1.376 11.938 8.289 1 94.25 272 THR B C 1
ATOM 4784 O O . THR B 1 272 ? 0.659 12.555 7.496 1 94.25 272 THR B O 1
ATOM 4787 N N . CYS B 1 273 ? 1.322 10.656 8.406 1 96.69 273 CYS B N 1
ATOM 4788 C CA . CYS B 1 273 ? 0.301 9.836 7.766 1 96.69 273 CYS B CA 1
ATOM 4789 C C . CYS B 1 273 ? -0.822 9.5 8.742 1 96.69 273 CYS B C 1
ATOM 4791 O O . CYS B 1 273 ? -0.579 8.914 9.797 1 96.69 273 CYS B O 1
ATOM 4793 N N . ALA B 1 274 ? -2.037 9.875 8.422 1 96.06 274 ALA B N 1
ATOM 4794 C CA . ALA B 1 274 ? -3.203 9.531 9.227 1 96.06 274 ALA B CA 1
ATOM 4795 C C . ALA B 1 274 ? -3.961 8.352 8.617 1 96.06 274 ALA B C 1
ATOM 4797 O O . ALA B 1 274 ? -4.18 8.305 7.406 1 96.06 274 ALA B O 1
ATOM 4798 N N . TYR B 1 275 ? -4.324 7.41 9.445 1 95.62 275 TYR B N 1
ATOM 4799 C CA . TYR B 1 275 ? -5.051 6.219 9.016 1 95.62 275 TYR B CA 1
ATOM 4800 C C . TYR B 1 275 ? -6.387 6.102 9.734 1 95.62 275 TYR B C 1
ATOM 4802 O O . TYR B 1 275 ? -6.547 5.27 10.633 1 95.62 275 TYR B O 1
ATOM 4810 N N . PRO B 1 276 ? -7.371 6.867 9.289 1 94.25 276 PRO B N 1
ATOM 4811 C CA . PRO B 1 276 ? -8.688 6.75 9.922 1 94.25 276 PRO B CA 1
ATOM 4812 C C . PRO B 1 276 ? -9.461 5.523 9.453 1 94.25 276 PRO B C 1
ATOM 4814 O O . PRO B 1 276 ? -9.352 5.129 8.2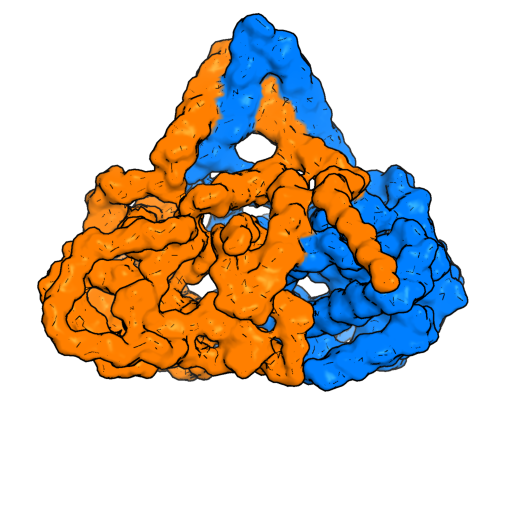89 1 94.25 276 PRO B O 1
ATOM 4817 N N . GLY B 1 277 ? -10.164 4.895 10.383 1 92 277 GLY B N 1
ATOM 4818 C CA . GLY B 1 277 ? -11.227 3.971 10.023 1 92 277 GLY B CA 1
ATOM 4819 C C . GLY B 1 277 ? -12.516 4.672 9.625 1 92 277 GLY B C 1
ATOM 4820 O O . GLY B 1 277 ? -12.492 5.836 9.227 1 92 277 GLY B O 1
ATOM 4821 N N . PRO B 1 278 ? -13.609 4.004 9.68 1 87.94 278 PRO B N 1
ATOM 4822 C CA . PRO B 1 278 ? -14.883 4.625 9.312 1 87.94 278 PRO B CA 1
ATOM 4823 C C . PRO B 1 278 ? -15.203 5.855 10.156 1 87.94 278 PRO B C 1
ATOM 4825 O O . PRO B 1 278 ? -15.133 5.801 11.383 1 87.94 278 PRO B O 1
ATOM 4828 N N . ILE B 1 279 ? -15.453 6.906 9.445 1 85.81 279 ILE B N 1
ATOM 4829 C CA . ILE B 1 279 ? -15.773 8.188 10.07 1 85.81 279 ILE B CA 1
ATOM 4830 C C . ILE B 1 279 ? -17.219 8.547 9.781 1 85.81 279 ILE B C 1
ATOM 4832 O O . ILE B 1 279 ? -17.734 8.297 8.688 1 85.81 279 ILE B O 1
ATOM 4836 N N . ALA B 1 280 ? -17.828 9.078 10.758 1 74.5 280 ALA B N 1
ATOM 4837 C CA . ALA B 1 280 ? -19.219 9.516 10.602 1 74.5 280 ALA B CA 1
ATOM 4838 C C . ALA B 1 280 ? -19.297 10.789 9.773 1 74.5 280 ALA B C 1
ATOM 4840 O O . ALA B 1 280 ? -19.312 11.898 10.32 1 74.5 280 ALA B O 1
ATOM 4841 N N . THR B 1 281 ? -19.062 10.578 8.445 1 63.12 281 THR B N 1
ATOM 4842 C CA . THR B 1 281 ? -19.172 11.719 7.539 1 63.12 281 THR B CA 1
ATOM 4843 C C . THR B 1 281 ? -20.438 11.609 6.688 1 63.12 281 THR B C 1
ATOM 4845 O O . THR B 1 281 ? -20.938 10.516 6.449 1 63.12 281 THR B O 1
ATOM 4848 N N . GLY B 1 282 ? -21.062 12.641 6.188 1 55.22 282 GLY B N 1
ATOM 4849 C CA . GLY B 1 282 ? -22.172 12.664 5.25 1 55.22 282 GLY B CA 1
ATOM 4850 C C . GLY B 1 282 ? -23.531 12.539 5.926 1 55.22 282 GLY B C 1
ATOM 4851 O O . GLY B 1 282 ? -24.562 12.461 5.254 1 55.22 282 GLY B O 1
ATOM 4852 N N . MET B 1 283 ? -23.562 12.148 7.199 1 44.75 283 MET B N 1
ATOM 4853 C CA . MET B 1 283 ? -24.859 11.867 7.816 1 44.75 283 MET B CA 1
ATOM 4854 C C . MET B 1 283 ? -25.734 13.125 7.852 1 44.75 283 MET B C 1
ATOM 4856 O O . MET B 1 283 ? -26.953 13.031 7.961 1 44.75 283 MET B O 1
ATOM 4860 N N . ASN B 1 284 ? -25.172 14.164 7.898 1 42.91 284 ASN B N 1
ATOM 4861 C CA . ASN B 1 284 ? -26.062 15.32 7.945 1 42.91 284 ASN B CA 1
ATOM 4862 C C . ASN B 1 284 ? -26.359 15.859 6.547 1 42.91 284 ASN B C 1
ATOM 4864 O O . ASN B 1 284 ? -26.453 17.078 6.355 1 42.91 284 ASN B O 1
ATOM 4868 N N . GLY B 1 285 ? -26.5 14.875 5.535 1 48.88 285 GLY B N 1
ATOM 4869 C CA . GLY B 1 285 ? -26.766 15.414 4.211 1 48.88 285 GLY B CA 1
ATOM 4870 C C . GLY B 1 285 ? -25.516 15.703 3.416 1 48.88 285 GLY B C 1
ATOM 4871 O O . GLY B 1 285 ? -25.578 16.266 2.322 1 48.88 285 GLY B O 1
ATOM 4872 N N . GLN B 1 286 ? -24.453 15.398 4.078 1 53.78 286 GLN B N 1
ATOM 4873 C CA . GLN B 1 286 ? -23.203 15.797 3.422 1 53.78 286 GLN B CA 1
ATOM 4874 C C . GLN B 1 286 ? -22.812 14.781 2.35 1 53.78 286 GLN B C 1
ATOM 4876 O O . GLN B 1 286 ? -23.078 13.594 2.482 1 53.78 286 GLN B O 1
ATOM 4881 N N . GLU B 1 287 ? -22.422 15.336 1.107 1 61 287 GLU B N 1
ATOM 4882 C CA . GLU B 1 287 ? -22.016 14.664 -0.123 1 61 287 GLU B CA 1
ATOM 4883 C C . GLU B 1 287 ? -20.719 13.883 0.077 1 61 287 GLU B C 1
ATOM 4885 O O . GLU B 1 287 ? -19.844 14.312 0.827 1 61 287 GLU B O 1
ATOM 4890 N N . ARG B 1 288 ? -20.828 12.438 -0.16 1 72.12 288 ARG B N 1
ATOM 4891 C CA . ARG B 1 288 ? -19.594 11.648 -0.198 1 72.12 288 ARG B CA 1
ATOM 4892 C C . ARG B 1 288 ? -19.375 11.047 -1.582 1 72.12 288 ARG B C 1
ATOM 4894 O O . ARG B 1 288 ? -20.328 10.781 -2.311 1 72.12 288 ARG B O 1
ATOM 4901 N N . VAL B 1 289 ? -18.141 11.047 -1.974 1 77.06 289 VAL B N 1
ATOM 4902 C CA . VAL B 1 289 ? -17.797 10.344 -3.203 1 77.06 289 VAL B CA 1
ATOM 4903 C C . VAL B 1 289 ? -17.594 8.859 -2.906 1 77.06 289 VAL B C 1
ATOM 4905 O O . VAL B 1 289 ? -16.719 8.492 -2.102 1 77.06 289 VAL B O 1
ATOM 4908 N N . VAL B 1 290 ? -18.469 7.996 -3.389 1 79.5 290 VAL B N 1
ATOM 4909 C CA . VAL B 1 290 ? -18.359 6.547 -3.252 1 79.5 290 VAL B CA 1
ATOM 4910 C C . VAL B 1 290 ? -18.359 5.895 -4.629 1 79.5 290 VAL B C 1
ATOM 4912 O O . VAL B 1 290 ? -19.328 6.051 -5.391 1 79.5 290 VAL B O 1
ATOM 4915 N N . PHE B 1 291 ? -17.312 5.203 -4.902 1 84.81 291 PHE B N 1
ATOM 4916 C CA . PHE B 1 291 ? -17.234 4.469 -6.156 1 84.81 291 PHE B CA 1
ATOM 4917 C C . PHE B 1 291 ? -17.938 3.121 -6.043 1 84.81 291 PHE B C 1
ATOM 4919 O O . PHE B 1 291 ? -17.797 2.43 -5.031 1 84.81 291 PHE B O 1
ATOM 4926 N N . ARG B 1 292 ? -18.703 2.92 -6.996 1 83.94 292 ARG B N 1
ATOM 4927 C CA . ARG B 1 292 ? -19.391 1.634 -7.113 1 83.94 292 ARG B CA 1
ATOM 4928 C C . ARG B 1 292 ? -19.062 0.957 -8.438 1 83.94 292 ARG B C 1
ATOM 4930 O O . ARG B 1 292 ? -18.188 1.422 -9.18 1 83.94 292 ARG B O 1
ATOM 4937 N N . ARG B 1 293 ? -19.656 -0.139 -8.664 1 78.5 293 ARG B N 1
ATOM 4938 C CA . ARG B 1 293 ? -19.328 -0.956 -9.828 1 78.5 293 ARG B CA 1
ATOM 4939 C C . ARG B 1 293 ? -19.438 -0.146 -11.117 1 78.5 293 ARG B C 1
ATOM 4941 O O . ARG B 1 293 ? -18.641 -0.314 -12.039 1 78.5 293 ARG B O 1
ATOM 4948 N N . ASP B 1 294 ? -20.328 0.752 -11.18 1 75.25 294 ASP B N 1
ATOM 4949 C CA . ASP B 1 294 ? -20.625 1.389 -12.453 1 75.25 294 ASP B CA 1
ATOM 4950 C C . ASP B 1 294 ? -20.516 2.908 -12.352 1 75.25 294 ASP B C 1
ATOM 4952 O O . ASP B 1 294 ? -20.906 3.629 -13.273 1 75.25 294 ASP B O 1
ATOM 4956 N N . MET B 1 295 ? -20.031 3.355 -11.289 1 71.75 295 MET B N 1
ATOM 4957 C CA . MET B 1 295 ? -20 4.801 -11.094 1 71.75 295 MET B CA 1
ATOM 4958 C C . MET B 1 295 ? -18.562 5.312 -11.086 1 71.75 295 MET B C 1
ATOM 4960 O O . MET B 1 295 ? -17.938 5.391 -10.031 1 71.75 295 MET B O 1
ATOM 4964 N N . ALA B 1 296 ? -18.188 5.727 -12.289 1 64 296 ALA B N 1
ATOM 4965 C CA . ALA B 1 296 ? -16.797 6.184 -12.438 1 64 296 ALA B CA 1
ATOM 4966 C C . ALA B 1 296 ? -16.672 7.664 -12.102 1 64 296 ALA B C 1
ATOM 4968 O O . ALA B 1 296 ? -15.586 8.234 -12.18 1 64 296 ALA B O 1
ATOM 4969 N N . SER B 1 297 ? -17.828 8.266 -11.711 1 63.88 297 SER B N 1
ATOM 4970 C CA . SER B 1 297 ? -17.672 9.695 -11.477 1 63.88 297 SER B CA 1
ATOM 4971 C C . SER B 1 297 ? -17.5 10 -9.992 1 63.88 297 SER B C 1
ATOM 4973 O O . SER B 1 297 ? -18.156 9.391 -9.148 1 63.88 297 SER B O 1
ATOM 4975 N N . SER B 1 298 ? -16.594 10.789 -9.734 1 62.53 298 SER B N 1
ATOM 4976 C CA . SER B 1 298 ? -16.266 11.234 -8.383 1 62.53 298 SER B CA 1
ATOM 4977 C C . SER B 1 298 ? -17.25 12.305 -7.906 1 62.53 298 SER B C 1
ATOM 4979 O O . SER B 1 298 ? -16.875 13.211 -7.168 1 62.53 298 SER B O 1
ATOM 4981 N N . SER B 1 299 ? -18.469 12.234 -8.414 1 59.59 299 SER B N 1
ATOM 4982 C CA . SER B 1 299 ? -19.406 13.258 -7.945 1 59.59 299 SER B CA 1
ATOM 4983 C C . SER B 1 299 ? -20.125 12.797 -6.684 1 59.59 299 SER B C 1
ATOM 4985 O O . SER B 1 299 ? -20.422 11.609 -6.527 1 59.59 299 SER B O 1
ATOM 4987 N N . PRO B 1 300 ? -20.25 13.75 -5.77 1 59.47 300 PRO B N 1
ATOM 4988 C CA . PRO B 1 300 ? -20.953 13.398 -4.539 1 59.47 300 PRO B CA 1
ATOM 4989 C C . PRO B 1 300 ? -22.344 12.836 -4.805 1 59.47 300 PRO B C 1
ATOM 4991 O O . PRO B 1 300 ? -23 13.234 -5.773 1 59.47 300 PRO B O 1
ATOM 4994 N N . SER B 1 301 ? -22.828 11.852 -4.258 1 50.12 301 SER B N 1
ATOM 4995 C CA . SER B 1 301 ? -24.172 11.312 -4.41 1 50.12 301 SER B CA 1
ATOM 4996 C C . SER B 1 301 ? -25.234 12.344 -4.012 1 50.12 301 SER B C 1
ATOM 4998 O O . SER B 1 301 ? -25.094 13.023 -2.994 1 50.12 301 SER B O 1
ATOM 5000 N N . PRO B 1 302 ? -26.266 12.664 -4.945 1 41.84 302 PRO B N 1
ATOM 5001 C CA . PRO B 1 302 ? -27.359 13.617 -4.703 1 41.84 302 PRO B CA 1
ATOM 5002 C C . PRO B 1 302 ? -28.125 13.32 -3.416 1 41.84 302 PRO B C 1
ATOM 5004 O O . PRO B 1 302 ? -29.047 14.055 -3.062 1 41.84 302 PRO B O 1
ATOM 5007 N N . GLY B 1 303 ? -28.188 12.359 -2.861 1 36.69 303 GLY B N 1
ATOM 5008 C CA . GLY B 1 303 ? -29.219 12.141 -1.848 1 36.69 303 GLY B CA 1
ATOM 5009 C C . GLY B 1 303 ? -29.219 13.203 -0.767 1 36.69 303 GLY B C 1
ATOM 5010 O O . GLY B 1 303 ? -30.031 13.164 0.153 1 36.69 303 GLY B O 1
ATOM 5011 N N . ALA B 1 304 ? -28.25 13.969 -0.547 1 35.44 304 ALA B N 1
ATOM 5012 C CA . ALA B 1 304 ? -28.438 14.883 0.577 1 35.44 304 ALA B CA 1
ATOM 5013 C C . ALA B 1 304 ? -29.297 16.078 0.173 1 35.44 304 ALA B C 1
ATOM 5015 O O . ALA B 1 304 ? -29.516 16.984 0.974 1 35.44 304 ALA B O 1
ATOM 5016 N N . ALA B 1 305 ? -29.625 16.375 -1.07 1 32.91 305 ALA B N 1
ATOM 5017 C CA . ALA B 1 305 ? -30.297 17.656 -1.277 1 32.91 305 ALA B CA 1
ATOM 5018 C C . ALA B 1 305 ? -31.641 17.703 -0.542 1 32.91 305 ALA B C 1
ATOM 5020 O O . ALA B 1 305 ? -32.281 18.75 -0.499 1 32.91 305 ALA B O 1
ATOM 5021 N N . LYS B 1 306 ? -32.438 16.781 -0.457 1 31.8 306 LYS B N 1
ATOM 5022 C CA . LYS B 1 306 ? -33.781 17.297 -0.205 1 31.8 306 LYS B CA 1
ATOM 5023 C C . LYS B 1 306 ? -33.875 17.891 1.192 1 31.8 306 LYS B C 1
ATOM 5025 O O . LYS B 1 306 ? -34.938 18.344 1.598 1 31.8 306 LYS B O 1
ATOM 5030 N N . LYS B 1 307 ? -33.625 17.344 2.291 1 32.22 307 LYS B N 1
ATOM 5031 C CA . LYS B 1 307 ? -34.406 18.016 3.332 1 32.22 307 LYS B CA 1
ATOM 5032 C C . LYS B 1 307 ? -34.062 19.5 3.414 1 32.22 307 LYS B C 1
ATOM 5034 O O . LYS B 1 307 ? -32.875 19.875 3.4 1 32.22 307 LYS B O 1
ATOM 5039 N N . THR B 1 308 ? -35 20.453 3.242 1 27.88 308 THR B N 1
ATOM 5040 C CA . THR B 1 308 ? -35.281 21.875 3.344 1 27.88 308 THR B CA 1
ATOM 5041 C C . THR B 1 308 ? -34.531 22.5 4.512 1 27.88 308 THR B C 1
ATOM 5043 O O . THR B 1 308 ? -34.125 21.797 5.43 1 27.88 308 THR B O 1
ATOM 5046 N N . LYS B 1 309 ? -35.031 23.922 5.008 1 29.42 309 LYS B N 1
ATOM 5047 C CA . LYS B 1 309 ? -34.844 25.188 5.727 1 29.42 309 LYS B CA 1
ATOM 5048 C C . LYS B 1 309 ? -34.531 24.938 7.199 1 29.42 309 LYS B C 1
ATOM 5050 O O . LYS B 1 309 ? -34.125 25.859 7.914 1 29.42 309 LYS B O 1
ATOM 5055 N N . SER B 1 310 ? -35.594 24.375 7.961 1 29.59 310 SER B N 1
ATOM 5056 C CA . SER B 1 310 ? -35.844 25.031 9.25 1 29.59 310 SER B CA 1
ATOM 5057 C C . SER B 1 310 ? -34.625 24.906 10.156 1 29.59 310 SER B C 1
ATOM 5059 O O . SER B 1 310 ? -34.125 25.891 10.688 1 29.59 310 SER B O 1
ATOM 5061 N N . HIS B 1 311 ? -34.938 24.094 11.367 1 29.17 311 HIS B N 1
ATOM 5062 C CA . HIS B 1 311 ? -34.312 24.344 12.664 1 29.17 311 HIS B CA 1
ATOM 5063 C C . HIS B 1 311 ? -32.812 24.016 12.641 1 29.17 311 HIS B C 1
ATOM 5065 O O . HIS B 1 311 ? -32.375 23.156 11.875 1 29.17 311 HIS B O 1
ATOM 5071 N N . ALA B 1 312 ? -31.984 24.906 13.25 1 30.44 312 ALA B N 1
ATOM 5072 C CA . ALA B 1 312 ? -30.562 24.922 13.602 1 30.44 312 ALA B CA 1
ATOM 5073 C C . ALA B 1 312 ? -30.031 23.5 13.812 1 30.44 312 ALA B C 1
ATOM 5075 O O . ALA B 1 312 ? -30.531 22.766 14.672 1 30.44 312 ALA B O 1
ATOM 5076 N N . PRO B 1 313 ? -29.656 22.828 12.828 1 35.16 313 PRO B N 1
ATOM 5077 C CA . PRO B 1 313 ? -29.203 21.469 13.109 1 35.16 313 PRO B CA 1
ATOM 5078 C C . PRO B 1 313 ? -28.438 21.359 14.43 1 35.16 313 PRO B C 1
ATOM 5080 O O . PRO B 1 313 ? -27.609 22.219 14.734 1 35.16 313 PRO B O 1
ATOM 5083 N N . ASP B 1 314 ? -29.219 21 15.562 1 31.55 314 ASP B N 1
ATOM 5084 C CA . ASP B 1 314 ? -28.547 20.734 16.828 1 31.55 314 ASP B CA 1
ATOM 5085 C C . ASP B 1 314 ? -27.188 20.062 16.609 1 31.55 314 ASP B C 1
ATOM 5087 O O . ASP B 1 314 ? -27.125 18.953 16.078 1 31.55 314 ASP B O 1
ATOM 5091 N N . THR B 1 315 ? -26.172 20.75 16.141 1 35.31 315 THR B N 1
ATOM 5092 C CA . THR B 1 315 ? -24.75 20.453 16 1 35.31 315 THR B CA 1
ATOM 5093 C C . THR B 1 315 ? -24.312 19.375 16.984 1 35.31 315 THR B C 1
ATOM 5095 O O . THR B 1 315 ? -23.219 18.828 16.859 1 35.31 315 THR B O 1
ATOM 5098 N N . SER B 1 316 ? -24.953 19.344 18.188 1 33.78 316 SER B N 1
ATOM 5099 C CA . SER B 1 316 ? -24.484 18.562 19.328 1 33.78 316 SER B CA 1
ATOM 5100 C C . SER B 1 316 ? -24.688 17.078 19.094 1 33.78 316 SER B C 1
ATOM 5102 O O . SER B 1 316 ? -24.094 16.25 19.781 1 33.78 316 SER B O 1
ATOM 5104 N N . SER B 1 317 ? -25.828 16.625 18.453 1 34.88 317 SER B N 1
ATOM 5105 C CA . SER B 1 317 ? -26.125 15.195 18.484 1 34.88 317 SER B CA 1
ATOM 5106 C C . SER B 1 317 ? -25.344 14.445 17.422 1 34.88 317 SER B C 1
ATOM 5108 O O . SER B 1 317 ? -25.859 14.188 16.328 1 34.88 317 SER B O 1
ATOM 5110 N N . ALA B 1 318 ? -24.219 14.891 16.922 1 40.03 318 ALA B N 1
ATOM 5111 C CA . ALA B 1 318 ? -23.344 13.984 16.188 1 40.03 318 ALA B CA 1
ATOM 5112 C C . ALA B 1 318 ? -23.625 12.523 16.531 1 40.03 318 ALA B C 1
ATOM 5114 O O . ALA B 1 318 ? -23.297 12.07 17.625 1 40.03 318 ALA B O 1
ATOM 5115 N N . SER B 1 319 ? -24.734 12.008 16.219 1 41.03 319 SER B N 1
ATOM 5116 C CA . SER B 1 319 ? -25.297 10.68 16.438 1 41.03 319 SER B CA 1
ATOM 5117 C C . SER B 1 319 ? -24.25 9.594 16.219 1 41.03 319 SER B C 1
ATOM 5119 O O . SER B 1 319 ? -23.516 9.633 15.234 1 41.03 319 SER B O 1
ATOM 5121 N N . LYS B 1 320 ? -23.703 9.109 17.312 1 50.5 320 LYS B N 1
ATOM 5122 C CA . LYS B 1 320 ? -22.938 7.875 17.453 1 50.5 320 LYS B CA 1
ATOM 5123 C C . LYS B 1 320 ? -23.453 6.801 16.5 1 50.5 320 LYS B C 1
ATOM 5125 O O . LYS B 1 320 ? -24.5 6.199 16.734 1 50.5 320 LYS B O 1
ATOM 5130 N N . ILE B 1 321 ? -23.297 7.176 15.141 1 58.25 321 ILE B N 1
ATOM 5131 C CA . ILE B 1 321 ? -23.625 6.062 14.266 1 58.25 321 ILE B CA 1
ATOM 5132 C C . ILE B 1 321 ? -22.766 4.855 14.609 1 58.25 321 ILE B C 1
ATOM 5134 O O . ILE B 1 321 ? -21.531 4.969 14.711 1 58.25 321 ILE B O 1
ATOM 5138 N N . LYS B 1 322 ? -23.391 3.881 14.961 1 65.94 322 LYS B N 1
ATOM 5139 C CA . LYS B 1 322 ? -22.75 2.645 15.414 1 65.94 322 LYS B CA 1
ATOM 5140 C C . LYS B 1 322 ? -21.625 2.229 14.469 1 65.94 322 LYS B C 1
ATOM 5142 O O . LYS B 1 322 ? -21.797 2.238 13.25 1 65.94 322 LYS B O 1
ATOM 5147 N N . GLY B 1 323 ? -20.469 2.203 14.922 1 75.31 323 GLY B N 1
ATOM 5148 C CA . GLY B 1 323 ? -19.312 1.646 14.234 1 75.31 323 GLY B CA 1
ATOM 5149 C C . GLY B 1 323 ? -18.469 2.695 13.539 1 75.31 323 GLY B C 1
ATOM 5150 O O . GLY B 1 323 ? -17.547 2.361 12.781 1 75.31 323 GLY B O 1
ATOM 5151 N N . ARG B 1 324 ? -18.812 4.035 13.734 1 85.25 324 ARG B N 1
ATOM 5152 C CA . ARG B 1 324 ? -18.047 5.098 13.094 1 85.25 324 ARG B CA 1
ATOM 5153 C C . ARG B 1 324 ? -17.5 6.074 14.133 1 85.25 324 ARG B C 1
ATOM 5155 O O . ARG B 1 324 ? -18.109 6.258 15.195 1 85.25 324 ARG B O 1
ATOM 5162 N N . MET B 1 325 ? -16.375 6.684 13.859 1 85.12 325 MET B N 1
ATOM 5163 C CA . MET B 1 325 ? -15.797 7.68 14.75 1 85.12 325 MET B CA 1
ATOM 5164 C C . MET B 1 325 ? -16.344 9.07 14.445 1 85.12 325 MET B C 1
ATOM 5166 O O . MET B 1 325 ? -16.547 9.422 13.281 1 85.12 325 MET B O 1
ATOM 5170 N N . PRO B 1 326 ? -16.531 9.844 15.539 1 86.62 326 PRO B N 1
ATOM 5171 C CA . PRO B 1 326 ? -16.922 11.234 15.281 1 86.62 326 PRO B CA 1
ATOM 5172 C C . PRO B 1 326 ? -15.852 12.008 14.508 1 86.62 326 PRO B C 1
ATOM 5174 O O . PRO B 1 326 ? -14.672 11.945 14.852 1 86.62 326 PRO B O 1
ATOM 5177 N N . VAL B 1 327 ? -16.281 12.719 13.492 1 91.5 327 VAL B N 1
ATOM 5178 C CA . VAL B 1 327 ? -15.375 13.375 12.562 1 91.5 327 VAL B CA 1
ATOM 5179 C C . VAL B 1 327 ? -14.547 14.43 13.305 1 91.5 327 VAL B C 1
ATOM 5181 O O . VAL B 1 327 ? -13.359 14.602 13.023 1 91.5 327 VAL B O 1
ATOM 5184 N N . ASP B 1 328 ? -15.125 15.133 14.289 1 90.06 328 ASP B N 1
ATOM 5185 C CA . ASP B 1 328 ? -14.43 16.172 15.039 1 90.06 328 ASP B CA 1
ATOM 5186 C C . ASP B 1 328 ? -13.305 15.586 15.883 1 90.06 328 ASP B C 1
ATOM 5188 O O . ASP B 1 328 ? -12.242 16.203 16.031 1 90.06 328 ASP B O 1
ATOM 5192 N N . ARG B 1 329 ? -13.594 14.445 16.406 1 88.06 329 ARG B N 1
ATOM 5193 C CA . ARG B 1 329 ? -12.562 13.773 17.188 1 88.06 329 ARG B CA 1
ATOM 5194 C C . ARG B 1 329 ? -11.383 13.359 16.312 1 88.06 329 ARG B C 1
ATOM 5196 O O . ARG B 1 329 ? -10.227 13.516 16.703 1 88.06 329 ARG B O 1
ATOM 5203 N N . VAL B 1 330 ? -11.727 12.836 15.188 1 91.88 330 VAL B N 1
ATOM 5204 C CA . VAL B 1 330 ? -10.688 12.406 14.258 1 91.88 330 VAL B CA 1
ATOM 5205 C C . VAL B 1 330 ? -9.836 13.609 13.844 1 91.88 330 VAL B C 1
ATOM 5207 O O . VAL B 1 330 ? -8.609 13.539 13.859 1 91.88 330 VAL B O 1
ATOM 5210 N N . ALA B 1 331 ? -10.453 14.719 13.539 1 94.38 331 ALA B N 1
ATOM 5211 C CA . ALA B 1 331 ? -9.742 15.93 13.148 1 94.38 331 ALA B CA 1
ATOM 5212 C C . ALA B 1 331 ? -8.82 16.422 14.266 1 94.38 331 ALA B C 1
ATOM 5214 O O . ALA B 1 331 ? -7.648 16.719 14.023 1 94.38 331 ALA B O 1
ATOM 5215 N N . ARG B 1 332 ? -9.352 16.453 15.453 1 91.5 332 ARG B N 1
ATOM 5216 C CA . ARG B 1 332 ? -8.578 16.906 16.609 1 91.5 332 ARG B CA 1
ATOM 5217 C C . ARG B 1 332 ? -7.348 16.031 16.828 1 91.5 332 ARG B C 1
ATOM 5219 O O . ARG B 1 332 ? -6.25 16.547 17.062 1 91.5 332 ARG B O 1
ATOM 5226 N N . ASP B 1 333 ? -7.559 14.773 16.703 1 89.5 333 ASP B N 1
ATOM 5227 C CA . ASP B 1 333 ? -6.473 13.836 16.984 1 89.5 333 ASP B CA 1
ATOM 5228 C C . ASP B 1 333 ? -5.41 13.898 15.883 1 89.5 333 ASP B C 1
ATOM 5230 O O . ASP B 1 333 ? -4.215 13.781 16.156 1 89.5 333 ASP B O 1
ATOM 5234 N N . ILE B 1 334 ? -5.824 14.039 14.648 1 93.69 334 ILE B N 1
ATOM 5235 C CA . ILE B 1 334 ? -4.871 14.148 13.547 1 93.69 334 ILE B CA 1
ATOM 5236 C C . ILE B 1 334 ? -4.027 15.414 13.719 1 93.69 334 ILE B C 1
ATOM 5238 O O . ILE B 1 334 ? -2.807 15.375 13.562 1 93.69 334 ILE B O 1
ATOM 5242 N N . ILE B 1 335 ? -4.648 16.531 14.086 1 95.06 335 ILE B N 1
ATOM 5243 C CA . ILE B 1 335 ? -3.939 17.797 14.266 1 95.06 335 ILE B CA 1
ATOM 5244 C C . ILE B 1 335 ? -2.949 17.672 15.422 1 95.06 335 ILE B C 1
ATOM 5246 O O . ILE B 1 335 ? -1.8 18.109 15.312 1 95.06 335 ILE B O 1
ATOM 5250 N N . ALA B 1 336 ? -3.383 17.047 16.5 1 87.62 336 ALA B N 1
ATOM 5251 C CA . ALA B 1 336 ? -2.508 16.859 17.641 1 87.62 336 ALA B CA 1
ATOM 5252 C C . ALA B 1 336 ? -1.292 16.016 17.266 1 87.62 336 ALA B C 1
ATOM 5254 O O . ALA B 1 336 ? -0.164 16.328 17.656 1 87.62 336 ALA B O 1
ATOM 5255 N N . ALA B 1 337 ? -1.544 14.961 16.516 1 86.5 337 ALA B N 1
ATOM 5256 C CA . ALA B 1 337 ? -0.459 14.07 16.109 1 86.5 337 ALA B CA 1
ATOM 5257 C C . ALA B 1 337 ? 0.544 14.812 15.219 1 86.5 337 ALA B C 1
ATOM 5259 O O . ALA B 1 337 ? 1.757 14.672 15.398 1 86.5 337 ALA B O 1
ATOM 5260 N N . ALA B 1 338 ? 0.016 15.547 14.266 1 91.31 338 ALA B N 1
ATOM 5261 C CA . ALA B 1 338 ? 0.887 16.328 13.383 1 91.31 338 ALA B CA 1
ATOM 5262 C C . ALA B 1 338 ? 1.692 17.344 14.18 1 91.31 338 ALA B C 1
ATOM 5264 O O . ALA B 1 338 ? 2.877 17.562 13.914 1 91.31 338 ALA B O 1
ATOM 5265 N N . ALA B 1 339 ? 1.054 17.953 15.172 1 89.25 339 ALA B N 1
ATOM 5266 C CA . ALA B 1 339 ? 1.665 19.016 15.977 1 89.25 339 ALA B CA 1
ATOM 5267 C C . ALA B 1 339 ? 2.873 18.484 16.75 1 89.25 339 ALA B C 1
ATOM 5269 O O . ALA B 1 339 ? 3.871 19.188 16.906 1 89.25 339 ALA B O 1
ATOM 5270 N N . VAL B 1 340 ? 2.754 17.297 17.203 1 81.56 340 VAL B N 1
ATOM 5271 C CA . VAL B 1 340 ? 3.832 16.766 18.031 1 81.56 340 VAL B CA 1
ATOM 5272 C C . VAL B 1 340 ? 4.828 16 17.172 1 81.56 340 VAL B C 1
ATOM 5274 O O . VAL B 1 340 ? 5.816 15.469 17.672 1 81.56 340 VAL B O 1
ATOM 5277 N N . GLY B 1 341 ? 4.539 15.836 15.938 1 85.12 341 GLY B N 1
ATOM 5278 C CA . GLY B 1 341 ? 5.508 15.281 15 1 85.12 341 GLY B CA 1
ATOM 5279 C C . GLY B 1 341 ? 5.398 13.773 14.859 1 85.12 341 GLY B C 1
ATOM 5280 O O . GLY B 1 341 ? 6.402 13.094 14.617 1 85.12 341 GLY B O 1
ATOM 5281 N N . HIS B 1 342 ? 4.211 13.203 15.086 1 85.31 342 HIS B N 1
ATOM 5282 C CA . HIS B 1 342 ? 4.012 11.781 14.844 1 85.31 342 HIS B CA 1
ATOM 5283 C C . HIS B 1 342 ? 4.164 11.453 13.359 1 85.31 342 HIS B C 1
ATOM 5285 O O . HIS B 1 342 ? 3.707 12.211 12.5 1 85.31 342 HIS B O 1
ATOM 5291 N N . ASP B 1 343 ? 4.887 10.305 13.133 1 89.5 343 ASP B N 1
ATOM 5292 C CA . ASP B 1 343 ? 4.984 9.836 11.758 1 89.5 343 ASP B CA 1
ATOM 5293 C C . ASP B 1 343 ? 3.654 9.258 11.273 1 89.5 343 ASP B C 1
ATOM 5295 O O . ASP B 1 343 ? 3.303 9.398 10.102 1 89.5 343 ASP B O 1
ATOM 5299 N N . GLU B 1 344 ? 2.965 8.609 12.156 1 89.62 344 GLU B N 1
ATOM 5300 C CA . GLU B 1 344 ? 1.692 7.98 11.82 1 89.62 344 GLU B CA 1
ATOM 5301 C C . GLU B 1 344 ? 0.709 8.07 12.984 1 89.62 344 GLU B C 1
ATOM 5303 O O . GLU B 1 344 ? 1.117 8.102 14.148 1 89.62 344 GLU B O 1
ATOM 5308 N N . ILE B 1 345 ? -0.547 8.125 12.633 1 86.5 345 ILE B N 1
ATOM 5309 C CA . ILE B 1 345 ? -1.619 8 13.617 1 86.5 345 ILE B CA 1
ATOM 5310 C C . ILE B 1 345 ? -2.738 7.129 13.047 1 86.5 345 ILE B C 1
ATOM 5312 O O . ILE B 1 345 ? -3.219 7.371 11.938 1 86.5 345 ILE B O 1
ATOM 5316 N N . VAL B 1 346 ? -3.084 6.07 13.734 1 87.38 346 VAL B N 1
ATOM 5317 C CA . VAL B 1 346 ? -4.191 5.191 13.375 1 87.38 346 VAL B CA 1
ATOM 5318 C C . VAL B 1 346 ? -5.387 5.469 14.281 1 87.38 346 VAL B C 1
ATOM 5320 O O . VAL B 1 346 ? -5.25 5.523 15.5 1 87.38 346 VAL B O 1
ATOM 5323 N N . LEU B 1 347 ? -6.531 5.812 13.672 1 85.5 347 LEU B N 1
ATOM 5324 C CA . LEU B 1 347 ? -7.762 6.117 14.391 1 85.5 347 LEU B CA 1
ATOM 5325 C C . LEU B 1 347 ? -8.914 5.258 13.883 1 85.5 347 LEU B C 1
ATOM 5327 O O . LEU B 1 347 ? -9.352 5.414 12.742 1 85.5 347 LEU B O 1
ATOM 5331 N N . ALA B 1 348 ? -9.398 4.375 14.664 1 85.75 348 ALA B N 1
ATOM 5332 C CA . ALA B 1 348 ? -10.508 3.518 14.25 1 85.75 348 ALA B CA 1
ATOM 5333 C C . ALA B 1 348 ? -11.312 3.039 15.453 1 85.75 348 ALA B C 1
ATOM 5335 O O . ALA B 1 348 ? -10.773 2.92 16.562 1 85.75 348 ALA B O 1
ATOM 5336 N N . PRO B 1 349 ? -12.586 2.828 15.211 1 81.31 349 PRO B N 1
ATOM 5337 C CA . PRO B 1 349 ? -13.344 2.16 16.266 1 81.31 349 PRO B CA 1
ATOM 5338 C C . PRO B 1 349 ? -13 0.679 16.406 1 81.31 349 PRO B C 1
ATOM 5340 O O . PRO B 1 349 ? -12.336 0.117 15.531 1 81.31 349 PRO B O 1
ATOM 5343 N N . GLN B 1 350 ? -13.414 0.115 17.516 1 78.5 350 GLN B N 1
ATOM 5344 C CA . GLN B 1 350 ? -13.32 -1.337 17.625 1 78.5 350 GLN B CA 1
ATOM 5345 C C . GLN B 1 350 ? -14.375 -2.02 16.75 1 78.5 350 GLN B C 1
ATOM 5347 O O . GLN B 1 350 ? -15.477 -1.488 16.578 1 78.5 350 GLN B O 1
ATOM 5352 N N . PRO B 1 351 ? -14.164 -3.184 16.188 1 81.62 351 PRO B N 1
ATOM 5353 C CA . PRO B 1 351 ? -12.961 -4.008 16.359 1 81.62 351 PRO B CA 1
ATOM 5354 C C . PRO B 1 351 ? -11.867 -3.678 15.344 1 81.62 351 PRO B C 1
ATOM 5356 O O . PRO B 1 351 ? -10.836 -4.348 15.312 1 81.62 351 PRO B O 1
ATOM 5359 N N . ILE B 1 352 ? -12.047 -2.668 14.539 1 87 352 ILE B N 1
ATOM 5360 C CA . ILE B 1 352 ? -11.117 -2.334 13.469 1 87 352 ILE B CA 1
ATOM 5361 C C . ILE B 1 352 ? -9.758 -1.963 14.062 1 87 352 ILE B C 1
ATOM 5363 O O . ILE B 1 352 ? -8.719 -2.395 13.562 1 87 352 ILE B O 1
ATOM 5367 N N . MET B 1 353 ? -9.773 -1.176 15.07 1 81.38 353 MET B N 1
ATOM 5368 C CA . MET B 1 353 ? -8.516 -0.788 15.711 1 81.38 353 MET B CA 1
ATOM 5369 C C . MET B 1 353 ? -7.738 -2.016 16.172 1 81.38 353 MET B C 1
ATOM 5371 O O . MET B 1 353 ? -6.531 -2.107 15.953 1 81.38 353 MET B O 1
ATOM 5375 N N . ALA B 1 354 ? -8.422 -2.967 16.812 1 75.38 354 ALA B N 1
ATOM 5376 C CA . ALA B 1 354 ? -7.781 -4.203 17.266 1 75.38 354 ALA B CA 1
ATOM 5377 C C . ALA B 1 354 ? -7.188 -4.969 16.078 1 75.38 354 ALA B C 1
ATOM 5379 O O . ALA B 1 354 ? -6.086 -5.516 16.188 1 75.38 354 ALA B O 1
ATOM 5380 N N . LEU B 1 355 ? -7.895 -4.992 15.023 1 83.12 355 LEU B N 1
ATOM 5381 C CA . LEU B 1 355 ? -7.445 -5.723 13.844 1 83.12 355 LEU B CA 1
ATOM 5382 C C . LEU B 1 355 ? -6.164 -5.109 13.281 1 83.12 355 LEU B C 1
ATOM 5384 O O . LEU B 1 355 ? -5.305 -5.828 12.766 1 83.12 355 LEU B O 1
ATOM 5388 N N . THR B 1 356 ? -6.031 -3.756 13.328 1 83.31 356 THR B N 1
ATOM 5389 C CA . THR B 1 356 ? -4.805 -3.125 12.852 1 83.31 356 THR B CA 1
ATOM 5390 C C . THR B 1 356 ? -3.605 -3.59 13.68 1 83.31 356 THR B C 1
ATOM 5392 O O . THR B 1 356 ? -2.504 -3.744 13.148 1 83.31 356 THR B O 1
ATOM 5395 N N . TYR B 1 357 ? -3.789 -3.867 14.898 1 72.5 357 TYR B N 1
ATOM 5396 C CA . TYR B 1 357 ? -2.717 -4.383 15.742 1 72.5 357 TYR B CA 1
ATOM 5397 C C . TYR B 1 357 ? -2.439 -5.852 15.438 1 72.5 357 TYR B C 1
ATOM 5399 O O . TYR B 1 357 ? -1.285 -6.285 15.43 1 72.5 357 TYR B O 1
ATOM 5407 N N . PHE B 1 358 ? -3.521 -6.57 15.188 1 74.88 358 PHE B N 1
ATOM 5408 C CA . PHE B 1 358 ? -3.33 -7.973 14.828 1 74.88 358 PHE B CA 1
ATOM 5409 C C . PHE B 1 358 ? -2.527 -8.102 13.539 1 74.88 358 PHE B C 1
ATOM 5411 O O . PHE B 1 358 ? -1.641 -8.945 13.438 1 74.88 358 PHE B O 1
ATOM 5418 N N . ILE B 1 359 ? -2.832 -7.266 12.648 1 82.06 359 ILE B N 1
ATOM 5419 C CA . ILE B 1 359 ? -2.115 -7.32 11.383 1 82.06 359 ILE B CA 1
ATOM 5420 C C . ILE B 1 359 ? -0.64 -7 11.609 1 82.06 359 ILE B C 1
ATOM 5422 O O . ILE B 1 359 ? 0.233 -7.566 10.945 1 82.06 359 ILE B O 1
ATOM 5426 N N . ARG B 1 360 ? -0.394 -6.098 12.461 1 77.06 360 ARG B N 1
ATOM 5427 C CA . ARG B 1 360 ? 0.977 -5.688 12.742 1 77.06 360 ARG B CA 1
ATOM 5428 C C . ARG B 1 360 ? 1.746 -6.797 13.453 1 77.06 360 ARG B C 1
ATOM 5430 O O . ARG B 1 360 ? 2.859 -7.141 13.047 1 77.06 360 ARG B O 1
ATOM 5437 N N . PHE B 1 361 ? 1.139 -7.438 14.414 1 69 361 PHE B N 1
ATOM 5438 C CA . PHE B 1 361 ? 1.901 -8.32 15.289 1 69 361 PHE B CA 1
ATOM 5439 C C . PHE B 1 361 ? 1.68 -9.781 14.914 1 69 361 PHE B C 1
ATOM 5441 O O . PHE B 1 361 ? 2.551 -10.625 15.133 1 69 361 PHE B O 1
ATOM 5448 N N . ALA B 1 362 ? 0.486 -10.094 14.391 1 72.62 362 ALA B N 1
ATOM 5449 C CA . ALA B 1 362 ? 0.126 -11.453 14.008 1 72.62 362 ALA B CA 1
ATOM 5450 C C . ALA B 1 362 ? -0.654 -11.469 12.695 1 72.62 362 ALA B C 1
ATOM 5452 O O . ALA B 1 362 ? -1.807 -11.906 12.656 1 72.62 362 ALA B O 1
ATOM 5453 N N . PRO B 1 363 ? 0.053 -11.086 11.672 1 81.44 363 PRO B N 1
ATOM 5454 C CA . PRO B 1 363 ? -0.657 -10.961 10.398 1 81.44 363 PRO B CA 1
ATOM 5455 C C . PRO B 1 363 ? -1.363 -12.25 9.977 1 81.44 363 PRO B C 1
ATOM 5457 O O . PRO B 1 363 ? -2.439 -12.203 9.383 1 81.44 363 PRO B O 1
ATOM 5460 N N . THR B 1 364 ? -0.789 -13.406 10.242 1 79.56 364 THR B N 1
ATOM 5461 C CA . THR B 1 364 ? -1.417 -14.672 9.859 1 79.56 364 THR B CA 1
ATOM 5462 C C . THR B 1 364 ? -2.785 -14.812 10.523 1 79.56 364 THR B C 1
ATOM 5464 O O . THR B 1 364 ? -3.754 -15.211 9.875 1 79.56 364 THR B O 1
ATOM 5467 N N . LEU B 1 365 ? -2.844 -14.492 11.82 1 75.94 365 LEU B N 1
ATOM 5468 C CA . LEU B 1 365 ? -4.113 -14.547 12.539 1 75.94 365 LEU B CA 1
ATOM 5469 C C . LEU B 1 365 ? -5.09 -13.508 12 1 75.94 365 LEU B C 1
ATOM 5471 O O . LEU B 1 365 ? -6.277 -13.789 11.836 1 75.94 365 LEU B O 1
ATOM 5475 N N . ALA B 1 366 ? -4.621 -12.344 11.805 1 83.94 366 ALA B N 1
ATOM 5476 C CA . ALA B 1 366 ? -5.461 -11.281 11.273 1 83.94 366 ALA B CA 1
ATOM 5477 C C . ALA B 1 366 ? -6.043 -11.664 9.914 1 83.94 366 ALA B C 1
ATOM 5479 O O . ALA B 1 366 ? -7.227 -11.445 9.656 1 83.94 366 ALA B O 1
ATOM 5480 N N . TYR B 1 367 ? -5.176 -12.227 9.055 1 89.44 367 TYR B N 1
ATOM 5481 C CA . TYR B 1 367 ? -5.637 -12.672 7.746 1 89.44 367 TYR B CA 1
ATOM 5482 C C . TYR B 1 367 ? -6.723 -13.734 7.883 1 89.44 367 TYR B C 1
ATOM 5484 O O . TYR B 1 367 ? -7.727 -13.695 7.168 1 89.44 367 TYR B O 1
ATOM 5492 N N . ALA B 1 368 ? -6.562 -14.672 8.812 1 86.69 368 ALA B N 1
ATOM 5493 C CA . ALA B 1 368 ? -7.559 -15.719 9.023 1 86.69 368 ALA B CA 1
ATOM 5494 C C . ALA B 1 368 ? -8.898 -15.125 9.445 1 86.69 368 ALA B C 1
ATOM 5496 O O . ALA B 1 368 ? -9.953 -15.539 8.953 1 86.69 368 ALA B O 1
ATOM 5497 N N . ILE B 1 369 ? -8.859 -14.188 10.383 1 85.75 369 ILE B N 1
ATOM 5498 C CA . ILE B 1 369 ? -10.07 -13.531 10.867 1 85.75 369 ILE B CA 1
ATOM 5499 C C . ILE B 1 369 ? -10.75 -12.805 9.711 1 85.75 369 ILE B C 1
ATOM 5501 O O . ILE B 1 369 ? -11.969 -12.93 9.523 1 85.75 369 ILE B O 1
ATOM 5505 N N . LEU B 1 370 ? -10.008 -12.094 8.938 1 91.44 370 LEU B N 1
ATOM 5506 C CA . LEU B 1 370 ? -10.562 -11.32 7.828 1 91.44 370 LEU B CA 1
ATOM 5507 C C . LEU B 1 370 ? -11.102 -12.242 6.742 1 91.44 370 LEU B C 1
ATOM 5509 O O . LEU B 1 370 ? -12.094 -11.914 6.078 1 91.44 370 LEU B O 1
ATOM 5513 N N . ASP B 1 371 ? -10.43 -13.375 6.539 1 91.31 371 ASP B N 1
ATOM 5514 C CA . ASP B 1 371 ? -10.898 -14.344 5.551 1 91.31 371 ASP B CA 1
ATOM 5515 C C . ASP B 1 371 ? -12.25 -14.93 5.957 1 91.31 371 ASP B C 1
ATOM 5517 O O . ASP B 1 371 ? -13.016 -15.375 5.105 1 91.31 371 ASP B O 1
ATOM 5521 N N . LEU B 1 372 ? -12.516 -14.953 7.285 1 90.06 372 LEU B N 1
ATOM 5522 C CA . LEU B 1 372 ? -13.797 -15.453 7.777 1 90.06 372 LEU B CA 1
ATOM 5523 C C . LEU B 1 372 ? -14.922 -14.477 7.473 1 90.06 372 LEU B C 1
ATOM 5525 O O . LEU B 1 372 ? -16.031 -14.883 7.121 1 90.06 372 LEU B O 1
ATOM 5529 N N . VAL B 1 373 ? -14.656 -13.227 7.52 1 91.31 373 VAL B N 1
ATOM 5530 C CA . VAL B 1 373 ? -15.719 -12.234 7.406 1 91.31 373 VAL B CA 1
ATOM 5531 C C . VAL B 1 373 ? -15.703 -11.625 6.008 1 91.31 373 VAL B C 1
ATOM 5533 O O . VAL B 1 373 ? -16.688 -10.992 5.594 1 91.31 373 VAL B O 1
ATOM 5536 N N . GLY B 1 374 ? -14.633 -11.773 5.285 1 94.81 374 GLY B N 1
ATOM 5537 C CA . GLY B 1 374 ? -14.383 -11.094 4.023 1 94.81 374 GLY B CA 1
ATOM 5538 C C . GLY B 1 374 ? -15.445 -11.375 2.977 1 94.81 374 GLY B C 1
ATOM 5539 O O . GLY B 1 374 ? -16 -10.445 2.383 1 94.81 374 GLY B O 1
ATOM 5540 N N . PRO B 1 375 ? -15.805 -12.625 2.779 1 94.62 375 PRO B N 1
ATOM 5541 C CA . PRO B 1 375 ? -16.797 -12.945 1.747 1 94.62 375 PRO B CA 1
ATOM 5542 C C . PRO B 1 375 ? -18.156 -12.305 2.014 1 94.62 375 PRO B C 1
ATOM 5544 O O . PRO B 1 375 ? -18.766 -11.758 1.098 1 94.62 375 PRO B O 1
ATOM 5547 N N . LYS B 1 376 ? -18.562 -12.352 3.26 1 93.56 376 LYS B N 1
ATOM 5548 C CA . LYS B 1 376 ? -19.828 -11.727 3.607 1 93.56 376 LYS B CA 1
ATOM 5549 C C . LYS B 1 376 ? -19.766 -10.219 3.414 1 93.56 376 LYS B C 1
ATOM 5551 O O . LYS B 1 376 ? -20.719 -9.617 2.896 1 93.56 376 LYS B O 1
ATOM 5556 N N . ARG B 1 377 ? -18.734 -9.625 3.818 1 93.19 377 ARG B N 1
ATOM 5557 C CA . ARG B 1 377 ? -18.562 -8.18 3.662 1 93.19 377 ARG B CA 1
ATOM 5558 C C . ARG B 1 377 ? -18.547 -7.789 2.189 1 93.19 377 ARG B C 1
ATOM 5560 O O . ARG B 1 377 ? -19.141 -6.777 1.808 1 93.19 377 ARG B O 1
ATOM 5567 N N . ALA B 1 378 ? -17.922 -8.602 1.401 1 94.44 378 ALA B N 1
ATOM 5568 C CA . ALA B 1 378 ? -17.859 -8.336 -0.034 1 94.44 378 ALA B CA 1
ATOM 5569 C C . ALA B 1 378 ? -19.25 -8.391 -0.665 1 94.44 378 ALA B C 1
ATOM 5571 O O . ALA B 1 378 ? -19.594 -7.531 -1.481 1 94.44 378 ALA B O 1
ATOM 5572 N N . ARG B 1 379 ? -20 -9.32 -0.283 1 92.88 379 ARG B N 1
ATOM 5573 C CA . ARG B 1 379 ? -21.359 -9.453 -0.812 1 92.88 379 ARG B CA 1
ATOM 5574 C C . ARG B 1 379 ? -22.219 -8.266 -0.393 1 92.88 379 ARG B C 1
ATOM 5576 O O . ARG B 1 379 ? -23.047 -7.785 -1.174 1 92.88 379 ARG B O 1
ATOM 5583 N N . LYS B 1 380 ? -22.047 -7.836 0.813 1 91.12 380 LYS B N 1
ATOM 5584 C CA . LYS B 1 380 ? -22.797 -6.672 1.286 1 91.12 380 LYS B CA 1
ATOM 5585 C C . LYS B 1 380 ? -22.406 -5.418 0.502 1 91.12 380 LYS B C 1
ATOM 5587 O O . LYS B 1 380 ? -23.266 -4.594 0.183 1 91.12 380 LYS B O 1
ATOM 5592 N N . ALA B 1 381 ? -21.188 -5.277 0.225 1 90.06 381 ALA B N 1
ATOM 5593 C CA . ALA B 1 381 ? -20.734 -4.148 -0.587 1 90.06 381 ALA B CA 1
ATOM 5594 C C . ALA B 1 381 ? -21.406 -4.16 -1.959 1 90.06 381 ALA B C 1
ATOM 5596 O O . ALA B 1 381 ? -21.906 -3.133 -2.42 1 90.06 381 ALA B O 1
ATOM 5597 N N . ASP B 1 382 ? -21.406 -5.309 -2.553 1 89.5 382 ASP B N 1
ATOM 5598 C CA . ASP B 1 382 ? -22 -5.465 -3.879 1 89.5 382 ASP B CA 1
ATOM 5599 C C . ASP B 1 382 ? -23.484 -5.164 -3.854 1 89.5 382 ASP B C 1
ATOM 5601 O O . ASP B 1 382 ? -24.031 -4.625 -4.82 1 89.5 382 ASP B O 1
ATOM 5605 N N . ALA B 1 383 ? -24.109 -5.434 -2.697 1 88.06 383 ALA B N 1
ATOM 5606 C CA . ALA B 1 383 ? -25.547 -5.246 -2.545 1 88.06 383 ALA B CA 1
ATOM 5607 C C . ALA B 1 383 ? -25.859 -3.812 -2.129 1 88.06 383 ALA B C 1
ATOM 5609 O O . ALA B 1 383 ? -27.031 -3.432 -2.045 1 88.06 383 ALA B O 1
ATOM 5610 N N . GLY B 1 384 ? -24.844 -3.035 -1.887 1 80.69 384 GLY B N 1
ATOM 5611 C CA . GLY B 1 384 ? -25.062 -1.666 -1.445 1 80.69 384 GLY B CA 1
ATOM 5612 C C . GLY B 1 384 ? -25.5 -1.568 0.006 1 80.69 384 GLY B C 1
ATOM 5613 O O . GLY B 1 384 ? -26.156 -0.601 0.4 1 80.69 384 GLY B O 1
ATOM 5614 N N . GLU B 1 385 ? -25.172 -2.635 0.784 1 80.5 385 GLU B N 1
ATOM 5615 C CA . GLU B 1 385 ? -25.516 -2.678 2.203 1 80.5 385 GLU B CA 1
ATOM 5616 C C . GLU B 1 385 ? -24.344 -2.201 3.062 1 80.5 385 GLU B C 1
ATOM 5618 O O . GLU B 1 385 ? -23.234 -2.014 2.562 1 80.5 385 GLU B O 1
ATOM 5623 N N . ASN B 1 386 ? -24.703 -1.916 4.277 1 75.88 386 ASN B N 1
ATOM 5624 C CA . ASN B 1 386 ? -23.672 -1.485 5.207 1 75.88 386 ASN B CA 1
ATOM 5625 C C . ASN B 1 386 ? -22.641 -2.59 5.461 1 75.88 386 ASN B C 1
ATOM 5627 O O . ASN B 1 386 ? -22.984 -3.641 6.008 1 75.88 386 ASN B O 1
ATOM 5631 N N . MET B 1 387 ? -21.5 -2.357 5.18 1 79.81 387 MET B N 1
ATOM 5632 C CA . MET B 1 387 ? -20.438 -3.355 5.215 1 79.81 387 MET B CA 1
ATOM 5633 C C . MET B 1 387 ? -19.906 -3.535 6.633 1 79.81 387 MET B C 1
ATOM 5635 O O . MET B 1 387 ? -19.125 -4.449 6.895 1 79.81 387 MET B O 1
ATOM 5639 N N . TYR B 1 388 ? -20.266 -2.697 7.504 1 72.06 388 TYR B N 1
ATOM 5640 C CA . TYR B 1 388 ? -19.703 -2.734 8.852 1 72.06 388 TYR B CA 1
ATOM 5641 C C . TYR B 1 388 ? -20.656 -3.41 9.82 1 72.06 388 TYR B C 1
ATOM 5643 O O . TYR B 1 388 ? -20.312 -3.658 10.977 1 72.06 388 TYR B O 1
ATOM 5651 N N . ILE B 1 389 ? -21.859 -3.701 9.406 1 67.62 389 ILE B N 1
ATOM 5652 C CA . ILE B 1 389 ? -22.844 -4.473 10.172 1 67.62 389 ILE B CA 1
ATOM 5653 C C . ILE B 1 389 ? -23.062 -5.828 9.5 1 67.62 389 ILE B C 1
ATOM 5655 O O . ILE B 1 389 ? -23.875 -5.941 8.578 1 67.62 389 ILE B O 1
ATOM 5659 N N . LEU B 1 390 ? -22.344 -6.836 9.992 1 69.62 390 LEU B N 1
ATOM 5660 C CA . LEU B 1 390 ? -22.344 -8.102 9.258 1 69.62 390 LEU B CA 1
ATOM 5661 C C . LEU B 1 390 ? -23.453 -9.016 9.742 1 69.62 390 LEU B C 1
ATOM 5663 O O . LEU B 1 390 ? -23.891 -9.914 9.016 1 69.62 390 LEU B O 1
ATOM 5667 N N . ASN B 1 391 ? -23.812 -8.953 10.977 1 57.38 391 ASN B N 1
ATOM 5668 C CA . ASN B 1 391 ? -24.828 -9.859 11.508 1 57.38 391 ASN B CA 1
ATOM 5669 C C . ASN B 1 391 ? -26.234 -9.266 11.414 1 57.38 391 ASN B C 1
ATOM 5671 O O . ASN B 1 391 ? -27.172 -9.758 12.039 1 57.38 391 ASN B O 1
ATOM 5675 N N . GLU B 1 392 ? -26.5 -8.211 10.758 1 49.09 392 GLU B N 1
ATOM 5676 C CA . GLU B 1 392 ? -27.906 -7.836 10.781 1 49.09 392 GLU B CA 1
ATOM 5677 C C . GLU B 1 392 ? -28.766 -8.859 10.047 1 49.09 392 GLU B C 1
ATOM 5679 O O . GLU B 1 392 ? -28.453 -9.234 8.906 1 49.09 392 GLU B O 1
ATOM 5684 N N . LYS B 1 393 ? -29.656 -9.773 10.766 1 37.44 393 LYS B N 1
ATOM 5685 C CA . LYS B 1 393 ? -30.719 -10.648 10.305 1 37.44 393 LYS B CA 1
ATOM 5686 C C . LYS B 1 393 ? -31.688 -9.906 9.383 1 37.44 393 LYS B C 1
ATOM 5688 O O . LYS B 1 393 ? -31.984 -8.734 9.609 1 37.44 393 LYS B O 1
#

InterPro domains:
  IPR002347 Short-chain dehydrogenase/reductase SDR [PF00106] (83-287)
  IPR002347 Short-chain dehydrogenase/reductase SDR [PR00081] (83-100)
  IPR002347 Short-chain dehydrogenase/reductase SDR [PR00081] (159-170)
  IPR002347 Short-chain dehydrogenase/reductase SDR [PR00081] (246-265)
  IPR002347 Short-chain dehydrogenase/reductase SDR [PR00081] (267-284)
  IPR036291 NAD(P)-binding domain superfamily [SSF51735] (80-350)

Secondary structure (DSSP, 8-state):
--------GGGTTT-GGGHHHHHHHHHHHHHHHHHHHSGGGHHHHHHHHHHHHHHHHHHHH-SS---GGGGHHHHHHHHTT-EEEEESTTSHHHHHHHHHHHHTT-EEEE--S-HHHHHHHHHHHHHHT-SEEEE----TTS-HHHHHHHHHHHHHHTTS-SEEEE----EE-B-TT---TTHHHHHHHHHIIIIIHHHHHHHHHHHHHHHHHHTT-HHHHSS---EEEEE--GGGTS--TTBHHHHHHHHHHHHHHHHHHHHTTTTT-EEEEEEE--EE-STTS----EEBTTB---SPPGGGG-S-S-S---TT-----TT-EEHHHHHHHHHHHHHHT-SEEEE--TTHHHHHHHHHH-HHHHHHHHHHHHHHHHHHHHHT--TT-----/--------GGGTTT-GGGHHHHHHHHHHHHHHHHHHHSGGGHHHHHHHHHHHHHHHHHHHHTTT---GGGGHHHHHHHHTT-EEEEESTTSHHHHHHHHHHHHTT-EEEE--S-HHHHHHHHHHHHHHT-SEEEE----TTS-HHHHHHHHHHHHHHTTS-SEEEE----EE-B-TT---TTHHHHHHHHHIIIIIHHHHHHHHHHHHHHHHHHTT-HHHHSS---EEEEE--GGGTS--TTBHHHHHHHHHHHHHHHHHHHHTTTTT-EEEEEEE--EE-STTS----EEBTTB---PPPGGGS-S-S-S---TT-----TT-EEHHHHHHHHHHHHHHT-SEEEE--TTHHHHHHHHHH-HHHHHHHHHHHHHHHHHHHHHT--TT-----

Solvent-accessible surface area (backbone atoms only — not comparable to full-atom values): 37841 Å² total; per-residue (Å²): 133,83,73,78,78,78,80,67,78,67,55,50,73,57,39,76,27,42,57,64,52,36,51,53,36,43,10,59,34,26,22,38,9,13,63,13,36,40,71,100,24,46,68,51,0,55,53,19,22,53,40,6,55,47,25,50,55,33,49,74,60,25,47,68,43,52,52,39,73,79,26,45,69,40,30,35,65,60,13,39,81,27,33,37,39,30,33,26,22,67,37,52,59,19,29,38,37,48,45,52,36,8,56,35,27,8,26,38,36,23,16,23,70,46,53,71,51,12,41,50,46,17,52,52,19,41,75,54,41,16,72,39,48,37,58,53,57,49,52,65,61,51,52,70,66,57,43,52,51,50,51,51,51,56,31,57,75,66,76,38,60,39,32,40,37,44,45,52,59,56,51,47,37,24,24,71,75,56,58,58,96,47,27,63,55,19,52,49,41,50,31,30,37,34,18,55,20,47,48,52,48,48,38,52,50,52,46,52,47,48,50,36,40,75,70,61,29,72,59,54,76,39,100,52,60,39,32,40,36,42,60,44,26,38,37,45,66,37,66,27,39,12,20,13,68,43,13,9,20,26,16,14,37,45,33,25,49,49,5,44,36,16,32,38,45,83,62,54,53,43,48,21,41,34,20,43,38,57,54,59,51,38,78,85,43,43,59,50,27,59,32,34,45,79,38,51,55,81,57,50,57,72,74,46,68,65,81,83,86,74,78,76,74,73,77,79,66,74,66,77,49,86,74,34,33,57,39,62,57,51,32,48,36,50,47,23,38,50,41,49,51,21,58,62,46,63,46,46,39,76,67,56,40,57,44,50,49,30,38,45,50,29,39,51,58,34,49,28,56,42,26,64,47,10,36,62,25,14,51,27,12,62,69,71,43,67,57,84,59,80,78,76,128,132,83,73,78,77,78,79,63,75,65,56,48,74,56,40,76,26,40,56,62,52,36,52,56,36,43,10,60,35,26,19,39,6,9,60,14,31,38,70,97,32,39,68,60,6,51,54,30,16,54,48,4,50,48,25,47,54,35,49,70,70,17,49,76,48,55,56,38,72,80,25,44,68,42,30,34,65,60,14,40,80,28,32,35,37,30,33,26,20,69,38,50,59,19,28,38,38,49,45,52,36,8,57,35,27,8,28,38,35,23,15,23,70,46,52,69,52,12,42,51,47,16,52,51,18,41,74,55,41,16,71,38,48,37,60,52,57,48,51,65,61,51,52,70,67,56,44,50,50,49,50,50,49,56,31,59,76,67,76,40,62,38,31,39,36,45,45,51,59,57,51,46,38,25,23,72,75,54,59,58,95,47,28,63,56,21,52,50,42,49,31,32,39,35,17,56,20,48,50,53,48,48,39,54,50,50,48,51,48,48,51,36,39,74,70,60,31,73,58,53,76,39,100,53,61,38,33,39,37,41,58,45,26,37,38,44,68,38,67,27,38,11,18,15,68,43,13,9,20,25,17,14,37,46,33,25,50,49,4,43,36,16,32,38,45,84,61,57,53,43,49,20,41,33,21,44,38,57,53,58,52,37,78,87,42,42,55,49,29,60,32,35,45,79,37,50,57,80,55,48,51,70,81,36,67,64,81,84,83,75,78,74,73,72,77,79,66,72,68,79,48,87,75,35,34,58,36,61,57,51,33,47,36,52,46,22,38,49,41,49,51,21,58,62,47,58,45,47,40,76,68,55,41,57,45,49,50,30,37,47,50,29,39,51,58,34,50,28,55,42,26,63,48,10,36,61,24,14,51,26,12,63,70,71,43,66,54,85,58,79,77,75,128

Radius of gyration: 26.09 Å; Cα contacts (8 Å, |Δi|>4): 1719; chains: 2; bounding box: 70×67×70 Å